Protein AF-0000000084716772 (afdb_homodimer)

InterPro domains:
  IPR036059 Metalloprotease TldD/PmbA superfamily [SSF111283] (176-548)
  IPR045569 Metalloprotease TldD/E, C-terminal domain [PF19289] (304-549)
  IPR051463 Peptidase U62 metalloprotease [PTHR30624] (189-549)

Foldseek 3Di:
DPPPPPPPPPPPPPPPPPPPPPPDDDLVVLQLVLQVVLQVVQQVDPDDPPFFRFPKKKKKKKKKWKWKWKDAQLATPDTDIDIWMFMAMATWGDDQQAILDDPCVLPQPQPPDDDRDDDQGGTADPDSDSVRRSVSRNVVHNVNRVVRRVSRVVVVVVVVVPDDDPLDGGQFFDDQAAEEADPDDDFDDDRVVVNNLQSVLNNVCLVPLQWPIKMKMKMKMKMWMFMDMPNGHTYIDMFIKIKIKIKIWGAAQLQFIAMDMDMDMDRDPVPDDDSVVSNVVSVVRSVLNVQASPFAADAWDKFKEKEAQQRVQQLCCQAPVVLQFQVQCPDPDDSVVCPPQAFHQLFAQFKWKKFFQCDQDDPPHGWQLHDQAANNRHGADIGTQAHSRGGHHGAFDRGADRVGNHHRGQFHFPRHGGTTRHGGEMEMGGPFADAPVVLLLVRLVLCVVVVHQWYKYQYDWDFQACPVPDDDQPRGQTAGNWMWTQGSVPRDTGTHDFKGFDHSHSVQRRQWDGFHDDKDKDWHWHQDSRGIGTHMYIGTMTMGRITTIHGDPGDSHDDDPDTDPSPDPDDPPDDPD/DPPPPPPPPPPPPPPPPPPPPPPDPDLVVLLLVLQVVLQVVQQPDPDDPPFFRFPKKKKKKKKKWKWKWKDAQLATPDTDIDIWMFMAMATWGDDQQAILDDPCVLPQPPPPDDDRDDDQGGTADPDSDSVRRSVSRNVVHVVNRVVRRVSRVVVVVVVVVPDDDPLDGGQFFDDQAAEEADPDDDFDDDRVVVNNLQSVLNNVCLVPLQWPIKMKMKMKMKMWMFMAMPNGHTYIDMFIKIKIKIKIWGAAQLQFIAMDMDMDMDRDPVPDDDSVVSNVVSVVRSVLRVQASPFAADAWDKFKEKEAQQRVQQLCCQAPVVLQFQVQCPDPDDSVPCPPQAFHQLFAQFKWKKFFQCDQDDPPHGAQLHDQAANNRHGAHIGTQGHSRGGHHGQFDRGADRVGNHHRGQFHFPRHGGTTGHGGEMEMGGPFADAPVVLLLVQLVLCVVVVHQWYKYQYAWDFQACPVPDDDQPRGQTAGNWMWTQGSVPRDTGTHDFKGFDDSHSVQRRQWDGFHDDKDKDWHWHQDSRGIGTHMYIGTMTIGRITTIHGDPGDSHHDDPDTDPSPDPDDPPDDPD

pLDDT: mean 86.72, std 19.09, range [20.38, 98.81]

Secondary structure (DSSP, 8-state):
--------------------------HHHHHHHHHHHHHHHHHHH---TTSPPEEEEEEEEEEEEEEEEEEETTEEEEEEEEEEEEEEEEEEEB-SSSBS-SGGGGS----SSSS-PPPPP-B--SS--HHHHHHHHHHHHHHHHHHHHHHHHHHHHHHTTS---TTPPPSS------EEEPPPPP----HHHHHHHHHHHHHHGGG-TTEEEEEEEEEEEEEEEEEEETTS-EEEEEEEEEEEEEEEEEE-TT--EEEEEEEEEESSGGGS--HHHHHHHHHHHHHHHHHHHHSPB---EEEEEEEPHHHHHHHHIIIIIGGGBGGGSSSSSS-GGGTT-TTSB-S-TTEEEEE-TT-SEETTEE-TT--SB-TTSPBP--EEEEETTEE---B--SS-BTTB-S--S-EE-STTPPPEE--SEEEEEESSEE-HHHHHHHHHHHHHHTT-SEEEEEEEEE-S-----SS-------EEEEEEEEETTT--EEEEBSEEE----HHHHHTEEEEEEEEEEEEEEEEETTEEEEEEEEEEEEEEEEEEEEE-----PPPPSSPPTTS------S---/--------------------------HHHHHHHHHHHHHHHHHHH---TTSPPEEEEEEEEEEEEEEEEEEETTEEEEEEEEEEEEEEEEEEEB-SSSBS-SGGGGS----SSSS-PPPPP-B--SS--HHHHHHHHHHHHHHHHHHHHHHHHHHHHHHTTS---TTPPPSS------EEEPPPPP----HHHHHHHHHHHHHHGGG-TTEEEEEEEEEEEEEEEEEEETTS-EEEEEEEEEEEEEEEEEE-TT--EEEEEEEEEESSGGGS--HHHHHHHHHHHHHHHHHHHHSPB---EEEEEEEPHHHHHHHHIIIIIGGGBGGGSSSSSS-GGGTT-TTSB-S-TTEEEEE-TT-SEETTEE-TT--SB-TTSPBP--EEEEETTEE---B--SS-BTTB-S--S-EE-STTPPPEE--SEEEEEESSEE-HHHHHHHHHHHHHHTT-SEEEEEEEEE-S-----SS-------EEEEEEEEETTT--EEEEBSEEE----HHHHHTEEEEEEEEEEEEEEEEETTEEEEEEEEEEEEEEEEEEEEE-----PPPPSSPPTTS----------

Solvent-accessible surface area (backbone atoms only — not comparable to full-atom values): 60573 Å² total; per-residue (Å²): 134,85,80,78,80,76,79,77,76,78,77,78,76,76,73,73,75,71,70,72,72,72,74,76,78,60,66,65,55,50,49,49,50,26,51,45,51,44,49,53,51,43,63,74,65,47,58,50,92,97,49,74,41,54,73,40,42,36,44,36,40,40,41,37,40,41,36,43,37,32,11,33,60,41,25,40,46,39,66,46,61,46,58,49,31,26,32,34,68,50,45,38,28,65,44,52,62,53,36,32,72,56,84,64,71,76,43,77,80,63,57,83,48,68,38,74,55,86,75,73,72,51,58,30,48,71,44,93,42,42,67,38,40,29,38,45,48,50,55,44,45,45,54,36,42,54,48,21,49,52,40,29,51,50,50,55,56,52,46,72,78,43,80,80,61,88,72,61,49,44,44,38,37,84,72,78,57,39,78,43,76,56,73,88,68,90,79,77,72,68,59,70,58,52,53,50,49,27,16,56,58,21,34,57,48,55,77,36,78,70,43,76,46,50,39,19,36,40,39,42,38,36,41,33,40,37,39,35,35,73,76,57,25,38,37,34,47,66,49,49,42,28,36,43,37,41,37,40,32,34,53,23,89,80,13,37,74,41,66,47,71,50,77,46,68,20,72,40,68,83,63,42,78,53,69,67,57,50,50,50,49,54,50,48,45,52,52,50,51,58,50,54,44,67,29,51,72,52,74,65,42,78,38,28,31,34,30,26,19,44,33,34,19,51,45,43,45,64,33,44,48,61,50,36,17,32,68,40,53,76,49,99,58,87,45,42,79,56,59,88,37,67,74,34,75,77,41,46,56,49,34,28,33,33,36,30,17,68,45,53,52,58,97,85,40,68,39,50,13,40,45,65,53,29,74,75,62,33,57,33,36,76,39,60,31,24,58,51,9,20,29,65,50,62,38,18,16,53,45,35,40,76,97,38,60,59,52,46,23,22,13,36,50,26,78,59,41,63,57,35,28,45,80,26,24,40,35,46,46,70,74,49,61,33,54,70,69,55,48,51,51,48,41,33,51,51,11,51,73,70,72,37,74,43,20,37,36,34,59,33,47,45,51,44,64,52,69,65,71,78,79,74,81,66,72,67,65,43,37,53,61,41,33,25,38,28,31,47,88,78,60,50,74,40,65,36,42,54,46,23,50,60,71,59,54,58,65,43,60,54,32,50,74,43,26,35,71,58,73,25,77,35,72,42,29,48,72,57,96,21,36,56,41,47,19,22,24,30,10,30,18,34,34,25,58,42,46,54,30,34,65,44,60,48,16,68,47,75,63,71,82,63,79,59,73,76,55,67,86,77,79,85,68,77,74,85,118,135,87,78,80,79,79,80,78,78,78,78,77,77,76,73,74,76,72,71,72,72,73,74,75,80,61,66,65,55,50,48,50,50,27,51,45,51,45,49,52,50,43,64,75,65,47,59,50,91,98,49,75,40,55,73,40,40,36,42,36,39,40,41,36,40,39,36,43,38,30,10,33,58,42,24,39,46,39,68,45,63,49,58,48,30,26,32,35,70,48,45,38,29,66,44,52,61,53,36,32,70,56,83,64,71,76,44,78,81,62,57,83,47,67,37,74,55,88,76,76,72,49,58,29,49,74,45,94,43,45,64,38,39,28,38,44,50,52,55,43,44,43,54,37,41,53,50,22,48,52,39,29,52,50,51,55,57,53,45,73,79,43,80,80,60,88,72,61,48,44,44,36,38,84,71,79,57,40,78,44,76,55,73,90,71,88,81,77,74,68,60,69,58,50,54,50,48,27,16,55,57,22,34,57,50,55,77,35,78,70,43,76,47,53,39,19,37,40,38,41,38,35,41,33,41,36,37,36,35,71,76,57,26,38,37,34,45,67,50,50,45,27,36,43,36,41,38,39,32,34,51,24,89,79,13,38,74,42,67,47,71,50,78,46,68,21,73,41,69,85,62,43,78,52,70,66,58,49,51,51,49,52,52,48,45,52,53,51,52,57,50,54,44,68,29,52,72,52,73,65,42,75,39,28,30,34,29,25,18,44,32,32,19,52,46,45,45,63,34,44,48,60,50,34,15,31,68,40,52,74,48,99,55,87,47,42,78,55,60,90,37,67,74,33,75,75,42,48,57,49,33,28,34,34,35,30,17,68,46,52,53,57,98,86,39,69,39,50,13,40,44,65,54,29,73,78,62,34,57,33,35,76,39,62,31,25,57,51,9,20,30,64,52,64,38,18,15,53,45,35,40,75,96,36,60,60,53,46,23,22,14,36,50,27,79,60,40,64,57,35,28,44,80,25,24,39,36,46,46,68,74,45,59,32,54,69,68,55,48,50,51,49,41,32,51,52,11,51,74,70,71,37,72,43,20,37,37,34,58,33,48,46,48,43,66,45,74,67,68,82,79,75,78,66,70,66,66,43,36,55,61,41,35,27,37,27,32,47,87,77,60,50,74,40,66,38,42,52,49,24,51,59,71,60,53,60,64,43,62,55,32,50,76,42,24,35,72,57,73,26,78,37,73,43,29,46,70,55,95,21,37,59,41,47,19,21,24,31,10,29,20,34,33,24,58,43,47,54,32,33,65,43,58,46,16,68,48,74,64,73,82,63,79,61,71,75,54,64,86,75,78,81,70,80,78,87,117

Nearest PDB structures (foldseek):
  5njf-assembly1_A  TM=7.940E-01  e=2.002E-31  Escherichia coli K-12
  5njc-assembly1_A  TM=7.880E-01  e=4.206E-31  Escherichia coli str. K-12 substr. MG1655
  5njf-assembly2_C  TM=7.862E-01  e=4.715E-31  Escherichia coli K-12
  5njb-assembly2_C  TM=7.779E-01  e=5.285E-31  Escherichia coli K-12
  1vpb-assembly1_A-2  TM=7.266E-01  e=5.510E-24  Bacteroides thetaiotaomicron VPI-5482

Structure (mmCIF, N/CA/C/O backbone):
data_AF-0000000084716772-model_v1
#
loop_
_entity.id
_entity.type
_entity.pdbx_description
1 polymer 'TldD-domain protein'
#
loop_
_atom_site.group_PDB
_atom_site.id
_atom_site.type_symbol
_atom_site.label_atom_id
_atom_site.label_alt_id
_atom_site.label_comp_id
_atom_site.label_asym_id
_atom_site.label_entity_id
_atom_site.label_seq_id
_atom_site.pdbx_PDB_ins_code
_atom_site.Cartn_x
_atom_site.Cartn_y
_atom_site.Cartn_z
_atom_site.occupancy
_atom_site.B_iso_or_equiv
_atom_site.auth_seq_id
_atom_site.auth_comp_id
_atom_site.auth_asym_id
_atom_site.auth_atom_id
_atom_site.pdbx_PDB_model_num
ATOM 1 N N . MET A 1 1 ? -31.922 -68.125 69.375 1 20.38 1 MET A N 1
ATOM 2 C CA . MET A 1 1 ? -31.688 -67.75 67.938 1 20.38 1 MET A CA 1
ATOM 3 C C . MET A 1 1 ? -31.812 -66.25 67.75 1 20.38 1 MET A C 1
ATOM 5 O O . MET A 1 1 ? -32.938 -65.75 67.75 1 20.38 1 MET A O 1
ATOM 9 N N . LYS A 1 2 ? -30.953 -65.5 68.625 1 27.83 2 LYS A N 1
ATOM 10 C CA . LYS A 1 2 ? -30.766 -64.062 68.688 1 27.83 2 LYS A CA 1
ATOM 11 C C . LYS A 1 2 ? -30.484 -63.469 67.375 1 27.83 2 LYS A C 1
ATOM 13 O O . LYS A 1 2 ? -29.516 -63.844 66.688 1 27.83 2 LYS A O 1
ATOM 18 N N . THR A 1 3 ? -31.516 -63.031 66.625 1 25.81 3 THR A N 1
ATOM 19 C CA . THR A 1 3 ? -31.641 -62.5 65.25 1 25.81 3 THR A CA 1
ATOM 20 C C . THR A 1 3 ? -30.828 -61.219 65.125 1 25.81 3 THR A C 1
ATOM 22 O O . THR A 1 3 ? -31.078 -60.25 65.812 1 25.81 3 THR A O 1
ATOM 25 N N . ARG A 1 4 ? -29.531 -61.281 64.938 1 29.12 4 ARG A N 1
ATOM 26 C CA . ARG A 1 4 ? -28.562 -60.219 64.688 1 29.12 4 ARG A CA 1
ATOM 27 C C . ARG A 1 4 ? -28.969 -59.344 63.531 1 29.12 4 ARG A C 1
ATOM 29 O O . ARG A 1 4 ? -29.109 -59.812 62.406 1 29.12 4 ARG A O 1
ATOM 36 N N . THR A 1 5 ? -29.828 -58.312 63.688 1 29.64 5 THR A N 1
ATOM 37 C CA . THR A 1 5 ? -30.312 -5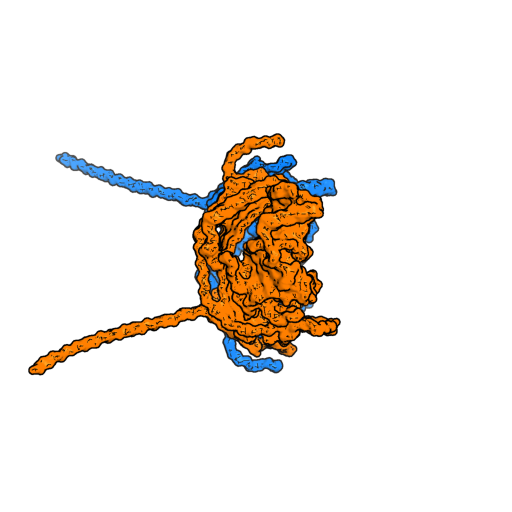7.344 62.719 1 29.64 5 THR A CA 1
ATOM 38 C C . THR A 1 5 ? -29.156 -56.562 62.094 1 29.64 5 THR A C 1
ATOM 40 O O . THR A 1 5 ? -28.406 -55.875 62.844 1 29.64 5 THR A O 1
ATOM 43 N N . SER A 1 6 ? -28.453 -57.062 61.094 1 29.05 6 SER A N 1
ATOM 44 C CA . SER A 1 6 ? -27.359 -56.406 60.375 1 29.05 6 SER A CA 1
ATOM 45 C C . SER A 1 6 ? -27.844 -55.125 59.719 1 29.05 6 SER A C 1
ATOM 47 O O . SER A 1 6 ? -28.812 -55.125 58.969 1 29.05 6 SER A O 1
ATOM 49 N N . SER A 1 7 ? -27.812 -54 60.406 1 29.23 7 SER A N 1
ATOM 50 C CA . SER A 1 7 ? -28.172 -52.719 59.812 1 29.23 7 SER A CA 1
ATOM 51 C C . SER A 1 7 ? -27.281 -52.375 58.625 1 29.23 7 SER A C 1
ATOM 53 O O . SER A 1 7 ? -26.062 -52.375 58.719 1 29.23 7 SER A O 1
ATOM 55 N N . ALA A 1 8 ? -27.703 -52.719 57.406 1 29.56 8 ALA A N 1
ATOM 56 C CA . ALA A 1 8 ? -27.109 -52.375 56.094 1 29.56 8 ALA A CA 1
ATOM 57 C C . ALA A 1 8 ? -26.953 -50.844 55.969 1 29.56 8 ALA A C 1
ATOM 59 O O . ALA A 1 8 ? -27.922 -50.094 56.094 1 29.56 8 ALA A O 1
ATOM 60 N N . PHE A 1 9 ? -25.812 -50.312 56.406 1 33.47 9 PHE A N 1
ATOM 61 C CA . PHE A 1 9 ? -25.469 -48.906 56.125 1 33.47 9 PHE A CA 1
ATOM 62 C C . PHE A 1 9 ? -25.531 -48.594 54.656 1 33.47 9 PHE A C 1
ATOM 64 O O . PHE A 1 9 ? -24.922 -49.312 53.844 1 33.47 9 PHE A O 1
ATOM 71 N N . ALA A 1 10 ? -26.672 -48.094 54.125 1 31.12 10 ALA A N 1
ATOM 72 C CA . ALA A 1 10 ? -26.844 -47.531 52.781 1 31.12 10 ALA A CA 1
ATOM 73 C C . ALA A 1 10 ? -25.781 -46.469 52.5 1 31.12 10 ALA A C 1
ATOM 75 O O . ALA A 1 10 ? -25.672 -45.5 53.219 1 31.12 10 ALA A O 1
ATOM 76 N N . LEU A 1 11 ? -24.609 -46.906 51.969 1 30.77 11 LEU A N 1
ATOM 77 C CA . LEU A 1 11 ? -23.656 -45.938 51.406 1 30.77 11 LEU A CA 1
ATOM 78 C C . LEU A 1 11 ? -24.344 -45.031 50.375 1 30.77 11 LEU A C 1
ATOM 80 O O . LEU A 1 11 ? -24.875 -45.531 49.375 1 30.77 11 LEU A O 1
ATOM 84 N N . LEU A 1 12 ? -24.906 -43.906 50.844 1 32.31 12 LEU A N 1
ATOM 85 C CA . LEU A 1 12 ? -25.359 -42.875 49.906 1 32.31 12 LEU A CA 1
ATOM 86 C C . LEU A 1 12 ? -24.234 -42.469 48.969 1 32.31 12 LEU A C 1
ATOM 88 O O . LEU A 1 12 ? -23.172 -42.031 49.406 1 32.31 12 LEU A O 1
ATOM 92 N N . ALA A 1 13 ? -24.125 -43.125 47.75 1 33.16 13 ALA A N 1
ATOM 93 C CA . ALA A 1 13 ? -23.328 -42.656 46.625 1 33.16 13 ALA A CA 1
ATOM 94 C C . ALA A 1 13 ? -23.625 -41.188 46.344 1 33.16 13 ALA A C 1
ATOM 96 O O . ALA A 1 13 ? -24.781 -40.812 46.094 1 33.16 13 ALA A O 1
ATOM 97 N N . SER A 1 14 ? -22.875 -40.25 46.969 1 34.34 14 SER A N 1
ATOM 98 C CA . SER A 1 14 ? -22.859 -38.875 46.531 1 34.34 14 SER A CA 1
ATOM 99 C C . SER A 1 14 ? -22.625 -38.75 45.031 1 34.34 14 SER A C 1
ATOM 101 O O . SER A 1 14 ? -21.562 -39.094 44.531 1 34.34 14 SER A O 1
ATOM 103 N N . SER A 1 15 ? -23.672 -38.969 44.281 1 35.47 15 SER A N 1
ATOM 104 C CA . SER A 1 15 ? -23.516 -38.562 42.875 1 35.47 15 SER A CA 1
ATOM 105 C C . SER A 1 15 ? -23.078 -37.125 42.75 1 35.47 15 SER A C 1
ATOM 107 O O . SER A 1 15 ? -23.781 -36.188 43.188 1 35.47 15 SER A O 1
ATOM 109 N N . VAL A 1 16 ? -21.812 -36.875 42.875 1 38.88 16 VAL A N 1
ATOM 110 C CA . VAL A 1 16 ? -21.312 -35.594 42.406 1 38.88 16 VAL A CA 1
ATOM 111 C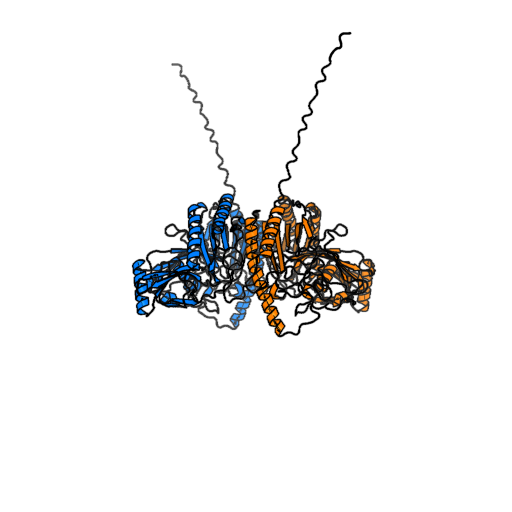 C . VAL A 1 16 ? -21.828 -35.312 41 1 38.88 16 VAL A C 1
ATOM 113 O O . VAL A 1 16 ? -21.5 -36.031 40.062 1 38.88 16 VAL A O 1
ATOM 116 N N . PHE A 1 17 ? -23.016 -34.688 40.938 1 37.34 17 PHE A N 1
ATOM 117 C CA . PHE A 1 17 ? -23.375 -34.094 39.656 1 37.34 17 PHE A CA 1
ATOM 118 C C . PHE A 1 17 ? -22.266 -33.156 39.188 1 37.34 17 PHE A C 1
ATOM 120 O O . PHE A 1 17 ? -22 -32.125 39.812 1 37.34 17 PHE A O 1
ATOM 127 N N . LEU A 1 18 ? -21.25 -33.75 38.594 1 39.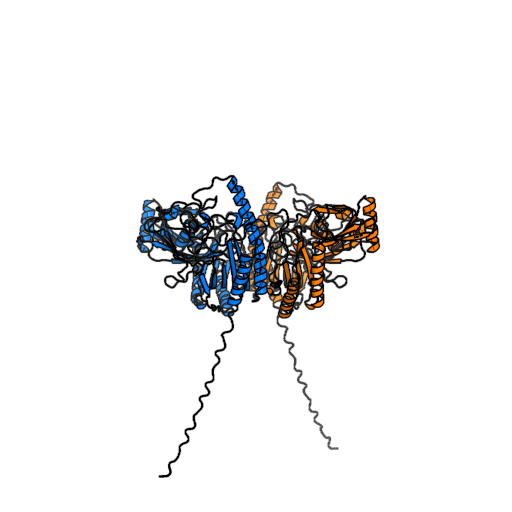16 18 LEU A N 1
ATOM 128 C CA . LEU A 1 18 ? -20.453 -32.875 37.75 1 39.16 18 LEU A CA 1
ATOM 129 C C . LEU A 1 18 ? -21.344 -32 36.875 1 39.16 18 LEU A C 1
ATOM 131 O O . LEU A 1 18 ? -22.031 -32.531 35.969 1 39.16 18 LEU A O 1
ATOM 135 N N . THR A 1 19 ? -21.859 -31 37.469 1 37.38 19 THR A N 1
ATOM 136 C CA . THR A 1 19 ? -22.406 -30.016 36.531 1 37.38 19 THR A CA 1
ATOM 137 C C . THR A 1 19 ? -21.469 -29.797 35.344 1 37.38 19 THR A C 1
ATOM 139 O O . THR A 1 19 ? -20.312 -29.391 35.531 1 37.38 19 THR A O 1
ATOM 142 N N . ALA A 1 20 ? -21.578 -30.609 34.375 1 39.03 20 ALA A N 1
ATOM 143 C CA . ALA A 1 20 ? -20.953 -30.297 33.094 1 39.03 20 ALA A CA 1
ATOM 144 C C . ALA A 1 20 ? -21 -28.797 32.812 1 39.03 20 ALA A C 1
ATOM 146 O O . ALA A 1 20 ? -22.078 -28.203 32.781 1 39.03 20 ALA A O 1
ATOM 147 N N . ALA A 1 21 ? -19.969 -28.016 33.25 1 42.72 21 ALA A N 1
ATOM 148 C CA . ALA A 1 21 ? -19.797 -26.609 32.875 1 42.72 21 ALA A CA 1
ATOM 149 C C . ALA A 1 21 ? -20.312 -26.344 31.469 1 42.72 21 ALA A C 1
ATOM 151 O O . ALA A 1 21 ? -19.984 -27.062 30.531 1 42.72 21 ALA A O 1
ATOM 152 N N . THR A 1 22 ? -21.391 -25.781 31.234 1 48.16 22 THR A N 1
ATOM 153 C CA . THR A 1 22 ? -21.844 -25.297 29.938 1 48.16 22 THR A CA 1
ATOM 154 C C . THR A 1 22 ? -20.688 -24.703 29.141 1 48.16 22 THR A C 1
ATOM 156 O O . THR A 1 22 ? -19.922 -23.891 29.656 1 48.16 22 THR A O 1
ATOM 159 N N . PRO A 1 23 ? -20.188 -25.453 28.156 1 55.81 23 PRO A N 1
ATOM 160 C CA . PRO A 1 23 ? -19.078 -24.906 27.359 1 55.81 23 PRO A CA 1
ATOM 161 C C . PRO A 1 23 ? -19.234 -23.422 27.094 1 55.81 23 PRO A C 1
ATOM 163 O O . PRO A 1 23 ? -20.344 -22.906 27 1 55.81 23 PRO A O 1
ATOM 166 N N . ALA A 1 24 ? -18.281 -22.609 27.531 1 62.69 24 ALA A N 1
ATOM 167 C CA . ALA A 1 24 ? -18.219 -21.172 27.297 1 62.69 24 ALA A CA 1
ATOM 168 C C . ALA A 1 24 ? -18.719 -20.812 25.906 1 62.69 24 ALA A C 1
ATOM 170 O O . ALA A 1 24 ? -18.469 -21.547 24.938 1 62.69 24 ALA A O 1
ATOM 171 N N . PRO A 1 25 ? -19.719 -19.938 25.859 1 74.56 25 PRO A N 1
ATOM 172 C CA . PRO A 1 25 ? -20.312 -19.562 24.578 1 74.56 25 PRO A CA 1
ATOM 173 C C . PRO A 1 25 ? -19.281 -19.172 23.531 1 74.56 25 PRO A C 1
ATOM 175 O O . PRO A 1 25 ? -18.25 -18.578 23.859 1 74.56 25 PRO A O 1
ATOM 178 N N . ASP A 1 26 ? -19.281 -19.797 22.281 1 87.44 26 ASP A N 1
ATOM 179 C CA . ASP A 1 26 ? -18.469 -19.5 21.109 1 87.44 26 ASP A CA 1
ATOM 180 C C . ASP A 1 26 ? -18.641 -18.047 20.672 1 87.44 26 ASP A C 1
ATOM 182 O O . ASP A 1 26 ? -19.688 -17.672 20.125 1 87.44 26 ASP A O 1
ATOM 186 N N . ALA A 1 27 ? -17.672 -17.203 21.062 1 90.56 27 ALA A N 1
ATOM 187 C CA . ALA A 1 27 ? -17.75 -15.781 20.75 1 90.56 27 ALA A CA 1
ATOM 188 C C . ALA A 1 27 ? -18.016 -15.547 19.266 1 90.56 27 ALA A C 1
ATOM 190 O O . ALA A 1 27 ? -18.625 -14.547 18.891 1 90.56 27 ALA A O 1
ATOM 191 N N . ARG A 1 28 ? -17.688 -16.469 18.453 1 95.19 28 ARG A N 1
ATOM 192 C CA . ARG A 1 28 ? -17.891 -16.359 17.016 1 95.19 28 ARG A CA 1
ATOM 193 C C . ARG A 1 28 ? -19.359 -16.359 16.656 1 95.19 28 ARG A C 1
ATOM 195 O O . ARG A 1 28 ? -19.797 -15.641 15.758 1 95.19 28 ARG A O 1
ATOM 202 N N . VAL A 1 29 ? -20.047 -17.172 17.359 1 96.12 29 VAL A N 1
ATOM 203 C CA . VAL A 1 29 ? -21.469 -17.281 17.094 1 96.12 29 VAL A CA 1
ATOM 204 C C . VAL A 1 29 ? -22.172 -15.977 17.5 1 96.12 29 VAL A C 1
ATOM 206 O O . VAL A 1 29 ? -23.125 -15.547 16.844 1 96.12 29 VAL A O 1
ATOM 209 N N . SER A 1 30 ? -21.672 -15.367 18.562 1 95.69 30 SER A N 1
ATOM 210 C CA . SER A 1 30 ? -22.234 -14.086 18.969 1 95.69 30 SER A CA 1
ATOM 211 C C . SER A 1 30 ? -22.047 -13.023 17.891 1 95.69 30 SER A C 1
ATOM 213 O O . SER A 1 30 ? -22.922 -12.188 17.688 1 95.69 30 SER A O 1
ATOM 215 N N . LEU A 1 31 ? -20.922 -13.031 17.297 1 97 31 LEU A N 1
ATOM 216 C CA . LEU A 1 31 ? -20.688 -12.094 16.203 1 97 31 LEU A CA 1
ATOM 217 C C . LEU A 1 31 ? -21.625 -12.383 15.023 1 97 31 LEU A C 1
ATOM 219 O O . LEU A 1 31 ? -22.156 -11.453 14.414 1 97 31 LEU A O 1
ATOM 223 N N . LEU A 1 32 ? -21.781 -13.633 14.75 1 97.62 32 LEU A N 1
ATOM 224 C CA . LEU A 1 32 ? -22.688 -14.031 13.688 1 97.62 32 LEU A CA 1
ATOM 225 C C . LEU A 1 32 ? -24.109 -13.562 14 1 97.62 32 LEU A C 1
ATOM 227 O O . LEU A 1 32 ? -24.812 -13.078 13.109 1 97.62 32 LEU A O 1
ATOM 231 N N . ASP A 1 33 ? -24.516 -13.727 15.242 1 97.75 33 ASP A N 1
ATOM 232 C CA . ASP A 1 33 ? -25.828 -13.266 15.688 1 97.75 33 ASP A CA 1
ATOM 233 C C . ASP A 1 33 ? -25.984 -11.75 15.508 1 97.75 33 ASP A C 1
ATOM 235 O O . ASP A 1 33 ? -27.016 -11.273 15.062 1 97.75 33 ASP A O 1
ATOM 239 N N . ALA A 1 34 ? -24.938 -11.07 15.867 1 98.12 34 ALA A N 1
ATOM 240 C CA . ALA A 1 34 ? -24.938 -9.617 15.719 1 98.12 34 ALA A CA 1
ATOM 241 C C . ALA A 1 34 ? -25.109 -9.219 14.258 1 98.12 34 ALA A C 1
ATOM 243 O O . ALA A 1 34 ? -25.859 -8.289 13.945 1 98.12 34 ALA A O 1
ATOM 244 N N . MET A 1 35 ? -24.469 -9.898 13.359 1 98.69 35 MET A N 1
ATOM 245 C CA . MET A 1 35 ? -24.578 -9.641 11.93 1 98.69 35 MET A CA 1
ATOM 246 C C . MET A 1 35 ? -26 -9.883 11.438 1 98.69 35 MET A C 1
ATOM 248 O O . MET A 1 35 ? -26.562 -9.055 10.711 1 98.69 35 MET A O 1
ATOM 252 N N . GLU A 1 36 ? -26.516 -10.969 11.867 1 98.38 36 GLU A N 1
ATOM 253 C CA . GLU A 1 36 ? -27.875 -11.32 11.453 1 98.38 36 GLU A CA 1
ATOM 254 C C . GLU A 1 36 ? -28.891 -10.305 11.977 1 98.38 36 GLU A C 1
ATOM 256 O O . GLU A 1 36 ? -29.828 -9.93 11.258 1 98.38 36 GLU A O 1
ATOM 261 N N . GLU A 1 37 ? -28.688 -9.922 13.164 1 98.25 37 GLU A N 1
ATOM 262 C CA . GLU A 1 37 ? -29.594 -8.953 13.773 1 98.25 37 GLU A CA 1
ATOM 263 C C . GLU A 1 37 ? -29.609 -7.645 12.984 1 98.25 37 GLU A C 1
ATOM 265 O O . GLU A 1 37 ? -30.672 -7.109 12.68 1 98.25 37 GLU A O 1
ATOM 270 N N . GLU A 1 38 ? -28.453 -7.152 12.703 1 98.38 38 GLU A N 1
ATOM 271 C CA . GLU A 1 38 ? -28.375 -5.898 11.961 1 98.38 38 GLU A CA 1
ATOM 272 C C . GLU A 1 38 ? -28.922 -6.074 10.539 1 98.38 38 GLU A C 1
ATOM 274 O O . GLU A 1 38 ? -29.547 -5.164 9.992 1 98.38 38 GLU A O 1
ATOM 279 N N . LEU A 1 39 ? -28.656 -7.23 9.953 1 98.69 39 LEU A N 1
ATOM 280 C CA . LEU A 1 39 ? -29.172 -7.543 8.633 1 98.69 39 LEU A CA 1
ATOM 281 C C . LEU A 1 39 ? -30.703 -7.492 8.617 1 98.69 39 LEU A C 1
ATOM 283 O O . LEU A 1 39 ? -31.297 -6.863 7.742 1 98.69 39 LEU A O 1
ATOM 287 N N . GLN A 1 40 ? -31.328 -8.109 9.562 1 98 40 GLN A N 1
ATOM 288 C CA . GLN A 1 40 ? -32.781 -8.148 9.648 1 98 40 GLN A CA 1
ATOM 289 C C . GLN A 1 40 ? -33.344 -6.746 9.859 1 98 40 GLN A C 1
ATOM 291 O O . GLN A 1 40 ? -34.375 -6.391 9.273 1 98 40 GLN A O 1
ATOM 296 N N . ARG A 1 41 ? -32.656 -6.02 10.68 1 97.69 41 ARG A N 1
ATOM 297 C CA . ARG A 1 41 ? -33.094 -4.641 10.906 1 97.69 41 ARG A CA 1
ATOM 298 C C . ARG A 1 41 ? -33.094 -3.848 9.602 1 97.69 41 ARG A C 1
ATOM 300 O O . ARG A 1 41 ? -34.062 -3.16 9.297 1 97.69 41 ARG A O 1
ATOM 307 N N . ASN A 1 42 ? -32.031 -3.936 8.891 1 97.94 42 ASN A N 1
ATOM 308 C CA . ASN A 1 42 ? -31.938 -3.207 7.625 1 97.94 42 ASN A CA 1
ATOM 309 C C . ASN A 1 42 ? -32.938 -3.736 6.594 1 97.94 42 ASN A C 1
ATOM 311 O O . ASN A 1 42 ? -33.531 -2.959 5.852 1 97.94 42 ASN A O 1
ATOM 315 N N . GLN A 1 43 ? -33.062 -5.035 6.516 1 96.94 43 GLN A N 1
ATOM 316 C CA . GLN A 1 43 ? -34 -5.633 5.566 1 96.94 43 GLN A CA 1
ATOM 317 C C . GLN A 1 43 ? -35.438 -5.145 5.816 1 96.94 43 GLN A C 1
ATOM 319 O O . GLN A 1 43 ? -36.188 -4.938 4.875 1 96.94 43 GLN A O 1
ATOM 324 N N . ARG A 1 44 ? -35.75 -4.914 7.027 1 96.44 44 ARG A N 1
ATOM 325 C CA . ARG A 1 44 ? -37.125 -4.535 7.418 1 96.44 44 ARG A CA 1
ATOM 326 C C . ARG A 1 44 ? -37.344 -3.037 7.238 1 96.44 44 ARG A C 1
ATOM 328 O O . ARG A 1 44 ? -38.438 -2.611 6.84 1 96.44 44 ARG A O 1
ATOM 335 N N . ASN A 1 45 ? -36.281 -2.252 7.512 1 96.19 45 ASN A N 1
ATOM 336 C CA . ASN A 1 45 ? -36.531 -0.836 7.742 1 96.19 45 ASN A CA 1
ATOM 337 C C . ASN A 1 45 ? -35.844 0.044 6.707 1 96.19 45 ASN A C 1
ATOM 339 O O . ASN A 1 45 ? -36.219 1.213 6.539 1 96.19 45 ASN A O 1
ATOM 343 N N . LEU A 1 46 ? -34.875 -0.456 6.062 1 96.44 46 LEU A N 1
ATOM 344 C CA . LEU A 1 46 ? -34.062 0.384 5.184 1 96.44 46 LEU A CA 1
ATOM 345 C C . LEU A 1 46 ? -34.812 0.691 3.889 1 96.44 46 LEU A C 1
ATOM 347 O O . LEU A 1 46 ? -35.094 -0.215 3.104 1 96.44 46 LEU A O 1
ATOM 351 N N . LYS A 1 47 ? -35.062 1.908 3.705 1 94.38 47 LYS A N 1
ATOM 352 C CA . LYS A 1 47 ? -35.719 2.373 2.492 1 94.38 47 LYS A CA 1
ATOM 353 C C . LYS A 1 47 ? -35.594 3.885 2.336 1 94.38 47 LYS A C 1
ATOM 355 O O . LYS A 1 47 ? -35.594 4.621 3.326 1 94.38 47 LYS A O 1
ATOM 360 N N . LEU A 1 48 ? -35.406 4.289 1.199 1 92.12 48 LEU A N 1
ATOM 361 C CA . LEU A 1 48 ? -35.469 5.703 0.842 1 92.12 48 LEU A CA 1
ATOM 362 C C . LEU A 1 48 ? -36.844 6.043 0.236 1 92.12 48 LEU A C 1
ATOM 364 O O . LEU A 1 48 ? -37.375 5.281 -0.574 1 92.12 48 LEU A O 1
ATOM 368 N N . GLN A 1 49 ? -37.312 7.188 0.616 1 90.69 49 GLN A N 1
ATOM 369 C CA . GLN A 1 49 ? -38.656 7.582 0.14 1 90.69 49 GLN A CA 1
ATOM 370 C C . GLN A 1 49 ? -38.719 7.555 -1.384 1 90.69 49 GLN A C 1
ATOM 372 O O . GLN A 1 49 ? -37.812 8.078 -2.059 1 90.69 49 GLN A O 1
ATOM 377 N N . ASN A 1 50 ? -39.688 6.922 -1.899 1 91.94 50 ASN A N 1
ATOM 378 C CA . ASN A 1 50 ? -40.031 6.828 -3.316 1 91.94 50 ASN A CA 1
ATOM 379 C C . ASN A 1 50 ? -39.031 5.926 -4.062 1 91.94 50 ASN A C 1
ATOM 381 O O . ASN A 1 50 ? -38.938 6.008 -5.289 1 91.94 50 ASN A O 1
ATOM 385 N N . HIS A 1 51 ? -38.281 5.258 -3.34 1 94.88 51 HIS A N 1
ATOM 386 C CA . HIS A 1 51 ? -37.344 4.312 -3.965 1 94.88 51 HIS A CA 1
ATOM 387 C C . HIS A 1 51 ? -37.562 2.904 -3.412 1 94.88 51 HIS A C 1
ATOM 389 O O . HIS A 1 51 ? -38.125 2.734 -2.33 1 94.88 51 HIS A O 1
ATOM 395 N N . GLU A 1 52 ? -37.094 1.958 -4.129 1 94.19 52 GLU A N 1
ATOM 396 C CA . GLU A 1 52 ? -37.25 0.559 -3.746 1 94.19 52 GLU A CA 1
ATOM 397 C C . GLU A 1 52 ? -36.344 0.197 -2.58 1 94.19 52 GLU A C 1
ATOM 399 O O . GLU A 1 52 ? -35.188 0.661 -2.51 1 94.19 52 GLU A O 1
ATOM 404 N N . PRO A 1 53 ? -36.844 -0.546 -1.629 1 96.94 53 PRO A N 1
ATOM 405 C CA . PRO A 1 53 ? -35.969 -1.125 -0.611 1 96.94 53 PRO A CA 1
ATOM 406 C C . PRO A 1 53 ? -35.094 -2.232 -1.165 1 96.94 53 PRO A C 1
ATOM 408 O O . PRO A 1 53 ? -35.281 -2.699 -2.287 1 96.94 53 PRO A O 1
ATOM 411 N N . PRO A 1 54 ? -34.094 -2.594 -0.41 1 98 54 PRO A N 1
ATOM 412 C CA . PRO A 1 54 ? -33.281 -3.73 -0.878 1 98 54 PRO A CA 1
ATOM 413 C C . PRO A 1 54 ? -34.094 -5.031 -0.913 1 98 54 PRO A C 1
ATOM 415 O O . PRO A 1 54 ? -34.844 -5.328 0.021 1 98 54 PRO A O 1
ATOM 418 N N . TYR A 1 55 ? -33.938 -5.789 -2.027 1 97.81 55 TYR A N 1
ATOM 419 C CA . TYR A 1 55 ? -34.562 -7.105 -2.059 1 97.81 55 TYR A CA 1
ATOM 420 C C . TYR A 1 55 ? -33.594 -8.18 -1.537 1 97.81 55 TYR A C 1
ATOM 422 O O . TYR A 1 55 ? -34.031 -9.297 -1.236 1 97.81 55 TYR A O 1
ATOM 430 N N . PHE A 1 56 ? -32.344 -7.844 -1.394 1 98.12 56 PHE A N 1
ATOM 431 C CA . PHE A 1 56 ? -31.297 -8.75 -0.915 1 98.12 56 PHE A CA 1
ATOM 432 C C . PHE A 1 56 ? -30.234 -7.992 -0.151 1 98.12 56 PHE A C 1
ATOM 434 O O . PHE A 1 56 ? -29.797 -6.922 -0.581 1 98.12 56 PHE A O 1
ATOM 441 N N . ILE A 1 57 ? -29.766 -8.492 0.956 1 98.56 57 ILE A N 1
ATOM 442 C CA . ILE A 1 57 ? -28.625 -8.008 1.729 1 98.56 57 ILE A CA 1
ATOM 443 C C . ILE A 1 57 ? -27.781 -9.188 2.197 1 98.56 57 ILE A C 1
ATOM 445 O O . ILE A 1 57 ? -28.328 -10.219 2.609 1 98.56 57 ILE A O 1
ATOM 449 N N . SER A 1 58 ? -26.484 -9.078 2.137 1 98.56 58 SER A N 1
ATOM 450 C CA . SER A 1 58 ? -25.578 -10.039 2.777 1 98.56 58 SER A CA 1
ATOM 451 C C . SER A 1 58 ? -24.391 -9.344 3.426 1 98.56 58 SER A C 1
ATOM 453 O O . SER A 1 58 ? -24.016 -8.242 3.014 1 98.56 58 SER A O 1
ATOM 455 N N . TYR A 1 59 ? -23.922 -9.922 4.508 1 98.69 59 TYR A N 1
ATOM 456 C CA . TYR A 1 59 ? -22.719 -9.469 5.203 1 98.69 59 TYR A CA 1
ATOM 457 C C . TYR A 1 59 ? -21.672 -10.562 5.242 1 98.69 59 TYR A C 1
ATOM 459 O O . TYR A 1 59 ? -21.984 -11.734 5.461 1 98.69 59 TYR A O 1
ATOM 467 N N . GLN A 1 60 ? -20.422 -10.172 5.016 1 98.38 60 GLN A N 1
ATOM 468 C CA . GLN A 1 60 ? -19.266 -11.039 5.234 1 98.38 60 GLN A CA 1
ATOM 469 C C . GLN A 1 60 ? -18.234 -10.359 6.117 1 98.38 60 GLN A C 1
ATOM 471 O O . GLN A 1 60 ? -17.922 -9.18 5.934 1 98.38 60 GLN A O 1
ATOM 476 N N . LEU A 1 61 ? -17.828 -11.016 7.117 1 98.12 61 LEU A N 1
ATOM 477 C CA . LEU A 1 61 ? -16.703 -10.609 7.969 1 98.12 61 LEU A CA 1
ATOM 478 C C . LEU A 1 61 ? -15.562 -11.609 7.875 1 98.12 61 LEU A C 1
ATOM 480 O O . LEU A 1 61 ? -15.758 -12.812 8.078 1 98.12 61 LEU A O 1
ATOM 484 N N . LYS A 1 62 ? -14.422 -11.164 7.492 1 98 62 LYS A N 1
ATOM 485 C CA . LYS A 1 62 ? -13.211 -11.992 7.48 1 98 62 LYS A CA 1
ATOM 486 C C . LYS A 1 62 ? -12.289 -11.633 8.633 1 98 62 LYS A C 1
ATOM 488 O O . LYS A 1 62 ? -11.805 -10.5 8.719 1 98 62 LYS A O 1
ATOM 493 N N . ASP A 1 63 ? -12.117 -12.5 9.516 1 97.75 63 ASP A N 1
ATOM 494 C CA . ASP A 1 63 ? -11.188 -12.375 10.633 1 97.75 63 ASP A CA 1
ATOM 495 C C . ASP A 1 63 ? -9.852 -13.047 10.32 1 97.75 63 ASP A C 1
ATOM 497 O O . ASP A 1 63 ? -9.766 -14.281 10.289 1 97.75 63 ASP A O 1
ATOM 501 N N . THR A 1 64 ? -8.781 -12.297 10.172 1 97.81 64 THR A N 1
ATOM 502 C CA . THR A 1 64 ? -7.508 -12.836 9.695 1 97.81 64 THR A CA 1
ATOM 503 C C . THR A 1 64 ? -6.43 -12.703 10.773 1 97.81 64 THR A C 1
ATOM 505 O O . THR A 1 64 ? -6.242 -11.625 11.336 1 97.81 64 THR A O 1
ATOM 508 N N . GLU A 1 65 ? -5.805 -13.719 11.094 1 97.56 65 GLU A N 1
ATOM 509 C CA . GLU A 1 65 ? -4.562 -13.773 11.859 1 97.56 65 GLU A CA 1
ATOM 510 C C . GLU A 1 65 ? -3.395 -14.227 10.992 1 97.56 65 GLU A C 1
ATOM 512 O O . GLU A 1 65 ? -3.443 -15.297 10.383 1 97.56 65 GLU A O 1
ATOM 517 N N . GLN A 1 66 ? -2.338 -13.414 10.961 1 97.12 66 GLN A N 1
ATOM 518 C CA . GLN A 1 66 ? -1.253 -13.703 10.031 1 97.12 66 GLN A CA 1
ATOM 519 C C . GLN A 1 66 ? 0.108 -13.5 10.695 1 97.12 66 GLN A C 1
ATOM 521 O O . GLN A 1 66 ? 0.318 -12.516 11.398 1 97.12 66 GLN A O 1
ATOM 526 N N . THR A 1 67 ? 1.009 -14.414 10.539 1 97.94 67 THR A N 1
ATOM 527 C CA . THR A 1 67 ? 2.418 -14.281 10.891 1 97.94 67 THR A CA 1
ATOM 528 C C . THR A 1 67 ? 3.301 -14.422 9.656 1 97.94 67 THR A C 1
ATOM 530 O O . THR A 1 67 ? 3.074 -15.297 8.82 1 97.94 67 THR A O 1
ATOM 533 N N . SER A 1 68 ? 4.246 -13.57 9.508 1 97.88 68 SER A N 1
ATOM 534 C CA . SER A 1 68 ? 5.195 -13.617 8.406 1 97.88 68 SER A CA 1
ATOM 535 C C . SER A 1 68 ? 6.629 -13.453 8.898 1 97.88 68 SER A C 1
ATOM 537 O O . SER A 1 68 ? 6.934 -12.508 9.641 1 97.88 68 SER A O 1
ATOM 539 N N . LEU A 1 69 ? 7.449 -14.336 8.516 1 98.5 69 LEU A N 1
ATOM 540 C CA . LEU A 1 69 ? 8.891 -14.289 8.75 1 98.5 69 LEU A CA 1
ATOM 541 C C . LEU A 1 69 ? 9.656 -14.258 7.426 1 98.5 69 LEU A C 1
ATOM 543 O O . LEU A 1 69 ? 9.383 -15.062 6.531 1 98.5 69 LEU A O 1
ATOM 547 N N . VAL A 1 70 ? 10.539 -13.367 7.277 1 98.5 70 VAL A N 1
ATOM 548 C CA . VAL A 1 70 ? 11.398 -13.312 6.098 1 98.5 70 VAL A CA 1
ATOM 549 C C . VAL A 1 70 ? 12.859 -13.258 6.527 1 98.5 70 VAL A C 1
ATOM 551 O O . VAL A 1 70 ? 13.242 -12.422 7.355 1 98.5 70 VAL A O 1
ATOM 554 N N . ALA A 1 71 ? 13.633 -14.102 5.996 1 98.62 71 ALA A N 1
ATOM 555 C CA . ALA A 1 71 ? 15.062 -14.125 6.297 1 98.62 71 ALA A CA 1
ATOM 556 C C . ALA A 1 71 ? 15.891 -13.977 5.023 1 98.62 71 ALA A C 1
ATOM 558 O O . ALA A 1 71 ? 15.508 -14.484 3.965 1 98.62 71 ALA A O 1
ATOM 559 N N . ARG A 1 72 ? 16.906 -13.336 5.168 1 97.44 72 ARG A N 1
ATOM 560 C CA . ARG A 1 72 ? 17.953 -13.164 4.168 1 97.44 72 ARG A CA 1
ATOM 561 C C . ARG A 1 72 ? 19.328 -13.234 4.809 1 97.44 72 ARG A C 1
ATOM 563 O O . ARG A 1 72 ? 19.531 -12.758 5.93 1 97.44 72 ARG A O 1
ATOM 570 N N . TYR A 1 73 ? 20.266 -13.82 4.211 1 95.88 73 TYR A N 1
ATOM 571 C CA . TYR A 1 73 ? 21.656 -13.828 4.621 1 95.88 73 TYR A CA 1
ATOM 572 C C . TYR A 1 73 ? 21.812 -14.336 6.051 1 95.88 73 TYR A C 1
ATOM 574 O O . TYR A 1 73 ? 22.625 -13.812 6.816 1 95.88 73 TYR A O 1
ATOM 582 N N . GLY A 1 74 ? 21 -15.141 6.449 1 97.31 74 GLY A N 1
ATOM 583 C CA . GLY A 1 74 ? 21.125 -15.75 7.766 1 97.31 74 GLY A CA 1
ATOM 584 C C . GLY A 1 74 ? 20.484 -14.922 8.867 1 97.31 74 GLY A C 1
ATOM 585 O O . GLY A 1 74 ? 20.703 -15.172 10.047 1 97.31 74 GLY A O 1
ATOM 586 N N . SER A 1 75 ? 19.703 -13.898 8.508 1 98.12 75 SER A N 1
ATOM 587 C CA . SER A 1 75 ? 19.078 -13.008 9.484 1 98.12 75 SER A CA 1
ATOM 588 C C . SER A 1 75 ? 17.625 -12.727 9.141 1 98.12 75 SER A C 1
ATOM 590 O O . SER A 1 75 ? 17.234 -12.773 7.973 1 98.12 75 SER A O 1
ATOM 592 N N . LEU A 1 76 ? 16.844 -12.43 10.188 1 98.56 76 LEU A N 1
ATOM 593 C CA . LEU A 1 76 ? 15.461 -12.023 9.945 1 98.56 76 LEU A CA 1
ATOM 594 C C . LEU A 1 76 ? 15.391 -10.586 9.461 1 98.56 76 LEU A C 1
ATOM 596 O O . LEU A 1 76 ? 16.062 -9.703 10.016 1 98.56 76 LEU A O 1
ATOM 600 N N . PHE A 1 77 ? 14.625 -10.367 8.445 1 98.25 77 PHE A N 1
ATOM 601 C CA . PHE A 1 77 ? 14.375 -9.031 7.91 1 98.25 77 PHE A CA 1
ATOM 602 C C . PHE A 1 77 ? 12.93 -8.602 8.172 1 98.25 77 PHE A C 1
ATOM 604 O O . PHE A 1 77 ? 12.609 -7.418 8.086 1 98.25 77 PHE A O 1
ATOM 611 N N . LEU A 1 78 ? 12.078 -9.5 8.406 1 97.81 78 LEU A N 1
ATOM 612 C CA . LEU A 1 78 ? 10.695 -9.273 8.789 1 97.81 78 LEU A CA 1
ATOM 613 C C . LEU A 1 78 ? 10.25 -10.273 9.844 1 97.81 78 LEU A C 1
ATOM 615 O O . LEU A 1 78 ? 10.555 -11.461 9.75 1 97.81 78 LEU A O 1
ATOM 619 N N . ASP A 1 79 ? 9.648 -9.898 10.812 1 97.94 79 ASP A N 1
ATOM 620 C CA . ASP A 1 79 ? 9 -10.664 11.867 1 97.94 79 ASP A CA 1
ATOM 621 C C . ASP A 1 79 ? 7.742 -9.953 12.367 1 97.94 79 ASP A C 1
ATOM 623 O O . ASP A 1 79 ? 7.828 -9.07 13.219 1 97.94 79 ASP A O 1
ATOM 627 N N . ASN A 1 80 ? 6.641 -10.367 11.875 1 96.81 80 ASN A N 1
ATOM 628 C CA . ASN A 1 80 ? 5.422 -9.641 12.203 1 96.81 80 ASN A CA 1
ATOM 629 C C . ASN A 1 80 ? 4.234 -10.578 12.383 1 96.81 80 ASN A C 1
ATOM 631 O O . ASN A 1 80 ? 4.051 -11.508 11.602 1 96.81 80 ASN A O 1
ATOM 635 N N . THR A 1 81 ? 3.492 -10.406 13.375 1 96.69 81 THR A N 1
ATOM 636 C CA . THR A 1 81 ? 2.201 -11.039 13.617 1 96.69 81 THR A CA 1
ATOM 637 C C . THR A 1 81 ? 1.099 -9.992 13.75 1 96.69 81 THR A C 1
ATOM 639 O O . THR A 1 81 ? 1.25 -9.016 14.484 1 96.69 81 THR A O 1
ATOM 642 N N . SER A 1 82 ? 0.028 -10.195 13.016 1 96.06 82 SER A N 1
ATOM 643 C CA . SER A 1 82 ? -1.057 -9.219 13.055 1 96.06 82 SER A CA 1
ATOM 644 C C . SER A 1 82 ? -2.418 -9.906 12.984 1 96.06 82 SER A C 1
ATOM 646 O O . SER A 1 82 ? -2.518 -11.055 12.547 1 96.06 82 SER A O 1
ATOM 648 N N . ARG A 1 83 ? -3.416 -9.227 13.453 1 97.31 83 ARG A N 1
ATOM 649 C CA . ARG A 1 83 ? -4.812 -9.625 13.328 1 97.31 83 ARG A CA 1
ATOM 650 C C . ARG A 1 83 ? -5.68 -8.453 12.867 1 97.31 83 ARG A C 1
ATOM 652 O O . ARG A 1 83 ? -5.531 -7.332 13.367 1 97.31 83 ARG A O 1
ATOM 659 N N . TYR A 1 84 ? -6.531 -8.688 11.984 1 97.12 84 TYR A N 1
ATOM 660 C CA . TYR A 1 84 ? -7.445 -7.652 11.516 1 97.12 84 TYR A CA 1
ATOM 661 C C . TYR A 1 84 ? -8.75 -8.258 11.008 1 97.12 84 TYR A C 1
ATOM 663 O O . TYR A 1 84 ? -8.797 -9.445 10.672 1 97.12 84 TYR A O 1
ATOM 671 N N . ARG A 1 85 ? -9.797 -7.504 10.984 1 98.12 85 ARG A N 1
ATOM 672 C CA . ARG A 1 85 ? -11.109 -7.902 10.484 1 98.12 85 ARG A CA 1
ATOM 673 C C . ARG A 1 85 ? -11.578 -6.965 9.375 1 98.12 85 ARG A C 1
ATOM 675 O O . ARG A 1 85 ? -11.453 -5.746 9.492 1 98.12 85 ARG A O 1
ATOM 682 N N . ARG A 1 86 ? -12.023 -7.555 8.297 1 97.81 86 ARG A N 1
ATOM 683 C CA . ARG A 1 86 ? -12.531 -6.809 7.152 1 97.81 86 ARG A CA 1
ATOM 684 C C . ARG A 1 86 ? -13.969 -7.211 6.828 1 97.81 86 ARG A C 1
ATOM 686 O O . ARG A 1 86 ? -14.328 -8.383 6.918 1 97.81 86 ARG A O 1
ATOM 693 N N . MET A 1 87 ? -14.734 -6.234 6.402 1 97.44 87 MET A N 1
ATOM 694 C CA . MET A 1 87 ? -16.141 -6.492 6.113 1 97.44 87 MET A CA 1
ATOM 695 C C . MET A 1 87 ? -16.453 -6.23 4.641 1 97.44 87 MET A C 1
ATOM 697 O O . MET A 1 87 ? -15.883 -5.32 4.035 1 97.44 87 MET A O 1
ATOM 701 N N . TYR A 1 88 ? -17.312 -6.984 4.137 1 97 88 TYR A N 1
ATOM 702 C CA . TYR A 1 88 ? -17.953 -6.73 2.852 1 97 88 TYR A CA 1
ATOM 703 C C . TYR A 1 88 ? -19.469 -6.789 2.971 1 97 88 TYR A C 1
ATOM 705 O O . TYR A 1 88 ? -20.016 -7.746 3.518 1 97 88 TYR A O 1
ATOM 713 N N . VAL A 1 89 ? -20.109 -5.746 2.475 1 97.31 89 VAL A N 1
ATOM 714 C CA . VAL A 1 89 ? -21.562 -5.641 2.498 1 97.31 89 VAL A CA 1
ATOM 715 C C . VAL A 1 89 ? -22.109 -5.602 1.068 1 97.31 89 VAL A C 1
ATOM 717 O O . VAL A 1 89 ? -21.609 -4.836 0.234 1 97.31 89 VAL A O 1
ATOM 720 N N . ASP A 1 90 ? -23.078 -6.461 0.795 1 96.69 90 ASP A N 1
ATOM 721 C CA . ASP A 1 90 ? -23.781 -6.422 -0.478 1 96.69 90 ASP A CA 1
ATOM 722 C C . ASP A 1 90 ? -25.25 -6.059 -0.273 1 96.69 90 ASP A C 1
ATOM 724 O O . ASP A 1 90 ? -25.953 -6.688 0.528 1 96.69 90 ASP A O 1
ATOM 728 N N . THR A 1 91 ? -25.672 -5.023 -0.892 1 96.69 91 THR A N 1
ATOM 729 C CA . THR A 1 91 ? -27.078 -4.637 -0.96 1 96.69 91 THR A CA 1
ATOM 730 C C . THR A 1 91 ? -27.547 -4.555 -2.41 1 96.69 91 THR A C 1
ATOM 732 O O . THR A 1 91 ? -26.906 -3.914 -3.24 1 96.69 91 THR A O 1
ATOM 735 N N . ARG A 1 92 ? -28.625 -5.164 -2.652 1 97.31 92 ARG A N 1
ATOM 736 C CA . ARG A 1 92 ? -29.156 -5.145 -4.016 1 97.31 92 ARG A CA 1
ATOM 737 C C . ARG A 1 92 ? -30.562 -4.566 -4.059 1 97.31 92 ARG A C 1
ATOM 739 O O . ARG A 1 92 ? -31.375 -4.859 -3.188 1 97.31 92 ARG A O 1
ATOM 746 N N . VAL A 1 93 ? -30.828 -3.748 -5.062 1 97.31 93 VAL A N 1
ATOM 747 C CA . VAL A 1 93 ? -32.125 -3.107 -5.258 1 97.31 93 VAL A CA 1
ATOM 748 C C . VAL A 1 93 ? -32.688 -3.463 -6.637 1 97.31 93 VAL A C 1
ATOM 750 O O . VAL A 1 93 ? -31.922 -3.725 -7.57 1 97.31 93 VAL A O 1
ATOM 753 N N . GLY A 1 94 ? -34.031 -3.465 -6.766 1 96.75 94 GLY A N 1
ATOM 754 C CA . GLY A 1 94 ? -34.688 -4.004 -7.938 1 96.75 94 GLY A CA 1
ATOM 755 C C . GLY A 1 94 ? -35.281 -5.387 -7.711 1 96.75 94 GLY A C 1
ATOM 756 O O . GLY A 1 94 ? -36.125 -5.574 -6.832 1 96.75 94 GLY A O 1
ATOM 757 N N . SER A 1 95 ? -34.812 -6.305 -8.555 1 96.44 95 SER A N 1
ATOM 758 C CA . SER A 1 95 ? -35.219 -7.699 -8.461 1 96.44 95 SER A CA 1
ATOM 759 C C . SER A 1 95 ? -34.125 -8.641 -8.93 1 96.44 95 SER A C 1
ATOM 761 O O . SER A 1 95 ? -33.094 -8.203 -9.43 1 96.44 95 SER A O 1
ATOM 763 N N . TYR A 1 96 ? -34.375 -9.883 -8.68 1 96.56 96 TYR A N 1
ATOM 764 C CA . TYR A 1 96 ? -33.438 -10.875 -9.148 1 96.56 96 TYR A CA 1
ATOM 765 C C . TYR A 1 96 ? -33.219 -10.773 -10.664 1 96.56 96 TYR A C 1
ATOM 767 O O . TYR A 1 96 ? -32.125 -11.031 -11.172 1 96.56 96 TYR A O 1
ATOM 775 N N . GLU A 1 97 ? -34.25 -10.414 -11.336 1 93.88 97 GLU A N 1
ATOM 776 C CA . GLU A 1 97 ? -34.219 -10.336 -12.797 1 93.88 97 GLU A CA 1
ATOM 777 C C . GLU A 1 97 ? -33.469 -9.109 -13.273 1 93.88 97 GLU A C 1
ATOM 779 O O . GLU A 1 97 ? -32.719 -9.172 -14.25 1 93.88 97 GLU A O 1
ATOM 784 N N . PHE A 1 98 ? -33.656 -8.039 -12.609 1 93.75 98 PHE A N 1
ATOM 785 C CA . PHE A 1 98 ? -33.062 -6.766 -13.008 1 93.75 98 PHE A CA 1
ATOM 786 C C . PHE A 1 98 ? -32.75 -5.91 -11.789 1 93.75 98 PHE A C 1
ATOM 788 O O . PHE A 1 98 ? -33.688 -5.41 -11.125 1 93.75 98 PHE A O 1
ATOM 795 N N . ASP A 1 99 ? -31.406 -5.773 -11.57 1 95.81 99 ASP A N 1
ATOM 796 C CA . ASP A 1 99 ? -31.031 -5 -10.391 1 95.81 99 ASP A CA 1
ATOM 797 C C . ASP A 1 99 ? -29.859 -4.062 -10.703 1 95.81 99 ASP A C 1
ATOM 799 O O . ASP A 1 99 ? -29.688 -3.621 -11.844 1 95.81 99 ASP A O 1
ATOM 803 N N . ASN A 1 100 ? -29.125 -3.633 -9.648 1 93.5 100 ASN A N 1
ATOM 804 C CA . ASN A 1 100 ? -28.062 -2.635 -9.773 1 93.5 100 ASN A CA 1
ATOM 805 C C . ASN A 1 100 ? -26.766 -3.254 -10.281 1 93.5 100 ASN A C 1
ATOM 807 O O . ASN A 1 100 ? -25.719 -2.598 -10.289 1 93.5 100 ASN A O 1
ATOM 811 N N . SER A 1 101 ? -26.844 -4.508 -10.711 1 90 101 SER A N 1
ATOM 812 C CA . SER A 1 101 ? -25.641 -5.164 -11.195 1 90 101 SER A CA 1
ATOM 813 C C . SER A 1 101 ? -25.078 -4.465 -12.438 1 90 101 SER A C 1
ATOM 815 O O . SER A 1 101 ? -25.844 -4.02 -13.289 1 90 101 SER A O 1
ATOM 817 N N . GLY A 1 102 ? -23.703 -4.309 -12.461 1 80.5 102 GLY A N 1
ATOM 818 C CA . GLY A 1 102 ? -23.031 -3.697 -13.602 1 80.5 102 GLY A CA 1
ATOM 819 C C . GLY A 1 102 ? -21.547 -3.496 -13.383 1 80.5 102 GLY A C 1
ATOM 820 O O . GLY A 1 102 ? -21 -3.885 -12.344 1 80.5 102 GLY A O 1
ATOM 821 N N . PRO A 1 103 ? -20.859 -3.027 -14.383 1 69.44 103 PRO A N 1
ATOM 822 C CA . PRO A 1 103 ? -19.406 -2.877 -14.312 1 69.44 103 PRO A CA 1
ATOM 823 C C . PRO A 1 103 ? -18.969 -1.951 -13.18 1 69.44 103 PRO A C 1
ATOM 825 O O . PRO A 1 103 ? -17.844 -2.08 -12.672 1 69.44 103 PRO A O 1
ATOM 828 N N . GLU A 1 104 ? -19.828 -1.058 -12.789 1 63.22 104 GLU A N 1
ATOM 829 C CA . GLU A 1 104 ? -19.469 -0.043 -11.797 1 63.22 104 GLU A CA 1
ATOM 830 C C . GLU A 1 104 ? -19.469 -0.623 -10.391 1 63.22 104 GLU A C 1
ATOM 832 O O . GLU A 1 104 ? -19 0.025 -9.445 1 63.22 104 GLU A O 1
ATOM 837 N N . GLU A 1 105 ? -19.953 -1.838 -10.359 1 67.31 105 GLU A N 1
ATOM 838 C CA . GLU A 1 105 ? -20.016 -2.449 -9.031 1 67.31 105 GLU A CA 1
ATOM 839 C C . GLU A 1 105 ? -18.625 -2.615 -8.43 1 67.31 105 GLU A C 1
ATOM 841 O O . GLU A 1 105 ? -18.484 -2.783 -7.219 1 67.31 105 GLU A O 1
ATOM 846 N N . TYR A 1 106 ? -17.641 -2.541 -9.312 1 55.44 106 TYR A N 1
ATOM 847 C CA . TYR A 1 106 ? -16.281 -2.828 -8.867 1 55.44 106 TYR A CA 1
ATOM 848 C C . TYR A 1 106 ? -15.555 -1.547 -8.469 1 55.44 106 TYR A C 1
ATOM 850 O O . TYR A 1 106 ? -14.461 -1.596 -7.902 1 55.44 106 TYR A O 1
ATOM 858 N N . THR A 1 107 ? -16.188 -0.514 -8.859 1 52.28 107 THR A N 1
ATOM 859 C CA . THR A 1 107 ? -15.555 0.769 -8.578 1 52.28 107 THR A CA 1
ATOM 860 C C . THR A 1 107 ? -15.938 1.266 -7.184 1 52.28 107 THR A C 1
ATOM 862 O O . THR A 1 107 ? -17.031 0.98 -6.695 1 52.28 107 THR A O 1
ATOM 865 N N . TYR A 1 108 ? -14.961 1.45 -6.512 1 46.5 108 TYR A N 1
ATOM 866 C CA . TYR A 1 108 ? -15.234 2.082 -5.223 1 46.5 108 TYR A CA 1
ATOM 867 C C . TYR A 1 108 ? -16.234 3.227 -5.379 1 46.5 108 TYR A C 1
ATOM 869 O O . TYR A 1 108 ? -16.094 4.059 -6.277 1 46.5 108 TYR A O 1
ATOM 877 N N . PHE A 1 109 ? -17.5 2.928 -4.957 1 42.09 109 PHE A N 1
ATOM 878 C CA . PHE A 1 109 ? -18.484 4.008 -4.953 1 42.09 109 PHE A CA 1
ATOM 879 C C . PHE A 1 109 ? -17.906 5.258 -4.297 1 42.09 109 PHE A C 1
ATOM 881 O O . PHE A 1 109 ? -17.594 5.25 -3.105 1 42.09 109 PHE A O 1
ATOM 888 N N . VAL A 1 110 ? -17.188 6.023 -5.129 1 42.22 110 VAL A N 1
ATOM 889 C CA . VAL A 1 110 ? -16.953 7.371 -4.609 1 42.22 110 VAL A CA 1
ATOM 890 C C . VAL A 1 110 ? -18.219 8.211 -4.789 1 42.22 110 VAL A C 1
ATOM 892 O O . VAL A 1 110 ? -18.828 8.211 -5.867 1 42.22 110 VAL A O 1
ATOM 895 N N . GLY A 1 111 ? -19.094 8.328 -3.891 1 43.47 111 GLY A N 1
ATOM 896 C CA . GLY A 1 111 ? -20.266 9.18 -3.943 1 43.47 111 GLY A CA 1
ATOM 897 C C . GLY A 1 111 ? -20.266 10.125 -5.129 1 43.47 111 GLY A C 1
ATOM 898 O O . GLY A 1 111 ? -19.219 10.633 -5.523 1 43.47 111 GLY A O 1
ATOM 899 N N . GLY A 1 112 ? -21 9.75 -6.188 1 38.5 112 GLY A N 1
ATOM 900 C CA . GLY A 1 112 ? -21.203 10.492 -7.422 1 38.5 112 GLY A CA 1
ATOM 901 C C . GLY A 1 112 ? -21.203 11.992 -7.227 1 38.5 112 GLY A C 1
ATOM 902 O O . GLY A 1 112 ? -21.312 12.75 -8.188 1 38.5 112 GLY A O 1
ATOM 903 N N . GLY A 1 113 ? -21.562 12.5 -6.148 1 39.84 113 GLY A N 1
ATOM 904 C CA . GLY A 1 113 ? -21.703 13.945 -6.184 1 39.84 113 GLY A CA 1
ATOM 905 C C . GLY A 1 113 ? -20.375 14.68 -6.246 1 39.84 113 GLY A C 1
ATOM 906 O O . GLY A 1 113 ? -19.328 14.078 -6.047 1 39.84 113 GLY A O 1
ATOM 907 N N . ARG A 1 114 ? -20.391 15.789 -6.938 1 40.31 114 ARG A N 1
ATOM 908 C CA . ARG A 1 114 ? -19.391 16.844 -6.895 1 40.31 114 ARG A CA 1
ATOM 909 C C . ARG A 1 114 ? -19.047 17.234 -5.453 1 40.31 114 ARG A C 1
ATOM 911 O O . ARG A 1 114 ? -19.938 17.594 -4.68 1 40.31 114 ARG A O 1
ATOM 918 N N . GLY A 1 115 ? -17.953 16.656 -4.781 1 44.62 115 GLY A N 1
ATOM 919 C CA . GLY A 1 115 ? -17.391 16.984 -3.482 1 44.62 115 GLY A CA 1
ATOM 920 C C . GLY A 1 115 ? -16.781 15.797 -2.773 1 44.62 115 GLY A C 1
ATOM 921 O O . GLY A 1 115 ? -16.75 14.688 -3.318 1 44.62 115 GLY A O 1
ATOM 922 N N . THR A 1 116 ? -16.25 16 -1.551 1 55.88 116 THR A N 1
ATOM 923 C CA . THR A 1 116 ? -15.516 15.008 -0.782 1 55.88 116 THR A CA 1
ATOM 924 C C . THR A 1 116 ? -16.469 14.023 -0.115 1 55.88 116 THR A C 1
ATOM 926 O O . THR A 1 116 ? -17.281 14.406 0.738 1 55.88 116 THR A O 1
ATOM 929 N N . SER A 1 117 ? -16.891 12.992 -0.698 1 65 117 SER A N 1
ATOM 930 C CA . SER A 1 117 ? -17.719 11.938 -0.131 1 65 117 SER A CA 1
ATOM 931 C C . SER A 1 117 ? -16.984 11.172 0.957 1 65 117 SER A C 1
ATOM 933 O O . SER A 1 117 ? -15.75 11.086 0.933 1 65 117 SER A O 1
ATOM 935 N N . TYR A 1 118 ? -17.875 10.969 2.105 1 80.12 118 TYR A N 1
ATOM 936 C CA . TYR A 1 118 ? -17.328 10.141 3.174 1 80.12 118 TYR A CA 1
ATOM 937 C C . TYR A 1 118 ? -17.234 8.68 2.736 1 80.12 118 TYR A C 1
ATOM 939 O O . TYR A 1 118 ? -18.188 8.133 2.182 1 80.12 118 TYR A O 1
ATOM 947 N N . ILE A 1 119 ? -16.125 8.141 2.871 1 82.31 119 ILE A N 1
ATOM 948 C CA . ILE A 1 119 ? -15.945 6.727 2.572 1 82.31 119 ILE A CA 1
ATOM 949 C C . ILE A 1 119 ? -15.938 5.922 3.871 1 82.31 119 ILE A C 1
ATOM 951 O O . ILE A 1 119 ? -15.094 6.148 4.738 1 82.31 119 ILE A O 1
ATOM 955 N N . VAL A 1 120 ? -16.844 5.047 3.934 1 89.75 120 VAL A N 1
ATOM 956 C CA . VAL A 1 120 ? -17.016 4.25 5.145 1 89.75 120 VAL A CA 1
ATOM 957 C C . VAL A 1 120 ? -15.844 3.289 5.301 1 89.75 120 VAL A C 1
ATOM 959 O O . VAL A 1 120 ? -15.391 2.693 4.324 1 89.75 120 VAL A O 1
ATOM 962 N N . ASN A 1 121 ? -15.453 3.145 6.57 1 89.19 121 ASN A N 1
ATOM 963 C CA . ASN A 1 121 ? -14.43 2.164 6.926 1 89.19 121 ASN A CA 1
ATOM 964 C C . ASN A 1 121 ? -14.984 0.741 6.879 1 89.19 121 ASN A C 1
ATOM 966 O O . ASN A 1 121 ? -16.031 0.456 7.457 1 89.19 121 ASN A O 1
ATOM 970 N N . LYS A 1 122 ? -14.234 -0.078 6.207 1 94.81 122 LYS A N 1
ATOM 971 C CA . LYS A 1 122 ? -14.727 -1.443 6.047 1 94.81 122 LYS A CA 1
ATOM 972 C C . LYS A 1 122 ? -13.992 -2.406 6.973 1 94.81 122 LYS A C 1
ATOM 974 O O . LYS A 1 122 ? -13.906 -3.604 6.691 1 94.81 122 LYS A O 1
ATOM 979 N N . GLU A 1 123 ? -13.516 -1.932 8.039 1 96.44 123 GLU A N 1
ATOM 980 C CA . GLU A 1 123 ? -12.922 -2.768 9.078 1 96.44 123 GLU A CA 1
ATOM 981 C C . GLU A 1 123 ? -13.961 -3.178 10.117 1 96.44 123 GLU A C 1
ATOM 983 O O . GLU A 1 123 ? -14.961 -2.482 10.312 1 96.44 123 GLU A O 1
ATOM 988 N N . GLY A 1 124 ? -13.719 -4.332 10.727 1 97.56 124 GLY A N 1
ATOM 989 C CA . GLY A 1 124 ? -14.531 -4.793 11.836 1 97.56 124 GLY A CA 1
ATOM 990 C C . GLY A 1 124 ? -13.828 -4.68 13.18 1 97.56 124 GLY A C 1
ATOM 991 O O . GLY A 1 124 ? -12.602 -4.555 13.234 1 97.56 124 GLY A O 1
ATOM 992 N N . PRO A 1 125 ? -14.656 -4.676 14.227 1 98 125 PRO A N 1
ATOM 993 C CA . PRO A 1 125 ? -14.055 -4.613 15.555 1 98 125 PRO A CA 1
ATOM 994 C C . PRO A 1 125 ? -13.273 -5.875 15.914 1 98 125 PRO A C 1
ATOM 996 O O . PRO A 1 125 ? -13.727 -6.984 15.617 1 98 125 PRO A O 1
ATOM 999 N N . LEU A 1 126 ? -12.133 -5.68 16.531 1 97.56 126 LEU A N 1
ATOM 1000 C CA . LEU A 1 126 ? -11.336 -6.801 17.016 1 97.56 126 LEU A CA 1
ATOM 1001 C C . LEU A 1 126 ? -11.914 -7.352 18.312 1 97.56 126 LEU A C 1
ATOM 1003 O O . LEU A 1 126 ? -11.789 -8.547 18.609 1 97.56 126 LEU A O 1
ATOM 1007 N N . ASP A 1 127 ? -12.523 -6.379 19.062 1 95.25 127 ASP A N 1
ATOM 1008 C CA . ASP A 1 127 ? -13.289 -6.836 20.219 1 95.25 127 ASP A CA 1
ATOM 1009 C C . ASP A 1 127 ? -14.555 -7.562 19.781 1 95.25 127 ASP A C 1
ATOM 1011 O O . ASP A 1 127 ? -15.188 -7.184 18.797 1 95.25 127 ASP A O 1
ATOM 1015 N N . ASP A 1 128 ? -14.898 -8.578 20.531 1 93.38 128 ASP A N 1
ATOM 1016 C CA . ASP A 1 128 ? -16.141 -9.289 20.219 1 93.38 128 ASP A CA 1
ATOM 1017 C C . ASP A 1 128 ? -17.359 -8.531 20.75 1 93.38 128 ASP A C 1
ATOM 1019 O O . ASP A 1 128 ? -18.141 -9.078 21.516 1 93.38 128 ASP A O 1
ATOM 1023 N N . SER A 1 129 ? -17.484 -7.344 20.203 1 95 129 SER A N 1
ATOM 1024 C CA . SER A 1 129 ? -18.578 -6.457 20.578 1 95 129 SER A CA 1
ATOM 1025 C C . SER A 1 129 ? -19.703 -6.496 19.547 1 95 129 SER A C 1
ATOM 1027 O O . SER A 1 129 ? -19.531 -6.016 18.422 1 95 129 SER A O 1
ATOM 1029 N N . SER A 1 130 ? -20.844 -6.957 19.984 1 96.31 130 SER A N 1
ATOM 1030 C CA . SER A 1 130 ? -22 -7.031 19.109 1 96.31 130 SER A CA 1
ATOM 1031 C C . SER A 1 130 ? -22.438 -5.645 18.625 1 96.31 130 SER A C 1
ATOM 1033 O O . SER A 1 130 ? -22.672 -5.434 17.438 1 96.31 130 SER A O 1
ATOM 1035 N N . LEU A 1 131 ? -22.438 -4.75 19.531 1 95.81 131 LEU A N 1
ATOM 1036 C CA . LEU A 1 131 ? -22.906 -3.414 19.203 1 95.81 131 LEU A CA 1
ATOM 1037 C C . LEU A 1 131 ? -21.969 -2.723 18.234 1 95.81 131 LEU A C 1
ATOM 1039 O O . LEU A 1 131 ? -22.406 -2.074 17.281 1 95.81 131 LEU A O 1
ATOM 1043 N N . ALA A 1 132 ? -20.656 -2.801 18.484 1 97 132 ALA A N 1
ATOM 1044 C CA . ALA A 1 132 ? -19.688 -2.168 17.578 1 97 132 ALA A CA 1
ATOM 1045 C C . ALA A 1 132 ? -19.781 -2.748 16.172 1 97 132 ALA A C 1
ATOM 1047 O O . ALA A 1 132 ? -19.734 -2.01 15.188 1 97 132 ALA A O 1
ATOM 1048 N N . LEU A 1 133 ? -19.922 -4.055 16.125 1 98.06 133 LEU A N 1
ATOM 1049 C CA . LEU A 1 133 ? -20.047 -4.703 14.82 1 98.06 133 LEU A CA 1
ATOM 1050 C C . LEU A 1 133 ? -21.312 -4.262 14.102 1 98.06 133 LEU A C 1
ATOM 1052 O O . LEU A 1 133 ? -21.281 -3.932 12.914 1 98.06 133 LEU A O 1
ATOM 1056 N N . ARG A 1 134 ? -22.391 -4.242 14.805 1 98 134 ARG A N 1
ATOM 1057 C CA . ARG A 1 134 ? -23.656 -3.816 14.219 1 98 134 ARG A CA 1
ATOM 1058 C C . ARG A 1 134 ? -23.578 -2.375 13.727 1 98 134 ARG A C 1
ATOM 1060 O O . ARG A 1 134 ? -24.125 -2.043 12.68 1 98 134 ARG A O 1
ATOM 1067 N N . THR A 1 135 ? -22.906 -1.53 14.5 1 96.75 135 THR A N 1
ATOM 1068 C CA . THR A 1 135 ? -22.781 -0.131 14.109 1 96.75 135 THR A CA 1
ATOM 1069 C C . THR A 1 135 ? -21.953 -0.004 12.828 1 96.75 135 THR A C 1
ATOM 1071 O O . THR A 1 135 ? -22.328 0.747 11.922 1 96.75 135 THR A O 1
ATOM 1074 N N . ALA A 1 136 ? -20.859 -0.744 12.773 1 97.25 136 ALA A N 1
ATOM 1075 C CA . ALA A 1 136 ? -20.047 -0.735 11.562 1 97.25 136 ALA A CA 1
ATOM 1076 C C . ALA A 1 136 ? -20.844 -1.221 10.359 1 97.25 136 ALA A C 1
ATOM 1078 O O . ALA A 1 136 ? -20.797 -0.613 9.281 1 97.25 136 ALA A O 1
ATOM 1079 N N . LEU A 1 137 ? -21.594 -2.262 10.508 1 98.25 137 LEU A N 1
ATOM 1080 C CA . LEU A 1 137 ? -22.391 -2.832 9.43 1 98.25 137 LEU A CA 1
ATOM 1081 C C . LEU A 1 137 ? -23.5 -1.876 9.016 1 98.25 137 LEU A C 1
ATOM 1083 O O . LEU A 1 137 ? -23.828 -1.767 7.832 1 98.25 137 LEU A O 1
ATOM 1087 N N . TRP A 1 138 ? -24.141 -1.225 9.992 1 96.94 138 TRP A N 1
ATOM 1088 C CA . TRP A 1 138 ? -25.188 -0.238 9.734 1 96.94 138 TRP A CA 1
ATOM 1089 C C . TRP A 1 138 ? -24.688 0.835 8.766 1 96.94 138 TRP A C 1
ATOM 1091 O O . TRP A 1 138 ? -25.344 1.112 7.758 1 96.94 138 TRP A O 1
ATOM 1101 N N . LEU A 1 139 ? -23.562 1.346 9.078 1 95.38 139 LEU A N 1
ATOM 1102 C CA . LEU A 1 139 ? -23.031 2.432 8.266 1 95.38 139 LEU A CA 1
ATOM 1103 C C . LEU A 1 139 ? -22.625 1.932 6.883 1 95.38 139 LEU A C 1
ATOM 1105 O O . LEU A 1 139 ? -22.906 2.586 5.879 1 95.38 139 LEU A O 1
ATOM 1109 N N . ALA A 1 140 ? -21.984 0.804 6.836 1 96 140 ALA A N 1
ATOM 1110 C CA . ALA A 1 140 ? -21.578 0.22 5.562 1 96 140 ALA A CA 1
ATOM 1111 C C . ALA A 1 140 ? -22.797 -0.115 4.699 1 96 140 ALA A C 1
ATOM 1113 O O . ALA A 1 140 ? -22.75 0.034 3.475 1 96 140 ALA A O 1
ATOM 1114 N N . THR A 1 141 ? -23.844 -0.586 5.301 1 97.31 141 THR A N 1
ATOM 1115 C CA . THR A 1 141 ? -25.062 -0.943 4.578 1 97.31 141 THR A CA 1
ATOM 1116 C C . THR A 1 141 ? -25.719 0.297 3.977 1 97.31 141 THR A C 1
ATOM 1118 O O . THR A 1 141 ? -26.188 0.27 2.832 1 97.31 141 THR A O 1
ATOM 1121 N N . ASP A 1 142 ? -25.719 1.338 4.742 1 94.44 142 ASP A N 1
ATOM 1122 C CA . ASP A 1 142 ? -26.281 2.6 4.266 1 94.44 142 ASP A CA 1
ATOM 1123 C C . ASP A 1 142 ? -25.562 3.074 3.004 1 94.44 142 ASP A C 1
ATOM 1125 O O . ASP A 1 142 ? -26.203 3.422 2.012 1 94.44 142 ASP A O 1
ATOM 1129 N N . GLU A 1 143 ? -24.281 3.072 3.086 1 92.31 143 GLU A N 1
ATOM 1130 C CA . GLU A 1 143 ? -23.469 3.494 1.939 1 92.31 143 GLU A CA 1
ATOM 1131 C C . GLU A 1 143 ? -23.75 2.619 0.721 1 92.31 143 GLU A C 1
ATOM 1133 O O . GLU A 1 143 ? -23.969 3.129 -0.379 1 92.31 143 GLU A O 1
ATOM 1138 N N . LYS A 1 144 ? -23.734 1.354 0.95 1 94.38 144 LYS A N 1
ATOM 1139 C CA . LYS A 1 144 ? -23.906 0.422 -0.161 1 94.38 144 LYS A CA 1
ATOM 1140 C C . LYS A 1 144 ? -25.297 0.535 -0.766 1 94.38 144 LYS A C 1
ATOM 1142 O O . LYS A 1 144 ? -25.469 0.444 -1.984 1 94.38 144 LYS A O 1
ATOM 1147 N N . TYR A 1 145 ? -26.344 0.728 0.024 1 95.56 145 TYR A N 1
ATOM 1148 C CA . TYR A 1 145 ? -27.719 0.871 -0.465 1 95.56 145 TYR A CA 1
ATOM 1149 C C . TYR A 1 145 ? -27.844 2.08 -1.384 1 95.56 145 TYR A C 1
ATOM 1151 O O . TYR A 1 145 ? -28.391 1.979 -2.482 1 95.56 145 TYR A O 1
ATOM 1159 N N . LYS A 1 146 ? -27.281 3.129 -0.994 1 91.81 146 LYS A N 1
ATOM 1160 C CA . LYS A 1 146 ? -27.344 4.344 -1.8 1 91.81 146 LYS A CA 1
ATOM 1161 C C . LYS A 1 146 ? -26.594 4.164 -3.119 1 91.81 146 LYS A C 1
ATOM 1163 O O . LYS A 1 146 ? -27.062 4.594 -4.172 1 91.81 146 LYS A O 1
ATOM 1168 N N . ALA A 1 147 ? -25.469 3.541 -2.992 1 90.31 147 ALA A N 1
ATOM 1169 C CA . ALA A 1 147 ? -24.719 3.25 -4.207 1 90.31 147 ALA A CA 1
ATOM 1170 C C . ALA A 1 147 ? -25.516 2.352 -5.148 1 90.31 147 ALA A C 1
ATOM 1172 O O . ALA A 1 147 ? -25.531 2.574 -6.359 1 90.31 147 ALA A O 1
ATOM 1173 N N . SER A 1 148 ? -26.141 1.388 -4.609 1 94.44 148 SER A N 1
ATOM 1174 C CA . SER A 1 148 ? -26.938 0.453 -5.395 1 94.44 148 SER A CA 1
ATOM 1175 C C . SER A 1 148 ? -28.109 1.158 -6.07 1 94.44 148 SER A C 1
ATOM 1177 O O . SER A 1 148 ? -28.406 0.89 -7.234 1 94.44 148 SER A O 1
ATOM 1179 N N . LEU A 1 149 ? -28.75 2.023 -5.371 1 93.56 149 LEU A N 1
ATOM 1180 C CA . LEU A 1 149 ? -29.859 2.793 -5.941 1 93.56 149 LEU A CA 1
ATOM 1181 C C . LEU A 1 149 ? -29.375 3.646 -7.109 1 93.56 149 LEU A C 1
ATOM 1183 O O . LEU A 1 149 ? -30 3.668 -8.172 1 93.56 149 LEU A O 1
ATOM 1187 N N . SER A 1 150 ? -28.25 4.316 -6.832 1 89.5 150 SER A N 1
ATOM 1188 C CA . SER A 1 150 ? -27.688 5.148 -7.887 1 89.5 150 SER A CA 1
ATOM 1189 C C . SER A 1 150 ? -27.375 4.328 -9.133 1 89.5 150 SER A C 1
ATOM 1191 O O . SER A 1 150 ? -27.672 4.75 -10.25 1 89.5 150 SER A O 1
ATOM 1193 N N . GLN A 1 151 ? -26.828 3.205 -8.945 1 90.88 151 GLN A N 1
ATOM 1194 C CA . GLN A 1 151 ? -26.469 2.328 -10.055 1 90.88 151 GLN A CA 1
ATOM 1195 C C . GLN A 1 151 ? -27.703 1.832 -10.797 1 90.88 151 GLN A C 1
ATOM 1197 O O . GLN A 1 151 ? -27.703 1.769 -12.031 1 90.88 151 GLN A O 1
ATOM 1202 N N . LEU A 1 152 ? -28.703 1.442 -10.07 1 93.81 152 LEU A N 1
ATOM 1203 C CA . LEU A 1 152 ? -29.938 0.967 -10.688 1 93.81 152 LEU A CA 1
ATOM 1204 C C . LEU A 1 152 ? -30.578 2.059 -11.539 1 93.81 152 LEU A C 1
ATOM 1206 O O . LEU A 1 152 ? -31.016 1.799 -12.656 1 93.81 152 LEU A O 1
ATOM 1210 N N . LEU A 1 153 ? -30.609 3.238 -11 1 92.12 153 LEU A N 1
ATOM 1211 C CA . LEU A 1 153 ? -31.219 4.355 -11.711 1 92.12 153 LEU A CA 1
ATOM 1212 C C . LEU A 1 153 ? -30.438 4.688 -12.969 1 92.12 153 LEU A C 1
ATOM 1214 O O . LEU A 1 153 ? -31.016 4.984 -14.016 1 92.12 153 LEU A O 1
ATOM 1218 N N . LYS A 1 154 ? -29.188 4.672 -12.844 1 88.06 154 LYS A N 1
ATOM 1219 C CA . LYS A 1 154 ? -28.359 4.875 -14.023 1 88.06 154 LYS A CA 1
ATOM 1220 C C . LYS A 1 154 ? -28.625 3.809 -15.078 1 88.06 154 LYS A C 1
ATOM 1222 O O . LYS A 1 154 ? -28.766 4.121 -16.266 1 88.06 154 LYS A O 1
ATOM 1227 N N . LYS A 1 155 ? -28.641 2.633 -14.625 1 88.62 155 LYS A N 1
ATOM 1228 C CA . LYS A 1 155 ? -28.906 1.517 -15.523 1 88.62 155 LYS A CA 1
ATOM 1229 C C . LYS A 1 155 ? -30.281 1.666 -16.188 1 88.62 155 LYS A C 1
ATOM 1231 O O . LYS A 1 155 ? -30.422 1.414 -17.391 1 88.62 155 LYS A O 1
ATOM 1236 N N . LYS A 1 156 ? -31.25 2.008 -15.438 1 89.25 156 LYS A N 1
ATOM 1237 C CA . LYS A 1 156 ? -32.594 2.252 -15.977 1 89.25 156 LYS A CA 1
ATOM 1238 C C . LYS A 1 156 ? -32.562 3.377 -17.016 1 89.25 156 LYS A C 1
ATOM 1240 O O . LYS A 1 156 ? -33.25 3.295 -18.047 1 89.25 156 LYS A O 1
ATOM 1245 N N . GLY A 1 157 ? -31.812 4.383 -16.672 1 87.94 157 GLY A N 1
ATOM 1246 C CA . GLY A 1 157 ? -31.672 5.477 -17.609 1 87.94 157 GLY A CA 1
ATOM 1247 C C . GLY A 1 157 ? -31.047 5.055 -18.938 1 87.94 157 GLY A C 1
ATOM 1248 O O . GLY A 1 157 ? -31.516 5.457 -20 1 87.94 157 GLY A O 1
ATOM 1249 N N . GLU A 1 158 ? -30.109 4.305 -18.828 1 82.5 158 GLU A N 1
ATOM 1250 C CA . GLU A 1 158 ? -29.422 3.816 -20.031 1 82.5 158 GLU A CA 1
ATOM 1251 C C . GLU A 1 158 ? -30.328 2.893 -20.844 1 82.5 158 GLU A C 1
ATOM 1253 O O . GLU A 1 158 ? -30.25 2.861 -22.062 1 82.5 158 GLU A O 1
ATOM 1258 N N . ASN A 1 159 ? -31.062 2.145 -20.172 1 81.44 159 ASN A N 1
ATOM 1259 C CA . ASN A 1 159 ? -31.938 1.167 -20.812 1 81.44 159 ASN A CA 1
ATOM 1260 C C . ASN A 1 159 ? -33 1.843 -21.656 1 81.44 159 ASN A C 1
ATOM 1262 O O . ASN A 1 159 ? -33.625 1.206 -22.516 1 81.44 159 ASN A O 1
ATOM 1266 N N . VAL A 1 160 ? -33.219 3.072 -21.375 1 75 160 VAL A N 1
ATOM 1267 C CA . VAL A 1 160 ? -34.188 3.811 -22.172 1 75 160 VAL A CA 1
ATOM 1268 C C . VAL A 1 160 ? -33.719 3.885 -23.625 1 75 160 VAL A C 1
ATOM 1270 O O . VAL A 1 160 ? -34.531 3.893 -24.547 1 75 160 VAL A O 1
ATOM 1273 N N . TYR A 1 161 ? -32.438 3.906 -23.719 1 77.62 161 TYR A N 1
ATOM 1274 C CA . TYR A 1 161 ? -31.859 4.09 -25.047 1 77.62 161 TYR A CA 1
ATOM 1275 C C . TYR A 1 161 ? -31.516 2.748 -25.672 1 77.62 161 TYR A C 1
ATOM 1277 O O . TYR A 1 161 ? -31.109 2.689 -26.844 1 77.62 161 TYR A O 1
ATOM 1285 N N . THR A 1 162 ? -31.516 1.78 -24.812 1 72.69 162 THR A N 1
ATOM 1286 C CA . THR A 1 162 ? -31.031 0.497 -25.312 1 72.69 162 THR A CA 1
ATOM 1287 C C . THR A 1 162 ? -32.188 -0.477 -25.516 1 72.69 162 THR A C 1
ATOM 1289 O O . THR A 1 162 ? -33.219 -0.389 -24.844 1 72.69 162 THR A O 1
ATOM 1292 N N . VAL A 1 163 ? -32.125 -1.21 -26.703 1 68.69 163 VAL A N 1
ATOM 1293 C CA . VAL A 1 163 ? -33.062 -2.285 -26.938 1 68.69 163 VAL A CA 1
ATOM 1294 C C . VAL A 1 163 ? -32.75 -3.475 -26.031 1 68.69 163 VAL A C 1
ATOM 1296 O O . VAL A 1 163 ? -31.578 -3.871 -25.922 1 68.69 163 VAL A O 1
ATOM 1299 N N . GLU A 1 164 ? -33.719 -3.746 -25.219 1 62.91 164 GLU A N 1
ATOM 1300 C CA . GLU A 1 164 ? -33.531 -4.867 -24.297 1 62.91 164 GLU A CA 1
ATOM 1301 C C . GLU A 1 164 ? -33.125 -6.133 -25.047 1 62.91 164 GLU A C 1
ATOM 1303 O O . GLU A 1 164 ? -33.688 -6.453 -26.094 1 62.91 164 GLU A O 1
ATOM 1308 N N . ASP A 1 165 ? -32 -6.637 -24.734 1 66.19 165 ASP A N 1
ATOM 1309 C CA . ASP A 1 165 ? -31.641 -7.961 -25.219 1 66.19 165 ASP A CA 1
ATOM 1310 C C . ASP A 1 165 ? -32.469 -9.055 -24.531 1 66.19 165 ASP A C 1
ATOM 1312 O O . ASP A 1 165 ? -32.344 -9.266 -23.328 1 66.19 165 ASP A O 1
ATOM 1316 N N . PRO A 1 166 ? -33.438 -9.594 -25.281 1 64.31 166 PRO A N 1
ATOM 1317 C CA . PRO A 1 166 ? -34.312 -10.617 -24.688 1 64.31 166 PRO A CA 1
ATOM 1318 C C . PRO A 1 166 ? -33.5 -11.781 -24.094 1 64.31 166 PRO A C 1
ATOM 1320 O O . PRO A 1 166 ? -34.031 -12.539 -23.266 1 64.31 166 PRO A O 1
ATOM 1323 N N . LYS A 1 167 ? -32.344 -11.938 -24.375 1 69.19 167 LYS A N 1
ATOM 1324 C CA . LYS A 1 167 ? -31.547 -13.086 -23.922 1 69.19 167 LYS A CA 1
ATOM 1325 C C . LYS A 1 167 ? -30.688 -12.719 -22.719 1 69.19 167 LYS A C 1
ATOM 1327 O O . LYS A 1 167 ? -29.859 -13.516 -22.281 1 69.19 167 LYS A O 1
ATOM 1332 N N . GLN A 1 168 ? -30.969 -11.578 -22.188 1 80 168 GLN A N 1
ATOM 1333 C CA . GLN A 1 168 ? -30.141 -11.18 -21.062 1 80 168 GLN A CA 1
ATOM 1334 C C . GLN A 1 168 ? -30.516 -11.969 -19.812 1 80 168 GLN A C 1
ATOM 1336 O O . GLN A 1 168 ? -31.688 -12.008 -19.422 1 80 168 GLN A O 1
ATOM 1341 N N . PRO A 1 169 ? -29.531 -12.672 -19.234 1 88.12 169 PRO A N 1
ATOM 1342 C CA . PRO A 1 169 ? -29.828 -13.406 -18 1 88.12 169 PRO A CA 1
ATOM 1343 C C . PRO A 1 169 ? -30.203 -12.484 -16.844 1 88.12 169 PRO A C 1
ATOM 1345 O O . PRO A 1 169 ? -30 -11.266 -16.922 1 88.12 169 PRO A O 1
ATOM 1348 N N . PRO A 1 170 ? -30.875 -13.195 -15.828 1 92.75 170 PRO A N 1
ATOM 1349 C CA . PRO A 1 170 ? -31.156 -12.406 -14.625 1 92.75 170 PRO A CA 1
ATOM 1350 C C . PRO A 1 170 ? -29.906 -11.766 -14.031 1 92.75 170 PRO A C 1
ATOM 1352 O O . PRO A 1 170 ? -28.781 -12.227 -14.297 1 92.75 170 PRO A O 1
ATOM 1355 N N . SER A 1 171 ? -30.078 -10.711 -13.273 1 93 171 SER A N 1
ATOM 1356 C CA . SER A 1 171 ? -28.969 -9.953 -12.711 1 93 171 SER A CA 1
ATOM 1357 C C . SER A 1 171 ? -28.281 -10.719 -11.586 1 93 171 SER A C 1
ATOM 1359 O O . SER A 1 171 ? -27.078 -10.547 -11.352 1 93 171 SER A O 1
ATOM 1361 N N . PHE A 1 172 ? -29.031 -11.539 -10.898 1 96.25 172 PHE A N 1
ATOM 1362 C CA . PHE A 1 172 ? -28.547 -12.195 -9.695 1 96.25 172 PHE A CA 1
ATOM 1363 C C . PHE A 1 172 ? -29.266 -13.523 -9.484 1 96.25 172 PHE A C 1
ATOM 1365 O O . PHE A 1 172 ? -30.469 -13.633 -9.695 1 96.25 172 PHE A O 1
ATOM 1372 N N . SER A 1 173 ? -28.5 -14.539 -9.086 1 96.81 173 SER A N 1
ATOM 1373 C CA . SER A 1 173 ? -29.125 -15.852 -8.922 1 96.81 173 SER A CA 1
ATOM 1374 C C . SER A 1 173 ? -29.75 -16 -7.543 1 96.81 173 SER A C 1
ATOM 1376 O O . SER A 1 173 ? -29.234 -15.453 -6.562 1 96.81 173 SER A O 1
ATOM 1378 N N . LYS A 1 174 ? -30.797 -16.656 -7.492 1 95.75 174 LYS A N 1
ATOM 1379 C CA . LYS A 1 174 ? -31.375 -17.062 -6.219 1 95.75 174 LYS A CA 1
ATOM 1380 C C . LYS A 1 174 ? -30.812 -18.406 -5.766 1 95.75 174 LYS A C 1
ATOM 1382 O O . LYS A 1 174 ? -30.875 -19.406 -6.496 1 95.75 174 LYS A O 1
ATOM 1387 N N . GLU A 1 175 ? -30.25 -18.406 -4.594 1 96.88 175 GLU A N 1
ATOM 1388 C CA . GLU A 1 175 ? -29.594 -19.625 -4.102 1 96.88 175 GLU A CA 1
ATOM 1389 C C . GLU A 1 175 ? -30.25 -20.141 -2.832 1 96.88 175 GLU A C 1
ATOM 1391 O O . GLU A 1 175 ? -30.859 -19.359 -2.082 1 96.88 175 GLU A O 1
ATOM 1396 N N . LYS A 1 176 ? -30.156 -21.438 -2.635 1 94.81 176 LYS A N 1
ATOM 1397 C CA . LYS A 1 176 ? -30.672 -22.031 -1.406 1 94.81 176 LYS A CA 1
ATOM 1398 C C . LYS A 1 176 ? -29.844 -21.609 -0.196 1 94.81 176 LYS A C 1
ATOM 1400 O O . LYS A 1 176 ? -28.625 -21.703 -0.212 1 94.81 176 LYS A O 1
ATOM 1405 N N . PRO A 1 177 ? -30.578 -21.109 0.808 1 96.56 177 PRO A N 1
ATOM 1406 C CA . PRO A 1 177 ? -29.844 -20.719 2.006 1 96.56 177 PRO A CA 1
ATOM 1407 C C . PRO A 1 177 ? -29.141 -21.891 2.68 1 96.56 177 PRO A C 1
ATOM 1409 O O . PRO A 1 177 ? -29.609 -23.031 2.607 1 96.56 177 PRO A O 1
ATOM 1412 N N . VAL A 1 178 ? -28.062 -21.609 3.293 1 96.5 178 VAL A N 1
ATOM 1413 C CA . VAL A 1 178 ? -27.25 -22.625 3.969 1 96.5 178 VAL A CA 1
ATOM 1414 C C . VAL A 1 178 ? -27.016 -22.203 5.414 1 96.5 178 VAL A C 1
ATOM 1416 O O . VAL A 1 178 ? -26.766 -21.016 5.695 1 96.5 178 VAL A O 1
ATOM 1419 N N . ARG A 1 179 ? -27.141 -23.109 6.34 1 97.31 179 ARG A N 1
ATOM 1420 C CA . ARG A 1 179 ? -26.734 -22.906 7.73 1 97.31 179 ARG A CA 1
ATOM 1421 C C . ARG A 1 179 ? -25.625 -23.875 8.117 1 97.31 179 ARG A C 1
ATOM 1423 O O . ARG A 1 179 ? -25.828 -25.094 8.125 1 97.31 179 ARG A O 1
ATOM 1430 N N . SER A 1 180 ? -24.469 -23.391 8.367 1 97.88 180 SER A N 1
ATOM 1431 C CA . SER A 1 180 ? -23.312 -24.203 8.688 1 97.88 180 SER A CA 1
ATOM 1432 C C . SER A 1 180 ? -22.359 -23.469 9.617 1 97.88 180 SER A C 1
ATOM 1434 O O . SER A 1 180 ? -21.828 -22.406 9.266 1 97.88 180 SER A O 1
ATOM 1436 N N . ILE A 1 181 ? -22.141 -24 10.82 1 97.5 181 ILE A N 1
ATOM 1437 C CA . ILE A 1 181 ? -21.203 -23.422 11.789 1 97.5 181 ILE A CA 1
ATOM 1438 C C . ILE A 1 181 ? -20.062 -24.406 12.031 1 97.5 181 ILE A C 1
ATOM 1440 O O . ILE A 1 181 ? -20.219 -25.391 12.758 1 97.5 181 ILE A O 1
ATOM 1444 N N . GLN A 1 182 ? -18.969 -24.125 11.523 1 96.75 182 GLN A N 1
ATOM 1445 C CA . GLN A 1 182 ? -17.797 -24.953 11.727 1 96.75 182 GLN A CA 1
ATOM 1446 C C . GLN A 1 182 ? -17.172 -24.734 13.102 1 96.75 182 GLN A C 1
ATOM 1448 O O . GLN A 1 182 ? -17.047 -23.594 13.547 1 96.75 182 GLN A O 1
ATOM 1453 N N . PRO A 1 183 ? -16.844 -25.781 13.812 1 95.62 183 PRO A N 1
ATOM 1454 C CA . PRO A 1 183 ? -16.109 -25.578 15.055 1 95.62 183 PRO A CA 1
ATOM 1455 C C . PRO A 1 183 ? -14.766 -24.875 14.844 1 95.62 183 PRO A C 1
ATOM 1457 O O . PRO A 1 183 ? -14.219 -24.906 13.742 1 95.62 183 PRO A O 1
ATOM 1460 N N . PRO A 1 184 ? -14.281 -24.219 15.906 1 95.12 184 PRO A N 1
ATOM 1461 C CA . PRO A 1 184 ? -13 -23.531 15.766 1 95.12 184 PRO A CA 1
ATOM 1462 C C . PRO A 1 184 ? -11.875 -24.469 15.328 1 95.12 184 PRO A C 1
ATOM 1464 O O . PRO A 1 184 ? -11.82 -25.609 15.758 1 95.12 184 PRO A O 1
ATOM 1467 N N . VAL A 1 185 ? -11.047 -23.953 14.469 1 95.38 185 VAL A N 1
ATOM 1468 C CA . VAL A 1 185 ? -9.898 -24.719 13.977 1 95.38 185 VAL A CA 1
ATOM 1469 C C . VAL A 1 185 ? -8.641 -24.281 14.719 1 95.38 185 VAL A C 1
ATOM 1471 O O . VAL A 1 185 ? -8.375 -23.094 14.883 1 95.38 185 VAL A O 1
ATOM 1474 N N . ALA A 1 186 ? -7.844 -25.312 15.125 1 95.56 186 ALA A N 1
ATOM 1475 C CA . ALA A 1 186 ? -6.574 -25.031 15.789 1 95.56 186 ALA A CA 1
ATOM 1476 C C . ALA A 1 186 ? -5.598 -24.344 14.836 1 95.56 186 ALA A C 1
ATOM 1478 O O . ALA A 1 186 ? -5.574 -24.641 13.641 1 95.56 186 ALA A O 1
ATOM 1479 N N . PHE A 1 187 ? -4.777 -23.406 15.398 1 97.19 187 PHE A N 1
ATOM 1480 C CA . PHE A 1 187 ? -3.838 -22.641 14.594 1 97.19 187 PHE A CA 1
ATOM 1481 C C . PHE A 1 187 ? -2.479 -22.562 15.273 1 97.19 187 PHE A C 1
ATOM 1483 O O . PHE A 1 187 ? -2.016 -21.469 15.625 1 97.19 187 PHE A O 1
ATOM 1490 N N . PRO A 1 188 ? -1.836 -23.688 15.5 1 97.38 188 PRO A N 1
ATOM 1491 C CA . PRO A 1 188 ? -0.503 -23.672 16.109 1 97.38 188 PRO A CA 1
ATOM 1492 C C . PRO A 1 188 ? 0.567 -23.125 15.164 1 97.38 188 PRO A C 1
ATOM 1494 O O . PRO A 1 188 ? 0.465 -23.297 13.945 1 97.38 188 PRO A O 1
ATOM 1497 N N . PHE A 1 189 ? 1.522 -22.5 15.688 1 98.12 189 PHE A N 1
ATOM 1498 C CA . PHE A 1 189 ? 2.678 -22.031 14.938 1 98.12 189 PHE A CA 1
ATOM 1499 C C . PHE A 1 189 ? 3.896 -21.906 15.844 1 98.12 189 PHE A C 1
ATOM 1501 O O . PHE A 1 189 ? 3.914 -21.078 16.75 1 98.12 189 PHE A O 1
ATOM 1508 N N . ASP A 1 190 ? 4.84 -22.734 15.625 1 98.31 190 ASP A N 1
ATOM 1509 C CA . ASP A 1 190 ? 6.086 -22.656 16.375 1 98.31 190 ASP A CA 1
ATOM 1510 C C . ASP A 1 190 ? 6.988 -21.547 15.828 1 98.31 190 ASP A C 1
ATOM 1512 O O . ASP A 1 190 ? 7.902 -21.812 15.047 1 98.31 190 ASP A O 1
ATOM 1516 N N . HIS A 1 191 ? 6.77 -20.406 16.297 1 98.19 191 HIS A N 1
ATOM 1517 C CA . HIS A 1 191 ? 7.438 -19.203 15.812 1 98.19 191 HIS A CA 1
ATOM 1518 C C . HIS A 1 191 ? 8.953 -19.344 15.922 1 98.19 191 HIS A C 1
ATOM 1520 O O . HIS A 1 191 ? 9.68 -19.078 14.961 1 98.19 191 HIS A O 1
ATOM 1526 N N . ASP A 1 192 ? 9.492 -19.719 17.047 1 98.25 192 ASP A N 1
ATOM 1527 C CA . ASP A 1 192 ? 10.93 -19.766 17.297 1 98.25 192 ASP A CA 1
ATOM 1528 C C . ASP A 1 192 ? 11.602 -20.781 16.375 1 98.25 192 ASP A C 1
ATOM 1530 O O . ASP A 1 192 ? 12.68 -20.516 15.836 1 98.25 192 ASP A O 1
ATOM 1534 N N . ARG A 1 193 ? 11 -21.844 16.203 1 98.19 193 ARG A N 1
ATOM 1535 C CA . ARG A 1 193 ? 11.539 -22.859 15.305 1 98.19 193 ARG A CA 1
ATOM 1536 C C . ARG A 1 193 ? 11.641 -22.328 13.883 1 98.19 193 ARG A C 1
ATOM 1538 O O . ARG A 1 193 ? 12.688 -22.453 13.242 1 98.19 193 ARG A O 1
ATOM 1545 N N . TRP A 1 194 ? 10.594 -21.781 13.398 1 98.69 194 TRP A N 1
ATOM 1546 C CA . TRP A 1 194 ? 10.562 -21.344 12 1 98.69 194 TRP A CA 1
ATOM 1547 C C . TRP A 1 194 ? 11.477 -20.141 11.781 1 98.69 194 TRP A C 1
ATOM 1549 O O . TRP A 1 194 ? 12.062 -19.984 10.703 1 98.69 194 TRP A O 1
ATOM 1559 N N . ALA A 1 195 ? 11.586 -19.281 12.82 1 98.56 195 ALA A N 1
ATOM 1560 C CA . ALA A 1 195 ? 12.586 -18.219 12.734 1 98.56 195 ALA A CA 1
ATOM 1561 C C . ALA A 1 195 ? 13.992 -18.797 12.578 1 98.56 195 ALA A C 1
ATOM 1563 O O . ALA A 1 195 ? 14.766 -18.328 11.742 1 98.56 195 ALA A O 1
ATOM 1564 N N . ARG A 1 196 ? 14.312 -19.781 13.367 1 98.5 196 ARG A N 1
ATOM 1565 C CA . ARG A 1 196 ? 15.609 -20.453 13.289 1 98.5 196 ARG A CA 1
ATOM 1566 C C . ARG A 1 196 ? 15.805 -21.094 11.922 1 98.5 196 ARG A C 1
ATOM 1568 O O . ARG A 1 196 ? 16.859 -20.938 11.297 1 98.5 196 ARG A O 1
ATOM 1575 N N . VAL A 1 197 ? 14.781 -21.797 11.438 1 98.62 197 VAL A N 1
ATOM 1576 C CA . VAL A 1 197 ? 14.852 -22.484 10.156 1 98.62 197 VAL A CA 1
ATOM 1577 C C . VAL A 1 197 ? 15.055 -21.484 9.031 1 98.62 197 VAL A C 1
ATOM 1579 O O . VAL A 1 197 ? 15.898 -21.688 8.148 1 98.62 197 VAL A O 1
ATOM 1582 N N . ALA A 1 198 ? 14.297 -20.438 9.039 1 98.69 198 ALA A N 1
ATOM 1583 C CA . ALA A 1 198 ? 14.43 -19.406 8.016 1 98.69 198 ALA A CA 1
ATOM 1584 C C . ALA A 1 198 ? 15.836 -18.828 7.984 1 98.69 198 ALA A C 1
ATOM 1586 O O . ALA A 1 198 ? 16.422 -18.672 6.914 1 98.69 198 ALA A O 1
ATOM 1587 N N . ARG A 1 199 ? 16.406 -18.562 9.195 1 98.31 199 ARG A N 1
ATOM 1588 C CA . ARG A 1 199 ? 17.781 -18.062 9.305 1 98.31 199 ARG A CA 1
ATOM 1589 C C . ARG A 1 199 ? 18.781 -19.047 8.695 1 98.31 199 ARG A C 1
ATOM 1591 O O . ARG A 1 199 ? 19.594 -18.656 7.848 1 98.31 199 ARG A O 1
ATOM 1598 N N . GLU A 1 200 ? 18.656 -20.203 9.109 1 98 200 GLU A N 1
ATOM 1599 C CA . GLU A 1 200 ? 19.609 -21.234 8.711 1 98 200 GLU A CA 1
ATOM 1600 C C . GLU A 1 200 ? 19.547 -21.5 7.207 1 98 200 GLU A C 1
ATOM 1602 O O . GLU A 1 200 ? 20.578 -21.609 6.543 1 98 200 GLU A O 1
ATOM 1607 N N . LEU A 1 201 ? 18.359 -21.578 6.707 1 98.19 201 LEU A N 1
ATOM 1608 C CA . LEU A 1 201 ? 18.172 -21.844 5.281 1 98.19 201 LEU A CA 1
ATOM 1609 C C . LEU A 1 201 ? 18.719 -20.703 4.441 1 98.19 201 LEU A C 1
ATOM 1611 O O . LEU A 1 201 ? 19.391 -20.922 3.439 1 98.19 201 LEU A O 1
ATOM 1615 N N . SER A 1 202 ? 18.391 -19.531 4.855 1 97.62 202 SER A N 1
ATOM 1616 C CA . SER A 1 202 ? 18.859 -18.375 4.094 1 97.62 202 SER A CA 1
ATOM 1617 C C . SER A 1 202 ? 20.375 -18.266 4.137 1 97.62 202 SER A C 1
ATOM 1619 O O . SER A 1 202 ? 21 -17.766 3.188 1 97.62 202 SER A O 1
ATOM 1621 N N . ALA A 1 203 ? 21 -18.688 5.172 1 96.5 203 ALA A N 1
ATOM 1622 C CA . ALA A 1 203 ? 22.453 -18.625 5.336 1 96.5 203 ALA A CA 1
ATOM 1623 C C . ALA A 1 203 ? 23.156 -19.547 4.355 1 96.5 203 ALA A C 1
ATOM 1625 O O . ALA A 1 203 ? 24.312 -19.312 3.98 1 96.5 203 ALA A O 1
ATOM 1626 N N . ARG A 1 204 ? 22.516 -20.531 3.916 1 95.81 204 ARG A N 1
ATOM 1627 C CA . ARG A 1 204 ? 23.109 -21.531 3.029 1 95.81 204 ARG A CA 1
ATOM 1628 C C . ARG A 1 204 ? 23.484 -20.906 1.688 1 95.81 204 ARG A C 1
ATOM 1630 O O . ARG A 1 204 ? 24.453 -21.328 1.053 1 95.81 204 ARG A O 1
ATOM 1637 N N . PHE A 1 205 ? 22.781 -19.984 1.29 1 96.25 205 PHE A N 1
ATOM 1638 C CA . PHE A 1 205 ? 23.016 -19.391 -0.016 1 96.25 205 PHE A CA 1
ATOM 1639 C C . PHE A 1 205 ? 24.266 -18.516 0.01 1 96.25 205 PHE A C 1
ATOM 1641 O O . PHE A 1 205 ? 24.859 -18.25 -1.032 1 96.25 205 PHE A O 1
ATOM 1648 N N . LYS A 1 206 ? 24.703 -18.078 1.168 1 89.12 206 LYS A N 1
ATOM 1649 C CA . LYS A 1 206 ? 25.875 -17.219 1.307 1 89.12 206 LYS A CA 1
ATOM 1650 C C . LYS A 1 206 ? 27.156 -17.953 0.913 1 89.12 206 LYS A C 1
ATOM 1652 O O . LYS A 1 206 ? 28.156 -17.328 0.593 1 89.12 206 LYS A O 1
ATOM 1657 N N . GLU A 1 207 ? 27.047 -19.172 0.955 1 89.31 207 GLU A N 1
ATOM 1658 C CA . GLU A 1 207 ? 28.219 -19.984 0.646 1 89.31 207 GLU A CA 1
ATOM 1659 C C . GLU A 1 207 ? 28.484 -20.031 -0.855 1 89.31 207 GLU A C 1
ATOM 1661 O O . GLU A 1 207 ? 29.531 -20.531 -1.294 1 89.31 207 GLU A O 1
ATOM 1666 N N . HIS A 1 208 ? 27.641 -19.5 -1.57 1 93.75 208 HIS A N 1
ATOM 1667 C CA . HIS A 1 208 ? 27.734 -19.516 -3.025 1 93.75 208 HIS A CA 1
ATOM 1668 C C . HIS A 1 208 ? 27.797 -18.109 -3.592 1 93.75 208 HIS A C 1
ATOM 1670 O O . HIS A 1 208 ? 26.766 -17.5 -3.863 1 93.75 208 HIS A O 1
ATOM 1676 N N . PRO A 1 209 ? 28.922 -17.688 -3.885 1 88 209 PRO A N 1
ATOM 1677 C CA . PRO A 1 209 ? 29.125 -16.281 -4.25 1 88 209 PRO A CA 1
ATOM 1678 C C . PRO A 1 209 ? 28.375 -15.875 -5.508 1 88 209 PRO A C 1
ATOM 1680 O O . PRO A 1 209 ? 28.109 -14.688 -5.723 1 88 209 PRO A O 1
ATOM 1683 N N . GLU A 1 210 ? 28.078 -16.828 -6.316 1 90.75 210 GLU A N 1
ATOM 1684 C CA . GLU A 1 210 ? 27.344 -16.516 -7.543 1 90.75 210 GLU A CA 1
ATOM 1685 C C . GLU A 1 210 ? 25.922 -16.078 -7.238 1 90.75 210 GLU A C 1
ATOM 1687 O O . GLU A 1 210 ? 25.281 -15.414 -8.062 1 90.75 210 GLU A O 1
ATOM 1692 N N . ILE A 1 211 ? 25.422 -16.5 -6.133 1 94.94 211 ILE A N 1
ATOM 1693 C CA . ILE A 1 211 ? 24.094 -16.109 -5.688 1 94.94 211 ILE A CA 1
ATOM 1694 C C . ILE A 1 211 ? 24.172 -14.789 -4.922 1 94.94 211 ILE A C 1
ATOM 1696 O O . ILE A 1 211 ? 24.672 -14.742 -3.799 1 94.94 211 ILE A O 1
ATOM 1700 N N . PHE A 1 212 ? 23.609 -13.75 -5.508 1 92.81 212 PHE A N 1
ATOM 1701 C CA . PHE A 1 212 ? 23.859 -12.469 -4.863 1 92.81 212 PHE A CA 1
ATOM 1702 C C . PHE A 1 212 ? 22.688 -12.078 -3.959 1 92.81 212 PHE A C 1
ATOM 1704 O O . PHE A 1 212 ? 22.812 -11.156 -3.148 1 92.81 212 PHE A O 1
ATOM 1711 N N . ASP A 1 213 ? 21.531 -12.719 -4.055 1 94.62 213 ASP A N 1
ATOM 1712 C CA . ASP A 1 213 ? 20.422 -12.477 -3.135 1 94.62 213 ASP A CA 1
ATOM 1713 C C . ASP A 1 213 ? 19.562 -13.727 -2.979 1 94.62 213 ASP A C 1
ATOM 1715 O O . ASP A 1 213 ? 19.5 -14.562 -3.883 1 94.62 213 ASP A O 1
AT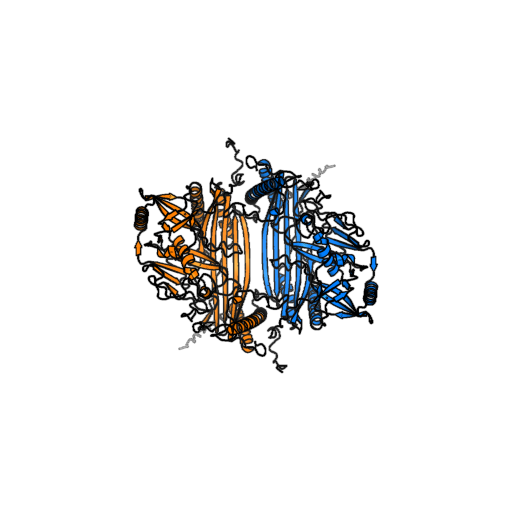OM 1719 N N . SER A 1 214 ? 19.031 -13.875 -1.842 1 96.38 214 SER A N 1
ATOM 1720 C CA . SER A 1 214 ? 18.125 -14.977 -1.536 1 96.38 214 SER A CA 1
ATOM 1721 C C . SER A 1 214 ? 17.141 -14.586 -0.434 1 96.38 214 SER A C 1
ATOM 1723 O O . SER A 1 214 ? 17.375 -13.625 0.301 1 96.38 214 SER A O 1
ATOM 1725 N N . GLU A 1 215 ? 16 -15.281 -0.394 1 96.94 215 GLU A N 1
ATOM 1726 C CA . GLU A 1 215 ? 14.969 -15.016 0.596 1 96.94 215 GLU A CA 1
ATOM 1727 C C . GLU A 1 215 ? 14.258 -16.297 1.009 1 96.94 215 GLU A C 1
ATOM 1729 O O . GLU A 1 215 ? 13.961 -17.156 0.167 1 96.94 215 GLU A O 1
ATOM 1734 N N . VAL A 1 216 ? 14.086 -16.422 2.26 1 98.38 216 VAL A N 1
ATOM 1735 C CA . VAL A 1 216 ? 13.219 -17.469 2.807 1 98.38 216 VAL A CA 1
ATOM 1736 C C . VAL A 1 216 ? 12.047 -16.828 3.547 1 98.38 216 VAL A C 1
ATOM 1738 O O . VAL A 1 216 ? 12.25 -16.062 4.504 1 98.38 216 VAL A O 1
ATOM 1741 N N . ARG A 1 217 ? 10.859 -17.141 3.182 1 98.44 217 ARG A N 1
ATOM 1742 C CA . ARG A 1 217 ? 9.648 -16.609 3.795 1 98.44 217 ARG A CA 1
ATOM 1743 C C . ARG A 1 217 ? 8.789 -17.719 4.395 1 98.44 217 ARG A C 1
ATOM 1745 O O . ARG A 1 217 ? 8.539 -18.734 3.738 1 98.44 217 ARG A O 1
ATOM 1752 N N . VAL A 1 218 ? 8.43 -17.547 5.594 1 98.69 218 VAL A N 1
ATOM 1753 C CA . VAL A 1 218 ? 7.508 -18.453 6.27 1 98.69 218 VAL A CA 1
ATOM 1754 C C . VAL A 1 218 ? 6.23 -17.703 6.652 1 98.69 218 VAL A C 1
ATOM 1756 O O . VAL A 1 218 ? 6.289 -16.625 7.234 1 98.69 218 VAL A O 1
ATOM 1759 N N . THR A 1 219 ? 5.105 -18.281 6.328 1 98.19 219 THR A N 1
ATOM 1760 C CA . THR A 1 219 ? 3.832 -17.641 6.629 1 98.19 219 THR A CA 1
ATOM 1761 C C . THR A 1 219 ? 2.906 -18.609 7.371 1 98.19 219 THR A C 1
ATOM 1763 O O . THR A 1 219 ? 2.945 -19.812 7.141 1 98.19 219 THR A O 1
ATOM 1766 N N . ALA A 1 220 ? 2.148 -18.156 8.266 1 98.56 220 ALA A N 1
ATOM 1767 C CA . ALA A 1 220 ? 1.025 -18.812 8.922 1 98.56 220 ALA A CA 1
ATOM 1768 C C . ALA A 1 220 ? -0.213 -17.922 8.922 1 98.56 220 ALA A C 1
ATOM 1770 O O . ALA A 1 220 ? -0.215 -16.844 9.531 1 98.56 220 ALA A O 1
ATOM 1771 N N . ASP A 1 221 ? -1.293 -18.422 8.289 1 97.44 221 ASP A N 1
ATOM 1772 C CA . ASP A 1 221 ? -2.492 -17.609 8.125 1 97.44 221 ASP A CA 1
ATOM 1773 C C . ASP A 1 221 ? -3.738 -18.375 8.578 1 97.44 221 ASP A C 1
ATOM 1775 O O . ASP A 1 221 ? -3.918 -19.547 8.234 1 97.44 221 ASP A O 1
ATOM 1779 N N . LYS A 1 222 ? -4.523 -17.766 9.297 1 98.19 222 LYS A N 1
ATOM 1780 C CA . LYS A 1 222 ? -5.863 -18.25 9.609 1 98.19 222 LYS A CA 1
ATOM 1781 C C . LYS A 1 222 ? -6.922 -17.203 9.234 1 98.19 222 LYS A C 1
ATOM 1783 O O . LYS A 1 222 ? -6.82 -16.047 9.625 1 98.19 222 LYS A O 1
ATOM 1788 N N . VAL A 1 223 ? -7.914 -17.625 8.5 1 97.44 223 VAL A N 1
ATOM 1789 C CA . VAL A 1 223 ? -9 -16.75 8.102 1 97.44 223 VAL A CA 1
ATOM 1790 C C . VAL A 1 223 ? -10.336 -17.328 8.555 1 97.44 223 VAL A C 1
ATOM 1792 O O . VAL A 1 223 ? -10.695 -18.438 8.172 1 97.44 223 VAL A O 1
ATOM 1795 N N . GLY A 1 224 ? -10.992 -16.656 9.422 1 97.19 224 GLY A N 1
ATOM 1796 C CA . GLY A 1 224 ? -12.383 -16.938 9.742 1 97.19 224 GLY A CA 1
ATOM 1797 C C . GLY A 1 224 ? -13.359 -16.141 8.906 1 97.19 224 GLY A C 1
ATOM 1798 O O . GLY A 1 224 ? -13.234 -14.922 8.773 1 97.19 224 GLY A O 1
ATOM 1799 N N . ARG A 1 225 ? -14.305 -16.891 8.344 1 97.69 225 ARG A N 1
ATOM 1800 C CA . ARG A 1 225 ? -15.312 -16.281 7.5 1 97.69 225 ARG A CA 1
ATOM 1801 C C . ARG A 1 225 ? -16.703 -16.375 8.141 1 97.69 225 ARG A C 1
ATOM 1803 O O . ARG A 1 225 ? -17.172 -17.469 8.461 1 97.69 225 ARG A O 1
ATOM 1810 N N . TYR A 1 226 ? -17.266 -15.188 8.352 1 98.31 226 TYR A N 1
ATOM 1811 C CA . TYR A 1 226 ? -18.641 -15.055 8.836 1 98.31 226 TYR A CA 1
ATOM 1812 C C . TYR A 1 226 ? -19.547 -14.531 7.73 1 98.31 226 TYR A C 1
ATOM 1814 O O . TYR A 1 226 ? -19.281 -13.484 7.137 1 98.31 226 TYR A O 1
ATOM 1822 N N . PHE A 1 227 ? -20.625 -15.328 7.473 1 98.56 227 PHE A N 1
ATOM 1823 C CA . PHE A 1 227 ? -21.484 -14.922 6.375 1 98.56 227 PHE A CA 1
ATOM 1824 C C . PHE A 1 227 ? -22.953 -15.047 6.77 1 98.56 227 PHE A C 1
ATOM 1826 O O . PHE A 1 227 ? -23.375 -16.062 7.32 1 98.56 227 PHE A O 1
ATOM 1833 N N . VAL A 1 228 ? -23.75 -13.992 6.488 1 98.81 228 VAL A N 1
ATOM 1834 C CA . VAL A 1 228 ? -25.203 -14.031 6.629 1 98.81 228 VAL A CA 1
ATOM 1835 C C . VAL A 1 228 ? -25.859 -13.375 5.418 1 98.81 228 VAL A C 1
ATOM 1837 O O . VAL A 1 228 ? -25.281 -12.469 4.812 1 98.81 228 VAL A O 1
ATOM 1840 N N . SER A 1 229 ? -27.016 -13.836 5.055 1 98.56 229 SER A N 1
ATOM 1841 C CA . SER A 1 229 ? -27.766 -13.234 3.953 1 98.56 229 SER A CA 1
ATOM 1842 C C . SER A 1 229 ? -29.25 -13.148 4.277 1 98.56 229 SER A C 1
ATOM 1844 O O . SER A 1 229 ? -29.75 -13.859 5.148 1 98.56 229 SER A O 1
ATOM 1846 N N . SER A 1 230 ? -29.906 -12.281 3.607 1 98.12 230 SER A N 1
ATOM 1847 C CA . SER A 1 230 ? -31.344 -12.07 3.816 1 98.12 230 SER A CA 1
ATOM 1848 C C . SER A 1 230 ? -32.156 -13.266 3.328 1 98.12 230 SER A C 1
ATOM 1850 O O . SER A 1 230 ? -33.344 -13.383 3.635 1 98.12 230 SER A O 1
ATOM 1852 N N . GLU A 1 231 ? -31.5 -14.109 2.568 1 97.81 231 GLU A N 1
ATOM 1853 C CA . GLU A 1 231 ? -32.156 -15.336 2.133 1 97.81 231 GLU A CA 1
ATOM 1854 C C . GLU A 1 231 ? -32.156 -16.391 3.244 1 97.81 231 GLU A C 1
ATOM 1856 O O . GLU A 1 231 ? -32.875 -17.391 3.162 1 97.81 231 GLU A O 1
ATOM 1861 N N . GLY A 1 232 ? -31.312 -16.141 4.23 1 97.69 232 GLY A N 1
ATOM 1862 C CA . GLY A 1 232 ? -31.359 -17.047 5.371 1 97.69 232 GLY A CA 1
ATOM 1863 C C . GLY A 1 232 ? -30.047 -17.781 5.598 1 97.69 232 GLY A C 1
ATOM 1864 O O . GLY A 1 232 ? -29.953 -18.594 6.516 1 97.69 232 GLY A O 1
ATOM 1865 N N . SER A 1 233 ? -29.047 -17.578 4.793 1 98.38 233 SER A N 1
ATOM 1866 C CA . SER A 1 233 ? -27.766 -18.25 4.977 1 98.38 233 SER A CA 1
ATOM 1867 C C . SER A 1 233 ? -27.078 -17.766 6.25 1 98.38 233 SER A C 1
ATOM 1869 O O . SER A 1 233 ? -27.125 -16.594 6.582 1 98.38 233 SER A O 1
ATOM 1871 N N . ARG A 1 234 ? -26.5 -18.641 7 1 98.38 234 ARG A N 1
ATOM 1872 C CA . ARG A 1 234 ? -25.688 -18.453 8.195 1 98.38 234 ARG A CA 1
ATOM 1873 C C . ARG A 1 234 ? -24.484 -19.375 8.195 1 98.38 234 ARG A C 1
ATOM 1875 O O . ARG A 1 234 ? -24.609 -20.578 8.484 1 98.38 234 ARG A O 1
ATOM 1882 N N . ILE A 1 235 ? -23.297 -18.844 7.91 1 98.62 235 ILE A N 1
ATOM 1883 C CA . ILE A 1 235 ? -22.141 -19.703 7.676 1 98.62 235 ILE A CA 1
ATOM 1884 C C . ILE A 1 235 ? -20.953 -19.188 8.492 1 98.62 235 ILE A C 1
ATOM 1886 O O . ILE A 1 235 ? -20.672 -17.984 8.516 1 98.62 235 ILE A O 1
ATOM 1890 N N . LEU A 1 236 ? -20.328 -19.984 9.203 1 98.19 236 LEU A N 1
ATOM 1891 C CA . LEU A 1 236 ? -19.062 -19.75 9.891 1 98.19 236 LEU A CA 1
ATOM 1892 C C . LEU A 1 236 ? -18.031 -20.828 9.523 1 98.19 236 LEU A C 1
ATOM 1894 O O . LEU A 1 236 ? -18.25 -22 9.789 1 98.19 236 LEU A O 1
ATOM 1898 N N . SER A 1 237 ? -16.984 -20.406 8.836 1 96.69 237 SER A N 1
ATOM 1899 C CA . SER A 1 237 ? -15.922 -21.328 8.453 1 96.69 237 SER A CA 1
ATOM 1900 C C . SER A 1 237 ? -14.547 -20.734 8.773 1 96.69 237 SER A C 1
ATOM 1902 O O . SER A 1 237 ? -14.391 -19.516 8.812 1 96.69 237 SER A O 1
ATOM 1904 N N . GLU A 1 238 ? -13.57 -21.594 9.102 1 96.69 238 GLU A N 1
ATOM 1905 C CA . GLU A 1 238 ? -12.188 -21.203 9.352 1 96.69 238 GLU A CA 1
ATOM 1906 C C . GLU A 1 238 ? -11.219 -22.031 8.508 1 96.69 238 GLU A C 1
ATOM 1908 O O . GLU A 1 238 ? -11.414 -23.234 8.328 1 96.69 238 GLU A O 1
ATOM 1913 N N . GLU A 1 239 ? -10.297 -21.375 7.906 1 95.94 239 GLU A N 1
ATOM 1914 C CA . GLU A 1 239 ? -9.266 -22.047 7.125 1 95.94 239 GLU A CA 1
ATOM 1915 C C . GLU A 1 239 ? -7.867 -21.609 7.559 1 95.94 239 GLU A C 1
ATOM 1917 O O . GLU A 1 239 ? -7.656 -20.422 7.855 1 95.94 239 GLU A O 1
ATOM 1922 N N . VAL A 1 240 ? -6.98 -22.562 7.625 1 97.06 240 VAL A N 1
ATOM 1923 C CA . VAL A 1 240 ? -5.59 -22.312 7.996 1 97.06 240 VAL A CA 1
ATOM 1924 C C . VAL A 1 240 ? -4.668 -22.688 6.844 1 97.06 240 VAL A C 1
ATOM 1926 O O . VAL A 1 240 ? -4.891 -23.703 6.172 1 97.06 240 VAL A O 1
ATOM 1929 N N . MET A 1 241 ? -3.629 -21.906 6.562 1 97.44 241 MET A N 1
ATOM 1930 C CA . MET A 1 241 ? -2.631 -22.188 5.535 1 97.44 241 MET A CA 1
ATOM 1931 C C . MET A 1 241 ? -1.237 -21.781 6.004 1 97.44 241 MET A C 1
ATOM 1933 O O . MET A 1 241 ? -1.032 -20.656 6.445 1 97.44 241 MET A O 1
ATOM 1937 N N . TYR A 1 242 ? -0.357 -22.703 5.98 1 98.19 242 TYR A N 1
ATOM 1938 C CA . TYR A 1 242 ? 1.056 -22.453 6.238 1 98.19 242 TYR A CA 1
ATOM 1939 C C . TYR A 1 242 ? 1.855 -22.453 4.941 1 98.19 242 TYR A C 1
ATOM 1941 O O . TYR A 1 242 ? 1.51 -23.156 3.99 1 98.19 242 TYR A O 1
ATOM 1949 N N . GLY A 1 243 ? 2.871 -21.609 4.816 1 97.81 243 GLY A N 1
ATOM 1950 C CA . GLY A 1 243 ? 3.689 -21.562 3.615 1 97.81 243 GLY A CA 1
ATOM 1951 C C . GLY A 1 243 ? 5.164 -21.359 3.908 1 97.81 243 GLY A C 1
ATOM 1952 O O . GLY A 1 243 ? 5.527 -20.719 4.898 1 97.81 243 GLY A O 1
ATOM 1953 N N . VAL A 1 244 ? 6.023 -21.938 3.117 1 98 244 VAL A N 1
ATOM 1954 C CA . VAL A 1 244 ? 7.461 -21.688 3.078 1 98 244 VAL A CA 1
ATOM 1955 C C . VAL A 1 244 ? 7.902 -21.438 1.639 1 98 244 VAL A C 1
ATOM 1957 O O . VAL A 1 244 ? 7.602 -22.234 0.743 1 98 244 VAL A O 1
ATOM 1960 N N . HIS A 1 245 ? 8.539 -20.375 1.44 1 96.44 245 HIS A N 1
ATOM 1961 C CA . HIS A 1 245 ? 9.031 -19.984 0.126 1 96.44 245 HIS A CA 1
ATOM 1962 C C . HIS A 1 245 ? 10.539 -19.734 0.15 1 96.44 245 HIS A C 1
ATOM 1964 O O . HIS A 1 245 ? 11.031 -18.938 0.945 1 96.44 245 HIS A O 1
ATOM 1970 N N . VAL A 1 246 ? 11.219 -20.422 -0.692 1 96.88 246 VAL A N 1
ATOM 1971 C CA . VAL A 1 246 ? 12.664 -20.266 -0.814 1 96.88 246 VAL A CA 1
ATOM 1972 C C . VAL A 1 246 ? 13.016 -19.75 -2.211 1 96.88 246 VAL A C 1
ATOM 1974 O O . VAL A 1 246 ? 12.672 -20.391 -3.213 1 96.88 246 VAL A O 1
ATOM 1977 N N . THR A 1 247 ? 13.648 -18.641 -2.26 1 94.81 247 THR A N 1
ATOM 1978 C CA . THR A 1 247 ? 13.992 -18.047 -3.547 1 94.81 247 THR A CA 1
ATOM 1979 C C . THR A 1 247 ? 15.445 -17.578 -3.553 1 94.81 247 THR A C 1
ATOM 1981 O O . THR A 1 247 ? 15.984 -17.203 -2.508 1 94.81 247 THR A O 1
ATOM 1984 N N . ALA A 1 248 ? 16.062 -17.656 -4.668 1 95.31 248 ALA A N 1
ATOM 1985 C CA . ALA A 1 248 ? 17.422 -17.141 -4.867 1 95.31 248 ALA A CA 1
ATOM 1986 C C . ALA A 1 248 ? 17.578 -16.562 -6.273 1 95.31 248 ALA A C 1
ATOM 1988 O O . ALA A 1 248 ? 16.828 -16.891 -7.18 1 95.31 248 ALA A O 1
ATOM 1989 N N . VAL A 1 249 ? 18.531 -15.68 -6.395 1 92.5 249 VAL A N 1
ATOM 1990 C CA . VAL A 1 249 ? 18.719 -14.992 -7.668 1 92.5 249 VAL A CA 1
ATOM 1991 C C . VAL A 1 249 ? 20.203 -14.914 -7.992 1 92.5 249 VAL A C 1
ATOM 1993 O O . VAL A 1 249 ? 21.047 -14.797 -7.094 1 92.5 249 VAL A O 1
ATOM 1996 N N . THR A 1 250 ? 20.531 -15.055 -9.25 1 91.62 250 THR A N 1
ATOM 1997 C CA . THR A 1 250 ? 21.891 -14.891 -9.773 1 91.62 250 THR A CA 1
ATOM 1998 C C . THR A 1 250 ? 21.844 -14.227 -11.148 1 91.62 250 THR A C 1
ATOM 2000 O O . THR A 1 250 ? 20.781 -13.844 -11.633 1 91.62 250 THR A O 1
ATOM 2003 N N . ARG A 1 251 ? 22.984 -13.992 -11.641 1 89.62 251 ARG A N 1
ATOM 2004 C CA . ARG A 1 251 ? 23.109 -13.438 -12.984 1 89.62 251 ARG A CA 1
ATOM 2005 C C . ARG A 1 251 ? 24.125 -14.234 -13.805 1 89.62 251 ARG A C 1
ATOM 2007 O O . ARG A 1 251 ? 25.188 -14.609 -13.305 1 89.62 251 ARG A O 1
ATOM 2014 N N . ALA A 1 252 ? 23.719 -14.453 -15.008 1 88.94 252 ALA A N 1
ATOM 2015 C CA . ALA A 1 252 ? 24.656 -15.07 -15.93 1 88.94 252 ALA A CA 1
ATOM 2016 C C . ALA A 1 252 ? 25.734 -14.078 -16.359 1 88.94 252 ALA A C 1
ATOM 2018 O O . ALA A 1 252 ? 25.625 -12.875 -16.109 1 88.94 252 ALA A O 1
ATOM 2019 N N . ASP A 1 253 ? 26.75 -14.617 -17.031 1 83.81 253 ASP A N 1
ATOM 2020 C CA . ASP A 1 253 ? 27.859 -13.781 -17.469 1 83.81 253 ASP A CA 1
ATOM 2021 C C . ASP A 1 253 ? 27.406 -12.75 -18.5 1 83.81 253 ASP A C 1
ATOM 2023 O O . ASP A 1 253 ? 27.969 -11.656 -18.594 1 83.81 253 ASP A O 1
ATOM 2027 N N . ASP A 1 254 ? 26.406 -13.102 -19.219 1 83.12 254 ASP A N 1
ATOM 2028 C CA . ASP A 1 254 ? 25.922 -12.18 -20.234 1 83.12 254 ASP A CA 1
ATOM 2029 C C . ASP A 1 254 ? 24.922 -11.18 -19.656 1 83.12 254 ASP A C 1
ATOM 2031 O O . ASP A 1 254 ? 24.312 -10.398 -20.391 1 83.12 254 ASP A O 1
ATOM 2035 N N . GLY A 1 255 ? 24.656 -11.289 -18.375 1 82.69 255 GLY A N 1
ATOM 2036 C CA . GLY A 1 255 ? 23.875 -10.273 -17.703 1 82.69 255 GLY A CA 1
ATOM 2037 C C . GLY A 1 255 ? 22.438 -10.711 -17.438 1 82.69 255 GLY A C 1
ATOM 2038 O O . GLY A 1 255 ? 21.688 -10.008 -16.766 1 82.69 255 GLY A O 1
ATOM 2039 N N . GLN A 1 256 ? 22.047 -11.797 -17.953 1 84.44 256 GLN A N 1
ATOM 2040 C CA . GLN A 1 256 ? 20.672 -12.25 -17.766 1 84.44 256 GLN A CA 1
ATOM 2041 C C . GLN A 1 256 ? 20.391 -12.547 -16.297 1 84.44 256 GLN A C 1
ATOM 2043 O O . GLN A 1 256 ? 21.172 -13.234 -15.633 1 84.44 256 GLN A O 1
ATOM 2048 N N . LEU A 1 257 ? 19.281 -11.961 -15.797 1 87.06 257 LEU A N 1
ATOM 2049 C CA . LEU A 1 257 ? 18.828 -12.273 -14.453 1 87.06 257 LEU A CA 1
ATOM 2050 C C . LEU A 1 257 ? 18.203 -13.664 -14.398 1 87.06 257 LEU A C 1
ATOM 2052 O O . LEU A 1 257 ? 17.391 -14.016 -15.25 1 87.06 257 LEU A O 1
ATOM 2056 N N . LEU A 1 258 ? 18.688 -14.43 -13.484 1 87.38 258 LEU A N 1
ATOM 2057 C CA . LEU A 1 258 ? 18.188 -15.789 -13.289 1 87.38 258 LEU A CA 1
ATOM 2058 C C . LEU A 1 258 ? 17.656 -15.969 -11.867 1 87.38 258 LEU A C 1
ATOM 2060 O O . LEU A 1 258 ? 18.281 -15.539 -10.906 1 87.38 258 LEU A O 1
ATOM 2064 N N . ASP A 1 259 ? 16.484 -16.516 -11.766 1 88.88 259 ASP A N 1
ATOM 2065 C CA . ASP A 1 259 ? 15.914 -16.781 -10.453 1 88.88 259 ASP A CA 1
ATOM 2066 C C . ASP A 1 259 ? 15.367 -18.203 -10.375 1 88.88 259 ASP A C 1
ATOM 2068 O O . ASP A 1 259 ? 15.109 -18.828 -11.406 1 88.88 259 ASP A O 1
ATOM 2072 N N . ASP A 1 260 ? 15.305 -18.734 -9.266 1 91 260 ASP A N 1
ATOM 2073 C CA . ASP A 1 260 ? 14.711 -20.031 -8.961 1 91 260 ASP A CA 1
ATOM 2074 C C . ASP A 1 260 ? 14.062 -20.031 -7.582 1 91 260 ASP A C 1
ATOM 2076 O O . ASP A 1 260 ? 14.422 -19.219 -6.723 1 91 260 ASP A O 1
ATOM 2080 N N . SER A 1 261 ? 13.047 -20.891 -7.434 1 92 261 SER A N 1
ATOM 2081 C CA . SER A 1 261 ? 12.336 -20.906 -6.16 1 92 261 SER A CA 1
ATOM 2082 C C . SER A 1 261 ? 11.648 -22.25 -5.922 1 92 261 SER A C 1
ATOM 2084 O O . SER A 1 261 ? 11.5 -23.047 -6.848 1 92 261 SER A O 1
ATOM 2086 N N . ARG A 1 262 ? 11.375 -22.531 -4.707 1 92.94 262 ARG A N 1
ATOM 2087 C CA . ARG A 1 262 ? 10.492 -23.594 -4.242 1 92.94 262 ARG A CA 1
ATOM 2088 C C . ARG A 1 262 ? 9.453 -23.047 -3.27 1 92.94 262 ARG A C 1
ATOM 2090 O O . ARG A 1 262 ? 9.781 -22.281 -2.361 1 92.94 262 ARG A O 1
ATOM 2097 N N . ASN A 1 263 ? 8.227 -23.391 -3.541 1 92.31 263 ASN A N 1
ATOM 2098 C CA . ASN A 1 263 ? 7.113 -22.953 -2.703 1 92.31 263 ASN A CA 1
ATOM 2099 C C . ASN A 1 263 ? 6.348 -24.141 -2.115 1 92.31 263 ASN A C 1
ATOM 2101 O O . ASN A 1 263 ? 6.043 -25.094 -2.824 1 92.31 263 ASN A O 1
ATOM 2105 N N . TYR A 1 264 ? 6.082 -24.031 -0.859 1 95.62 264 TYR A N 1
ATOM 2106 C CA . TYR A 1 264 ? 5.352 -25.078 -0.15 1 95.62 264 TYR A CA 1
ATOM 2107 C C . TYR A 1 264 ? 4.164 -24.5 0.604 1 95.62 264 TYR A C 1
ATOM 2109 O O . TYR A 1 264 ? 4.262 -23.422 1.191 1 95.62 264 TYR A O 1
ATOM 2117 N N . TYR A 1 265 ? 3.078 -25.203 0.543 1 96.06 265 TYR A N 1
ATOM 2118 C CA . TYR A 1 265 ? 1.874 -24.859 1.287 1 96.06 265 TYR A CA 1
ATOM 2119 C C . TYR A 1 265 ? 1.282 -26.078 1.978 1 96.06 265 TYR A C 1
ATOM 2121 O O . TYR A 1 265 ? 1.376 -27.203 1.464 1 96.06 265 TYR A O 1
ATOM 2129 N N . ALA A 1 266 ? 0.696 -25.891 3.115 1 96.75 266 ALA A N 1
ATOM 2130 C CA . ALA A 1 266 ? 0.025 -26.969 3.83 1 96.75 266 ALA A CA 1
ATOM 2131 C C . ALA A 1 266 ? -1.064 -26.422 4.75 1 96.75 266 ALA A C 1
ATOM 2133 O O . ALA A 1 266 ? -0.93 -25.328 5.305 1 96.75 266 ALA A O 1
ATOM 2134 N N . PRO A 1 267 ? -2.092 -27.203 4.992 1 96.06 267 PRO A N 1
ATOM 2135 C CA . PRO A 1 267 ? -3.15 -26.797 5.918 1 96.06 267 PRO A CA 1
ATOM 2136 C C . PRO A 1 267 ? -2.766 -26.984 7.383 1 96.06 267 PRO A C 1
ATOM 2138 O O . PRO A 1 267 ? -3.516 -26.594 8.281 1 96.06 267 PRO A O 1
ATOM 2141 N N . THR A 1 268 ? -1.667 -27.672 7.676 1 96.75 268 THR A N 1
ATOM 2142 C CA . THR A 1 268 ? -1.13 -27.828 9.023 1 96.75 268 THR A CA 1
ATOM 2143 C C . THR A 1 268 ? 0.362 -27.516 9.055 1 96.75 268 THR A C 1
ATOM 2145 O O . THR A 1 268 ? 1.056 -27.656 8.047 1 96.75 268 THR A O 1
ATOM 2148 N N . GLU A 1 269 ? 0.796 -27.078 10.195 1 97.56 269 GLU A N 1
ATOM 2149 C CA . GLU A 1 269 ? 2.217 -26.781 10.336 1 97.56 269 GLU A CA 1
ATOM 2150 C C . GLU A 1 269 ? 3.072 -28.016 10.07 1 97.56 269 GLU A C 1
ATOM 2152 O O . GLU A 1 269 ? 4.102 -27.938 9.391 1 97.56 269 GLU A O 1
ATOM 2157 N N . ALA A 1 270 ? 2.598 -29.156 10.578 1 95.94 270 ALA A N 1
ATOM 2158 C CA . ALA A 1 270 ? 3.324 -30.422 10.453 1 95.94 270 ALA A CA 1
ATOM 2159 C C . ALA A 1 270 ? 3.389 -30.875 9 1 95.94 270 ALA A C 1
ATOM 2161 O O . ALA A 1 270 ? 4.23 -31.703 8.641 1 95.94 270 ALA A O 1
ATOM 2162 N N . GLY A 1 271 ? 2.457 -30.359 8.203 1 96.25 271 GLY A N 1
ATOM 2163 C CA . GLY A 1 271 ? 2.418 -30.75 6.801 1 96.25 271 GLY A CA 1
ATOM 2164 C C . GLY A 1 271 ? 3.496 -30.078 5.965 1 96.25 271 GLY A C 1
ATOM 2165 O O . GLY A 1 271 ? 3.748 -30.484 4.828 1 96.25 271 GLY A O 1
ATOM 2166 N N . LEU A 1 272 ? 4.18 -29.094 6.496 1 97.38 272 LEU A N 1
ATOM 2167 C CA . LEU A 1 272 ? 5.297 -28.469 5.801 1 97.38 272 LEU A CA 1
ATOM 2168 C C . LEU A 1 272 ? 6.512 -29.391 5.781 1 97.38 272 LEU A C 1
ATOM 2170 O O . LEU A 1 272 ? 6.641 -30.281 6.625 1 97.38 272 LEU A O 1
ATOM 2174 N N . PRO A 1 273 ? 7.355 -29.141 4.816 1 97.12 273 PRO A N 1
ATOM 2175 C CA . PRO A 1 273 ? 8.547 -29.984 4.762 1 97.12 273 PRO A CA 1
ATOM 2176 C C . PRO A 1 273 ? 9.422 -29.844 6.008 1 97.12 273 PRO A C 1
ATOM 2178 O O . PRO A 1 273 ? 9.461 -28.781 6.633 1 97.12 273 PRO A O 1
ATOM 2181 N N . ASP A 1 274 ? 10.078 -30.922 6.336 1 97.25 274 ASP A N 1
ATOM 2182 C CA . ASP A 1 274 ? 11.031 -30.859 7.441 1 97.25 274 ASP A CA 1
ATOM 2183 C C . ASP A 1 274 ? 12.312 -30.141 7.023 1 97.25 274 ASP A C 1
ATOM 2185 O O . ASP A 1 274 ? 12.461 -29.75 5.863 1 97.25 274 ASP A O 1
ATOM 2189 N N . GLU A 1 275 ? 13.188 -29.953 7.938 1 97.38 275 GLU A N 1
ATOM 2190 C CA . GLU A 1 275 ? 14.383 -29.156 7.711 1 97.38 275 GLU A CA 1
ATOM 2191 C C . GLU A 1 275 ? 15.297 -29.797 6.672 1 97.38 275 GLU A C 1
ATOM 2193 O O . GLU A 1 275 ? 15.883 -29.094 5.84 1 97.38 275 GLU A O 1
ATOM 2198 N N . LYS A 1 276 ? 15.406 -31.078 6.695 1 97.56 276 LYS A N 1
ATOM 2199 C CA . LYS A 1 276 ? 16.25 -31.781 5.738 1 97.56 276 LYS A CA 1
ATOM 2200 C C . LYS A 1 276 ? 15.75 -31.578 4.309 1 97.56 276 LYS A C 1
ATOM 2202 O O . LYS A 1 276 ? 16.547 -31.328 3.398 1 97.56 276 LYS A O 1
ATOM 2207 N N . THR A 1 277 ? 14.445 -31.688 4.168 1 97.81 277 THR A N 1
ATOM 2208 C CA . THR A 1 277 ? 13.844 -31.484 2.857 1 97.81 277 THR A CA 1
ATOM 2209 C C . THR A 1 277 ? 14.086 -30.047 2.373 1 97.81 277 THR A C 1
ATOM 2211 O O . THR A 1 277 ? 14.398 -29.828 1.202 1 97.81 277 THR A O 1
ATOM 2214 N N . LEU A 1 278 ? 13.938 -29.141 3.234 1 98.38 278 LEU A N 1
ATOM 2215 C CA . LEU A 1 278 ? 14.148 -27.734 2.879 1 98.38 278 LEU A CA 1
ATOM 2216 C C . LEU A 1 278 ? 15.602 -27.469 2.523 1 98.38 278 LEU A C 1
ATOM 2218 O O . LEU A 1 278 ? 15.891 -26.719 1.592 1 98.38 278 LEU A O 1
ATOM 2222 N N . GLU A 1 279 ? 16.5 -28.094 3.24 1 97.94 279 GLU A N 1
ATOM 2223 C CA . GLU A 1 279 ? 17.922 -27.984 2.928 1 97.94 279 GLU A CA 1
ATOM 2224 C C . GLU A 1 279 ? 18.234 -28.547 1.546 1 97.94 279 GLU A C 1
ATOM 2226 O O . GLU A 1 279 ? 19 -27.953 0.787 1 97.94 279 GLU A O 1
ATOM 2231 N N . ALA A 1 280 ? 17.641 -29.641 1.327 1 97.88 280 ALA A N 1
ATOM 2232 C CA . ALA A 1 280 ? 17.812 -30.25 0.011 1 97.88 280 ALA A CA 1
ATOM 2233 C C . ALA A 1 280 ? 17.281 -29.344 -1.09 1 97.88 280 ALA A C 1
ATOM 2235 O O . ALA A 1 280 ? 17.875 -29.234 -2.166 1 97.88 280 ALA A O 1
ATOM 2236 N N . ALA A 1 281 ? 16.172 -28.734 -0.824 1 96.44 281 ALA A N 1
ATOM 2237 C CA . ALA A 1 281 ? 15.594 -27.797 -1.787 1 96.44 281 ALA A CA 1
ATOM 2238 C C . ALA A 1 281 ? 16.547 -26.641 -2.059 1 96.44 281 ALA A C 1
ATOM 2240 O O . ALA A 1 281 ? 16.75 -26.25 -3.213 1 96.44 281 ALA A O 1
ATOM 2241 N N . ALA A 1 282 ? 17.078 -26.094 -1.021 1 97.44 282 ALA A N 1
ATOM 2242 C CA . ALA A 1 282 ? 18.031 -25 -1.175 1 97.44 282 ALA A CA 1
ATOM 2243 C C . ALA A 1 282 ? 19.234 -25.422 -2.006 1 97.44 282 ALA A C 1
ATOM 2245 O O . ALA A 1 282 ? 19.688 -24.688 -2.881 1 97.44 282 ALA A O 1
ATOM 2246 N N . THR A 1 283 ? 19.719 -26.594 -1.753 1 97.44 283 THR A N 1
ATOM 2247 C CA . THR A 1 283 ? 20.859 -27.125 -2.498 1 97.44 283 THR A CA 1
ATOM 2248 C C . THR A 1 283 ? 20.516 -27.266 -3.979 1 97.44 283 THR A C 1
ATOM 2250 O O . THR A 1 283 ? 21.312 -26.891 -4.844 1 97.44 283 THR A O 1
ATOM 2253 N N . ARG A 1 284 ? 19.359 -27.766 -4.199 1 96.19 284 ARG A N 1
ATOM 2254 C CA . ARG A 1 284 ? 18.922 -27.938 -5.582 1 96.19 284 ARG A CA 1
ATOM 2255 C C . ARG A 1 284 ? 18.797 -26.594 -6.297 1 96.19 284 ARG A C 1
ATOM 2257 O O . ARG A 1 284 ? 19.188 -26.484 -7.461 1 96.19 284 ARG A O 1
ATOM 2264 N N . ILE A 1 285 ? 18.266 -25.625 -5.633 1 95.56 285 ILE A N 1
ATOM 2265 C CA . ILE A 1 285 ? 18.125 -24.281 -6.203 1 95.56 285 ILE A CA 1
ATOM 2266 C C . ILE A 1 285 ? 19.5 -23.766 -6.613 1 95.56 285 ILE A C 1
ATOM 2268 O O . ILE A 1 285 ? 19.672 -23.266 -7.727 1 95.56 285 ILE A O 1
ATOM 2272 N N . VAL A 1 286 ? 20.484 -23.953 -5.77 1 97.12 286 VAL A N 1
ATOM 2273 C CA . VAL A 1 286 ? 21.844 -23.484 -6.039 1 97.12 286 VAL A CA 1
ATOM 2274 C C . VAL A 1 286 ? 22.406 -24.203 -7.258 1 97.12 286 VAL A C 1
ATOM 2276 O O . VAL A 1 286 ? 22.953 -23.578 -8.164 1 97.12 286 VAL A O 1
ATOM 2279 N N . GLU A 1 287 ? 22.25 -25.484 -7.285 1 96.81 287 GLU A N 1
ATOM 2280 C CA . GLU A 1 287 ? 22.766 -26.297 -8.383 1 96.81 287 GLU A CA 1
ATOM 2281 C C . GLU A 1 287 ? 22.141 -25.906 -9.711 1 96.81 287 GLU A C 1
ATOM 2283 O O . GLU A 1 287 ? 22.828 -25.766 -10.719 1 96.81 287 GLU A O 1
ATOM 2288 N N . GLU A 1 288 ? 20.875 -25.719 -9.664 1 95.12 288 GLU A N 1
ATOM 2289 C CA . GLU A 1 288 ? 20.156 -25.359 -10.883 1 95.12 288 GLU A CA 1
ATOM 2290 C C . GLU A 1 288 ? 20.547 -23.969 -11.367 1 95.12 288 GLU A C 1
ATOM 2292 O O . GLU A 1 288 ? 20.719 -23.75 -12.57 1 95.12 288 GLU A O 1
ATOM 2297 N N . LEU A 1 289 ? 20.656 -23.047 -10.453 1 95.44 289 LEU A N 1
ATOM 2298 C CA . LEU A 1 289 ? 21.047 -21.703 -10.836 1 95.44 289 LEU A CA 1
ATOM 2299 C C . LEU A 1 289 ? 22.469 -21.688 -11.406 1 95.44 289 LEU A C 1
ATOM 2301 O O . LEU A 1 289 ? 22.734 -20.984 -12.375 1 95.44 289 LEU A O 1
ATOM 2305 N N . LYS A 1 290 ? 23.359 -22.484 -10.828 1 96 290 LYS A N 1
ATOM 2306 C CA . LYS A 1 290 ? 24.734 -22.594 -11.344 1 96 290 LYS A CA 1
ATOM 2307 C C . LYS A 1 290 ? 24.734 -23.172 -12.758 1 96 290 LYS A C 1
ATOM 2309 O O . LYS A 1 290 ? 25.484 -22.719 -13.625 1 96 290 LYS A O 1
ATOM 2314 N N . ALA A 1 291 ? 23.938 -24.141 -12.922 1 95.56 291 ALA A N 1
ATOM 2315 C CA . ALA A 1 291 ? 23.812 -24.75 -14.25 1 95.56 291 ALA A CA 1
ATOM 2316 C C . ALA A 1 291 ? 23.266 -23.75 -15.266 1 95.56 291 ALA A C 1
ATOM 2318 O O . ALA A 1 291 ? 23.75 -23.672 -16.391 1 95.56 291 ALA A O 1
ATOM 2319 N N . LEU A 1 292 ? 22.281 -23.016 -14.836 1 93.56 292 LEU A N 1
ATOM 2320 C CA . LEU A 1 292 ? 21.656 -22.031 -15.727 1 93.56 292 LEU A CA 1
ATOM 2321 C C . LEU A 1 292 ? 22.641 -20.953 -16.141 1 93.56 292 LEU A C 1
ATOM 2323 O O . LEU A 1 292 ? 22.625 -20.5 -17.281 1 93.56 292 LEU A O 1
ATOM 2327 N N . ARG A 1 293 ? 23.469 -20.562 -15.266 1 92.56 293 ARG A N 1
ATOM 2328 C CA . ARG A 1 293 ? 24.469 -19.531 -15.547 1 92.56 293 ARG A CA 1
ATOM 2329 C C . ARG A 1 293 ? 25.359 -19.938 -16.703 1 92.56 293 ARG A C 1
ATOM 2331 O O . ARG A 1 293 ? 25.828 -19.078 -17.469 1 92.56 293 ARG A O 1
ATOM 2338 N N . LYS A 1 294 ? 25.516 -21.219 -16.828 1 94.56 294 LYS A N 1
ATOM 2339 C CA . LYS A 1 294 ? 26.438 -21.719 -17.844 1 94.56 294 LYS A CA 1
ATOM 2340 C C . LYS A 1 294 ? 25.688 -22.156 -19.094 1 94.56 294 LYS A C 1
ATOM 2342 O O . LYS A 1 294 ? 26.312 -22.422 -20.125 1 94.56 294 LYS A O 1
ATOM 2347 N N . ALA A 1 295 ? 24.422 -22.266 -18.953 1 95.25 295 ALA A N 1
ATOM 2348 C CA . ALA A 1 295 ? 23.625 -22.766 -20.062 1 95.25 295 ALA A CA 1
ATOM 2349 C C . ALA A 1 295 ? 23.656 -21.812 -21.25 1 95.25 295 ALA A C 1
ATOM 2351 O O . ALA A 1 295 ? 23.641 -20.594 -21.062 1 95.25 295 ALA A O 1
ATOM 2352 N N . PRO A 1 296 ? 23.719 -22.375 -22.438 1 93.94 296 PRO A N 1
ATOM 2353 C CA . PRO A 1 296 ? 23.719 -21.5 -23.625 1 93.94 296 PRO A CA 1
ATOM 2354 C C . PRO A 1 296 ? 22.375 -20.828 -23.859 1 93.94 296 PRO A C 1
ATOM 2356 O O . PRO A 1 296 ? 21.328 -21.391 -23.516 1 93.94 296 PRO A O 1
ATOM 2359 N N . VAL A 1 297 ? 22.469 -19.672 -24.484 1 91.5 297 VAL A N 1
ATOM 2360 C CA . VAL A 1 297 ? 21.266 -18.953 -24.906 1 91.5 297 VAL A CA 1
ATOM 2361 C C . VAL A 1 297 ? 20.797 -19.484 -26.266 1 91.5 297 VAL A C 1
ATOM 2363 O O . VAL A 1 297 ? 21.625 -19.703 -27.156 1 91.5 297 VAL A O 1
ATOM 2366 N N . ILE A 1 298 ? 19.547 -19.641 -26.344 1 91.12 298 ILE A N 1
ATOM 2367 C CA . ILE A 1 298 ? 19.078 -20.109 -27.625 1 91.12 298 ILE A CA 1
ATOM 2368 C C . ILE A 1 298 ? 18.281 -19.016 -28.328 1 91.12 298 ILE A C 1
ATOM 2370 O O . ILE A 1 298 ? 17.812 -18.078 -27.672 1 91.12 298 ILE A O 1
ATOM 2374 N N . ASP A 1 299 ? 18.094 -19.172 -29.625 1 90.19 299 ASP A N 1
ATOM 2375 C CA . ASP A 1 299 ? 17.297 -18.266 -30.453 1 90.19 299 ASP A CA 1
ATOM 2376 C C . ASP A 1 299 ? 15.797 -18.484 -30.219 1 90.19 299 ASP A C 1
ATOM 2378 O O . ASP A 1 299 ? 15.398 -19.516 -29.672 1 90.19 299 ASP A O 1
ATOM 2382 N N . PRO A 1 300 ? 15.094 -17.484 -30.609 1 91.12 300 PRO A N 1
ATOM 2383 C CA . PRO A 1 300 ? 13.648 -17.703 -30.578 1 91.12 300 PRO A CA 1
ATOM 2384 C C . PRO A 1 300 ? 13.242 -19.031 -31.234 1 91.12 300 PRO A C 1
ATOM 2386 O O . PRO A 1 300 ? 13.875 -19.453 -32.219 1 91.12 300 PRO A O 1
ATOM 2389 N N . TYR A 1 301 ? 12.242 -19.578 -30.734 1 93 301 TYR A N 1
ATOM 2390 C CA . TYR A 1 301 ? 11.898 -20.953 -31.094 1 93 301 TYR A CA 1
ATOM 2391 C C . TYR A 1 301 ? 10.406 -21.078 -31.375 1 93 301 TYR A C 1
ATOM 2393 O O . TYR A 1 301 ? 9.578 -20.547 -30.641 1 93 301 TYR A O 1
ATOM 2401 N N . THR A 1 302 ? 10.086 -21.672 -32.5 1 92.88 302 THR A N 1
ATOM 2402 C CA . THR A 1 302 ? 8.742 -22.125 -32.812 1 92.88 302 THR A CA 1
ATOM 2403 C C . THR A 1 302 ? 8.758 -23.609 -33.188 1 92.88 302 THR A C 1
ATOM 2405 O O . THR A 1 302 ? 9.336 -23.969 -34.219 1 92.88 302 THR A O 1
ATOM 2408 N N . GLY A 1 303 ? 8.211 -24.422 -32.375 1 94.56 303 GLY A N 1
ATOM 2409 C CA . GLY A 1 303 ? 8.258 -25.859 -32.594 1 94.56 303 GLY A CA 1
ATOM 2410 C C . GLY A 1 303 ? 7.648 -26.656 -31.469 1 94.56 303 GLY A C 1
ATOM 2411 O O . GLY A 1 303 ? 6.949 -26.109 -30.625 1 94.56 303 GLY A O 1
ATOM 2412 N N . PRO A 1 304 ? 7.863 -27.969 -31.578 1 96.56 304 PRO A N 1
ATOM 2413 C CA . PRO A 1 304 ? 7.254 -28.828 -30.562 1 96.56 304 PRO A CA 1
ATOM 2414 C C . PRO A 1 304 ? 7.969 -28.75 -29.219 1 96.56 304 PRO A C 1
ATOM 2416 O O . PRO A 1 304 ? 9.172 -28.484 -29.172 1 96.56 304 PRO A O 1
ATOM 2419 N N . ALA A 1 305 ? 7.191 -28.984 -28.219 1 96 305 ALA A N 1
ATOM 2420 C CA . ALA A 1 305 ? 7.75 -28.953 -26.859 1 96 305 ALA A CA 1
ATOM 2421 C C . ALA A 1 305 ? 6.934 -29.812 -25.906 1 96 305 ALA A C 1
ATOM 2423 O O . ALA A 1 305 ? 5.742 -30.031 -26.125 1 96 305 ALA A O 1
ATOM 2424 N N . ILE A 1 306 ? 7.609 -30.344 -24.922 1 96.88 306 ILE A N 1
ATOM 2425 C CA . ILE A 1 306 ? 6.941 -30.953 -23.781 1 96.88 306 ILE A CA 1
ATOM 2426 C C . ILE A 1 306 ? 6.906 -29.984 -22.609 1 96.88 306 ILE A C 1
ATOM 2428 O O . ILE A 1 306 ? 7.949 -29.469 -22.188 1 96.88 306 ILE A O 1
ATOM 2432 N N . LEU A 1 307 ? 5.723 -29.656 -22.141 1 94.38 307 LEU A N 1
ATOM 2433 C CA . LEU A 1 307 ? 5.566 -28.969 -20.875 1 94.38 307 LEU A CA 1
ATOM 2434 C C . LEU A 1 307 ? 5.422 -29.953 -19.734 1 94.38 307 LEU A C 1
ATOM 2436 O O . LEU A 1 307 ? 4.527 -30.797 -19.734 1 94.38 307 LEU A O 1
ATOM 2440 N N . ALA A 1 308 ? 6.305 -29.781 -18.797 1 94.81 308 ALA A N 1
ATOM 2441 C CA . ALA A 1 308 ? 6.156 -30.609 -17.609 1 94.81 308 ALA A CA 1
ATOM 2442 C C . ALA A 1 308 ? 4.844 -30.328 -16.891 1 94.81 308 ALA A C 1
ATOM 2444 O O . ALA A 1 308 ? 4.188 -29.312 -17.172 1 94.81 308 ALA A O 1
ATOM 2445 N N . ALA A 1 309 ? 4.484 -31.219 -15.984 1 94.06 309 ALA A N 1
ATOM 2446 C CA . ALA A 1 309 ? 3.154 -31.25 -15.391 1 94.06 309 ALA A CA 1
ATOM 2447 C C . ALA A 1 309 ? 2.793 -29.906 -14.766 1 94.06 309 ALA A C 1
ATOM 2449 O O . ALA A 1 309 ? 1.742 -29.344 -15.07 1 94.06 309 ALA A O 1
ATOM 2450 N N . GLU A 1 310 ? 3.648 -29.359 -13.922 1 89.94 310 GLU A N 1
ATOM 2451 C CA . GLU A 1 310 ? 3.346 -28.094 -13.25 1 89.94 310 GLU A CA 1
ATOM 2452 C C . GLU A 1 310 ? 3.26 -26.938 -14.242 1 89.94 310 GLU A C 1
ATOM 2454 O O . GLU A 1 310 ? 2.385 -26.078 -14.125 1 89.94 310 GLU A O 1
ATOM 2459 N N . ALA A 1 311 ? 4.102 -26.969 -15.18 1 88.88 311 ALA A N 1
ATOM 2460 C CA . ALA A 1 311 ? 4.074 -25.938 -16.219 1 88.88 311 ALA A CA 1
ATOM 2461 C C . ALA A 1 311 ? 2.801 -26.047 -17.062 1 88.88 311 ALA A C 1
ATOM 2463 O O . ALA A 1 311 ? 2.219 -25.031 -17.438 1 88.88 311 ALA A O 1
ATOM 2464 N N . ALA A 1 312 ? 2.439 -27.234 -17.328 1 92.19 312 ALA A N 1
ATOM 2465 C CA . ALA A 1 312 ? 1.208 -27.469 -18.078 1 92.19 312 ALA A CA 1
ATOM 2466 C C . ALA A 1 312 ? -0.001 -26.922 -17.328 1 92.19 312 ALA A C 1
ATOM 2468 O O . ALA A 1 312 ? -0.883 -26.297 -17.938 1 92.19 312 ALA A O 1
ATOM 2469 N N . GLY A 1 313 ? -0.005 -27.156 -16.078 1 91.88 313 GLY A N 1
ATOM 2470 C CA . GLY A 1 313 ? -1.082 -26.625 -15.258 1 91.88 313 GLY A CA 1
ATOM 2471 C C . GLY A 1 313 ? -1.201 -25.109 -15.352 1 91.88 313 GLY A C 1
ATOM 2472 O O . GLY A 1 313 ? -2.305 -24.578 -15.477 1 91.88 313 GLY A O 1
ATOM 2473 N N . VAL A 1 314 ? -0.105 -24.516 -15.273 1 87.31 314 VAL A N 1
ATOM 2474 C CA . VAL A 1 314 ? -0.083 -23.062 -15.336 1 87.31 314 VAL A CA 1
ATOM 2475 C C . VAL A 1 314 ? -0.566 -22.594 -16.703 1 87.31 314 VAL A C 1
ATOM 2477 O O . VAL A 1 314 ? -1.289 -21.594 -16.812 1 87.31 314 VAL A O 1
ATOM 2480 N N . LEU A 1 315 ? -0.184 -23.25 -17.734 1 85.75 315 LEU A N 1
ATOM 2481 C CA . LEU A 1 315 ? -0.659 -22.922 -19.078 1 85.75 315 LEU A CA 1
ATOM 2482 C C . LEU A 1 315 ? -2.182 -22.969 -19.141 1 85.75 315 LEU A C 1
ATOM 2484 O O . LEU A 1 315 ? -2.812 -22.047 -19.656 1 85.75 315 LEU A O 1
ATOM 2488 N N . PHE A 1 316 ? -2.734 -24.031 -18.578 1 91.06 316 PHE A N 1
ATOM 2489 C CA . PHE A 1 316 ? -4.184 -24.156 -18.609 1 91.06 316 PHE A CA 1
ATOM 2490 C C . PHE A 1 316 ? -4.848 -23.078 -17.766 1 91.06 316 PHE A C 1
ATOM 2492 O O . PHE A 1 316 ? -5.91 -22.562 -18.141 1 91.06 316 PHE A O 1
ATOM 2499 N N . HIS A 1 317 ? -4.289 -22.828 -16.656 1 91.31 317 HIS A N 1
ATOM 2500 C CA . HIS A 1 317 ? -4.805 -21.766 -15.797 1 91.31 317 HIS A CA 1
ATOM 2501 C C . HIS A 1 317 ? -4.938 -20.453 -16.547 1 91.31 317 HIS A C 1
ATOM 2503 O O . HIS A 1 317 ? -5.984 -19.797 -16.5 1 91.31 317 HIS A O 1
ATOM 2509 N N . GLU A 1 318 ? -3.924 -20.094 -17.328 1 84.94 318 GLU A N 1
ATOM 2510 C CA . GLU A 1 318 ? -3.855 -18.797 -18.016 1 84.94 318 GLU A CA 1
ATOM 2511 C C . GLU A 1 318 ? -4.66 -18.828 -19.312 1 84.94 318 GLU A C 1
ATOM 2513 O O . GLU A 1 318 ? -5.375 -17.859 -19.625 1 84.94 318 GLU A O 1
ATOM 2518 N N . ALA A 1 319 ? -4.559 -19.891 -20.062 1 84.62 319 ALA A N 1
ATOM 2519 C CA . ALA A 1 319 ? -5.098 -19.938 -21.422 1 84.62 319 ALA A CA 1
ATOM 2520 C C . ALA A 1 319 ? -6.582 -20.281 -21.406 1 84.62 319 ALA A C 1
ATOM 2522 O O . ALA A 1 319 ? -7.316 -19.922 -22.328 1 84.62 319 ALA A O 1
ATOM 2523 N N . VAL A 1 320 ? -7.004 -21.016 -20.391 1 89.88 320 VAL A N 1
ATOM 2524 C CA . VAL A 1 320 ? -8.375 -21.516 -20.422 1 89.88 320 VAL A CA 1
ATOM 2525 C C . VAL A 1 320 ? -9.109 -21.094 -19.156 1 89.88 320 VAL A C 1
ATOM 2527 O O . VAL A 1 320 ? -10.211 -20.562 -19.219 1 89.88 320 VAL A O 1
ATOM 2530 N N . GLY A 1 321 ? -8.477 -21.312 -18.016 1 91.5 321 GLY A N 1
ATOM 2531 C CA . GLY A 1 321 ? -9.125 -21.125 -16.719 1 91.5 321 GLY A CA 1
ATOM 2532 C C . GLY A 1 321 ? -9.734 -19.75 -16.562 1 91.5 321 GLY A C 1
ATOM 2533 O O . GLY A 1 321 ? -10.945 -19.625 -16.328 1 91.5 321 GLY A O 1
ATOM 2534 N N . HIS A 1 322 ? -8.977 -18.766 -16.734 1 89.75 322 HIS A N 1
ATOM 2535 C CA . HIS A 1 322 ? -9.461 -17.406 -16.547 1 89.75 322 HIS A CA 1
ATOM 2536 C C . HIS A 1 322 ? -10.578 -17.078 -17.531 1 89.75 322 HIS A C 1
ATOM 2538 O O . HIS A 1 322 ? -11.516 -16.344 -17.203 1 89.75 322 HIS A O 1
ATOM 2544 N N . ARG A 1 323 ? -10.484 -17.625 -18.688 1 87.94 323 ARG A N 1
ATOM 2545 C CA . ARG A 1 323 ? -11.461 -17.359 -19.734 1 87.94 323 ARG A CA 1
ATOM 2546 C C . ARG A 1 323 ? -12.797 -18.016 -19.438 1 87.94 323 ARG A C 1
ATOM 2548 O O . ARG A 1 323 ? -13.828 -17.672 -20.016 1 87.94 323 ARG A O 1
ATOM 2555 N N . LEU A 1 324 ? -12.781 -18.922 -18.547 1 93.25 324 LEU A N 1
ATOM 2556 C CA . LEU A 1 324 ? -14.008 -19.656 -18.219 1 93.25 324 LEU A CA 1
ATOM 2557 C C . LEU A 1 324 ? -14.641 -19.094 -16.953 1 93.25 324 LEU A C 1
ATOM 2559 O O . LEU A 1 324 ? -15.672 -19.594 -16.5 1 93.25 324 LEU A O 1
ATOM 2563 N N . GLU A 1 325 ? -14.117 -18.094 -16.375 1 93.31 325 GLU A N 1
ATOM 2564 C CA . GLU A 1 325 ? -14.758 -17.391 -15.25 1 93.31 325 GLU A CA 1
ATOM 2565 C C . GLU A 1 325 ? -15.961 -16.594 -15.719 1 93.31 325 GLU A C 1
ATOM 2567 O O . GLU A 1 325 ? -15.828 -15.719 -16.578 1 93.31 325 GLU A O 1
ATOM 2572 N N . GLY A 1 326 ? -17.078 -16.844 -15.117 1 91 326 GLY A N 1
ATOM 2573 C CA . GLY A 1 326 ? -18.359 -16.375 -15.602 1 91 326 GLY A CA 1
ATOM 2574 C C . GLY A 1 326 ? -18.438 -14.852 -15.68 1 91 326 GLY A C 1
ATOM 2575 O O . GLY A 1 326 ? -19.078 -14.312 -16.578 1 91 326 GLY A O 1
ATOM 2576 N N . ASP A 1 327 ? -17.875 -14.164 -14.812 1 85.75 327 ASP A N 1
ATOM 2577 C CA . ASP A 1 327 ? -17.953 -12.703 -14.766 1 85.75 327 ASP A CA 1
ATOM 2578 C C . ASP A 1 327 ? -17.25 -12.078 -15.961 1 85.75 327 ASP A C 1
ATOM 2580 O O . ASP A 1 327 ? -17.469 -10.906 -16.281 1 85.75 327 ASP A O 1
ATOM 2584 N N . ARG A 1 328 ? -16.469 -12.805 -16.594 1 79.81 328 ARG A N 1
ATOM 2585 C CA . ARG A 1 328 ? -15.734 -12.289 -17.734 1 79.81 328 ARG A CA 1
ATOM 2586 C C . ARG A 1 328 ? -16.547 -12.453 -19.016 1 79.81 328 ARG A C 1
ATOM 2588 O O . ARG A 1 328 ? -16.188 -11.883 -20.062 1 79.81 328 ARG A O 1
ATOM 2595 N N . GLN A 1 329 ? -17.578 -13.125 -18.984 1 75.19 329 GLN A N 1
ATOM 2596 C CA . GLN A 1 329 ? -18.344 -13.43 -20.188 1 75.19 329 GLN A CA 1
ATOM 2597 C C . GLN A 1 329 ? -19.141 -12.211 -20.656 1 75.19 329 GLN A C 1
ATOM 2599 O O . GLN A 1 329 ? -19.516 -12.125 -21.828 1 75.19 329 GLN A O 1
ATOM 2604 N N . ASP A 1 330 ? -19.547 -11.258 -19.812 1 66.75 330 ASP A N 1
ATOM 2605 C CA . ASP A 1 330 ? -20.375 -10.117 -20.188 1 66.75 330 ASP A CA 1
ATOM 2606 C C . ASP A 1 330 ? -19.531 -8.852 -20.359 1 66.75 330 ASP A C 1
ATOM 2608 O O . ASP A 1 330 ? -20.047 -7.789 -20.688 1 66.75 330 ASP A O 1
ATOM 2612 N N . GLY A 1 331 ? -18.328 -8.828 -20.141 1 56.97 331 GLY A N 1
ATOM 2613 C CA . GLY A 1 331 ? -17.578 -7.578 -20.188 1 56.97 331 GLY A CA 1
ATOM 2614 C C . GLY A 1 331 ? -17.297 -7.102 -21.609 1 56.97 331 GLY A C 1
ATOM 2615 O O . GLY A 1 331 ? -17.328 -7.895 -22.547 1 56.97 331 GLY A O 1
ATOM 2616 N N . GLU A 1 332 ? -17.656 -5.762 -21.953 1 49.88 332 GLU A N 1
ATOM 2617 C CA . GLU A 1 332 ? -17.438 -5.133 -23.25 1 49.88 332 GLU A CA 1
ATOM 2618 C C . GLU A 1 332 ? -16.031 -5.398 -23.766 1 49.88 332 GLU A C 1
ATOM 2620 O O . GLU A 1 332 ? -15.734 -5.172 -24.938 1 49.88 332 GLU A O 1
ATOM 2625 N N . GLY A 1 333 ? -15.273 -6.184 -23.047 1 45.38 333 GLY A N 1
ATOM 2626 C CA . GLY A 1 333 ? -13.898 -6.363 -23.469 1 45.38 333 GLY A CA 1
ATOM 2627 C C . GLY A 1 333 ? -13.602 -7.766 -23.969 1 45.38 333 GLY A C 1
ATOM 2628 O O . GLY A 1 333 ? -14.523 -8.547 -24.219 1 45.38 333 GLY A O 1
ATOM 2629 N N . GLU A 1 334 ? -12.297 -8.156 -24.25 1 48.72 334 GLU A N 1
ATOM 2630 C CA . GLU A 1 334 ? -11.617 -9.25 -24.938 1 48.72 334 GLU A CA 1
ATOM 2631 C C . GLU A 1 334 ? -12.109 -10.609 -24.453 1 48.72 334 GLU A C 1
ATOM 2633 O O . GLU A 1 334 ? -11.898 -11.625 -25.109 1 48.72 334 GLU A O 1
ATOM 2638 N N . GLY A 1 335 ? -12.586 -10.828 -23.281 1 52.97 335 GLY A N 1
ATOM 2639 C CA . GLY A 1 335 ? -12.539 -12.164 -22.703 1 52.97 335 GLY A CA 1
ATOM 2640 C C . GLY A 1 335 ? -13.734 -13.023 -23.078 1 52.97 335 GLY A C 1
ATOM 2641 O O . GLY A 1 335 ? -14.07 -13.977 -22.375 1 52.97 335 GLY A O 1
ATOM 2642 N N . LYS A 1 336 ? -14.336 -12.703 -24.172 1 63.06 336 LYS A N 1
ATOM 2643 C CA . LYS A 1 336 ? -15.539 -13.445 -24.531 1 63.06 336 LYS A CA 1
ATOM 2644 C C . LYS A 1 336 ? -15.195 -14.672 -25.375 1 63.06 336 LYS A C 1
ATOM 2646 O O . LYS A 1 336 ? -15.977 -15.078 -26.234 1 63.06 336 LYS A O 1
ATOM 2651 N N . THR A 1 337 ? -14.117 -15.18 -25.141 1 68.81 337 THR A N 1
ATOM 2652 C CA . THR A 1 337 ? -13.57 -16.25 -25.969 1 68.81 337 THR A CA 1
ATOM 2653 C C . THR A 1 337 ? -14.531 -17.422 -26.031 1 68.81 337 THR A C 1
ATOM 2655 O O . THR A 1 337 ? -14.719 -18.016 -27.094 1 68.81 337 THR A O 1
ATOM 2658 N N . PHE A 1 338 ? -15.172 -17.719 -24.938 1 81.12 338 PHE A N 1
ATOM 2659 C CA . PHE A 1 338 ? -15.945 -18.953 -24.891 1 81.12 338 PHE A CA 1
ATOM 2660 C C . PHE A 1 338 ? -17.438 -18.656 -24.812 1 81.12 338 PHE A C 1
ATOM 2662 O O . PHE A 1 338 ? -18.25 -19.562 -24.641 1 81.12 338 PHE A O 1
ATOM 2669 N N . ARG A 1 339 ? -17.719 -17.406 -25.047 1 79.62 339 ARG A N 1
ATOM 2670 C CA . ARG A 1 339 ? -19.141 -17.062 -25 1 79.62 339 ARG A CA 1
ATOM 2671 C C . ARG A 1 339 ? -19.922 -17.781 -26.109 1 79.62 339 ARG A C 1
ATOM 2673 O O . ARG A 1 339 ? -19.5 -17.766 -27.266 1 79.62 339 ARG A O 1
ATOM 2680 N N . GLY A 1 340 ? -20.969 -18.438 -25.719 1 81.62 340 GLY A N 1
ATOM 2681 C CA . GLY A 1 340 ? -21.828 -19.094 -26.672 1 81.62 340 GLY A CA 1
ATOM 2682 C C . GLY A 1 340 ? -21.25 -20.375 -27.234 1 81.62 340 GLY A C 1
ATOM 2683 O O . GLY A 1 340 ? -21.781 -20.938 -28.188 1 81.62 340 GLY A O 1
ATOM 2684 N N . GLN A 1 341 ? -20.297 -20.891 -26.688 1 88.94 341 GLN A N 1
ATOM 2685 C CA . GLN A 1 341 ? -19.609 -22.047 -27.25 1 88.94 341 GLN A CA 1
ATOM 2686 C C . GLN A 1 341 ? -19.953 -23.328 -26.484 1 88.94 341 GLN A C 1
ATOM 2688 O O . GLN A 1 341 ? -19.375 -24.391 -26.719 1 88.94 341 GLN A O 1
ATOM 2693 N N . VAL A 1 342 ? -20.844 -23.219 -25.609 1 93.5 342 VAL A N 1
ATOM 2694 C CA . VAL A 1 342 ? -21.234 -24.406 -24.859 1 93.5 342 VAL A CA 1
ATOM 2695 C C . VAL A 1 342 ? -21.781 -25.469 -25.812 1 93.5 342 VAL A C 1
ATOM 2697 O O . VAL A 1 342 ? -22.594 -25.156 -26.703 1 93.5 342 VAL A O 1
ATOM 2700 N N . GLY A 1 343 ? -21.266 -26.625 -25.656 1 95.88 343 GLY A N 1
ATOM 2701 C CA . GLY A 1 343 ? -21.672 -27.703 -26.531 1 95.88 343 GLY A CA 1
ATOM 2702 C C . GLY A 1 343 ? -20.734 -27.906 -27.703 1 95.88 343 GLY A C 1
ATOM 2703 O O . GLY A 1 343 ? -20.859 -28.891 -28.438 1 95.88 343 GLY A O 1
ATOM 2704 N N . ARG A 1 344 ? -19.828 -27.078 -27.828 1 95.94 344 ARG A N 1
ATO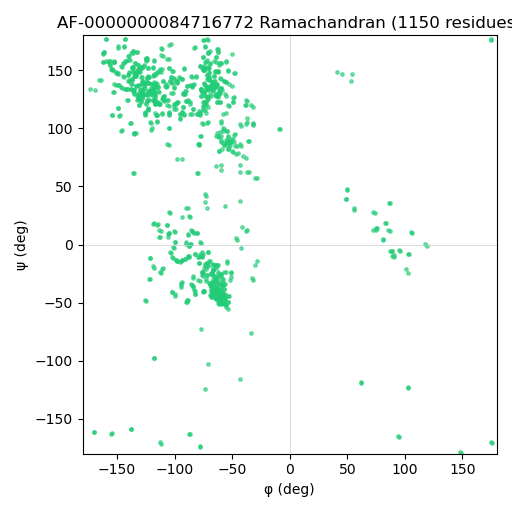M 2705 C CA . ARG A 1 344 ? -18.875 -27.172 -28.938 1 95.94 344 ARG A CA 1
ATOM 2706 C C . ARG A 1 344 ? -17.531 -27.688 -28.453 1 95.94 344 ARG A C 1
ATOM 2708 O O . ARG A 1 344 ? -17.188 -27.547 -27.281 1 95.94 344 ARG A O 1
ATOM 2715 N N . GLN A 1 345 ? -16.906 -28.312 -29.406 1 95.62 345 GLN A N 1
ATOM 2716 C CA . GLN A 1 345 ? -15.547 -28.75 -29.109 1 95.62 345 GLN A CA 1
ATOM 2717 C C . GLN A 1 345 ? -14.578 -27.578 -29.078 1 95.62 345 GLN A C 1
ATOM 2719 O O . GLN A 1 345 ? -14.438 -26.844 -30.062 1 95.62 345 GLN A O 1
ATOM 2724 N N . VAL A 1 346 ? -13.891 -27.391 -27.953 1 93.19 346 VAL A N 1
ATOM 2725 C CA . VAL A 1 346 ? -12.992 -26.25 -27.797 1 93.19 346 VAL A CA 1
ATOM 2726 C C . VAL A 1 346 ? -11.578 -26.734 -27.5 1 93.19 346 VAL A C 1
ATOM 2728 O O . VAL A 1 346 ? -10.617 -25.969 -27.547 1 93.19 346 VAL A O 1
ATOM 2731 N N . LEU A 1 347 ? -11.414 -28.031 -27.188 1 95.31 347 LEU A N 1
ATOM 2732 C CA . LEU A 1 347 ? -10.141 -28.672 -26.906 1 95.31 347 LEU A CA 1
ATOM 2733 C C . LEU A 1 347 ? -10.07 -30.047 -27.578 1 95.31 347 LEU A C 1
ATOM 2735 O O . LEU A 1 347 ? -11.094 -30.562 -28.047 1 95.31 347 LEU A O 1
ATOM 2739 N N . PRO A 1 348 ? -8.805 -30.562 -27.641 1 96 348 PRO A N 1
ATOM 2740 C CA . PRO A 1 348 ? -8.742 -31.953 -28.125 1 96 348 PRO A CA 1
ATOM 2741 C C . PRO A 1 348 ? -9.656 -32.906 -27.344 1 96 348 PRO A C 1
ATOM 2743 O O . PRO A 1 348 ? -9.812 -32.75 -26.125 1 96 348 PRO A O 1
ATOM 2746 N N . THR A 1 349 ? -10.148 -33.938 -28.016 1 97.5 349 THR A N 1
ATOM 2747 C CA . THR A 1 349 ? -11.219 -34.75 -27.484 1 97.5 349 THR A CA 1
ATOM 2748 C C . THR A 1 349 ? -10.719 -35.625 -26.312 1 97.5 349 THR A C 1
ATOM 2750 O O . THR A 1 349 ? -11.516 -36.125 -25.516 1 97.5 349 THR A O 1
ATOM 2753 N N . PHE A 1 350 ? -9.461 -35.812 -26.188 1 98.06 350 PHE A N 1
ATOM 2754 C CA . PHE A 1 350 ? -8.945 -36.656 -25.125 1 98.06 350 PHE A CA 1
ATOM 2755 C C . PHE A 1 350 ? -8.719 -35.875 -23.844 1 98.06 350 PHE A C 1
ATOM 2757 O O . PHE A 1 350 ? -8.289 -36.438 -22.828 1 98.06 350 PHE A O 1
ATOM 2764 N N . LEU A 1 351 ? -8.984 -34.531 -23.844 1 97.88 351 LEU A N 1
ATOM 2765 C CA . LEU A 1 351 ? -8.773 -33.688 -22.672 1 97.88 351 LEU A CA 1
ATOM 2766 C C . LEU A 1 351 ? -10.094 -33.344 -22 1 97.88 351 LEU A C 1
ATOM 2768 O O . LEU A 1 351 ? -11.094 -33.094 -22.672 1 97.88 351 LEU A O 1
ATOM 2772 N N . SER A 1 352 ? -10.086 -33.344 -20.703 1 98.44 352 SER A N 1
ATOM 2773 C CA . SER A 1 352 ? -11.18 -32.875 -19.859 1 98.44 352 SER A CA 1
ATOM 2774 C C . SER A 1 352 ? -10.672 -31.969 -18.75 1 98.44 352 SER A C 1
ATOM 2776 O O . SER A 1 352 ? -9.562 -32.156 -18.234 1 98.44 352 SER A O 1
ATOM 2778 N N . ILE A 1 353 ? -11.422 -30.984 -18.391 1 98.19 353 ILE A N 1
ATOM 2779 C CA . ILE A 1 353 ? -11.055 -30.047 -17.344 1 98.19 353 ILE A CA 1
ATOM 2780 C C . ILE A 1 353 ? -12.18 -29.938 -16.312 1 98.19 353 ILE A C 1
ATOM 2782 O O . ILE A 1 353 ? -13.352 -29.766 -16.672 1 98.19 353 ILE A O 1
ATOM 2786 N N . VAL A 1 354 ? -11.836 -30.062 -15.109 1 98.56 354 VAL A N 1
ATOM 2787 C CA . VAL A 1 354 ? -12.75 -29.875 -13.984 1 98.56 354 VAL A CA 1
ATOM 2788 C C . VAL A 1 354 ? -12.164 -28.875 -13 1 98.56 354 VAL A C 1
ATOM 2790 O O . VAL A 1 354 ? -10.945 -28.844 -12.789 1 98.56 354 VAL A O 1
ATOM 2793 N N . ASP A 1 355 ? -12.945 -28 -12.461 1 98.75 355 ASP A N 1
ATOM 2794 C CA . ASP A 1 355 ? -12.57 -27.234 -11.281 1 98.75 355 ASP A CA 1
ATOM 2795 C C . ASP A 1 355 ? -13.32 -27.719 -10.047 1 98.75 355 ASP A C 1
ATOM 2797 O O . ASP A 1 355 ? -14.547 -27.797 -10.047 1 98.75 355 ASP A O 1
ATOM 2801 N N . ASP A 1 356 ? -12.555 -28.094 -9.008 1 98.69 356 ASP A N 1
ATOM 2802 C CA . ASP A 1 356 ? -13.203 -28.766 -7.891 1 98.69 356 ASP A CA 1
ATOM 2803 C C . ASP A 1 356 ? -12.727 -28.203 -6.555 1 98.69 356 ASP A C 1
ATOM 2805 O O . ASP A 1 356 ? -11.766 -28.703 -5.973 1 98.69 356 ASP A O 1
ATOM 2809 N N . PRO A 1 357 ? -13.469 -27.266 -5.984 1 98.31 357 PRO A N 1
ATOM 2810 C CA . PRO A 1 357 ? -13.102 -26.703 -4.684 1 98.31 357 PRO A CA 1
ATOM 2811 C C . PRO A 1 357 ? -13.312 -27.688 -3.535 1 98.31 357 PRO A C 1
ATOM 2813 O O . PRO A 1 357 ? -12.883 -27.422 -2.408 1 98.31 357 PRO A O 1
ATOM 2816 N N . THR A 1 358 ? -13.875 -28.812 -3.74 1 97.88 358 THR A N 1
ATOM 2817 C CA . THR A 1 358 ? -14.242 -29.734 -2.67 1 97.88 358 THR A CA 1
ATOM 2818 C C . THR A 1 358 ? -13.094 -30.672 -2.344 1 97.88 358 THR A C 1
ATOM 2820 O O . THR A 1 358 ? -13.133 -31.391 -1.34 1 97.88 358 THR A O 1
ATOM 2823 N N . VAL A 1 359 ? -12.125 -30.656 -3.143 1 96.69 359 VAL A N 1
ATOM 2824 C CA . VAL A 1 359 ? -11 -31.578 -2.953 1 96.69 359 VAL A CA 1
ATOM 2825 C C . VAL A 1 359 ? -9.914 -30.891 -2.125 1 96.69 359 VAL A C 1
ATOM 2827 O O . VAL A 1 359 ? -9.344 -29.875 -2.545 1 96.69 359 VAL A O 1
ATOM 2830 N N . ARG A 1 360 ? -9.641 -31.453 -1.002 1 94.94 360 ARG A N 1
ATOM 2831 C CA . ARG A 1 360 ? -8.648 -30.875 -0.101 1 94.94 360 ARG A CA 1
ATOM 2832 C C . ARG A 1 360 ? -7.238 -31.344 -0.469 1 94.94 360 ARG A C 1
ATOM 2834 O O . ARG A 1 360 ? -6.262 -30.625 -0.228 1 94.94 360 ARG A O 1
ATOM 2841 N N . ALA A 1 361 ? -7.223 -32.594 -0.944 1 95.94 361 ALA A N 1
ATOM 2842 C CA . ALA A 1 361 ? -5.941 -33.156 -1.336 1 95.94 361 ALA A CA 1
ATOM 2843 C C . ALA A 1 361 ? -6.121 -34.156 -2.475 1 95.94 361 ALA A C 1
ATOM 2845 O O . ALA A 1 361 ? -7.176 -34.781 -2.604 1 95.94 361 ALA A O 1
ATOM 2846 N N . LEU A 1 362 ? -5.164 -34.219 -3.275 1 94.12 362 LEU A N 1
ATOM 2847 C CA . LEU A 1 362 ? -5.105 -35.219 -4.332 1 94.12 362 LEU A CA 1
ATOM 2848 C C . LEU A 1 362 ? -3.836 -36.031 -4.223 1 94.12 362 LEU A C 1
ATOM 2850 O O . LEU A 1 362 ? -2.729 -35.5 -4.223 1 94.12 362 LEU A O 1
ATOM 2854 N N . LYS A 1 363 ? -3.928 -37.344 -4.137 1 90.44 363 LYS A N 1
ATOM 2855 C CA . LYS A 1 363 ? -2.816 -38.281 -3.998 1 90.44 363 LYS A CA 1
ATOM 2856 C C . LYS A 1 363 ? -1.861 -37.844 -2.893 1 90.44 363 LYS A C 1
ATOM 2858 O O . LYS A 1 363 ? -0.645 -37.812 -3.09 1 90.44 363 LYS A O 1
ATOM 2863 N N . GLY A 1 364 ? -2.408 -37.344 -1.823 1 90 364 GLY A N 1
ATOM 2864 C CA . GLY A 1 364 ? -1.658 -37 -0.628 1 90 364 GLY A CA 1
ATOM 2865 C C . GLY A 1 364 ? -1.128 -35.562 -0.652 1 90 364 GLY A C 1
ATOM 2866 O O . GLY A 1 364 ? -0.569 -35.094 0.338 1 90 364 GLY A O 1
ATOM 2867 N N . GLU A 1 365 ? -1.284 -34.875 -1.705 1 93.5 365 GLU A N 1
ATOM 2868 C CA . GLU A 1 365 ? -0.82 -33.5 -1.809 1 93.5 365 GLU A CA 1
ATOM 2869 C C . GLU A 1 365 ? -1.953 -32.5 -1.537 1 93.5 365 GLU A C 1
ATOM 2871 O O . GLU A 1 365 ? -2.986 -32.531 -2.207 1 93.5 365 GLU A O 1
ATOM 2876 N N . PRO A 1 366 ? -1.743 -31.688 -0.599 1 95.75 366 PRO A N 1
ATOM 2877 C CA . PRO A 1 366 ? -2.791 -30.703 -0.333 1 95.75 366 PRO A CA 1
ATOM 2878 C C . PRO A 1 366 ? -2.992 -29.734 -1.493 1 95.75 366 PRO A C 1
ATOM 2880 O O . PRO A 1 366 ? -2.041 -29.422 -2.217 1 95.75 366 PRO A O 1
ATOM 2883 N N . LEU A 1 367 ? -4.227 -29.281 -1.64 1 97.5 367 LEU A N 1
ATOM 2884 C CA . LEU A 1 367 ? -4.555 -28.312 -2.674 1 97.5 367 LEU A CA 1
ATOM 2885 C C . LEU A 1 367 ? -4.988 -26.984 -2.055 1 97.5 367 LEU A C 1
ATOM 2887 O O . LEU A 1 367 ? -5.816 -26.953 -1.142 1 97.5 367 LEU A O 1
ATOM 2891 N N . ASN A 1 368 ? -4.496 -25.906 -2.566 1 95.94 368 ASN A N 1
ATOM 2892 C CA . ASN A 1 368 ? -4.75 -24.578 -2.037 1 95.94 368 ASN A CA 1
ATOM 2893 C C . ASN A 1 368 ? -6.184 -24.125 -2.318 1 95.94 368 ASN A C 1
ATOM 2895 O O . ASN A 1 368 ? -6.734 -23.297 -1.586 1 95.94 368 ASN A O 1
ATOM 2899 N N . GLY A 1 369 ? -6.746 -24.688 -3.381 1 97.31 369 GLY A N 1
ATOM 2900 C CA . GLY A 1 369 ? -8 -24.141 -3.871 1 97.31 369 GLY A CA 1
ATOM 2901 C C . GLY A 1 369 ? -9.219 -24.703 -3.156 1 97.31 369 GLY A C 1
ATOM 2902 O O . GLY A 1 369 ? -10.352 -24.469 -3.576 1 97.31 369 GLY A O 1
ATOM 2903 N N . PHE A 1 370 ? -8.984 -25.422 -2.027 1 97.12 370 PHE A N 1
ATOM 2904 C CA . PHE A 1 370 ? -10.078 -26.047 -1.29 1 97.12 370 PHE A CA 1
ATOM 2905 C C . PHE A 1 370 ? -10.867 -25 -0.515 1 97.12 370 PHE A C 1
ATOM 2907 O O . PHE A 1 370 ? -10.281 -24.094 0.088 1 97.12 370 PHE A O 1
ATOM 2914 N N . TYR A 1 371 ? -12.195 -25.078 -0.502 1 97.06 371 TYR A N 1
ATOM 2915 C CA . TYR A 1 371 ? -13.109 -24.375 0.404 1 97.06 371 TYR A CA 1
ATOM 2916 C C . TYR A 1 371 ? -14.484 -25.047 0.404 1 97.06 371 TYR A C 1
ATOM 2918 O O . TYR A 1 371 ? -14.859 -25.703 -0.564 1 97.06 371 TYR A O 1
ATOM 2926 N N . GLU A 1 372 ? -15.227 -24.859 1.448 1 96.88 372 GLU A N 1
ATOM 2927 C CA . GLU A 1 372 ? -16.578 -25.422 1.527 1 96.88 372 GLU A CA 1
ATOM 2928 C C . GLU A 1 372 ? -17.609 -24.484 0.932 1 96.88 372 GLU A C 1
ATOM 2930 O O . GLU A 1 372 ? -18.5 -24.906 0.189 1 96.88 372 GLU A O 1
ATOM 2935 N N . TYR A 1 373 ? -17.531 -23.234 1.328 1 97.88 373 TYR A N 1
ATOM 2936 C CA . TYR A 1 373 ? -18.422 -22.188 0.822 1 97.88 373 TYR A CA 1
ATOM 2937 C C . TYR A 1 373 ? -17.625 -21.016 0.265 1 97.88 373 TYR A C 1
ATOM 2939 O O . TYR A 1 373 ? -16.594 -20.641 0.816 1 97.88 373 TYR A O 1
ATOM 2947 N N . ASP A 1 374 ? -18.109 -20.516 -0.874 1 97.88 374 ASP A N 1
ATOM 2948 C CA . ASP A 1 374 ? -17.422 -19.359 -1.441 1 97.88 374 ASP A CA 1
ATOM 2949 C C . ASP A 1 374 ? -17.797 -18.078 -0.711 1 97.88 374 ASP A C 1
ATOM 2951 O O . ASP A 1 374 ? -18.469 -18.109 0.317 1 97.88 374 ASP A O 1
ATOM 2955 N N . GLU A 1 375 ? -17.344 -16.938 -1.184 1 97.75 375 GLU A N 1
ATOM 2956 C CA . GLU A 1 375 ? -17.5 -15.664 -0.5 1 97.75 375 GLU A CA 1
ATOM 2957 C C . GLU A 1 375 ? -18.922 -15.117 -0.667 1 97.75 375 GLU A C 1
ATOM 2959 O O . GLU A 1 375 ? -19.234 -14.039 -0.152 1 97.75 375 GLU A O 1
ATOM 2964 N N . GLU A 1 376 ? -19.797 -15.812 -1.34 1 97.69 376 GLU A N 1
ATOM 2965 C CA . GLU A 1 376 ? -21.188 -15.414 -1.492 1 97.69 376 GLU A CA 1
ATOM 2966 C C . GLU A 1 376 ? -22.125 -16.375 -0.771 1 97.69 376 GLU A C 1
ATOM 2968 O O . GLU A 1 376 ? -23.344 -16.297 -0.928 1 97.69 376 GLU A O 1
ATOM 2973 N N . GLY A 1 377 ? -21.531 -17.281 -0.051 1 97.56 377 GLY A N 1
ATOM 2974 C CA . GLY A 1 377 ? -22.297 -18.203 0.782 1 97.56 377 GLY A CA 1
ATOM 2975 C C . GLY A 1 377 ? -22.828 -19.391 0.019 1 97.56 377 GLY A C 1
ATOM 2976 O O . GLY A 1 377 ? -23.797 -20.031 0.445 1 97.56 377 GLY A O 1
ATOM 2977 N N . VAL A 1 378 ? -22.312 -19.672 -1.08 1 98.25 378 VAL A N 1
ATOM 2978 C CA . VAL A 1 378 ? -22.734 -20.812 -1.877 1 98.25 378 VAL A CA 1
ATOM 2979 C C . VAL A 1 378 ? -21.734 -21.969 -1.717 1 98.25 378 VAL A C 1
ATOM 2981 O O . VAL A 1 378 ? -20.531 -21.75 -1.711 1 98.25 378 VAL A O 1
ATOM 2984 N N . LYS A 1 379 ? -22.219 -23.156 -1.606 1 97.88 379 LYS A N 1
ATOM 2985 C CA . LYS A 1 379 ? -21.359 -24.312 -1.442 1 97.88 379 LYS A CA 1
ATOM 2986 C C . LYS A 1 379 ? -20.516 -24.562 -2.693 1 97.88 379 LYS A C 1
ATOM 2988 O O . LYS A 1 379 ? -21.031 -24.484 -3.812 1 97.88 379 LYS A O 1
ATOM 2993 N N . GLY A 1 380 ? -19.234 -24.844 -2.449 1 97.94 380 GLY A N 1
ATOM 2994 C CA . GLY A 1 380 ? -18.391 -25.219 -3.574 1 97.94 380 GLY A CA 1
ATOM 2995 C C . GLY A 1 380 ? -18.828 -26.5 -4.242 1 97.94 380 GLY A C 1
ATOM 2996 O O . GLY A 1 380 ? -19.219 -27.453 -3.568 1 97.94 380 GLY A O 1
ATOM 2997 N N . GLN A 1 381 ? -18.766 -26.422 -5.602 1 98.31 381 GLN A N 1
ATOM 2998 C CA . GLN A 1 381 ? -19.203 -27.594 -6.352 1 98.31 381 GLN A CA 1
ATOM 2999 C C . GLN A 1 381 ? -18.141 -28.031 -7.363 1 98.31 381 GLN A C 1
ATOM 3001 O O . GLN A 1 381 ? -17.5 -27.188 -8 1 98.31 381 GLN A O 1
ATOM 3006 N N . ARG A 1 382 ? -18.047 -29.359 -7.414 1 98.56 382 ARG A N 1
ATOM 3007 C CA . ARG A 1 382 ? -17.281 -29.875 -8.547 1 98.56 382 ARG A CA 1
ATOM 3008 C C . ARG A 1 382 ? -17.922 -29.469 -9.867 1 98.56 382 ARG A C 1
ATOM 3010 O O . ARG A 1 382 ? -19.109 -29.734 -10.102 1 98.56 382 ARG A O 1
ATOM 3017 N N . THR A 1 383 ? -17.172 -28.781 -10.727 1 98.69 383 THR A N 1
ATOM 3018 C CA . THR A 1 383 ? -17.719 -28.234 -11.969 1 98.69 383 THR A CA 1
ATOM 3019 C C . THR A 1 383 ? -16.938 -28.766 -13.164 1 98.69 383 THR A C 1
ATOM 3021 O O . THR A 1 383 ? -15.742 -28.5 -13.305 1 98.69 383 THR A O 1
ATOM 3024 N N . VAL A 1 384 ? -17.688 -29.5 -14.016 1 98.62 384 VAL A N 1
ATOM 3025 C CA . VAL A 1 384 ? -17.078 -29.969 -15.266 1 98.62 384 VAL A CA 1
ATOM 3026 C C . VAL A 1 384 ? -17.094 -28.828 -16.297 1 98.62 384 VAL A C 1
ATOM 3028 O O . VAL A 1 384 ? -18.156 -28.422 -16.766 1 98.62 384 VAL A O 1
ATOM 3031 N N . LEU A 1 385 ? -15.984 -28.359 -16.609 1 98.19 385 LEU A N 1
ATOM 3032 C CA . LEU A 1 385 ? -15.875 -27.234 -17.547 1 98.19 385 LEU A CA 1
ATOM 3033 C C . LEU A 1 385 ? -15.781 -27.734 -18.984 1 98.19 385 LEU A C 1
ATOM 3035 O O . LEU A 1 385 ? -16.469 -27.203 -19.859 1 98.19 385 LEU A O 1
ATOM 3039 N N . VAL A 1 386 ? -14.922 -28.656 -19.219 1 98 386 VAL A N 1
ATOM 3040 C CA . VAL A 1 386 ? -14.727 -29.297 -20.516 1 98 386 VAL A CA 1
ATOM 3041 C C . VAL A 1 386 ? -14.789 -30.812 -20.359 1 98 386 VAL A C 1
ATOM 3043 O O . VAL A 1 386 ? -14.117 -31.391 -19.5 1 98 386 VAL A O 1
ATOM 3046 N N . ASP A 1 387 ? -15.648 -31.453 -21.141 1 98.5 387 ASP A N 1
ATOM 3047 C CA . ASP A 1 387 ? -15.781 -32.906 -21.156 1 98.5 387 ASP A CA 1
ATOM 3048 C C . ASP A 1 387 ? -15.383 -33.469 -22.516 1 98.5 387 ASP A C 1
ATOM 3050 O O . ASP A 1 387 ? -16.109 -33.312 -23.5 1 98.5 387 ASP A O 1
ATOM 3054 N N . LYS A 1 388 ? -14.289 -34.156 -22.516 1 98 388 LYS A N 1
ATOM 3055 C CA . LYS A 1 388 ? -13.773 -34.75 -23.75 1 98 388 LYS A CA 1
ATOM 3056 C C . LYS A 1 388 ? -13.727 -33.719 -24.875 1 98 388 LYS A C 1
ATOM 3058 O O . LYS A 1 388 ? -14.242 -33.969 -25.969 1 98 388 LYS A O 1
ATOM 3063 N N . GLY A 1 389 ? -13.195 -32.625 -24.516 1 97.12 389 GLY A N 1
ATOM 3064 C CA . GLY A 1 389 ? -12.93 -31.547 -25.453 1 97.12 389 GLY A CA 1
ATOM 3065 C C . GLY A 1 389 ? -14.102 -30.609 -25.656 1 97.12 389 GLY A C 1
ATOM 3066 O O . GLY A 1 389 ? -13.969 -29.562 -26.297 1 97.12 389 GLY A O 1
ATOM 3067 N N . VAL A 1 390 ? -15.258 -30.891 -25.094 1 97.94 390 VAL A N 1
ATOM 3068 C CA . VAL A 1 390 ? -16.469 -30.109 -25.328 1 97.94 390 VAL A CA 1
ATOM 3069 C C . VAL A 1 390 ? -16.734 -29.219 -24.125 1 97.94 390 VAL A C 1
ATOM 3071 O O . VAL A 1 390 ? -16.75 -29.688 -22.984 1 97.94 390 VAL A O 1
ATOM 3074 N N . LEU A 1 391 ? -16.953 -27.969 -24.406 1 96.81 391 LEU A N 1
ATOM 3075 C CA . LEU A 1 391 ? -17.266 -27.016 -23.344 1 96.81 391 LEU A CA 1
ATOM 3076 C C . LEU A 1 391 ? -18.625 -27.344 -22.719 1 96.81 391 LEU A C 1
ATOM 3078 O O . LEU A 1 391 ? -19.625 -27.516 -23.422 1 96.81 391 LEU A O 1
ATOM 3082 N N . ARG A 1 392 ? -18.656 -27.375 -21.375 1 97.44 392 ARG A N 1
ATOM 3083 C CA . ARG A 1 392 ? -19.891 -27.797 -20.719 1 97.44 392 ARG A CA 1
ATOM 3084 C C . ARG A 1 392 ? -20.422 -26.719 -19.797 1 97.44 392 ARG A C 1
ATOM 3086 O O . ARG A 1 392 ? -21.625 -26.625 -19.562 1 97.44 392 ARG A O 1
ATOM 3093 N N . ASN A 1 393 ? -19.5 -25.953 -19.266 1 96.56 393 ASN A N 1
ATOM 3094 C CA . ASN A 1 393 ? -19.922 -25.047 -18.188 1 96.56 393 ASN A CA 1
ATOM 3095 C C . ASN A 1 393 ? -18.938 -23.906 -18.016 1 96.56 393 ASN A C 1
ATOM 3097 O O . ASN A 1 393 ? -17.922 -23.828 -18.719 1 96.56 393 ASN A O 1
ATOM 3101 N N . TYR A 1 394 ? -19.281 -23 -17.109 1 96 394 TYR A N 1
ATOM 3102 C CA . TYR A 1 394 ? -18.438 -21.891 -16.625 1 96 394 TYR A CA 1
ATOM 3103 C C . TYR A 1 394 ? -18.297 -21.938 -15.109 1 96 394 TYR A C 1
ATOM 3105 O O . TYR A 1 394 ? -19.031 -22.656 -14.43 1 96 394 TYR A O 1
ATOM 3113 N N . LEU A 1 395 ? -17.25 -21.297 -14.672 1 97.5 395 LEU A N 1
ATOM 3114 C CA . LEU A 1 395 ? -17.234 -21 -13.242 1 97.5 395 LEU A CA 1
ATOM 3115 C C . LEU A 1 395 ? -18.172 -19.844 -12.914 1 97.5 395 LEU A C 1
ATOM 3117 O O . LEU A 1 395 ? -18.109 -18.781 -13.547 1 97.5 395 LEU A O 1
ATOM 3121 N N . LEU A 1 396 ? -18.969 -20.062 -11.898 1 97.06 396 LEU A N 1
ATOM 3122 C CA . LEU A 1 396 ? -20.047 -19.109 -11.742 1 97.06 396 LEU A CA 1
ATOM 3123 C C . LEU A 1 396 ? -20.109 -18.578 -10.312 1 97.06 396 LEU A C 1
ATOM 3125 O O . LEU A 1 396 ? -20.078 -19.359 -9.359 1 97.06 396 LEU A O 1
ATOM 3129 N N . SER A 1 397 ? -20.188 -17.328 -10.242 1 96.62 397 SER A N 1
ATOM 3130 C CA . SER A 1 397 ? -20.656 -16.641 -9.039 1 96.62 397 SER A CA 1
ATOM 3131 C C . SER A 1 397 ? -22.172 -16.5 -9.055 1 96.62 397 SER A C 1
ATOM 3133 O O . SER A 1 397 ? -22.859 -17.219 -9.781 1 96.62 397 SER A O 1
ATOM 3135 N N . ARG A 1 398 ? -22.656 -15.617 -8.227 1 96.94 398 ARG A N 1
ATOM 3136 C CA . ARG A 1 398 ? -24.094 -15.422 -8.234 1 96.94 398 ARG A CA 1
ATOM 3137 C C . ARG A 1 398 ? -24.516 -14.445 -9.336 1 96.94 398 ARG A C 1
ATOM 3139 O O . ARG A 1 398 ? -25.641 -13.953 -9.344 1 96.94 398 ARG A O 1
ATOM 3146 N N . ARG A 1 399 ? -23.625 -14.133 -10.195 1 93.56 399 ARG A N 1
ATOM 3147 C CA . ARG A 1 399 ? -23.938 -13.477 -11.461 1 93.56 399 ARG A CA 1
ATOM 3148 C C . ARG A 1 399 ? -24.156 -14.5 -12.57 1 93.56 399 ARG A C 1
ATOM 3150 O O . ARG A 1 399 ? -23.203 -15.062 -13.094 1 93.56 399 ARG A O 1
ATOM 3157 N N . PRO A 1 400 ? -25.328 -14.602 -13 1 93 400 PRO A N 1
ATOM 3158 C CA . PRO A 1 400 ? -25.625 -15.633 -13.992 1 93 400 PRO A CA 1
ATOM 3159 C C . PRO A 1 400 ? -25.031 -15.32 -15.367 1 93 400 PRO A C 1
ATOM 3161 O O . PRO A 1 400 ? -24.781 -14.156 -15.68 1 93 400 PRO A O 1
ATOM 3164 N N . VAL A 1 401 ? -24.797 -16.359 -16.047 1 90.12 401 VAL A N 1
ATOM 3165 C CA . VAL A 1 401 ? -24.438 -16.344 -17.453 1 90.12 401 VAL A CA 1
ATOM 3166 C C . VAL A 1 401 ? -25.547 -16.984 -18.281 1 90.12 401 VAL A C 1
ATOM 3168 O O . VAL A 1 401 ? -26.281 -17.844 -17.781 1 90.12 401 VAL A O 1
ATOM 3171 N N . GLU A 1 402 ? -25.688 -16.484 -19.547 1 88.25 402 GLU A N 1
ATOM 3172 C CA . GLU A 1 402 ? -26.734 -17.047 -20.406 1 88.25 402 GLU A CA 1
ATOM 3173 C C . GLU A 1 402 ? -26.672 -18.578 -20.422 1 88.25 402 GLU A C 1
ATOM 3175 O O . GLU A 1 402 ? -25.609 -19.156 -20.703 1 88.25 402 GLU A O 1
ATOM 3180 N N . GLY A 1 403 ? -27.75 -19.172 -20.047 1 89.12 403 GLY A N 1
ATOM 3181 C CA . GLY A 1 403 ? -27.828 -20.625 -20.031 1 89.12 403 GLY A CA 1
ATOM 3182 C C . GLY A 1 403 ? -27.406 -21.219 -18.703 1 89.12 403 GLY A C 1
ATOM 3183 O O . GLY A 1 403 ? -27.594 -22.422 -18.469 1 89.12 403 GLY A O 1
ATOM 3184 N N . PHE A 1 404 ? -26.891 -20.453 -17.844 1 93.5 404 PHE A N 1
ATOM 3185 C CA . PHE A 1 404 ? -26.422 -20.875 -16.531 1 93.5 404 PHE A CA 1
ATOM 3186 C C . PHE A 1 404 ? -26.875 -19.906 -15.453 1 93.5 404 PHE A C 1
ATOM 3188 O O . PHE A 1 404 ? -26.188 -18.953 -15.125 1 93.5 404 PHE A O 1
ATOM 3195 N N . LEU A 1 405 ? -27.938 -20.266 -14.852 1 94.12 405 LEU A N 1
ATOM 3196 C CA . LEU A 1 405 ? -28.656 -19.281 -14.062 1 94.12 405 LEU A CA 1
ATOM 3197 C C . LEU A 1 405 ? -28.375 -19.453 -12.57 1 94.12 405 LEU A C 1
ATOM 3199 O O . LEU A 1 405 ? -28.703 -18.578 -11.766 1 94.12 405 LEU A O 1
ATOM 3203 N N . GLN A 1 406 ? -27.75 -20.578 -12.227 1 95.94 406 GLN A N 1
ATOM 3204 C CA . GLN A 1 406 ? -27.406 -20.812 -10.836 1 95.94 406 GLN A CA 1
ATOM 3205 C C . GLN A 1 406 ? -25.891 -20.766 -10.617 1 95.94 406 GLN A C 1
ATOM 3207 O O . GLN A 1 406 ? -25.125 -21.078 -11.523 1 95.94 406 GLN A O 1
ATOM 3212 N N . SER A 1 407 ? -25.547 -20.375 -9.406 1 97.75 407 SER A N 1
ATOM 3213 C CA . SER A 1 407 ? -24.141 -20.359 -9.031 1 97.75 407 SER A CA 1
ATOM 3214 C C . SER A 1 407 ? -23.625 -21.781 -8.789 1 97.75 407 SER A C 1
ATOM 3216 O O . SER A 1 407 ? -24.406 -22.672 -8.43 1 97.75 407 SER A O 1
ATOM 3218 N N . ASN A 1 408 ? -22.344 -21.969 -9.047 1 98.19 408 ASN A N 1
ATOM 3219 C CA . ASN A 1 408 ? -21.734 -23.234 -8.672 1 98.19 408 ASN A CA 1
ATOM 3220 C C . ASN A 1 408 ? -20.672 -23.062 -7.594 1 98.19 408 ASN A C 1
ATOM 3222 O O . ASN A 1 408 ? -19.797 -23.906 -7.445 1 98.19 408 ASN A O 1
ATOM 3226 N N . GLY A 1 409 ? -20.672 -21.922 -6.887 1 98.25 409 GLY A N 1
ATOM 3227 C CA . GLY A 1 409 ? -19.875 -21.734 -5.684 1 98.25 409 GLY A CA 1
ATOM 3228 C C . GLY A 1 409 ? -18.469 -21.266 -5.969 1 98.25 409 GLY A C 1
ATOM 3229 O O . GLY A 1 409 ? -17.531 -21.656 -5.27 1 98.25 409 GLY A O 1
ATOM 3230 N N . HIS A 1 410 ? -18.266 -20.438 -6.969 1 98.56 410 HIS A N 1
ATOM 3231 C CA . HIS A 1 410 ? -16.922 -19.984 -7.312 1 98.56 410 HIS A CA 1
ATOM 3232 C C . HIS A 1 410 ? -16.797 -18.469 -7.176 1 98.56 410 HIS A C 1
ATOM 3234 O O . HIS A 1 410 ? -15.922 -17.859 -7.777 1 98.56 410 HIS A O 1
ATOM 3240 N N . GLY A 1 411 ? -17.75 -17.797 -6.43 1 97.88 411 GLY A N 1
ATOM 3241 C CA . GLY A 1 411 ? -17.609 -16.391 -6.109 1 97.88 411 GLY A CA 1
ATOM 3242 C C . GLY A 1 411 ? -16.594 -16.125 -5.012 1 97.88 411 GLY A C 1
ATOM 3243 O O . GLY A 1 411 ? -16.891 -16.266 -3.826 1 97.88 411 GLY A O 1
ATOM 3244 N N . ARG A 1 412 ? -15.406 -15.648 -5.352 1 97.19 412 ARG A N 1
ATOM 3245 C CA . ARG A 1 412 ? -14.312 -15.547 -4.387 1 97.19 412 ARG A CA 1
ATOM 3246 C C . ARG A 1 412 ? -13.711 -14.148 -4.387 1 97.19 412 ARG A C 1
ATOM 3248 O O . ARG A 1 412 ? -13.789 -13.43 -5.391 1 97.19 412 ARG A O 1
ATOM 3255 N N . SER A 1 413 ? -13.133 -13.75 -3.246 1 95.69 413 SER A N 1
ATOM 3256 C CA . SER A 1 413 ? -12.492 -12.438 -3.123 1 95.69 413 SER A CA 1
ATOM 3257 C C . SER A 1 413 ? -11.539 -12.398 -1.934 1 95.69 413 SER A C 1
ATOM 3259 O O . SER A 1 413 ? -11.531 -13.312 -1.108 1 95.69 413 SER A O 1
ATOM 3261 N N . GLN A 1 414 ? -10.742 -11.375 -1.952 1 92.69 414 GLN A N 1
ATOM 3262 C CA . GLN A 1 414 ? -9.852 -11.078 -0.837 1 92.69 414 GLN A CA 1
ATOM 3263 C C . GLN A 1 414 ? -10.297 -9.82 -0.099 1 92.69 414 GLN A C 1
ATOM 3265 O O . GLN A 1 414 ? -10.703 -8.844 -0.724 1 92.69 414 GLN A O 1
ATOM 3270 N N . GLY A 1 415 ? -10.188 -9.859 1.188 1 91.75 415 GLY A N 1
ATOM 3271 C CA . GLY A 1 415 ? -10.414 -8.656 1.977 1 91.75 415 GLY A CA 1
ATOM 3272 C C . GLY A 1 415 ? -11.82 -8.117 1.843 1 91.75 415 GLY A C 1
ATOM 3273 O O . GLY A 1 415 ? -12.797 -8.82 2.109 1 91.75 415 GLY A O 1
ATOM 3274 N N . THR A 1 416 ? -11.883 -6.84 1.322 1 90.56 416 THR A N 1
ATOM 3275 C CA . THR A 1 416 ? -13.164 -6.152 1.223 1 90.56 416 THR A CA 1
ATOM 3276 C C . THR A 1 416 ? -13.656 -6.129 -0.222 1 90.56 416 THR A C 1
ATOM 3278 O O . THR A 1 416 ? -14.641 -5.461 -0.538 1 90.56 416 THR A O 1
ATOM 3281 N N . ALA A 1 417 ? -13.023 -6.848 -1.072 1 90.88 417 ALA A N 1
ATOM 3282 C CA . ALA A 1 417 ? -13.352 -6.805 -2.494 1 90.88 417 ALA A CA 1
ATOM 3283 C C . ALA A 1 417 ? -14.656 -7.555 -2.777 1 90.88 417 ALA A C 1
ATOM 3285 O O . ALA A 1 417 ? -14.992 -8.508 -2.076 1 90.88 417 ALA A O 1
ATOM 3286 N N . LYS A 1 418 ? -15.266 -7.117 -3.822 1 93.19 418 LYS A N 1
ATOM 3287 C CA . LYS A 1 418 ? -16.453 -7.836 -4.289 1 93.19 418 LYS A CA 1
ATOM 3288 C C . LYS A 1 418 ? -16.062 -9.195 -4.875 1 93.19 418 LYS A C 1
ATOM 3290 O O . LYS A 1 418 ? -15.141 -9.289 -5.688 1 93.19 418 LYS A O 1
ATOM 3295 N N . PRO A 1 419 ? -16.812 -10.211 -4.539 1 95.56 419 PRO A N 1
ATOM 3296 C CA . PRO A 1 419 ? -16.516 -11.523 -5.109 1 95.56 419 PRO A CA 1
ATOM 3297 C C . PRO A 1 419 ? -16.875 -11.617 -6.594 1 95.56 419 PRO A C 1
ATOM 3299 O O . PRO A 1 419 ? -17.875 -11.047 -7.031 1 95.56 419 PRO A O 1
ATOM 3302 N N . VAL A 1 420 ? -16.031 -12.312 -7.277 1 93.94 420 VAL A N 1
ATOM 3303 C CA . VAL A 1 420 ? -16.281 -12.68 -8.664 1 93.94 420 VAL A CA 1
ATOM 3304 C C . VAL A 1 420 ? -15.914 -14.148 -8.883 1 93.94 420 VAL A C 1
ATOM 3306 O O . VAL A 1 420 ? -15.312 -14.781 -8.016 1 93.94 420 VAL A O 1
ATOM 3309 N N . ALA A 1 421 ? -16.359 -14.609 -9.969 1 96.19 421 ALA A N 1
ATOM 3310 C CA . ALA A 1 421 ? -16.016 -16 -10.273 1 96.19 421 ALA A CA 1
ATOM 3311 C C . ALA A 1 421 ? -14.5 -16.172 -10.43 1 96.19 421 ALA A C 1
ATOM 3313 O O . ALA A 1 421 ? -13.867 -15.469 -11.219 1 96.19 421 ALA A O 1
ATOM 3314 N N . ARG A 1 422 ? -13.984 -17.062 -9.617 1 96.38 422 ARG A N 1
ATOM 3315 C CA . ARG A 1 422 ? -12.555 -17.359 -9.633 1 96.38 422 ARG A CA 1
ATOM 3316 C C . ARG A 1 422 ? -12.305 -18.859 -9.609 1 96.38 422 ARG A C 1
ATOM 3318 O O . ARG A 1 422 ? -13.117 -19.625 -9.078 1 96.38 422 ARG A O 1
ATOM 3325 N N . MET A 1 423 ? -11.141 -19.234 -10.102 1 97.06 423 MET A N 1
ATOM 3326 C CA . MET A 1 423 ? -10.742 -20.625 -10.055 1 97.06 423 MET A CA 1
ATOM 3327 C C . MET A 1 423 ? -10.461 -21.078 -8.625 1 97.06 423 MET A C 1
ATOM 3329 O O . MET A 1 423 ? -10.172 -20.234 -7.762 1 97.06 423 MET A O 1
ATOM 3333 N N . ALA A 1 424 ? -10.586 -22.406 -8.398 1 98.31 424 ALA A N 1
ATOM 3334 C CA . ALA A 1 424 ? -10.211 -23.094 -7.168 1 98.31 424 ALA A CA 1
ATOM 3335 C C . ALA A 1 424 ? -9.109 -24.125 -7.426 1 98.31 424 ALA A C 1
ATOM 3337 O O . ALA A 1 424 ? -7.941 -23.766 -7.59 1 98.31 424 ALA A O 1
ATOM 3338 N N . ASN A 1 425 ? -9.516 -25.422 -7.59 1 98.31 425 ASN A N 1
ATOM 3339 C CA . ASN A 1 425 ? -8.633 -26.484 -8.055 1 98.31 425 ASN A CA 1
ATOM 3340 C C . ASN A 1 425 ? -8.922 -26.859 -9.5 1 98.31 425 ASN A C 1
ATOM 3342 O O . ASN A 1 425 ? -9.852 -27.625 -9.773 1 98.31 425 ASN A O 1
ATOM 3346 N N . LEU A 1 426 ? -8.094 -26.344 -10.391 1 98.06 426 LEU A N 1
ATOM 3347 C CA . LEU A 1 426 ? -8.25 -26.672 -11.805 1 98.06 426 LEU A CA 1
ATOM 3348 C C . LEU A 1 426 ? -7.555 -27.984 -12.133 1 98.06 426 LEU A C 1
ATOM 3350 O O . LEU A 1 426 ? -6.324 -28.078 -12.07 1 98.06 426 LEU A O 1
ATOM 3354 N N . ILE A 1 427 ? -8.336 -28.953 -12.547 1 98.31 427 ILE A N 1
ATOM 3355 C CA . ILE A 1 427 ? -7.816 -30.297 -12.773 1 98.31 427 ILE A CA 1
ATOM 3356 C C . ILE A 1 427 ? -8 -30.688 -14.242 1 98.31 427 ILE A C 1
ATOM 3358 O O . ILE A 1 427 ? -9.125 -30.688 -14.75 1 98.31 427 ILE A O 1
ATOM 3362 N N . VAL A 1 428 ? -6.906 -31.047 -14.836 1 98 428 VAL A N 1
ATOM 3363 C CA . VAL A 1 428 ? -6.914 -31.469 -16.234 1 98 428 VAL A CA 1
ATOM 3364 C C . VAL A 1 428 ? -6.648 -32.969 -16.328 1 98 428 VAL A C 1
ATOM 3366 O O . VAL A 1 428 ? -5.672 -33.469 -15.758 1 98 428 VAL A O 1
ATOM 3369 N N . ASP A 1 429 ? -7.531 -33.594 -17.016 1 97 429 ASP A N 1
ATOM 3370 C CA . ASP A 1 429 ? -7.391 -35.031 -17.25 1 97 429 ASP A CA 1
ATOM 3371 C C . ASP A 1 429 ? -7.254 -35.344 -18.734 1 97 429 ASP A C 1
ATOM 3373 O O . ASP A 1 429 ? -7.672 -34.531 -19.578 1 97 429 ASP A O 1
ATOM 3377 N N . SER A 1 430 ? -6.668 -36.531 -18.984 1 97.62 430 SER A N 1
ATOM 3378 C CA . SER A 1 430 ? -6.422 -36.938 -20.375 1 97.62 430 SER A CA 1
ATOM 3379 C C . SER A 1 430 ? -6.609 -38.438 -20.547 1 97.62 430 SER A C 1
ATOM 3381 O O . SER A 1 430 ? -6.254 -39.219 -19.656 1 97.62 430 SER A O 1
ATOM 3383 N N . THR A 1 431 ? -7.152 -38.812 -21.734 1 97.62 431 THR A N 1
ATOM 3384 C CA . THR A 1 431 ? -7.285 -40.25 -22.062 1 97.62 431 THR A CA 1
ATOM 3385 C C . THR A 1 431 ? -6.203 -40.688 -23.047 1 97.62 431 THR A C 1
ATOM 3387 O O . THR A 1 431 ? -6.082 -41.875 -23.359 1 97.62 431 THR A O 1
ATOM 3390 N N . LYS A 1 432 ? -5.457 -39.812 -23.562 1 98.12 432 LYS A N 1
ATOM 3391 C CA . LYS A 1 432 ? -4.305 -40.094 -24.406 1 98.12 432 LYS A CA 1
ATOM 3392 C C . LYS A 1 432 ? -2.996 -39.875 -23.672 1 98.12 432 LYS A C 1
ATOM 3394 O O . LYS A 1 432 ? -2.381 -38.812 -23.797 1 98.12 432 LYS A O 1
ATOM 3399 N N . GLN A 1 433 ? -2.604 -40.969 -22.953 1 97.94 433 GLN A N 1
ATOM 3400 C CA . GLN A 1 433 ? -1.465 -40.844 -22.047 1 97.94 433 GLN A CA 1
ATOM 3401 C C . GLN A 1 433 ? -0.311 -41.75 -22.5 1 97.94 433 GLN A C 1
ATOM 3403 O O . GLN A 1 433 ? -0.53 -42.875 -22.969 1 97.94 433 GLN A O 1
ATOM 3408 N N . LEU A 1 434 ? 0.848 -41.188 -22.391 1 97.62 434 LEU A N 1
ATOM 3409 C CA . LEU A 1 434 ? 2.076 -41.906 -22.719 1 97.62 434 LEU A CA 1
ATOM 3410 C C . LEU A 1 434 ? 3.066 -41.844 -21.562 1 97.62 434 LEU A C 1
ATOM 3412 O O . LEU A 1 434 ? 3.008 -40.906 -20.75 1 97.62 434 LEU A O 1
ATOM 3416 N N . ASP A 1 435 ? 3.959 -42.844 -21.484 1 96.31 435 ASP A N 1
ATOM 3417 C CA . ASP A 1 435 ? 5.047 -42.75 -20.516 1 96.31 435 ASP A CA 1
ATOM 3418 C C . ASP A 1 435 ? 6.062 -41.688 -20.938 1 96.31 435 ASP A C 1
ATOM 3420 O O . ASP A 1 435 ? 6.07 -41.25 -22.094 1 96.31 435 ASP A O 1
ATOM 3424 N N . ASP A 1 436 ? 6.895 -41.312 -20 1 94.12 436 ASP A N 1
ATOM 3425 C CA . ASP A 1 436 ? 7.84 -40.219 -20.234 1 94.12 436 ASP A CA 1
ATOM 3426 C C . ASP A 1 436 ? 8.742 -40.531 -21.438 1 94.12 436 ASP A C 1
ATOM 3428 O O . ASP A 1 436 ? 8.992 -39.656 -22.266 1 94.12 436 ASP A O 1
ATOM 3432 N N . GLY A 1 437 ? 9.219 -41.75 -21.484 1 94.94 437 GLY A N 1
ATOM 3433 C CA . GLY A 1 437 ? 10.078 -42.125 -22.594 1 94.94 437 GLY A CA 1
ATOM 3434 C C . GLY A 1 437 ? 9.398 -42.031 -23.938 1 94.94 437 GLY A C 1
ATOM 3435 O O . GLY A 1 437 ? 9.992 -41.531 -24.906 1 94.94 437 GLY A O 1
ATOM 3436 N N . GLU A 1 438 ? 8.203 -42.469 -23.969 1 97.12 438 GLU A N 1
ATOM 3437 C CA . GLU A 1 438 ? 7.441 -42.406 -25.219 1 97.12 438 GLU A CA 1
ATOM 3438 C C . GLU A 1 438 ? 7.117 -40.969 -25.594 1 97.12 438 GLU A C 1
ATOM 3440 O O . GLU A 1 438 ? 7.098 -40.625 -26.766 1 97.12 438 GLU A O 1
ATOM 3445 N N . LEU A 1 439 ? 6.773 -40.188 -24.609 1 97.31 439 LEU A N 1
ATOM 3446 C CA . LEU A 1 439 ? 6.516 -38.781 -24.859 1 97.31 439 LEU A CA 1
ATOM 3447 C C . LEU A 1 439 ? 7.727 -38.125 -25.5 1 97.31 439 LEU A C 1
ATOM 3449 O O . LEU A 1 439 ? 7.582 -37.344 -26.438 1 97.31 439 LEU A O 1
ATOM 3453 N N . LYS A 1 440 ? 8.898 -38.375 -25.016 1 97.5 440 LYS A N 1
ATOM 3454 C CA . LYS A 1 440 ? 10.125 -37.812 -25.562 1 97.5 440 LYS A CA 1
ATOM 3455 C C . LYS A 1 440 ? 10.367 -38.312 -26.984 1 97.5 440 LYS A C 1
ATOM 3457 O O . LYS A 1 440 ? 10.781 -37.531 -27.844 1 97.5 440 LYS A O 1
ATOM 3462 N N . LYS A 1 441 ? 10.117 -39.562 -27.188 1 98 441 LYS A N 1
ATOM 3463 C CA . LYS A 1 441 ? 10.273 -40.094 -28.531 1 98 441 LYS A CA 1
ATOM 3464 C C . LYS A 1 441 ? 9.359 -39.375 -29.516 1 98 441 LYS A C 1
ATOM 3466 O O . LYS A 1 441 ? 9.781 -39.031 -30.641 1 98 441 LYS A O 1
ATOM 3471 N N . GLN A 1 442 ? 8.18 -39.125 -29.062 1 98.19 442 GLN A N 1
ATOM 3472 C CA . GLN A 1 442 ? 7.23 -38.406 -29.922 1 98.19 442 GLN A CA 1
ATOM 3473 C C . GLN A 1 442 ? 7.668 -36.969 -30.141 1 98.19 442 GLN A C 1
ATOM 3475 O O . GLN A 1 442 ? 7.445 -36.406 -31.219 1 98.19 442 GLN A O 1
ATOM 3480 N N . LEU A 1 443 ? 8.227 -36.406 -29.141 1 98.44 443 LEU A N 1
ATOM 3481 C CA . LEU A 1 443 ? 8.781 -35.062 -29.297 1 98.44 443 LEU A CA 1
ATOM 3482 C C . LEU A 1 443 ? 9.836 -35.062 -30.391 1 98.44 443 LEU A C 1
ATOM 3484 O O . LEU A 1 443 ? 9.797 -34.188 -31.281 1 98.44 443 LEU A O 1
ATOM 3488 N N . ILE A 1 444 ? 10.711 -36 -30.344 1 98.44 444 ILE A N 1
ATOM 3489 C CA . ILE A 1 444 ? 11.805 -36.094 -31.312 1 98.44 444 ILE A CA 1
ATOM 3490 C C . ILE A 1 444 ? 11.234 -36.312 -32.719 1 98.44 444 ILE A C 1
ATOM 3492 O O . ILE A 1 444 ? 11.648 -35.656 -33.656 1 98.44 444 ILE A O 1
ATOM 3496 N N . ALA A 1 445 ? 10.328 -37.156 -32.781 1 98.25 445 ALA A N 1
ATOM 3497 C CA . ALA A 1 445 ? 9.711 -37.469 -34.062 1 98.25 445 ALA A CA 1
ATOM 3498 C C . ALA A 1 445 ? 9.047 -36.219 -34.656 1 98.25 445 ALA A C 1
ATOM 3500 O O . ALA A 1 445 ? 9.18 -35.969 -35.844 1 98.25 445 ALA A O 1
ATOM 3501 N N . GLU A 1 446 ? 8.328 -35.594 -33.812 1 98 446 GLU A N 1
ATOM 3502 C CA . GLU A 1 446 ? 7.633 -34.406 -34.281 1 98 446 GLU A CA 1
ATOM 3503 C C . GLU A 1 446 ? 8.625 -33.312 -34.688 1 98 446 GLU A C 1
ATOM 3505 O O . GLU A 1 446 ? 8.406 -32.625 -35.688 1 98 446 GLU A O 1
ATOM 3510 N N . ALA A 1 447 ? 9.641 -33.156 -33.938 1 98.25 447 ALA A N 1
ATOM 3511 C CA . ALA A 1 447 ? 10.672 -32.188 -34.281 1 98.25 447 ALA A CA 1
ATOM 3512 C C . ALA A 1 447 ? 11.297 -32.531 -35.656 1 98.25 447 ALA A C 1
ATOM 3514 O O . ALA A 1 447 ? 11.477 -31.641 -36.5 1 98.25 447 ALA A O 1
ATOM 3515 N N . LYS A 1 448 ? 11.555 -33.75 -35.875 1 97.75 448 LYS A N 1
ATOM 3516 C CA . LYS A 1 448 ? 12.086 -34.219 -37.156 1 97.75 448 LYS A CA 1
ATOM 3517 C C . LYS A 1 448 ? 11.109 -33.906 -38.281 1 97.75 448 LYS A C 1
ATOM 3519 O O . LYS A 1 448 ? 11.516 -33.406 -39.344 1 97.75 448 LYS A O 1
ATOM 3524 N N . ARG A 1 449 ? 9.969 -34.219 -38 1 97.88 449 ARG A N 1
ATOM 3525 C CA . ARG A 1 449 ? 8.93 -34 -39 1 97.88 449 ARG A CA 1
ATOM 3526 C C . ARG A 1 449 ? 8.867 -32.531 -39.406 1 97.88 449 ARG A C 1
ATOM 3528 O O . ARG A 1 449 ? 8.633 -32.188 -40.562 1 97.88 449 ARG A O 1
ATOM 3535 N N . GLN A 1 450 ? 9.109 -31.656 -38.469 1 97.44 450 GLN A N 1
ATOM 3536 C CA . GLN A 1 450 ? 9.023 -30.219 -38.719 1 97.44 450 GLN A CA 1
ATOM 3537 C C . GLN A 1 450 ? 10.367 -29.672 -39.188 1 97.44 450 GLN A C 1
ATOM 3539 O O . GLN A 1 450 ? 10.508 -28.453 -39.406 1 97.44 450 GLN A O 1
ATOM 3544 N N . GLY A 1 451 ? 11.32 -30.422 -39.344 1 97.06 451 GLY A N 1
ATOM 3545 C CA . GLY A 1 451 ? 12.633 -30.016 -39.812 1 97.06 451 GLY A CA 1
ATOM 3546 C C . GLY A 1 451 ? 13.422 -29.219 -38.781 1 97.06 451 GLY A C 1
ATOM 3547 O O . GLY A 1 451 ? 14.234 -28.375 -39.125 1 97.06 451 GLY A O 1
ATOM 3548 N N . LYS A 1 452 ? 13.125 -29.5 -37.562 1 97 452 LYS A N 1
ATOM 3549 C CA . LYS A 1 452 ? 13.82 -28.812 -36.469 1 97 452 LYS A CA 1
ATOM 3550 C C . LYS A 1 452 ? 14.992 -29.641 -35.969 1 97 452 LYS A C 1
ATOM 3552 O O . LYS A 1 452 ? 14.906 -30.859 -35.875 1 97 452 LYS A O 1
ATOM 3557 N N . PRO A 1 453 ? 16.094 -28.953 -35.594 1 96.88 453 PRO A N 1
ATOM 3558 C CA . PRO A 1 453 ? 17.25 -29.672 -35.062 1 96.88 453 PRO A CA 1
ATOM 3559 C C . PRO A 1 453 ? 17.016 -30.172 -33.656 1 96.88 453 PRO A C 1
ATOM 3561 O O . PRO A 1 453 ? 17.766 -31.016 -33.156 1 96.88 453 PRO A O 1
ATOM 3564 N N . TYR A 1 454 ? 16.047 -29.641 -33 1 97.81 454 TYR A N 1
ATOM 3565 C CA . TYR A 1 454 ? 15.734 -30.047 -31.625 1 97.81 454 TYR A CA 1
ATOM 3566 C C . TYR A 1 454 ? 14.289 -29.719 -31.266 1 97.81 454 TYR A C 1
ATOM 3568 O O . TYR A 1 454 ? 13.648 -28.922 -31.953 1 97.81 454 TYR A O 1
ATOM 3576 N N . GLY A 1 455 ? 13.727 -30.469 -30.219 1 98 455 GLY A N 1
ATOM 3577 C CA . GLY A 1 455 ? 12.547 -30.062 -29.469 1 98 455 GLY A CA 1
ATOM 3578 C C . GLY A 1 455 ? 12.875 -29.516 -28.094 1 98 455 GLY A C 1
ATOM 3579 O O . GLY A 1 455 ? 14.039 -29.531 -27.672 1 98 455 GLY A O 1
ATOM 3580 N N . LEU A 1 456 ? 11.852 -28.984 -27.438 1 96.94 456 LEU A N 1
ATOM 3581 C CA . LEU A 1 456 ? 12.125 -28.422 -26.125 1 96.94 456 LEU A CA 1
ATOM 3582 C C . LEU A 1 456 ? 11.352 -29.156 -25.047 1 96.94 456 LEU A C 1
ATOM 3584 O O . LEU A 1 456 ? 10.258 -29.688 -25.297 1 96.94 456 LEU A O 1
ATOM 3588 N N . ILE A 1 457 ? 11.922 -29.25 -23.922 1 96.75 457 ILE A N 1
ATOM 3589 C CA . ILE A 1 457 ? 11.242 -29.641 -22.688 1 96.75 457 ILE A CA 1
ATOM 3590 C C . ILE A 1 457 ? 11.289 -28.484 -21.688 1 96.75 457 ILE A C 1
ATOM 3592 O O . ILE A 1 457 ? 12.367 -28.016 -21.312 1 96.75 457 ILE A O 1
ATOM 3596 N N . ILE A 1 458 ? 10.125 -28.062 -21.281 1 93.06 458 ILE A N 1
ATOM 3597 C CA . ILE A 1 458 ? 10.016 -27.016 -20.281 1 93.06 458 ILE A CA 1
ATOM 3598 C C . ILE A 1 458 ? 9.609 -27.625 -18.938 1 93.06 458 ILE A C 1
ATOM 3600 O O . ILE A 1 458 ? 8.469 -28.062 -18.766 1 93.06 458 ILE A O 1
ATOM 3604 N N . ARG A 1 459 ? 10.484 -27.578 -18.062 1 89.62 459 ARG A N 1
ATOM 3605 C CA . ARG A 1 459 ? 10.281 -28.297 -16.812 1 89.62 459 ARG A CA 1
ATOM 3606 C C . ARG A 1 459 ? 9.68 -27.391 -15.742 1 89.62 459 ARG A C 1
ATOM 3608 O O . ARG A 1 459 ? 8.969 -27.859 -14.852 1 89.62 459 ARG A O 1
ATOM 3615 N N . ASP A 1 460 ? 10.07 -26.172 -15.781 1 81.25 460 ASP A N 1
ATOM 3616 C CA . ASP A 1 460 ? 9.578 -25.281 -14.742 1 81.25 460 ASP A CA 1
ATOM 3617 C C . ASP A 1 460 ? 9.219 -23.906 -15.328 1 81.25 460 ASP A C 1
ATOM 3619 O O . ASP A 1 460 ? 9.828 -23.469 -16.297 1 81.25 460 ASP A O 1
ATOM 3623 N N . ILE A 1 461 ? 8.211 -23.406 -14.844 1 71.12 461 ILE A N 1
ATOM 3624 C CA . ILE A 1 461 ? 7.75 -22.078 -15.266 1 71.12 461 ILE A CA 1
ATOM 3625 C C . ILE A 1 461 ? 7.438 -21.219 -14.039 1 71.12 461 ILE A C 1
ATOM 3627 O O . ILE A 1 461 ? 6.934 -21.734 -13.031 1 71.12 461 ILE A O 1
ATOM 3631 N N . THR A 1 462 ? 8.18 -20.094 -14.211 1 60.72 462 THR A N 1
ATOM 3632 C CA . THR A 1 462 ? 7.789 -19.141 -13.164 1 60.72 462 THR A CA 1
ATOM 3633 C C . THR A 1 462 ? 6.473 -18.469 -13.523 1 60.72 462 THR A C 1
ATOM 3635 O O . THR A 1 462 ? 6.137 -18.328 -14.695 1 60.72 462 THR A O 1
ATOM 3638 N N . GLY A 1 463 ? 5.43 -18.609 -12.914 1 54.44 463 GLY A N 1
ATOM 3639 C CA . GLY A 1 463 ? 4.156 -17.984 -13.242 1 54.44 463 GLY A CA 1
ATOM 3640 C C . GLY A 1 463 ? 3.082 -18.234 -12.203 1 54.44 463 GLY A C 1
ATOM 3641 O O . GLY A 1 463 ? 3.168 -19.203 -11.43 1 54.44 463 GLY A O 1
ATOM 3642 N N . GLY A 1 464 ? 2.379 -17.297 -11.805 1 45.97 464 GLY A N 1
ATOM 3643 C CA . GLY A 1 464 ? 1.268 -17.469 -10.883 1 45.97 464 GLY A CA 1
ATOM 3644 C C . GLY A 1 464 ? 1.601 -17.047 -9.469 1 45.97 464 GLY A C 1
ATOM 3645 O O . GLY A 1 464 ? 0.815 -17.281 -8.547 1 45.97 464 GLY A O 1
ATOM 3646 N N . ASN A 1 465 ? 2.969 -17.172 -9.398 1 41.41 465 ASN A N 1
ATOM 3647 C CA . ASN A 1 465 ? 3.283 -16.891 -8 1 41.41 465 ASN A CA 1
ATOM 3648 C C . ASN A 1 465 ? 2.801 -15.5 -7.594 1 41.41 465 ASN A C 1
ATOM 3650 O O . ASN A 1 465 ? 2.682 -14.609 -8.438 1 41.41 465 ASN A O 1
ATOM 3654 N N . THR A 1 466 ? 2.156 -15.516 -6.461 1 38.28 466 THR A N 1
ATOM 3655 C CA . THR A 1 466 ? 1.826 -14.43 -5.539 1 38.28 466 THR A CA 1
ATOM 3656 C C . THR A 1 466 ? 3.008 -13.477 -5.375 1 38.28 466 THR A C 1
ATOM 3658 O O . THR A 1 466 ? 3.816 -13.641 -4.461 1 38.28 466 THR A O 1
ATOM 3661 N N . ASN A 1 467 ? 4.031 -13.547 -6.273 1 33.28 467 ASN A N 1
ATOM 3662 C CA . ASN A 1 467 ? 4.781 -12.484 -5.613 1 33.28 467 ASN A CA 1
ATOM 3663 C C . ASN A 1 467 ? 3.863 -11.383 -5.094 1 33.28 467 ASN A C 1
ATOM 3665 O O . ASN A 1 467 ? 3.238 -10.672 -5.883 1 33.28 467 ASN A O 1
ATOM 3669 N N . THR A 1 468 ? 3.242 -11.758 -4.059 1 33.22 468 THR A N 1
ATOM 3670 C CA . THR A 1 468 ? 2.416 -10.883 -3.23 1 33.22 468 THR A CA 1
ATOM 3671 C C . THR A 1 468 ? 2.908 -9.445 -3.305 1 33.22 468 THR A C 1
ATOM 3673 O O . THR A 1 468 ? 2.518 -8.609 -2.486 1 33.22 468 THR A O 1
ATOM 3676 N N . SER A 1 469 ? 4.082 -9.211 -3.807 1 30.73 469 SER A N 1
ATOM 3677 C CA . SER A 1 469 ? 4.211 -7.762 -3.689 1 30.73 469 SER A CA 1
ATOM 3678 C C . SER A 1 469 ? 3.016 -7.047 -4.312 1 30.73 469 SER A C 1
ATOM 3680 O O . SER A 1 469 ? 2.414 -7.547 -5.266 1 30.73 469 SER A O 1
ATOM 3682 N N . SER A 1 470 ? 2.502 -6.055 -3.715 1 32.16 470 SER A N 1
ATOM 3683 C CA . SER A 1 470 ? 1.264 -5.285 -3.789 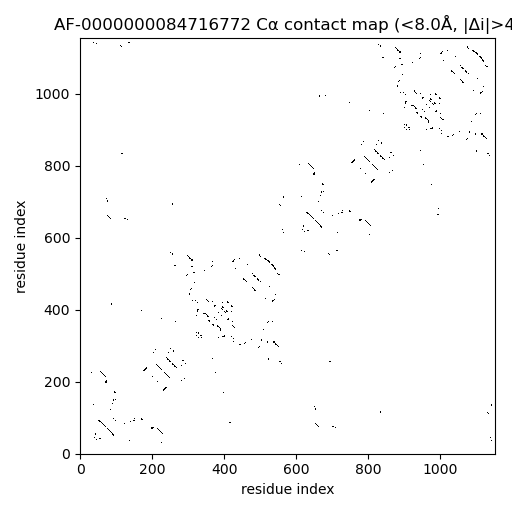1 32.16 470 SER A CA 1
ATOM 3684 C C . SER A 1 470 ? 0.757 -5.191 -5.223 1 32.16 470 SER A C 1
ATOM 3686 O O . SER A 1 470 ? -0.452 -5.137 -5.457 1 32.16 470 SER A O 1
ATOM 3688 N N . TYR A 1 471 ? 1.412 -4.324 -6.059 1 31.42 471 TYR A N 1
ATOM 3689 C CA . TYR A 1 471 ? 0.552 -3.523 -6.922 1 31.42 471 TYR A CA 1
ATOM 3690 C C . TYR A 1 471 ? -0.081 -4.379 -8.008 1 31.42 471 TYR A C 1
ATOM 3692 O O . TYR A 1 471 ? -1.3 -4.355 -8.195 1 31.42 471 TYR A O 1
ATOM 3700 N N . GLY A 1 472 ? 0.433 -4.332 -9.328 1 29.69 472 GLY A N 1
ATOM 3701 C CA . GLY A 1 472 ? -0.323 -4.461 -10.562 1 29.69 472 GLY A CA 1
ATOM 3702 C C . GLY A 1 472 ? -0.578 -5.902 -10.961 1 29.69 472 GLY A C 1
ATOM 3703 O O . GLY A 1 472 ? 0.085 -6.812 -10.461 1 29.69 472 GLY A O 1
ATOM 3704 N N . TYR A 1 473 ? -1.846 -6.18 -11.438 1 31.58 473 TYR A N 1
ATOM 3705 C CA . TYR A 1 473 ? -2.318 -7.348 -12.18 1 31.58 473 TYR A CA 1
ATOM 3706 C C . TYR A 1 473 ? -1.192 -7.969 -12.992 1 31.58 473 TYR A C 1
ATOM 3708 O O . TYR A 1 473 ? -0.737 -7.387 -13.984 1 31.58 473 TYR A O 1
ATOM 3716 N N . GLN A 1 474 ? -0.191 -8.328 -12.398 1 33.47 474 GLN A N 1
ATOM 3717 C CA . GLN A 1 474 ? 0.695 -8.945 -13.375 1 33.47 474 GLN A CA 1
ATOM 3718 C C . GLN A 1 474 ? 0.039 -10.164 -14.023 1 33.47 474 GLN A C 1
ATOM 3720 O O . GLN A 1 474 ? -0.353 -11.102 -13.328 1 33.47 474 GLN A O 1
ATOM 3725 N N . ALA A 1 475 ? -0.521 -9.984 -15.141 1 36.59 475 ALA A N 1
ATOM 3726 C CA . ALA A 1 475 ? -0.734 -11.102 -16.062 1 36.59 475 ALA A CA 1
ATOM 3727 C C . ALA A 1 475 ? 0.386 -12.133 -15.93 1 36.59 475 ALA A C 1
ATOM 3729 O O . ALA A 1 475 ? 1.548 -11.773 -15.727 1 36.59 475 ALA A O 1
ATOM 3730 N N . PHE A 1 476 ? 0.021 -13.383 -15.531 1 43.69 476 PHE A N 1
ATOM 3731 C CA . PHE A 1 476 ? 0.915 -14.539 -15.578 1 43.69 476 PHE A CA 1
ATOM 3732 C C . PHE A 1 476 ? 1.823 -14.469 -16.797 1 43.69 476 PHE A C 1
ATOM 3734 O O . PHE A 1 476 ? 1.378 -14.703 -17.922 1 43.69 476 PHE A O 1
ATOM 3741 N N . LYS A 1 477 ? 2.662 -13.531 -16.984 1 47.91 477 LYS A N 1
ATOM 3742 C CA . LYS A 1 477 ? 3.711 -13.852 -17.953 1 47.91 477 LYS A CA 1
ATOM 3743 C C . LYS A 1 477 ? 4.539 -15.047 -17.484 1 47.91 477 LYS A C 1
ATOM 3745 O O . LYS A 1 477 ? 5.203 -14.984 -16.453 1 47.91 477 LYS A O 1
ATOM 3750 N N . GLY A 1 478 ? 4.152 -16.328 -17.906 1 57.94 478 GLY A N 1
ATOM 3751 C CA . GLY A 1 478 ? 4.91 -17.516 -17.578 1 57.94 478 GLY A CA 1
ATOM 3752 C C . GLY A 1 478 ? 6.34 -17.469 -18.094 1 57.94 478 GLY A C 1
ATOM 3753 O O . GLY A 1 478 ? 6.574 -17.375 -19.297 1 57.94 478 GLY A O 1
ATOM 3754 N N . VAL A 1 479 ? 7.266 -17.266 -17.156 1 64.31 479 VAL A N 1
ATOM 3755 C CA . VAL A 1 479 ? 8.672 -17.328 -17.531 1 64.31 479 VAL A CA 1
ATOM 3756 C C . VAL A 1 479 ? 9.219 -18.719 -17.25 1 64.31 479 VAL A C 1
ATOM 3758 O O . VAL A 1 479 ? 9.266 -19.156 -16.094 1 64.31 479 VAL A O 1
ATOM 3761 N N . PRO A 1 480 ? 9.453 -19.438 -18.406 1 74.88 480 PRO A N 1
ATOM 3762 C CA . PRO A 1 480 ? 10.078 -20.75 -18.156 1 74.88 480 PRO A CA 1
ATOM 3763 C C . PRO A 1 480 ? 11.422 -20.641 -17.453 1 74.88 480 PRO A C 1
ATOM 3765 O O . PRO A 1 480 ? 12.234 -19.766 -17.781 1 74.88 480 PRO A O 1
ATOM 3768 N N . ARG A 1 481 ? 11.57 -21.438 -16.5 1 78.88 481 ARG A N 1
ATOM 3769 C CA . ARG A 1 481 ? 12.781 -21.359 -15.695 1 78.88 481 ARG A CA 1
ATOM 3770 C C . ARG A 1 481 ? 13.789 -22.422 -16.125 1 78.88 481 ARG A C 1
ATOM 3772 O O . ARG A 1 481 ? 14.977 -22.141 -16.281 1 78.88 481 ARG A O 1
ATOM 3779 N N . MET A 1 482 ? 13.328 -23.672 -16.359 1 88.94 482 MET A N 1
ATOM 3780 C CA . MET A 1 482 ? 14.18 -24.766 -16.781 1 88.94 482 MET A CA 1
ATOM 3781 C C . MET A 1 482 ? 13.742 -25.328 -18.125 1 88.94 482 MET A C 1
ATOM 3783 O O . MET A 1 482 ? 12.758 -26.062 -18.219 1 88.94 482 MET A O 1
ATOM 3787 N N . VAL A 1 483 ? 14.531 -24.953 -19.094 1 93.5 483 VAL A N 1
ATOM 3788 C CA . VAL A 1 483 ? 14.234 -25.391 -20.469 1 93.5 483 VAL A CA 1
ATOM 3789 C C . VAL A 1 483 ? 15.367 -26.266 -20.984 1 93.5 483 VAL A C 1
ATOM 3791 O O . VAL A 1 483 ? 16.547 -25.938 -20.828 1 93.5 483 VAL A O 1
ATOM 3794 N N . PHE A 1 484 ? 14.977 -27.344 -21.609 1 96.44 484 PHE A N 1
ATOM 3795 C CA . PHE A 1 484 ? 15.961 -28.266 -22.172 1 96.44 484 PHE A CA 1
ATOM 3796 C C . PHE A 1 484 ? 15.719 -28.469 -23.672 1 96.44 484 PHE A C 1
ATOM 3798 O O . PHE A 1 484 ? 14.594 -28.719 -24.094 1 96.44 484 PHE A O 1
ATOM 3805 N N . ARG A 1 485 ? 16.766 -28.297 -24.422 1 97.12 485 ARG A N 1
ATOM 3806 C CA . ARG A 1 485 ? 16.672 -28.719 -25.812 1 97.12 485 ARG A CA 1
ATOM 3807 C C . ARG A 1 485 ? 16.969 -30.203 -25.953 1 97.12 485 ARG A C 1
ATOM 3809 O O . ARG A 1 485 ? 17.844 -30.734 -25.266 1 97.12 485 ARG A O 1
ATOM 3816 N N . VAL A 1 486 ? 16.219 -30.875 -26.719 1 98.12 486 VAL A N 1
ATOM 3817 C CA . VAL A 1 486 ? 16.391 -32.281 -27 1 98.12 486 VAL A CA 1
ATOM 3818 C C . VAL A 1 486 ? 16.828 -32.469 -28.453 1 98.12 486 VAL A C 1
ATOM 3820 O O . VAL A 1 486 ? 16.016 -32.344 -29.375 1 98.12 486 VAL A O 1
ATOM 3823 N N . ASP A 1 487 ? 18.047 -32.938 -28.594 1 97.69 487 ASP A N 1
ATOM 3824 C CA . ASP A 1 487 ? 18.594 -33.125 -29.938 1 97.69 487 ASP A CA 1
ATOM 3825 C C . ASP A 1 487 ? 17.859 -34.25 -30.672 1 97.69 487 ASP A C 1
ATOM 3827 O O . ASP A 1 487 ? 17.688 -35.344 -30.125 1 97.69 487 ASP A O 1
ATOM 3831 N N . VAL A 1 488 ? 17.516 -33.969 -31.906 1 97.31 488 VAL A N 1
ATOM 3832 C CA . VAL A 1 488 ? 16.688 -34.938 -32.625 1 97.31 488 VAL A CA 1
ATOM 3833 C C . VAL A 1 488 ? 17.547 -36.125 -33.062 1 97.31 488 VAL A C 1
ATOM 3835 O O . VAL A 1 488 ? 17.016 -37.219 -33.312 1 97.31 488 VAL A O 1
ATOM 3838 N N . LYS A 1 489 ? 18.766 -35.938 -33.188 1 96.81 489 LYS A N 1
ATOM 3839 C CA . LYS A 1 489 ? 19.656 -37 -33.656 1 96.81 489 LYS A CA 1
ATOM 3840 C C . LYS A 1 489 ? 20.062 -37.938 -32.531 1 96.81 489 LYS A C 1
ATOM 3842 O O . LYS A 1 489 ? 20.062 -39.156 -32.656 1 96.81 489 LYS A O 1
ATOM 3847 N N . THR A 1 490 ? 20.328 -37.375 -31.359 1 96.69 490 THR A N 1
ATOM 3848 C CA . THR A 1 490 ? 20.922 -38.156 -30.266 1 96.69 490 THR A CA 1
ATOM 3849 C C . THR A 1 490 ? 19.922 -38.312 -29.125 1 96.69 490 THR A C 1
ATOM 3851 O O . THR A 1 490 ? 20.078 -39.219 -28.281 1 96.69 490 THR A O 1
ATOM 3854 N N . GLY A 1 491 ? 19 -37.438 -29.047 1 96.44 491 GLY A N 1
ATOM 3855 C CA . GLY A 1 491 ? 18.062 -37.438 -27.938 1 96.44 491 GLY A CA 1
ATOM 3856 C C . GLY A 1 491 ? 18.625 -36.781 -26.688 1 96.44 491 GLY A C 1
ATOM 3857 O O . GLY A 1 491 ? 17.969 -36.781 -25.641 1 96.44 491 GLY A O 1
ATOM 3858 N N . GLU A 1 492 ? 19.766 -36.25 -26.812 1 97.19 492 GLU A N 1
ATOM 3859 C CA . GLU A 1 492 ? 20.438 -35.625 -25.656 1 97.19 492 GLU A CA 1
ATOM 3860 C C . GLU A 1 492 ? 19.75 -34.344 -25.219 1 97.19 492 GLU A C 1
ATOM 3862 O O . GLU A 1 492 ? 19.344 -33.531 -26.047 1 97.19 492 GLU A O 1
ATOM 3867 N N . GLU A 1 493 ? 19.547 -34.25 -23.906 1 96.94 493 GLU A N 1
ATOM 3868 C CA . GLU A 1 493 ? 18.969 -33.062 -23.312 1 96.94 493 GLU A CA 1
ATOM 3869 C C . GLU A 1 493 ? 20.047 -32.062 -22.891 1 96.94 493 GLU A C 1
ATOM 3871 O O . GLU A 1 493 ? 21.016 -32.469 -22.203 1 96.94 493 GLU A O 1
ATOM 3876 N N . THR A 1 494 ? 19.875 -30.875 -23.297 1 97.31 494 THR A N 1
ATOM 3877 C CA . THR A 1 494 ? 20.797 -29.812 -22.906 1 97.31 494 THR A CA 1
ATOM 3878 C C . THR A 1 494 ? 20.047 -28.609 -22.344 1 97.31 494 THR A C 1
ATOM 3880 O O . THR A 1 494 ? 19.125 -28.094 -23 1 97.31 494 THR A O 1
ATOM 3883 N N . LEU A 1 495 ? 20.453 -28.25 -21.062 1 96.56 495 LEU A N 1
ATOM 3884 C CA . LEU A 1 495 ? 19.844 -27.078 -20.453 1 96.56 495 LEU A CA 1
ATOM 3885 C C . LEU A 1 495 ? 20.141 -25.828 -21.266 1 96.56 495 LEU A C 1
ATOM 3887 O O . LEU A 1 495 ? 21.266 -25.625 -21.703 1 96.56 495 LEU A O 1
ATOM 3891 N N . VAL A 1 496 ? 19.078 -25.016 -21.531 1 95.25 496 VAL A N 1
ATOM 3892 C CA . VAL A 1 496 ? 19.234 -23.766 -22.266 1 95.25 496 VAL A CA 1
ATOM 3893 C C . VAL A 1 496 ? 18.516 -22.641 -21.547 1 95.25 496 VAL A C 1
ATOM 3895 O O . VAL A 1 496 ? 17.781 -22.875 -20.578 1 95.25 496 VAL A O 1
ATOM 3898 N N . ARG A 1 497 ? 18.797 -21.406 -21.922 1 90.75 497 ARG A N 1
ATOM 3899 C CA . ARG A 1 497 ? 18.141 -20.25 -21.328 1 90.75 497 ARG A CA 1
ATOM 3900 C C . ARG A 1 497 ? 17.906 -19.156 -22.359 1 90.75 497 ARG A C 1
ATOM 3902 O O . ARG A 1 497 ? 18.203 -19.344 -23.547 1 90.75 497 ARG A O 1
ATOM 3909 N N . GLY A 1 498 ? 17.109 -18.078 -21.984 1 82.81 498 GLY A N 1
ATOM 3910 C CA . GLY A 1 498 ? 17.031 -16.875 -22.812 1 82.81 498 GLY A CA 1
ATOM 3911 C C . GLY A 1 498 ? 15.719 -16.766 -23.562 1 82.81 498 GLY A C 1
ATOM 3912 O O . GLY A 1 498 ? 15.586 -15.938 -24.469 1 82.81 498 GLY A O 1
ATOM 3913 N N . VAL A 1 499 ? 14.828 -17.594 -23.234 1 83.06 499 VAL A N 1
ATOM 3914 C CA . VAL A 1 499 ? 13.562 -17.531 -23.953 1 83.06 499 VAL A CA 1
ATOM 3915 C C . VAL A 1 499 ? 12.406 -17.469 -22.969 1 83.06 499 VAL A C 1
ATOM 3917 O O . VAL A 1 499 ? 12.539 -17.891 -21.812 1 83.06 499 VAL A O 1
ATOM 3920 N N . GLU A 1 500 ? 11.336 -16.844 -23.453 1 80.12 500 GLU A N 1
ATOM 3921 C CA . GLU A 1 500 ? 10.086 -16.75 -22.703 1 80.12 500 GLU A CA 1
ATOM 3922 C C . GLU A 1 500 ? 8.898 -17.125 -23.578 1 80.12 500 GLU A C 1
ATOM 3924 O O . GLU A 1 500 ? 8.93 -16.953 -24.797 1 80.12 500 GLU A O 1
ATOM 3929 N N . ILE A 1 501 ? 7.906 -17.656 -22.875 1 78.62 501 ILE A N 1
ATOM 3930 C CA . ILE A 1 501 ? 6.703 -18.016 -23.609 1 78.62 501 ILE A CA 1
ATOM 3931 C C . ILE A 1 501 ? 5.918 -16.766 -23.969 1 78.62 501 ILE A C 1
ATOM 3933 O O . ILE A 1 501 ? 5.656 -15.914 -23.109 1 78.62 501 ILE A O 1
ATOM 3937 N N . VAL A 1 502 ? 5.715 -16.547 -25.297 1 69.69 502 VAL A N 1
ATOM 3938 C CA . VAL A 1 502 ? 4.934 -15.398 -25.75 1 69.69 502 VAL A CA 1
ATOM 3939 C C . VAL A 1 502 ? 3.445 -15.695 -25.578 1 69.69 502 VAL A C 1
ATOM 3941 O O . VAL A 1 502 ? 2.887 -16.531 -26.281 1 69.69 502 VAL A O 1
ATOM 3944 N N . GLY A 1 503 ? 2.879 -14.984 -24.688 1 62.12 503 GLY A N 1
ATOM 3945 C CA . GLY A 1 503 ? 1.441 -15.102 -24.5 1 62.12 503 GLY A CA 1
ATOM 3946 C C . GLY A 1 503 ? 0.982 -16.531 -24.266 1 62.12 503 GLY A C 1
ATOM 3947 O O . GLY A 1 503 ? 1.784 -17.469 -24.328 1 62.12 503 GLY A O 1
ATOM 3948 N N . THR A 1 504 ? -0.019 -16.906 -23.5 1 62.97 504 THR A N 1
ATOM 3949 C CA . THR A 1 504 ? -0.671 -18.188 -23.297 1 62.97 504 THR A CA 1
ATOM 3950 C C . THR A 1 504 ? -1.944 -18.297 -24.125 1 62.97 504 THR A C 1
ATOM 3952 O O . THR A 1 504 ? -3.047 -18.375 -23.578 1 62.97 504 THR A O 1
ATOM 3955 N N . PRO A 1 505 ? -1.558 -18.484 -25.562 1 64.94 505 PRO A N 1
ATOM 3956 C CA . PRO A 1 505 ? -2.746 -18.469 -26.422 1 64.94 505 PRO A CA 1
ATOM 3957 C C . PRO A 1 505 ? -3.541 -19.781 -26.344 1 64.94 505 PRO A C 1
ATOM 3959 O O . PRO A 1 505 ? -2.98 -20.828 -26.016 1 64.94 505 PRO A O 1
ATOM 3962 N N . LEU A 1 506 ? -4.809 -19.656 -26.578 1 78 506 LEU A N 1
ATOM 3963 C CA . LEU A 1 506 ? -5.707 -20.797 -26.688 1 78 506 LEU A CA 1
ATOM 3964 C C . LEU A 1 506 ? -5.238 -21.75 -27.781 1 78 506 LEU A C 1
ATOM 3966 O O . LEU A 1 506 ? -5.426 -22.969 -27.688 1 78 506 LEU A O 1
ATOM 3970 N N . SER A 1 507 ? -4.488 -21.234 -28.703 1 79.62 507 SER A N 1
ATOM 3971 C CA . SER A 1 507 ? -4.004 -22.047 -29.812 1 79.62 507 SER A CA 1
ATOM 3972 C C . SER A 1 507 ? -3.016 -23.109 -29.344 1 79.62 507 SER A C 1
ATOM 3974 O O . SER A 1 507 ? -2.961 -24.203 -29.906 1 79.62 507 SER A O 1
ATOM 3976 N N . ALA A 1 508 ? -2.334 -22.797 -28.391 1 80.56 508 ALA A N 1
ATOM 3977 C CA . ALA A 1 508 ? -1.354 -23.75 -27.875 1 80.56 508 ALA A CA 1
ATOM 3978 C C . ALA A 1 508 ? -2.041 -24.969 -27.281 1 80.56 508 ALA A C 1
ATOM 3980 O O . ALA A 1 508 ? -1.57 -26.094 -27.453 1 80.56 508 ALA A O 1
ATOM 3981 N N . VAL A 1 509 ? -3.125 -24.797 -26.688 1 86.25 509 VAL A N 1
ATOM 3982 C CA . VAL A 1 509 ? -3.811 -25.891 -26.031 1 86.25 509 VAL A CA 1
ATOM 3983 C C . VAL A 1 509 ? -4.488 -26.797 -27.062 1 86.25 509 VAL A C 1
ATOM 3985 O O . VAL A 1 509 ? -4.609 -28 -26.859 1 86.25 509 VAL A O 1
ATOM 3988 N N . ASN A 1 510 ? -4.758 -26.234 -28.156 1 88.44 510 ASN A N 1
ATOM 3989 C CA . ASN A 1 510 ? -5.414 -27 -29.219 1 88.44 510 ASN A CA 1
ATOM 3990 C C . ASN A 1 510 ? -4.414 -27.828 -30.016 1 88.44 510 ASN A C 1
ATOM 3992 O O . ASN A 1 510 ? -4.805 -28.703 -30.797 1 88.44 510 ASN A O 1
ATOM 3996 N N . ARG A 1 511 ? -3.25 -27.594 -29.75 1 91.38 511 ARG A N 1
ATOM 3997 C CA . ARG A 1 511 ? -2.201 -28.297 -30.484 1 91.38 511 ARG A CA 1
ATOM 3998 C C . ARG A 1 511 ? -1.538 -29.359 -29.609 1 91.38 511 ARG A C 1
ATOM 4000 O O . ARG A 1 511 ? -0.439 -29.828 -29.906 1 91.38 511 ARG A O 1
ATOM 4007 N N . ILE A 1 512 ? -2.174 -29.672 -28.609 1 96.44 512 ILE A N 1
ATOM 4008 C CA . ILE A 1 512 ? -1.667 -30.734 -27.734 1 96.44 512 ILE A CA 1
ATOM 4009 C C . ILE A 1 512 ? -1.834 -32.094 -28.438 1 96.44 512 ILE A C 1
ATOM 4011 O O . ILE A 1 512 ? -2.924 -32.406 -28.906 1 96.44 512 ILE A O 1
ATOM 4015 N N . MET A 1 513 ? -0.765 -32.875 -28.391 1 97.19 513 MET A N 1
ATOM 4016 C CA . MET A 1 513 ? -0.748 -34.125 -29.125 1 97.19 513 MET A CA 1
ATOM 4017 C C . MET A 1 513 ? -0.981 -35.312 -28.188 1 97.19 513 MET A C 1
ATOM 4019 O O . MET A 1 513 ? -1.609 -36.281 -28.578 1 97.19 513 MET A O 1
ATOM 4023 N N . ALA A 1 514 ? -0.407 -35.281 -27.062 1 97.69 514 ALA A N 1
ATOM 4024 C CA . ALA A 1 514 ? -0.482 -36.344 -26.047 1 97.69 514 ALA A CA 1
ATOM 4025 C C . ALA A 1 514 ? -0.058 -35.812 -24.688 1 97.69 514 ALA A C 1
ATOM 4027 O O . ALA A 1 514 ? 0.455 -34.688 -24.578 1 97.69 514 ALA A O 1
ATOM 4028 N N . THR A 1 515 ? -0.401 -36.594 -23.688 1 98.31 515 THR A N 1
ATOM 4029 C CA . THR A 1 515 ? -0.048 -36.188 -22.344 1 98.31 515 THR A CA 1
ATOM 4030 C C . THR A 1 515 ? 0.754 -37.281 -21.641 1 98.31 515 THR A C 1
ATOM 4032 O O . THR A 1 515 ? 0.816 -38.406 -22.109 1 98.31 515 THR A O 1
ATOM 4035 N N . GLY A 1 516 ? 1.455 -36.844 -20.609 1 97.69 516 GLY A N 1
ATOM 4036 C CA . GLY A 1 516 ? 2.064 -37.812 -19.719 1 97.69 516 GLY A CA 1
ATOM 4037 C C . GLY A 1 516 ? 1.058 -38.531 -18.844 1 97.69 516 GLY A C 1
ATOM 4038 O O . GLY A 1 516 ? -0.114 -38.125 -18.781 1 97.69 516 GLY A O 1
ATOM 4039 N N . ARG A 1 517 ? 1.562 -39.5 -18.031 1 95.38 517 ARG A N 1
ATOM 4040 C CA . ARG A 1 517 ? 0.691 -40.312 -17.172 1 95.38 517 ARG A CA 1
ATOM 4041 C C . ARG A 1 517 ? 0.61 -39.688 -15.773 1 95.38 517 ARG A C 1
ATOM 4043 O O . ARG A 1 517 ? -0.42 -39.781 -15.109 1 95.38 517 ARG A O 1
ATOM 4050 N N . LYS A 1 518 ? 1.616 -39.125 -15.406 1 93.75 518 LYS A N 1
ATOM 4051 C CA . LYS A 1 518 ? 1.71 -38.625 -14.039 1 93.75 518 LYS A CA 1
ATOM 4052 C C . LYS A 1 518 ? 1.172 -37.188 -13.945 1 93.75 518 LYS A C 1
ATOM 4054 O O . LYS A 1 518 ? 1.503 -36.344 -14.766 1 93.75 518 LYS A O 1
ATOM 4059 N N . GLN A 1 519 ? 0.378 -36.969 -12.852 1 94.81 519 GLN A N 1
ATOM 4060 C CA . GLN A 1 519 ? -0.137 -35.625 -12.594 1 94.81 519 GLN A CA 1
ATOM 4061 C C . GLN A 1 519 ? 0.788 -34.875 -11.656 1 94.81 519 GLN A C 1
ATOM 4063 O O . GLN A 1 519 ? 1.396 -35.438 -10.758 1 94.81 519 GLN A O 1
ATOM 4068 N N . GLY A 1 520 ? 0.923 -33.594 -11.938 1 94.44 520 GLY A N 1
ATOM 4069 C CA . GLY A 1 520 ? 1.616 -32.688 -11.047 1 94.44 520 GLY A CA 1
ATOM 4070 C C . GLY A 1 520 ? 0.708 -31.609 -10.469 1 94.44 520 GLY A C 1
ATOM 4071 O O . GLY A 1 520 ? -0.271 -31.219 -11.102 1 94.44 520 GLY A O 1
ATOM 4072 N N . VAL A 1 521 ? 1.084 -31.219 -9.195 1 94.94 521 VAL A N 1
ATOM 4073 C CA . VAL A 1 521 ? 0.292 -30.219 -8.492 1 94.94 521 VAL A CA 1
ATOM 4074 C C . VAL A 1 521 ? 1.078 -28.906 -8.406 1 94.94 521 VAL A C 1
ATOM 4076 O O . VAL A 1 521 ? 2.254 -28.906 -8.039 1 94.94 521 VAL A O 1
ATOM 4079 N N . PHE A 1 522 ? 0.454 -27.922 -8.812 1 92.31 522 PHE A N 1
ATOM 4080 C CA . PHE A 1 522 ? 0.951 -26.578 -8.578 1 92.31 522 PHE A CA 1
ATOM 4081 C C . PHE A 1 522 ? 0.025 -25.812 -7.641 1 92.31 522 PHE A C 1
ATOM 4083 O O . PHE A 1 522 ? -1.157 -25.625 -7.938 1 92.31 522 PHE A O 1
ATOM 4090 N N . ASN A 1 523 ? 0.588 -25.359 -6.516 1 93.38 523 ASN A N 1
ATOM 4091 C CA . ASN A 1 523 ? -0.136 -24.547 -5.547 1 93.38 523 ASN A CA 1
ATOM 4092 C C . ASN A 1 523 ? 0.342 -23.094 -5.562 1 93.38 523 ASN A C 1
ATOM 4094 O O . ASN A 1 523 ? 1.543 -22.828 -5.648 1 93.38 523 ASN A O 1
ATOM 4098 N N . GLY A 1 524 ? -0.626 -22.141 -5.52 1 91.25 524 GLY A N 1
ATOM 4099 C CA . GLY A 1 524 ? -0.265 -20.734 -5.477 1 91.25 524 GLY A CA 1
ATOM 4100 C C . GLY A 1 524 ? -1.447 -19.828 -5.203 1 91.25 524 GLY A C 1
ATOM 4101 O O . GLY A 1 524 ? -2.416 -20.234 -4.559 1 91.25 524 GLY A O 1
ATOM 4102 N N . PHE A 1 525 ? -1.278 -18.609 -5.523 1 91 525 PHE A N 1
ATOM 4103 C CA . PHE A 1 525 ? -2.314 -17.594 -5.449 1 91 525 PHE A CA 1
ATOM 4104 C C . PHE A 1 525 ? -2.504 -16.906 -6.801 1 91 525 PHE A C 1
ATOM 4106 O O . PHE A 1 525 ? -1.544 -16.75 -7.555 1 91 525 PHE A O 1
ATOM 4113 N N . CYS A 1 526 ? -3.676 -16.625 -7.031 1 90.12 526 CYS A N 1
ATOM 4114 C CA . CYS A 1 526 ? -3.977 -15.922 -8.273 1 90.12 526 CYS A CA 1
ATOM 4115 C C . CYS A 1 526 ? -4.621 -14.57 -7.992 1 90.12 526 CYS A C 1
ATOM 4117 O O . CYS A 1 526 ? -5.543 -14.477 -7.18 1 90.12 526 CYS A O 1
ATOM 4119 N N . GLY A 1 527 ? -4.168 -13.531 -8.602 1 87 527 GLY A N 1
ATOM 4120 C CA . GLY A 1 527 ? -4.707 -12.195 -8.43 1 87 527 GLY A CA 1
ATOM 4121 C C . GLY A 1 527 ? -5.633 -11.773 -9.562 1 87 527 GLY A C 1
ATOM 4122 O O . GLY A 1 527 ? -5.379 -12.086 -10.727 1 87 527 GLY A O 1
ATOM 4123 N N . ALA A 1 528 ? -6.676 -11.055 -9.242 1 84.38 528 ALA A N 1
ATOM 4124 C CA . ALA A 1 528 ? -7.617 -10.43 -10.172 1 84.38 528 ALA A CA 1
ATOM 4125 C C . ALA A 1 528 ? -8.305 -9.227 -9.523 1 84.38 528 ALA A C 1
ATOM 4127 O O . ALA A 1 528 ? -7.781 -8.641 -8.578 1 84.38 528 ALA A O 1
ATOM 4128 N N . GLU A 1 529 ? -9.414 -8.781 -10.094 1 81.75 529 GLU A N 1
ATOM 4129 C CA . GLU A 1 529 ? -10.109 -7.605 -9.586 1 81.75 529 GLU A CA 1
ATOM 4130 C C . GLU A 1 529 ? -10.609 -7.832 -8.156 1 81.75 529 GLU A C 1
ATOM 4132 O O . GLU A 1 529 ? -10.766 -6.883 -7.391 1 81.75 529 GLU A O 1
ATOM 4137 N N . SER A 1 530 ? -10.875 -9.109 -7.848 1 91 530 SER A N 1
ATOM 4138 C CA . SER A 1 530 ? -11.391 -9.438 -6.523 1 91 530 SER A CA 1
ATOM 4139 C C . SER A 1 530 ? -10.25 -9.695 -5.539 1 91 530 SER A C 1
ATOM 4141 O O . SER A 1 530 ? -10.484 -10.164 -4.422 1 91 530 SER A O 1
ATOM 4143 N N . GLY A 1 531 ? -9.047 -9.422 -5.969 1 89.94 531 GLY A N 1
ATOM 4144 C CA . GLY A 1 531 ? -7.895 -9.625 -5.102 1 89.94 531 GLY A CA 1
ATOM 4145 C C . GLY A 1 531 ? -7.227 -10.977 -5.301 1 89.94 531 GLY A C 1
ATOM 4146 O O . GLY A 1 531 ? -7.484 -11.656 -6.293 1 89.94 531 GLY A O 1
ATOM 4147 N N . ASN A 1 532 ? -6.324 -11.398 -4.336 1 92 532 ASN A N 1
ATOM 4148 C CA . ASN A 1 532 ? -5.602 -12.664 -4.402 1 92 532 ASN A CA 1
ATOM 4149 C C . ASN A 1 532 ? -6.375 -13.781 -3.715 1 92 532 ASN A C 1
ATOM 4151 O O . ASN A 1 532 ? -6.828 -13.625 -2.58 1 92 532 ASN A O 1
ATOM 4155 N N . VAL A 1 533 ? -6.465 -14.906 -4.457 1 94.25 533 VAL A N 1
ATOM 4156 C CA . VAL A 1 533 ? -7.113 -16.078 -3.859 1 94.25 533 VAL A CA 1
ATOM 4157 C C . VAL A 1 533 ? -6.234 -17.312 -4.035 1 94.25 533 VAL A C 1
ATOM 4159 O O . VAL A 1 533 ? -5.5 -17.422 -5.02 1 94.25 533 VAL A O 1
ATOM 4162 N N . PRO A 1 534 ? -6.285 -18.219 -3.117 1 95.06 534 PRO A N 1
ATOM 4163 C CA . PRO A 1 534 ? -5.504 -19.453 -3.271 1 95.06 534 PRO A CA 1
ATOM 4164 C C . PRO A 1 534 ? -6.062 -20.375 -4.352 1 95.06 534 PRO A C 1
ATOM 4166 O O . PRO A 1 534 ? -7.273 -20.594 -4.41 1 95.06 534 PRO A O 1
ATOM 4169 N N . VAL A 1 535 ? -5.195 -20.875 -5.172 1 96.06 535 VAL A N 1
ATOM 4170 C CA . VAL A 1 535 ? -5.613 -21.766 -6.258 1 96.06 535 VAL A CA 1
ATOM 4171 C C . VAL A 1 535 ? -4.613 -22.906 -6.41 1 96.06 535 VAL A C 1
ATOM 4173 O O . VAL A 1 535 ? -3.49 -22.828 -5.906 1 96.06 535 VAL A O 1
ATOM 4176 N N . SER A 1 536 ? -5.082 -23.969 -7.105 1 96.25 536 SER A N 1
ATOM 4177 C CA . SER A 1 536 ? -4.215 -25.078 -7.523 1 96.25 536 SER A CA 1
ATOM 4178 C C . SER A 1 536 ? -4.512 -25.5 -8.961 1 96.25 536 SER A C 1
ATOM 4180 O O . SER A 1 536 ? -5.633 -25.328 -9.445 1 96.25 536 SER A O 1
ATOM 4182 N N . THR A 1 537 ? -3.471 -26.016 -9.547 1 95.44 537 THR A N 1
ATOM 4183 C CA . THR A 1 537 ? -3.65 -26.719 -10.82 1 95.44 537 THR A CA 1
ATOM 4184 C C . THR A 1 537 ? -3.104 -28.141 -10.734 1 95.44 537 THR A C 1
ATOM 4186 O O . THR A 1 537 ? -2.094 -28.375 -10.07 1 95.44 537 THR A O 1
ATOM 4189 N N . VAL A 1 538 ? -3.811 -29.016 -11.32 1 97.12 538 VAL A N 1
ATOM 4190 C CA . VAL A 1 538 ? -3.4 -30.406 -11.469 1 97.12 538 VAL A CA 1
ATOM 4191 C C . VAL A 1 538 ? -3.439 -30.797 -12.945 1 97.12 538 VAL A C 1
ATOM 4193 O O . VAL A 1 538 ? -4.492 -30.734 -13.586 1 97.12 538 VAL A O 1
ATOM 4196 N N . ALA A 1 539 ? -2.324 -31.203 -13.438 1 97 539 ALA A N 1
ATOM 4197 C CA . ALA A 1 539 ? -2.26 -31.562 -14.859 1 97 539 ALA A CA 1
ATOM 4198 C C . ALA A 1 539 ? -1.116 -32.531 -15.125 1 97 539 ALA A C 1
ATOM 4200 O O . ALA A 1 539 ? -0.161 -32.594 -14.352 1 97 539 ALA A O 1
ATOM 4201 N N . PRO A 1 540 ? -1.263 -33.312 -16.188 1 97.25 540 PRO A N 1
ATOM 4202 C CA . PRO A 1 540 ? -0.109 -34.062 -16.672 1 97.25 540 PRO A CA 1
ATOM 4203 C C . PRO A 1 540 ? 0.813 -33.25 -17.562 1 97.25 540 PRO A C 1
ATOM 4205 O O . PRO A 1 540 ? 0.47 -32.125 -17.953 1 97.25 540 PRO A O 1
ATOM 4208 N N . ALA A 1 541 ? 1.966 -33.844 -17.828 1 97.12 541 ALA A N 1
ATOM 4209 C CA . ALA A 1 541 ? 2.807 -33.25 -18.875 1 97.12 541 ALA A CA 1
ATOM 4210 C C . ALA A 1 541 ? 2.096 -33.25 -20.219 1 97.12 541 ALA A C 1
ATOM 4212 O O . ALA A 1 541 ? 1.219 -34.062 -20.469 1 97.12 541 ALA A O 1
ATOM 4213 N N . MET A 1 542 ? 2.52 -32.312 -21.047 1 96.5 542 MET A N 1
ATOM 4214 C CA . MET A 1 542 ? 1.847 -32.188 -22.344 1 96.5 542 MET A CA 1
ATOM 4215 C C . MET A 1 542 ? 2.859 -32.031 -23.469 1 96.5 542 MET A C 1
ATOM 4217 O O . MET A 1 542 ? 3.828 -31.281 -23.344 1 96.5 542 MET A O 1
ATOM 4221 N N . LEU A 1 543 ? 2.609 -32.812 -24.484 1 97.94 543 LEU A N 1
ATOM 4222 C CA . LEU A 1 543 ? 3.355 -32.625 -25.734 1 97.94 543 LEU A CA 1
ATOM 4223 C C . LEU A 1 543 ? 2.602 -31.719 -26.688 1 97.94 543 LEU A C 1
ATOM 4225 O O . LEU A 1 543 ? 1.505 -32.062 -27.141 1 97.94 543 LEU A O 1
ATOM 4229 N N . LEU A 1 544 ? 3.184 -30.578 -26.938 1 95.88 544 LEU A N 1
ATOM 4230 C CA . LEU A 1 544 ? 2.607 -29.609 -27.875 1 95.88 544 LEU A CA 1
ATOM 4231 C C . LEU A 1 544 ? 3.27 -29.719 -29.25 1 95.88 544 LEU A C 1
ATOM 4233 O O . LEU A 1 544 ? 4.492 -29.844 -29.344 1 95.88 544 LEU A O 1
ATOM 4237 N N . GLN A 1 545 ? 2.469 -29.625 -30.172 1 95.75 545 GLN A N 1
ATOM 4238 C CA . GLN A 1 545 ? 2.977 -29.609 -31.547 1 95.75 545 GLN A CA 1
ATOM 4239 C C . GLN A 1 545 ? 3.773 -28.344 -31.828 1 95.75 545 GLN A C 1
ATOM 4241 O O . GLN A 1 545 ? 4.742 -28.375 -32.594 1 95.75 545 GLN A O 1
ATOM 4246 N N . GLU A 1 546 ? 3.264 -27.344 -31.219 1 92.88 546 GLU A N 1
ATOM 4247 C CA . GLU A 1 546 ? 3.924 -26.062 -31.469 1 92.88 546 GLU A CA 1
ATOM 4248 C C . GLU A 1 546 ? 3.746 -25.109 -30.281 1 92.88 546 GLU A C 1
ATOM 4250 O O . GLU A 1 546 ? 2.643 -24.984 -29.7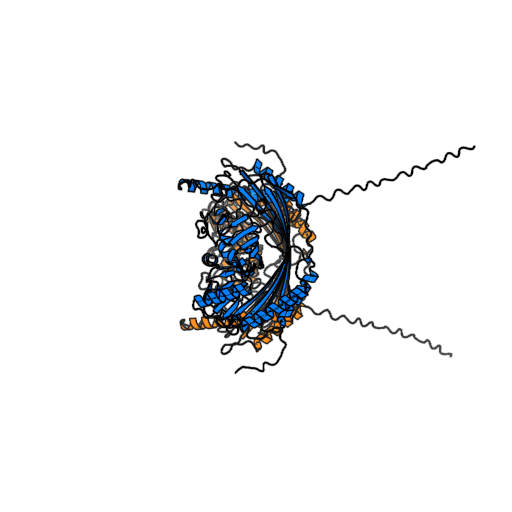5 1 92.88 546 GLU A O 1
ATOM 4255 N N . ILE A 1 547 ? 4.867 -24.531 -29.859 1 89.94 547 ILE A N 1
ATOM 4256 C CA . ILE A 1 547 ? 4.895 -23.422 -28.922 1 89.94 547 ILE A CA 1
ATOM 4257 C C . ILE A 1 547 ? 5.863 -22.344 -29.406 1 89.94 547 ILE A C 1
ATOM 4259 O O . ILE A 1 547 ? 6.867 -22.641 -30.047 1 89.94 547 ILE A O 1
ATOM 4263 N N . GLU A 1 548 ? 5.43 -21.141 -29.109 1 87.19 548 GLU A N 1
ATOM 4264 C CA . GLU A 1 548 ? 6.273 -20.031 -29.516 1 87.19 548 GLU A CA 1
ATOM 4265 C C . GLU A 1 548 ? 7.008 -19.422 -28.328 1 87.19 548 GLU A C 1
ATOM 4267 O O . GLU A 1 548 ? 6.375 -19 -27.359 1 87.19 548 GLU A O 1
ATOM 4272 N N . LEU A 1 549 ? 8.25 -19.469 -28.406 1 88.19 549 LEU A N 1
ATOM 4273 C CA . LEU A 1 549 ? 9.117 -18.812 -27.438 1 88.19 549 LEU A CA 1
ATOM 4274 C C . LEU A 1 549 ? 9.906 -17.672 -28.078 1 88.19 549 LEU A C 1
ATOM 4276 O O . LEU A 1 549 ? 10.469 -17.844 -29.156 1 88.19 549 LEU A O 1
ATOM 4280 N N . GLN A 1 550 ? 9.852 -16.5 -27.375 1 85.88 550 GLN A N 1
ATOM 4281 C CA . GLN A 1 550 ? 10.609 -15.352 -27.859 1 85.88 550 GLN A CA 1
ATOM 4282 C C . GLN A 1 550 ? 11.766 -15.016 -26.906 1 85.88 550 GLN A C 1
ATOM 4284 O O . GLN A 1 550 ? 11.859 -15.578 -25.812 1 85.88 550 GLN A O 1
ATOM 4289 N N . ARG A 1 551 ? 12.523 -14.18 -27.469 1 82.06 551 ARG A N 1
ATOM 4290 C CA . ARG A 1 551 ? 13.664 -13.781 -26.656 1 82.06 551 ARG A CA 1
ATOM 4291 C C . ARG A 1 551 ? 13.219 -13.094 -25.375 1 82.06 551 ARG A C 1
ATOM 4293 O O . ARG A 1 551 ? 12.328 -12.242 -25.391 1 82.06 551 ARG A O 1
ATOM 4300 N N . ALA A 1 552 ? 13.75 -13.648 -24.312 1 72.88 552 ALA A N 1
ATOM 4301 C CA . ALA A 1 552 ? 13.445 -13 -23.047 1 72.88 552 ALA A CA 1
ATOM 4302 C C . ALA A 1 552 ? 13.984 -11.578 -23.016 1 72.88 552 ALA A C 1
ATOM 4304 O O . ALA A 1 552 ? 15.047 -11.289 -23.578 1 72.88 552 ALA A O 1
ATOM 4305 N N . GLU A 1 553 ? 13.062 -10.547 -22.625 1 60.53 553 GLU A N 1
ATOM 4306 C CA . GLU A 1 553 ? 13.539 -9.172 -22.5 1 60.53 553 GLU A CA 1
ATOM 4307 C C . GLU A 1 553 ? 14.648 -9.07 -21.469 1 60.53 553 GLU A C 1
ATOM 4309 O O . GLU A 1 553 ? 14.453 -9.43 -20.297 1 60.53 553 GLU A O 1
ATOM 4314 N N . GLU A 1 554 ? 15.711 -9.609 -21.75 1 57.25 554 GLU A N 1
ATOM 4315 C CA . GLU A 1 554 ? 16.734 -9.734 -20.719 1 57.25 554 GLU A CA 1
ATOM 4316 C C . GLU A 1 554 ? 17.375 -8.383 -20.422 1 57.25 554 GLU A C 1
ATOM 4318 O O . GLU A 1 554 ? 17.703 -7.621 -21.344 1 57.25 554 GLU A O 1
ATOM 4323 N N . GLY A 1 555 ? 17.141 -7.871 -19.203 1 59.19 555 GLY A N 1
ATOM 4324 C CA . GLY A 1 555 ? 18 -6.781 -18.797 1 59.19 555 GLY A CA 1
ATOM 4325 C C . GLY A 1 555 ? 19.469 -7.156 -18.797 1 59.19 555 GLY A C 1
ATOM 4326 O O . GLY A 1 555 ? 19.828 -8.305 -18.516 1 59.19 555 GLY A O 1
ATOM 4327 N N . LYS A 1 556 ? 20.203 -6.617 -19.641 1 65.06 556 LYS A N 1
ATOM 4328 C CA . LYS A 1 556 ? 21.641 -6.828 -19.781 1 65.06 556 LYS A CA 1
ATOM 4329 C C . LYS A 1 556 ? 22.406 -6.137 -18.656 1 65.06 556 LYS A C 1
ATOM 4331 O O . LYS A 1 556 ? 23.531 -5.676 -18.875 1 65.06 556 LYS A O 1
ATOM 4336 N N . ASP A 1 557 ? 21.797 -6.324 -17.422 1 77.12 557 ASP A N 1
ATOM 4337 C CA . ASP A 1 557 ? 22.484 -5.656 -16.312 1 77.12 557 ASP A CA 1
ATOM 4338 C C . ASP A 1 557 ? 23.719 -6.441 -15.875 1 77.12 557 ASP A C 1
ATOM 4340 O O . ASP A 1 557 ? 23.781 -7.66 -16.047 1 77.12 557 ASP A O 1
ATOM 4344 N N . ARG A 1 558 ? 24.641 -5.852 -15.344 1 82.75 558 ARG A N 1
ATOM 4345 C CA . ARG A 1 558 ? 25.875 -6.445 -14.836 1 82.75 558 ARG A CA 1
ATOM 4346 C C . ARG A 1 558 ? 25.672 -7.039 -13.453 1 82.75 558 ARG A C 1
ATOM 4348 O O . ARG A 1 558 ? 24.875 -6.512 -12.656 1 82.75 558 ARG A O 1
ATOM 4355 N N . PRO A 1 559 ? 26.375 -8.188 -13.188 1 85.25 559 PRO A N 1
ATOM 4356 C CA . PRO A 1 559 ? 26.406 -8.656 -11.797 1 85.25 559 PRO A CA 1
ATOM 4357 C C . PRO A 1 559 ? 27.078 -7.656 -10.859 1 85.25 559 PRO A C 1
ATOM 4359 O O . PRO A 1 559 ? 27.703 -6.691 -11.312 1 85.25 559 PRO A O 1
ATOM 4362 N N . PRO A 1 560 ? 26.922 -7.91 -9.57 1 89.38 560 PRO A N 1
ATOM 4363 C CA . PRO A 1 560 ? 27.594 -7.004 -8.641 1 89.38 560 PRO A CA 1
ATOM 4364 C C . PRO A 1 560 ? 29.094 -6.887 -8.898 1 89.38 560 PRO A C 1
ATOM 4366 O O . PRO A 1 560 ? 29.75 -7.883 -9.227 1 89.38 560 PRO A O 1
ATOM 4369 N N . LEU A 1 561 ? 29.578 -5.73 -8.781 1 91.88 561 LEU A N 1
ATOM 4370 C CA . LEU A 1 561 ? 30.953 -5.426 -9.164 1 91.88 561 LEU A CA 1
ATOM 4371 C C . LEU A 1 561 ? 31.938 -5.977 -8.133 1 91.88 561 LEU A C 1
ATOM 4373 O O . LEU A 1 561 ? 33.031 -6.434 -8.484 1 91.88 561 LEU A O 1
ATOM 4377 N N . LEU A 1 562 ? 31.562 -5.852 -6.883 1 93.62 562 LEU A N 1
ATOM 4378 C CA . LEU A 1 562 ? 32.375 -6.406 -5.805 1 93.62 562 LEU A CA 1
ATOM 4379 C C . LEU A 1 562 ? 31.781 -7.715 -5.301 1 93.62 562 LEU A C 1
ATOM 4381 O O . LEU A 1 562 ? 30.562 -7.91 -5.348 1 93.62 562 LEU A O 1
ATOM 4385 N N . PRO A 1 563 ? 32.656 -8.609 -4.84 1 92.44 563 PRO A N 1
ATOM 4386 C CA . PRO A 1 563 ? 32.125 -9.805 -4.195 1 92.44 563 PRO A CA 1
ATOM 4387 C C . PRO A 1 563 ? 31.359 -9.484 -2.908 1 92.44 563 PRO A C 1
ATOM 4389 O O . PRO A 1 563 ? 31.609 -8.453 -2.281 1 92.44 563 PRO A O 1
ATOM 4392 N N . SER A 1 564 ? 30.5 -10.352 -2.535 1 94.06 564 SER A N 1
ATOM 4393 C CA . SER A 1 564 ? 29.781 -10.211 -1.277 1 94.06 564 SER A CA 1
ATOM 4394 C C . SER A 1 564 ? 30.734 -10.172 -0.09 1 94.06 564 SER A C 1
ATOM 4396 O O . SER A 1 564 ? 31.734 -10.891 -0.073 1 94.06 564 SER A O 1
ATOM 4398 N N . PRO A 1 565 ? 30.391 -9.344 0.887 1 93.75 565 PRO A N 1
ATOM 4399 C CA . PRO A 1 565 ? 31.25 -9.352 2.078 1 93.75 565 PRO A CA 1
ATOM 4400 C C . PRO A 1 565 ? 31.219 -10.688 2.812 1 93.75 565 PRO A C 1
ATOM 4402 O O . PRO A 1 565 ? 32.062 -10.938 3.678 1 93.75 565 PRO A O 1
ATOM 4405 N N . ALA A 1 566 ? 30.297 -11.438 2.561 1 87.06 566 ALA A N 1
ATOM 4406 C CA . ALA A 1 566 ? 30.219 -12.758 3.176 1 87.06 566 ALA A CA 1
ATOM 4407 C C . ALA A 1 566 ? 31.359 -13.648 2.693 1 87.06 566 ALA A C 1
ATOM 4409 O O . ALA A 1 566 ? 31.688 -14.656 3.332 1 87.06 566 ALA A O 1
ATOM 4410 N N . ARG A 1 567 ? 31.922 -13.422 1.488 1 80.38 567 ARG A N 1
ATOM 4411 C CA . ARG A 1 567 ? 33 -14.25 0.954 1 80.38 567 ARG A CA 1
ATOM 4412 C C . ARG A 1 567 ? 34.312 -13.961 1.672 1 80.38 567 ARG A C 1
ATOM 4414 O O . ARG A 1 567 ? 34.688 -12.805 1.834 1 80.38 567 ARG A O 1
ATOM 4421 N N . GLY A 1 568 ? 34.75 -13.703 2.678 1 57 568 GLY A N 1
ATOM 4422 C CA . GLY A 1 568 ? 36.031 -13.461 3.346 1 57 568 GLY A CA 1
ATOM 4423 C C . GLY A 1 568 ? 37 -12.641 2.512 1 57 568 GLY A C 1
ATOM 4424 O O . GLY A 1 568 ? 36.781 -12.445 1.314 1 57 568 GLY A O 1
ATOM 4425 N N . GLY A 1 569 ? 37.969 -11.734 3.037 1 44 569 GLY A N 1
ATOM 4426 C CA . GLY A 1 569 ? 39.125 -10.969 2.57 1 44 569 GLY A CA 1
ATOM 4427 C C . GLY A 1 569 ? 39.969 -11.719 1.562 1 44 569 GLY A C 1
ATOM 4428 O O . GLY A 1 569 ? 41.188 -11.508 1.49 1 44 569 GLY A O 1
ATOM 4429 N N . GLY A 1 570 ? 39.719 -12.789 0.939 1 36.19 570 GLY A N 1
ATOM 4430 C CA . GLY A 1 570 ? 40.844 -13.203 0.117 1 36.19 570 GLY A CA 1
ATOM 4431 C C . GLY A 1 570 ? 41.188 -12.188 -0.95 1 36.19 570 GLY A C 1
ATOM 4432 O O . GLY A 1 570 ? 40.375 -11.344 -1.319 1 36.19 570 GLY A O 1
ATOM 4433 N N . THR A 1 571 ? 42.656 -11.836 -1.15 1 33.28 571 THR A N 1
ATOM 4434 C CA . THR A 1 571 ? 43.469 -11.109 -2.113 1 33.28 571 THR A CA 1
ATOM 4435 C C . THR A 1 571 ? 42.969 -11.328 -3.533 1 33.28 571 THR A C 1
ATOM 4437 O O . THR A 1 571 ? 42.719 -12.461 -3.953 1 33.28 571 THR A O 1
ATOM 4440 N N . THR A 1 572 ? 42.406 -10.336 -4.094 1 33.47 572 THR A N 1
ATOM 4441 C CA . THR A 1 572 ? 42.156 -10.18 -5.523 1 33.47 572 THR A CA 1
ATOM 4442 C C . THR A 1 572 ? 43.375 -10.609 -6.328 1 33.47 572 THR A C 1
ATOM 4444 O O . THR A 1 572 ? 44.375 -9.898 -6.375 1 33.47 572 THR A O 1
ATOM 4447 N N . SER A 1 573 ? 43.969 -11.703 -6.441 1 29.25 573 SER A N 1
ATOM 4448 C CA . SER A 1 573 ? 44.938 -12 -7.48 1 29.25 573 SER A CA 1
ATOM 4449 C C . SER A 1 573 ? 44.344 -11.789 -8.875 1 29.25 573 SER A C 1
ATOM 4451 O O . SER A 1 573 ? 45.094 -11.758 -9.867 1 29.25 573 SER A O 1
ATOM 4453 N N . GLY A 1 574 ? 43.219 -12.133 -9.234 1 24.92 574 GLY A N 1
ATOM 4454 C CA . GLY A 1 574 ? 43.156 -12.398 -10.664 1 24.92 574 GLY A CA 1
ATOM 4455 C C . GLY A 1 574 ? 43.188 -11.141 -11.508 1 24.92 574 GLY A C 1
ATOM 4456 O O . GLY A 1 574 ? 44.25 -10.656 -11.859 1 24.92 574 GLY A O 1
ATOM 4457 N N . ALA A 1 575 ? 42.188 -10.82 -12.461 1 27.2 575 ALA A N 1
ATOM 4458 C CA . ALA A 1 575 ? 42.25 -10.508 -13.891 1 27.2 575 ALA A CA 1
ATOM 4459 C C . ALA A 1 575 ? 42.344 -9 -14.109 1 27.2 575 ALA A C 1
ATOM 4461 O O . ALA A 1 575 ? 41.344 -8.328 -14.328 1 27.2 575 ALA A O 1
ATOM 4462 N N . ALA A 1 576 ? 42.75 -8.016 -13.406 1 25.06 576 ALA A N 1
ATOM 4463 C CA . ALA A 1 576 ? 42.594 -6.797 -14.195 1 25.06 576 ALA A CA 1
ATOM 4464 C C . ALA A 1 576 ? 43.344 -6.918 -15.531 1 25.06 576 ALA A C 1
ATOM 4466 O O . ALA A 1 576 ? 43.5 -5.922 -16.25 1 25.06 576 ALA A O 1
ATOM 4467 N N . LYS A 1 577 ? 43.5 -8.055 -16.219 1 20.89 577 LYS A N 1
ATOM 4468 C CA . LYS A 1 577 ? 43.906 -7.676 -17.562 1 20.89 577 LYS A CA 1
ATOM 4469 C C . LYS A 1 577 ? 42.719 -7.176 -18.375 1 20.89 577 LYS A C 1
ATOM 4471 O O . LYS A 1 577 ? 41.656 -7.789 -18.375 1 20.89 577 LYS A O 1
ATOM 4476 N N . MET B 1 1 ? 58.25 -5.281 84.875 1 20.81 1 MET B N 1
ATOM 4477 C CA . MET B 1 1 ? 57.562 -4.422 83.875 1 20.81 1 MET B CA 1
ATOM 4478 C C . MET B 1 1 ? 57.156 -5.195 82.625 1 20.81 1 MET B C 1
ATOM 4480 O O . MET B 1 1 ? 57.969 -5.391 81.75 1 20.81 1 MET B O 1
ATOM 4484 N N . LYS B 1 2 ? 56.469 -6.422 82.938 1 28.38 2 LYS B N 1
ATOM 4485 C CA . LYS B 1 2 ? 56 -7.453 82 1 28.38 2 LYS B CA 1
ATOM 4486 C C . LYS B 1 2 ? 55.031 -6.863 80.938 1 28.38 2 LYS B C 1
ATOM 4488 O O . LYS B 1 2 ? 54 -6.324 81.312 1 28.38 2 LYS B O 1
ATOM 4493 N N . THR B 1 3 ? 55.625 -6.312 79.812 1 27.08 3 THR B N 1
ATOM 4494 C CA . THR B 1 3 ? 55.125 -5.566 78.625 1 27.08 3 THR B CA 1
ATOM 4495 C C . THR B 1 3 ? 54.094 -6.387 77.875 1 27.08 3 THR B C 1
ATOM 4497 O O . THR B 1 3 ? 54.406 -7.504 77.438 1 27.08 3 THR B O 1
ATOM 4500 N N . ARG B 1 4 ? 52.812 -6.312 78.25 1 29.77 4 ARG B N 1
ATOM 4501 C CA . ARG B 1 4 ? 51.625 -6.949 77.625 1 29.77 4 ARG B CA 1
ATOM 4502 C C . ARG B 1 4 ? 51.5 -6.625 76.188 1 29.77 4 ARG B C 1
ATOM 4504 O O . ARG B 1 4 ? 51.469 -5.453 75.75 1 29.77 4 ARG B O 1
ATOM 4511 N N . THR B 1 5 ? 51.938 -7.469 75.188 1 29.95 5 THR B N 1
ATOM 4512 C CA . THR B 1 5 ? 52 -7.523 73.75 1 29.95 5 THR B CA 1
ATOM 4513 C C . THR B 1 5 ? 50.594 -7.543 73.125 1 29.95 5 THR B C 1
ATOM 4515 O O . THR B 1 5 ? 49.875 -8.508 73.312 1 29.95 5 THR B O 1
ATOM 4518 N N . SER B 1 6 ? 49.781 -6.492 73.188 1 29.97 6 SER B N 1
ATOM 4519 C CA . SER B 1 6 ? 48.438 -6.531 72.625 1 29.97 6 SER B CA 1
ATOM 4520 C C . SER B 1 6 ? 48.5 -6.703 71.125 1 29.97 6 SER B C 1
ATOM 4522 O O . SER B 1 6 ? 49.188 -5.938 70.438 1 29.97 6 SER B O 1
ATOM 4524 N N . SER B 1 7 ? 48.438 -7.898 70.562 1 28.48 7 SER B N 1
ATOM 4525 C CA . SER B 1 7 ? 48.438 -8.242 69.188 1 28.48 7 SER B CA 1
ATOM 4526 C C . SER B 1 7 ? 47.25 -7.625 68.438 1 28.48 7 SER B C 1
ATOM 4528 O O . SER B 1 7 ? 46.094 -7.852 68.812 1 28.48 7 SER B O 1
ATOM 4530 N N . ALA B 1 8 ? 47.344 -6.418 67.875 1 29.61 8 ALA B N 1
ATOM 4531 C CA . ALA B 1 8 ? 46.375 -5.719 67.062 1 29.61 8 ALA B CA 1
ATOM 4532 C C . ALA B 1 8 ? 46 -6.547 65.812 1 29.61 8 ALA B C 1
ATOM 4534 O O . ALA B 1 8 ? 46.875 -7.012 65.062 1 29.61 8 ALA B O 1
ATOM 4535 N N . PHE B 1 9 ? 44.906 -7.25 65.875 1 32.94 9 PHE B N 1
ATOM 4536 C CA . PHE B 1 9 ? 44.281 -7.98 64.75 1 32.94 9 PHE B CA 1
ATOM 4537 C C . PHE B 1 9 ? 44.031 -7.051 63.562 1 32.94 9 PHE B C 1
ATOM 4539 O O . PHE B 1 9 ? 43.375 -6.012 63.719 1 32.94 9 PHE B O 1
ATOM 4546 N N . ALA B 1 10 ? 44.906 -6.996 62.531 1 30.16 10 ALA B N 1
ATOM 4547 C CA . ALA B 1 10 ? 44.75 -6.336 61.25 1 30.16 10 ALA B CA 1
ATOM 4548 C C . ALA B 1 10 ? 43.5 -6.824 60.531 1 30.16 10 ALA B C 1
ATOM 4550 O O . ALA B 1 10 ? 43.375 -8.016 60.219 1 30.16 10 ALA B O 1
ATOM 4551 N N . LEU B 1 11 ? 42.344 -6.242 60.812 1 30.44 11 LEU B N 1
ATOM 4552 C CA . LEU B 1 11 ? 41.188 -6.484 59.969 1 30.44 11 LEU B CA 1
ATOM 4553 C C . LEU B 1 11 ? 41.5 -6.172 58.5 1 30.44 11 LEU B C 1
ATOM 4555 O O . LEU B 1 11 ? 41.844 -5.039 58.156 1 30.44 11 LEU B O 1
ATOM 4559 N N . LEU B 1 12 ? 42.031 -7.16 57.75 1 31.27 12 LEU B N 1
ATOM 4560 C CA . LEU B 1 12 ? 42.156 -7.039 56.281 1 31.27 12 LEU B CA 1
ATOM 4561 C C . LEU B 1 12 ? 40.812 -6.723 55.625 1 31.27 12 LEU B C 1
ATOM 4563 O O . LEU B 1 12 ? 39.844 -7.496 55.75 1 31.27 12 LEU B O 1
ATOM 4567 N N . ALA B 1 13 ? 40.469 -5.387 55.469 1 33.66 13 ALA B N 1
ATOM 4568 C CA . ALA B 1 13 ? 39.375 -4.945 54.594 1 33.66 13 ALA B CA 1
ATOM 4569 C C . ALA B 1 13 ? 39.531 -5.527 53.188 1 33.66 13 ALA B C 1
ATOM 4571 O O . ALA B 1 13 ? 40.531 -5.254 52.5 1 33.66 13 ALA B O 1
ATOM 4572 N N . SER B 1 14 ? 39.031 -6.766 52.969 1 33.31 14 SER B N 1
ATOM 4573 C CA . SER B 1 14 ? 38.906 -7.246 51.594 1 33.31 14 SER B CA 1
ATOM 4574 C C . SER B 1 14 ? 38.156 -6.234 50.719 1 33.31 14 SER B C 1
ATOM 4576 O O . SER B 1 14 ? 37 -5.891 51 1 33.31 14 SER B O 1
ATOM 4578 N N . SER B 1 15 ? 38.906 -5.297 50.125 1 35.47 15 SER B N 1
ATOM 4579 C CA . SER B 1 15 ? 38.312 -4.488 49.062 1 35.47 15 SER B CA 1
ATOM 4580 C C . SER B 1 15 ? 37.719 -5.371 47.969 1 35.47 15 SER B C 1
ATOM 4582 O O . SER B 1 15 ? 38.406 -6.18 47.344 1 35.47 15 SER B O 1
ATOM 4584 N N . VAL B 1 16 ? 36.469 -5.758 48.156 1 39.69 16 VAL B N 1
ATOM 4585 C CA . VAL B 1 16 ? 35.75 -6.305 47 1 39.69 16 VAL B CA 1
ATOM 4586 C C . VAL B 1 16 ? 35.844 -5.363 45.812 1 39.69 16 VAL B C 1
ATOM 4588 O O . VAL B 1 16 ? 35.375 -4.219 45.875 1 39.69 16 VAL B O 1
ATOM 4591 N N . PHE B 1 17 ? 36.906 -5.562 45.031 1 37.44 17 PHE B N 1
ATOM 4592 C CA . PHE B 1 17 ? 36.875 -4.949 43.688 1 37.44 17 PHE B CA 1
ATOM 4593 C C . PHE B 1 17 ? 35.562 -5.293 42.969 1 37.44 17 PHE B C 1
ATOM 4595 O O . PHE B 1 17 ? 35.344 -6.453 42.625 1 37.44 17 PHE B O 1
ATOM 4602 N N . LEU B 1 18 ? 34.531 -4.562 43.312 1 39.81 18 LEU B N 1
ATOM 4603 C CA . LEU B 1 18 ? 33.438 -4.578 42.344 1 39.81 18 LEU B CA 1
ATOM 4604 C C . LEU B 1 18 ? 33.938 -4.375 40.906 1 39.81 18 LEU B C 1
ATOM 4606 O O . LEU B 1 18 ? 34.438 -3.293 40.594 1 39.81 18 LEU B O 1
ATOM 4610 N N . THR B 1 19 ? 34.469 -5.418 40.344 1 37.81 19 THR B N 1
ATOM 4611 C CA . THR B 1 19 ? 34.656 -5.301 38.906 1 37.81 19 THR B CA 1
ATOM 4612 C C . THR B 1 19 ? 33.406 -4.676 38.281 1 37.81 19 THR B C 1
ATOM 4614 O O . THR B 1 19 ? 32.312 -5.219 38.375 1 37.81 19 THR B O 1
ATOM 4617 N N . ALA B 1 20 ? 33.344 -3.406 38.25 1 39.47 20 ALA B N 1
ATOM 4618 C CA . ALA B 1 20 ? 32.375 -2.73 37.406 1 39.47 20 ALA B CA 1
ATOM 4619 C C . ALA B 1 20 ? 32.188 -3.479 36.094 1 39.47 20 ALA B C 1
ATOM 4621 O O . ALA B 1 20 ? 33.125 -3.676 35.344 1 39.47 20 ALA B O 1
ATOM 4622 N N . ALA B 1 21 ? 31.25 -4.453 36 1 43.25 21 ALA B N 1
ATOM 4623 C CA . ALA B 1 21 ? 30.828 -5.105 34.75 1 43.25 21 ALA B CA 1
ATOM 4624 C C . ALA B 1 21 ? 30.906 -4.145 33.562 1 43.25 21 ALA B C 1
ATOM 4626 O O . ALA B 1 21 ? 30.422 -3.016 33.656 1 43.25 21 ALA B O 1
ATOM 4627 N N . THR B 1 22 ? 31.828 -4.168 32.719 1 48.38 22 THR B N 1
ATOM 4628 C CA . THR B 1 22 ? 31.859 -3.432 31.469 1 48.38 22 THR B CA 1
ATOM 4629 C C . THR B 1 22 ? 30.469 -3.375 30.844 1 48.38 22 THR B C 1
ATOM 4631 O O . THR B 1 22 ? 29.781 -4.395 30.734 1 48.38 22 THR B O 1
ATOM 4634 N N . PRO B 1 23 ? 29.812 -2.219 30.922 1 56.19 23 PRO B N 1
ATOM 4635 C CA . PRO B 1 23 ? 28.484 -2.127 30.312 1 56.19 23 PRO B CA 1
ATOM 4636 C C . PRO B 1 23 ? 28.375 -2.867 28.984 1 56.19 23 PRO B C 1
ATOM 4638 O O . PRO B 1 23 ? 29.359 -2.967 28.25 1 56.19 23 PRO B O 1
ATOM 4641 N N . ALA B 1 24 ? 27.484 -3.84 28.875 1 63.03 24 ALA B N 1
ATOM 4642 C CA . ALA B 1 24 ? 27.219 -4.609 27.672 1 63.03 24 ALA B CA 1
ATOM 4643 C C . ALA B 1 24 ? 27.281 -3.725 26.422 1 63.03 24 ALA B C 1
ATOM 4645 O O . ALA B 1 24 ? 26.875 -2.564 26.453 1 63.03 24 ALA B O 1
ATOM 4646 N N . PRO B 1 25 ? 28.141 -4.137 25.469 1 74.69 25 PRO B N 1
ATOM 4647 C CA . PRO B 1 25 ? 28.328 -3.348 24.25 1 74.69 25 PRO B CA 1
ATOM 4648 C C . PRO B 1 25 ? 27.016 -2.939 23.609 1 74.69 25 PRO B C 1
ATOM 4650 O O . PRO B 1 25 ? 26.047 -3.711 23.609 1 74.69 25 PRO B O 1
ATOM 4653 N N . ASP B 1 26 ? 26.766 -1.609 23.312 1 87.56 26 ASP B N 1
ATOM 4654 C CA . ASP B 1 26 ? 25.641 -1.021 22.594 1 87.56 26 ASP B CA 1
ATOM 4655 C C . ASP B 1 26 ? 25.531 -1.607 21.188 1 87.56 26 ASP B C 1
ATOM 4657 O O . ASP B 1 26 ? 26.344 -1.303 20.312 1 87.56 26 ASP B O 1
ATOM 4661 N N . ALA B 1 27 ? 24.594 -2.562 21.047 1 90.56 27 ALA B N 1
ATOM 4662 C CA . ALA B 1 27 ? 24.406 -3.25 19.781 1 90.56 27 ALA B CA 1
ATOM 4663 C C . ALA B 1 27 ? 24.25 -2.252 18.625 1 90.56 27 ALA B C 1
ATOM 4665 O O . ALA B 1 27 ? 24.609 -2.543 17.484 1 90.56 27 ALA B O 1
ATOM 4666 N N . ARG B 1 28 ? 23.828 -1.086 18.922 1 95.19 28 ARG B N 1
ATOM 4667 C CA . ARG B 1 28 ? 23.625 -0.057 17.906 1 95.19 28 ARG B CA 1
ATOM 4668 C C . ARG B 1 28 ? 24.953 0.397 17.312 1 95.19 28 ARG B C 1
ATOM 4670 O O . ARG B 1 28 ? 25.047 0.665 16.109 1 95.19 28 ARG B O 1
ATOM 4677 N N . VAL B 1 29 ? 25.891 0.469 18.156 1 96.12 29 VAL B N 1
ATOM 4678 C CA . VAL B 1 29 ? 27.203 0.911 17.703 1 96.12 29 VAL B CA 1
ATOM 4679 C C . VAL B 1 29 ? 27.812 -0.148 16.797 1 96.12 29 VAL B C 1
ATOM 4681 O O . VAL B 1 29 ? 28.5 0.181 15.82 1 96.12 29 VAL B O 1
ATOM 4684 N N . SER B 1 30 ? 27.547 -1.397 17.109 1 95.62 30 SER B N 1
ATOM 4685 C CA . SER B 1 30 ? 28.031 -2.475 16.25 1 95.62 30 SER B CA 1
ATOM 4686 C C . SER B 1 30 ? 27.438 -2.375 14.844 1 95.62 30 SER B C 1
ATOM 4688 O O . SER B 1 30 ? 28.125 -2.65 13.852 1 95.62 30 SER B O 1
ATOM 4690 N N . LEU B 1 31 ? 26.219 -2.061 14.781 1 97 31 LEU B N 1
ATOM 4691 C CA . LEU B 1 31 ? 25.578 -1.873 13.477 1 97 31 LEU B CA 1
ATOM 4692 C C . LEU B 1 31 ? 26.203 -0.694 12.734 1 97 31 LEU B C 1
ATOM 4694 O O . LEU B 1 31 ? 26.453 -0.771 11.531 1 97 31 LEU B O 1
ATOM 4698 N N . LEU B 1 32 ? 26.438 0.348 13.469 1 97.56 32 LEU B N 1
ATOM 4699 C CA . LEU B 1 32 ? 27.094 1.514 12.883 1 97.56 32 LEU B CA 1
ATOM 4700 C C . LEU B 1 32 ? 28.469 1.151 12.352 1 97.56 32 LEU B C 1
ATOM 4702 O O . LEU B 1 32 ? 28.859 1.588 11.266 1 97.56 32 LEU B O 1
ATOM 4706 N N . ASP B 1 33 ? 29.203 0.367 13.117 1 97.75 33 ASP B N 1
ATOM 4707 C CA . ASP B 1 33 ? 30.516 -0.102 12.695 1 97.75 33 ASP B CA 1
ATOM 4708 C C . ASP B 1 33 ? 30.422 -0.928 11.414 1 97.75 33 ASP B C 1
ATOM 4710 O O . ASP B 1 33 ? 31.25 -0.777 10.508 1 97.75 33 ASP B O 1
ATOM 4714 N N . ALA B 1 34 ? 29.438 -1.77 11.391 1 98.12 34 ALA B N 1
ATOM 4715 C CA . ALA B 1 34 ? 29.234 -2.6 10.211 1 98.12 34 ALA B CA 1
ATOM 4716 C C . ALA B 1 34 ? 28.969 -1.739 8.977 1 98.12 34 ALA B C 1
ATOM 4718 O O . ALA B 1 34 ? 29.484 -2.018 7.891 1 98.12 34 ALA B O 1
ATOM 4719 N N . MET B 1 35 ? 28.188 -0.704 9.117 1 98.69 35 MET B N 1
ATOM 4720 C CA . MET B 1 35 ? 27.891 0.219 8.023 1 98.69 35 MET B CA 1
ATOM 4721 C C . MET B 1 35 ? 29.156 0.917 7.539 1 98.69 35 MET B C 1
ATOM 4723 O O . MET B 1 35 ? 29.406 0.996 6.332 1 98.69 35 MET B O 1
ATOM 4727 N N . GLU B 1 36 ? 29.906 1.359 8.477 1 98.38 36 GLU B N 1
ATOM 4728 C CA . GLU B 1 36 ? 31.141 2.062 8.133 1 98.38 36 GLU B CA 1
ATOM 4729 C C . GLU B 1 36 ? 32.125 1.139 7.426 1 98.38 36 GLU B C 1
ATOM 4731 O O . GLU B 1 36 ? 32.781 1.545 6.465 1 98.38 36 GLU B O 1
ATOM 4736 N N . GLU B 1 37 ? 32.188 -0.021 7.922 1 98.25 37 GLU B N 1
ATOM 4737 C CA . GLU B 1 37 ? 33.094 -0.994 7.32 1 98.25 37 GLU B CA 1
ATOM 4738 C C . GLU B 1 37 ? 32.75 -1.245 5.855 1 98.25 37 GLU B C 1
ATOM 4740 O O . GLU B 1 37 ? 33.625 -1.237 4.988 1 98.25 37 GLU B O 1
ATOM 4745 N N . GLU B 1 38 ? 31.5 -1.509 5.621 1 98.38 38 GLU B N 1
ATOM 4746 C CA . GLU B 1 38 ? 31.094 -1.764 4.242 1 98.38 38 GLU B CA 1
ATOM 4747 C C . GLU B 1 38 ? 31.25 -0.52 3.375 1 98.38 38 GLU B C 1
ATOM 4749 O O . GLU B 1 38 ? 31.594 -0.622 2.197 1 98.38 38 GLU B O 1
ATOM 4754 N N . LEU B 1 39 ? 31 0.641 3.961 1 98.62 39 LEU B N 1
ATOM 4755 C CA . LEU B 1 39 ? 31.188 1.904 3.258 1 98.62 39 LEU B CA 1
ATOM 4756 C C . LEU B 1 39 ? 32.625 2.062 2.816 1 98.62 39 LEU B C 1
ATOM 4758 O O . LEU B 1 39 ? 32.906 2.391 1.659 1 98.62 39 LEU B O 1
ATOM 4762 N N . GLN B 1 40 ? 33.562 1.834 3.695 1 98 40 GLN B N 1
ATOM 4763 C CA . GLN B 1 40 ? 34.969 1.969 3.398 1 98 40 GLN B CA 1
ATOM 4764 C C . GLN B 1 40 ? 35.406 0.973 2.326 1 98 40 GLN B C 1
ATOM 4766 O O . GLN B 1 40 ? 36.188 1.312 1.439 1 98 40 GLN B O 1
ATOM 4771 N N . ARG B 1 41 ? 34.875 -0.194 2.453 1 97.62 41 ARG B N 1
ATOM 4772 C CA . ARG B 1 41 ? 35.156 -1.205 1.444 1 97.62 41 ARG B CA 1
ATOM 4773 C C . ARG B 1 41 ? 34.75 -0.738 0.056 1 97.62 41 ARG B C 1
ATOM 4775 O O . ARG B 1 41 ? 35.531 -0.83 -0.899 1 97.62 41 ARG B O 1
ATOM 4782 N N . ASN B 1 42 ? 33.562 -0.279 -0.043 1 97.94 42 ASN B N 1
ATOM 4783 C CA . ASN B 1 42 ? 33.062 0.183 -1.328 1 97.94 42 ASN B CA 1
ATOM 4784 C C . ASN B 1 42 ? 33.781 1.424 -1.815 1 97.94 42 ASN B C 1
ATOM 4786 O O . ASN B 1 42 ? 34.094 1.55 -3.006 1 97.94 42 ASN B O 1
ATOM 4790 N N . GLN B 1 43 ? 34.062 2.342 -0.914 1 96.94 43 GLN B N 1
ATOM 4791 C CA . GLN B 1 43 ? 34.781 3.557 -1.283 1 96.94 43 GLN B CA 1
ATOM 4792 C C . GLN B 1 43 ? 36.156 3.227 -1.867 1 96.94 43 GLN B C 1
ATOM 4794 O O . GLN B 1 43 ? 36.625 3.896 -2.791 1 96.94 43 GLN B O 1
ATOM 4799 N N . ARG B 1 44 ? 36.75 2.215 -1.406 1 96.38 44 ARG B N 1
ATOM 4800 C CA . ARG B 1 44 ? 38.125 1.841 -1.804 1 96.38 44 ARG B CA 1
ATOM 4801 C C . ARG B 1 44 ? 38.094 1.03 -3.096 1 96.38 44 ARG B C 1
ATOM 4803 O O . ARG B 1 44 ? 39 1.187 -3.941 1 96.38 44 ARG B O 1
ATOM 4810 N N . ASN B 1 45 ? 37.062 0.184 -3.246 1 96.12 45 ASN B N 1
ATOM 4811 C CA . ASN B 1 45 ? 37.219 -0.875 -4.238 1 96.12 45 ASN B CA 1
ATOM 4812 C C . ASN B 1 45 ? 36.156 -0.754 -5.348 1 96.12 45 ASN B C 1
ATOM 4814 O O . ASN B 1 45 ? 36.312 -1.349 -6.414 1 96.12 45 ASN B O 1
ATOM 4818 N N . LEU B 1 46 ? 35.125 -0.062 -5.109 1 96.38 46 LEU B N 1
ATOM 4819 C CA . LEU B 1 46 ? 34 -0.045 -6.062 1 96.38 46 LEU B CA 1
ATOM 4820 C C . LEU B 1 46 ? 34.344 0.818 -7.273 1 96.38 46 LEU B C 1
ATOM 4822 O O . LEU B 1 46 ? 34.531 2.029 -7.145 1 96.38 46 LEU B O 1
ATOM 4826 N N . LYS B 1 47 ? 34.406 0.195 -8.359 1 94.31 47 LYS B N 1
ATOM 4827 C CA . LYS B 1 47 ? 34.656 0.885 -9.617 1 94.31 47 LYS B CA 1
ATOM 4828 C C . LYS B 1 47 ? 34.312 0.006 -10.812 1 94.31 47 LYS B C 1
ATOM 4830 O O . LYS B 1 47 ? 34.5 -1.213 -10.773 1 94.31 47 LYS B O 1
ATOM 4835 N N . LEU B 1 48 ? 33.781 0.567 -11.766 1 92.06 48 LEU B N 1
ATOM 4836 C CA . LEU B 1 48 ? 33.594 -0.069 -13.062 1 92.06 48 LEU B CA 1
ATOM 4837 C C . LEU B 1 48 ? 34.688 0.333 -14.039 1 92.06 48 LEU B C 1
ATOM 4839 O O . LEU B 1 48 ? 35.062 1.503 -14.102 1 92.06 48 LEU B O 1
ATOM 4843 N N . GLN B 1 49 ? 35.094 -0.636 -14.789 1 90.69 49 GLN B N 1
ATOM 4844 C CA . GLN B 1 49 ? 36.188 -0.374 -15.719 1 90.69 49 GLN B CA 1
ATOM 4845 C C . GLN B 1 49 ? 35.875 0.796 -16.641 1 90.69 49 GLN B C 1
ATOM 4847 O O . GLN B 1 49 ? 34.781 0.854 -17.219 1 90.69 49 GLN B O 1
ATOM 4852 N N . ASN B 1 50 ? 36.719 1.719 -16.719 1 91.81 50 ASN B N 1
ATOM 4853 C CA . ASN B 1 50 ? 36.688 2.885 -17.609 1 91.81 50 ASN B CA 1
ATOM 4854 C C . ASN B 1 50 ? 35.656 3.91 -17.125 1 91.81 50 ASN B C 1
ATOM 4856 O O . ASN B 1 50 ? 35.219 4.766 -17.891 1 91.81 50 ASN B O 1
ATOM 4860 N N . HIS B 1 51 ? 35.219 3.701 -15.977 1 94.81 51 HIS B N 1
ATOM 4861 C CA . HIS B 1 51 ? 34.281 4.676 -15.406 1 94.81 51 HIS B CA 1
ATOM 4862 C C . HIS B 1 51 ? 34.781 5.195 -14.062 1 94.81 51 HIS B C 1
ATOM 4864 O O . HIS B 1 51 ? 35.656 4.562 -13.43 1 94.81 51 HIS B O 1
ATOM 4870 N N . GLU B 1 52 ? 34.281 6.293 -13.664 1 94.06 52 GLU B N 1
ATOM 4871 C CA . GLU B 1 52 ? 34.688 6.93 -12.422 1 94.06 52 GLU B CA 1
ATOM 4872 C C . GLU B 1 52 ? 34.156 6.176 -11.203 1 94.06 52 GLU B C 1
ATOM 4874 O O . GLU B 1 52 ? 33.031 5.688 -11.219 1 94.06 52 GLU B O 1
ATOM 4879 N N . PRO B 1 53 ? 35 6.004 -10.219 1 96.94 53 PRO B N 1
ATOM 4880 C CA . PRO B 1 53 ? 34.5 5.508 -8.938 1 96.94 53 PRO B CA 1
ATOM 4881 C C . PRO B 1 53 ? 33.625 6.535 -8.203 1 96.94 53 PRO B C 1
ATOM 4883 O O . PRO B 1 53 ? 33.594 7.707 -8.594 1 96.94 53 PRO B O 1
ATOM 4886 N N . PRO B 1 54 ? 32.938 6.082 -7.223 1 97.94 54 PRO B N 1
ATOM 4887 C CA . PRO B 1 54 ? 32.188 7.074 -6.449 1 97.94 54 PRO B CA 1
ATOM 4888 C C . PRO B 1 54 ? 33.094 8.039 -5.695 1 97.94 54 PRO B C 1
ATOM 4890 O O . PRO B 1 54 ? 34.094 7.621 -5.098 1 97.94 54 PRO B O 1
ATOM 4893 N N . TYR B 1 55 ? 32.75 9.359 -5.754 1 97.75 55 TYR B N 1
ATOM 4894 C CA . TYR B 1 55 ? 33.5 10.312 -4.945 1 97.75 55 TYR B CA 1
ATOM 4895 C C . TYR B 1 55 ? 32.844 10.5 -3.578 1 97.75 55 TYR B C 1
ATOM 4897 O O . TYR B 1 55 ? 33.469 11.047 -2.66 1 97.75 55 TYR B O 1
ATOM 4905 N N . PHE B 1 56 ? 31.641 10.016 -3.422 1 98.06 56 PHE B N 1
ATOM 4906 C CA . PHE B 1 56 ? 30.891 10.117 -2.178 1 98.06 56 PHE B CA 1
ATOM 4907 C C . PHE B 1 56 ? 29.969 8.922 -2.004 1 98.06 56 PHE B C 1
ATOM 4909 O O . PHE B 1 56 ? 29.312 8.492 -2.955 1 98.06 56 PHE B O 1
ATOM 4916 N N . ILE B 1 57 ? 29.875 8.352 -0.835 1 98.5 57 ILE B N 1
ATOM 4917 C CA . ILE B 1 57 ? 28.922 7.312 -0.434 1 98.5 57 ILE B CA 1
ATOM 4918 C C . ILE B 1 57 ? 28.375 7.625 0.957 1 98.5 57 ILE B C 1
ATOM 4920 O O . ILE B 1 57 ? 29.125 8.047 1.844 1 98.5 57 ILE B O 1
ATOM 4924 N N . SER B 1 58 ? 27.094 7.438 1.174 1 98.56 58 SER B N 1
ATOM 4925 C CA . SER B 1 58 ? 26.516 7.469 2.516 1 98.56 58 SER B CA 1
ATOM 4926 C C . SER B 1 58 ? 25.469 6.387 2.695 1 98.56 58 SER B C 1
ATOM 4928 O O . SER B 1 58 ? 24.859 5.938 1.723 1 98.56 58 SER B O 1
ATOM 4930 N N . TYR B 1 59 ? 25.359 5.895 3.908 1 98.69 59 TYR B N 1
ATOM 4931 C CA . TYR B 1 59 ? 24.344 4.93 4.301 1 98.69 59 TYR B CA 1
ATOM 4932 C C . TYR B 1 59 ? 23.469 5.484 5.422 1 98.69 59 TYR B C 1
ATOM 4934 O O . TYR B 1 59 ? 23.984 6.117 6.352 1 98.69 59 TYR B O 1
ATOM 4942 N N . GLN B 1 60 ? 22.188 5.246 5.316 1 98.38 60 GLN B N 1
ATOM 4943 C CA . GLN B 1 60 ? 21.234 5.5 6.402 1 98.38 60 GLN B CA 1
ATOM 4944 C C . GLN B 1 60 ? 20.391 4.27 6.691 1 98.38 60 GLN B C 1
ATOM 4946 O O . GLN B 1 60 ? 19.906 3.609 5.77 1 98.38 60 GLN B O 1
ATOM 4951 N N . LEU B 1 61 ? 20.344 3.893 7.898 1 98.19 61 LEU B N 1
ATOM 4952 C CA . LEU B 1 61 ? 19.453 2.854 8.406 1 98.19 61 LEU B CA 1
ATOM 4953 C C . LEU B 1 61 ? 18.453 3.432 9.391 1 98.19 61 LEU B C 1
ATOM 4955 O O . LEU B 1 61 ? 18.828 4.078 10.367 1 98.19 61 LEU B O 1
ATOM 4959 N N . LYS B 1 62 ? 17.203 3.281 9.125 1 98 62 LYS B N 1
ATOM 4960 C CA . LYS B 1 62 ? 16.141 3.68 10.047 1 98 62 LYS B CA 1
ATOM 4961 C C . LYS B 1 62 ? 15.516 2.463 10.719 1 98 62 LYS B C 1
ATOM 4963 O O . LYS B 1 62 ? 14.938 1.605 10.047 1 98 62 LYS B O 1
ATOM 4968 N N . ASP B 1 63 ? 15.695 2.348 11.961 1 97.75 63 ASP B N 1
ATOM 4969 C CA . ASP B 1 63 ? 15.078 1.313 12.789 1 97.75 63 ASP B CA 1
ATOM 4970 C C . ASP B 1 63 ? 13.797 1.829 13.445 1 97.75 63 ASP B C 1
ATOM 4972 O O . ASP B 1 63 ? 13.859 2.643 14.367 1 97.75 63 ASP B O 1
ATOM 4976 N N . THR B 1 64 ? 12.641 1.316 13.07 1 97.88 64 THR B N 1
ATOM 4977 C CA . THR B 1 64 ? 11.359 1.864 13.516 1 97.88 64 THR B CA 1
ATOM 4978 C C . THR B 1 64 ? 10.594 0.841 14.352 1 97.88 64 THR B C 1
ATOM 4980 O O . THR B 1 64 ? 10.43 -0.307 13.93 1 97.88 64 THR B O 1
ATOM 4983 N N . GLU B 1 65 ? 10.211 1.183 15.484 1 97.56 65 GLU B N 1
ATOM 4984 C CA . GLU B 1 65 ? 9.234 0.491 16.312 1 97.56 65 GLU B CA 1
ATOM 4985 C C . GLU B 1 65 ? 7.941 1.297 16.422 1 97.56 65 GLU B C 1
ATOM 4987 O O . GLU B 1 65 ? 7.961 2.455 16.844 1 97.56 65 GLU B O 1
ATOM 4992 N N . GLN B 1 66 ? 6.824 0.658 16.078 1 97.06 66 GLN B N 1
ATOM 4993 C CA . GLN B 1 66 ? 5.578 1.414 16.016 1 97.06 66 GLN B CA 1
ATOM 4994 C C . GLN B 1 66 ? 4.422 0.616 16.625 1 97.06 66 GLN B C 1
ATOM 4996 O O . GLN B 1 66 ? 4.285 -0.581 16.359 1 97.06 66 GLN B O 1
ATOM 5001 N N . THR B 1 67 ? 3.617 1.213 17.453 1 97.94 67 THR B N 1
ATOM 5002 C CA . THR B 1 67 ? 2.344 0.69 17.922 1 97.94 67 THR B CA 1
ATOM 5003 C C . THR B 1 67 ? 1.193 1.604 17.516 1 97.94 67 THR B C 1
ATOM 5005 O O . THR B 1 67 ? 1.3 2.828 17.609 1 97.94 67 THR B O 1
ATOM 5008 N N . SER B 1 68 ? 0.149 1.045 17.016 1 97.88 68 SER B N 1
ATOM 5009 C CA . SER B 1 68 ? -1.043 1.789 16.625 1 97.88 68 SER B CA 1
ATOM 5010 C C . SER B 1 68 ? -2.309 1.137 17.172 1 97.88 68 SER B C 1
ATOM 5012 O O . SER B 1 68 ? -2.525 -0.063 16.984 1 97.88 68 SER B O 1
ATOM 5014 N N . LEU B 1 69 ? -3.084 1.904 17.828 1 98.5 69 LEU B N 1
ATOM 5015 C CA . LEU B 1 69 ? -4.41 1.524 18.297 1 98.5 69 LEU B CA 1
ATOM 5016 C C . LEU B 1 69 ? -5.484 2.404 17.672 1 98.5 69 LEU B C 1
ATOM 5018 O O . LEU B 1 69 ? -5.363 3.631 17.672 1 98.5 69 LEU B O 1
ATOM 5022 N N . VAL B 1 70 ? -6.48 1.83 17.156 1 98.5 70 VAL B N 1
ATOM 5023 C CA . VAL B 1 70 ? -7.617 2.576 16.625 1 98.5 70 VAL B CA 1
ATOM 5024 C C . VAL B 1 70 ? -8.914 2.039 17.219 1 98.5 70 VAL B C 1
ATOM 5026 O O . VAL B 1 70 ? -9.164 0.832 17.203 1 98.5 70 VAL B O 1
ATOM 5029 N N . ALA B 1 71 ? -9.688 2.898 17.734 1 98.69 71 ALA B N 1
ATOM 5030 C CA . ALA B 1 71 ? -10.977 2.51 18.297 1 98.69 71 ALA B CA 1
ATOM 5031 C C . ALA B 1 71 ? -12.117 3.273 17.641 1 98.69 71 ALA B C 1
ATOM 5033 O O . ALA B 1 71 ? -11.961 4.441 17.281 1 98.69 71 ALA B O 1
ATOM 5034 N N . ARG B 1 72 ? -13.133 2.617 17.516 1 97.5 72 ARG B N 1
ATOM 5035 C CA . ARG B 1 72 ? -14.414 3.129 17.047 1 97.5 72 ARG B CA 1
ATOM 5036 C C . ARG B 1 72 ? -15.562 2.52 17.844 1 97.5 72 ARG B C 1
ATOM 5038 O O . ARG B 1 72 ? -15.516 1.346 18.219 1 97.5 72 ARG B O 1
ATOM 5045 N N . TYR B 1 73 ? -16.547 3.252 18.172 1 95.94 73 TYR B N 1
ATOM 5046 C CA . TYR B 1 73 ? -17.781 2.779 18.781 1 95.94 73 TYR B CA 1
ATOM 5047 C C . TYR B 1 73 ? -17.484 2.01 20.062 1 95.94 73 TYR B C 1
ATOM 5049 O O . TYR B 1 73 ? -18.125 0.998 20.359 1 95.94 73 TYR B O 1
ATOM 5057 N N . GLY B 1 74 ? -16.516 2.332 20.719 1 97.31 74 GLY B N 1
ATOM 5058 C CA . GLY B 1 74 ? -16.203 1.721 22 1 97.31 74 GLY B CA 1
ATOM 5059 C C . GLY B 1 74 ? -15.406 0.435 21.875 1 97.31 74 GLY B C 1
ATOM 5060 O O . GLY B 1 74 ? -15.281 -0.317 22.844 1 97.31 74 GLY B O 1
ATOM 5061 N N . SER B 1 75 ? -14.867 0.135 20.688 1 98.19 75 SER B N 1
ATOM 5062 C CA . SER B 1 75 ? -14.133 -1.105 20.453 1 98.19 75 SER B CA 1
ATOM 5063 C C . SER B 1 75 ? -12.859 -0.852 19.656 1 98.19 75 SER B C 1
ATOM 5065 O O . SER B 1 75 ? -12.789 0.105 18.875 1 98.19 75 SER B O 1
ATOM 5067 N N . LEU B 1 76 ? -11.875 -1.733 19.859 1 98.56 76 LEU B N 1
ATOM 5068 C CA . LEU B 1 76 ? -10.664 -1.643 19.047 1 98.56 76 LEU B CA 1
ATOM 5069 C C . LEU B 1 76 ? -10.898 -2.205 17.641 1 98.56 76 LEU B C 1
ATOM 5071 O O . LEU B 1 76 ? -11.5 -3.271 17.5 1 98.56 76 LEU B O 1
ATOM 5075 N N . PHE B 1 77 ? -10.461 -1.479 16.672 1 98.25 77 PHE B N 1
ATOM 5076 C CA . PHE B 1 77 ? -10.523 -1.912 15.281 1 98.25 77 PHE B CA 1
ATOM 5077 C C . PHE B 1 77 ? -9.125 -2.211 14.742 1 98.25 77 PHE B C 1
ATOM 5079 O O . PHE B 1 77 ? -8.984 -2.877 13.719 1 98.25 77 PHE B O 1
ATOM 5086 N N . LEU B 1 78 ? -8.141 -1.704 15.344 1 97.88 78 LEU B N 1
ATOM 5087 C CA . LEU B 1 78 ? -6.742 -1.969 15.039 1 97.88 78 LEU B CA 1
ATOM 5088 C C . LEU B 1 78 ? -5.914 -2.062 16.312 1 97.88 78 LEU B C 1
ATOM 5090 O O . LEU B 1 78 ? -6.09 -1.259 17.234 1 97.88 78 LEU B O 1
ATOM 5094 N N . ASP B 1 79 ? -5.129 -2.955 16.453 1 98 79 ASP B N 1
ATOM 5095 C CA . ASP B 1 79 ? -4.133 -3.172 17.5 1 98 79 ASP B CA 1
ATOM 5096 C C . ASP B 1 79 ? -2.889 -3.857 16.938 1 98 79 ASP B C 1
ATOM 5098 O O . ASP B 1 79 ? -2.852 -5.086 16.812 1 98 79 ASP B O 1
ATOM 5102 N N . ASN B 1 80 ? -1.914 -3.088 16.656 1 96.81 80 ASN B N 1
ATOM 5103 C CA . ASN B 1 80 ? -0.75 -3.656 15.984 1 96.81 80 ASN B CA 1
ATOM 5104 C C . ASN B 1 80 ? 0.549 -3.047 16.5 1 96.81 80 ASN B C 1
ATOM 5106 O O . ASN B 1 80 ? 0.64 -1.832 16.688 1 96.81 80 ASN B O 1
ATOM 5110 N N . THR B 1 81 ? 1.484 -3.814 16.781 1 96.69 81 THR B N 1
ATOM 5111 C CA . THR B 1 81 ? 2.861 -3.43 17.062 1 96.69 81 THR B CA 1
ATOM 5112 C C . THR B 1 81 ? 3.824 -4.07 16.078 1 96.69 81 THR B C 1
ATOM 5114 O O . THR B 1 81 ? 3.75 -5.273 15.812 1 96.69 81 THR B O 1
ATOM 5117 N N . SER B 1 82 ? 4.691 -3.268 15.508 1 96.06 82 SER B N 1
ATOM 5118 C CA . SER B 1 82 ? 5.625 -3.797 14.516 1 96.06 82 SER B CA 1
ATOM 5119 C C . SER B 1 82 ? 6.992 -3.131 14.633 1 96.06 82 SER B C 1
ATOM 5121 O O . SER B 1 82 ? 7.113 -2.053 15.219 1 96.06 82 SER B O 1
ATOM 5123 N N . ARG B 1 83 ? 7.984 -3.797 14.148 1 97.31 83 ARG B N 1
ATOM 5124 C CA . ARG B 1 83 ? 9.344 -3.273 14.008 1 97.31 83 ARG B CA 1
ATOM 5125 C C . ARG B 1 83 ? 9.906 -3.582 12.625 1 97.31 83 ARG B C 1
ATOM 5127 O O . ARG B 1 83 ? 9.766 -4.699 12.125 1 97.31 83 ARG B O 1
ATOM 5134 N N . TYR B 1 84 ? 10.523 -2.662 12.047 1 97.12 84 TYR B N 1
ATOM 5135 C CA . TYR B 1 84 ? 11.148 -2.869 10.742 1 97.12 84 TYR B CA 1
ATOM 5136 C C . TYR B 1 84 ? 12.336 -1.938 10.555 1 97.12 84 TYR B C 1
ATOM 5138 O O . TYR B 1 84 ? 12.438 -0.907 11.227 1 97.12 84 TYR B O 1
ATOM 5146 N N . ARG B 1 85 ? 13.242 -2.273 9.703 1 98.12 85 ARG B N 1
ATOM 5147 C CA . ARG B 1 85 ? 14.414 -1.477 9.352 1 98.12 85 ARG B CA 1
ATOM 5148 C C . ARG B 1 85 ? 14.453 -1.192 7.855 1 98.12 85 ARG B C 1
ATOM 5150 O O . ARG B 1 85 ? 14.227 -2.09 7.043 1 98.12 85 ARG B O 1
ATOM 5157 N N . ARG B 1 86 ? 14.68 0.051 7.527 1 97.81 86 ARG B N 1
ATOM 5158 C CA . ARG B 1 86 ? 14.773 0.489 6.141 1 97.81 86 ARG B CA 1
ATOM 5159 C C . ARG B 1 86 ? 16.109 1.165 5.871 1 97.81 86 ARG B C 1
ATOM 5161 O O . ARG B 1 86 ? 16.625 1.9 6.719 1 97.81 86 ARG B O 1
ATOM 5168 N N . MET B 1 87 ? 16.609 0.952 4.684 1 97.38 87 MET B N 1
ATOM 5169 C CA . MET B 1 87 ? 17.906 1.512 4.332 1 97.38 87 MET B CA 1
ATOM 5170 C C . MET B 1 87 ? 17.797 2.48 3.162 1 97.38 87 MET B C 1
ATOM 5172 O O . MET B 1 87 ? 16.984 2.271 2.258 1 97.38 87 MET B O 1
ATOM 5176 N N . TYR B 1 88 ? 18.578 3.459 3.199 1 97.06 88 TYR B N 1
ATOM 5177 C CA . TYR B 1 88 ? 18.828 4.336 2.061 1 97.06 88 TYR B CA 1
ATOM 5178 C C . TYR B 1 88 ? 20.312 4.469 1.783 1 97.06 88 TYR B C 1
ATOM 5180 O O . TYR B 1 88 ? 21.094 4.746 2.693 1 97.06 88 TYR B O 1
ATOM 5188 N N . VAL B 1 89 ? 20.672 4.246 0.53 1 97.31 89 VAL B N 1
ATOM 5189 C CA . VAL B 1 89 ? 22.062 4.336 0.084 1 97.31 89 VAL B CA 1
ATOM 5190 C C . VAL B 1 89 ? 22.188 5.453 -0.95 1 97.31 89 VAL B C 1
ATOM 5192 O O . VAL B 1 89 ? 21.422 5.523 -1.903 1 97.31 89 VAL B O 1
ATOM 5195 N N . ASP B 1 90 ? 23.156 6.328 -0.723 1 96.62 90 ASP B N 1
ATOM 5196 C CA . ASP B 1 90 ? 23.5 7.348 -1.71 1 96.62 90 ASP B CA 1
ATOM 5197 C C . ASP B 1 90 ? 24.922 7.137 -2.242 1 96.62 90 ASP B C 1
ATOM 5199 O O . ASP B 1 90 ? 25.875 7.027 -1.464 1 96.62 90 ASP B O 1
ATOM 5203 N N . THR B 1 91 ? 25.047 6.992 -3.5 1 96.62 91 THR B N 1
ATOM 5204 C CA . THR B 1 91 ? 26.328 6.969 -4.195 1 96.62 91 THR B CA 1
ATOM 5205 C C . THR B 1 91 ? 26.375 8.062 -5.258 1 96.62 91 THR B C 1
ATOM 5207 O O . THR B 1 91 ? 25.453 8.211 -6.055 1 96.62 91 THR B O 1
ATOM 5210 N N . ARG B 1 92 ? 27.422 8.766 -5.238 1 97.25 92 ARG B N 1
ATOM 5211 C CA . ARG B 1 92 ? 27.562 9.836 -6.215 1 97.25 92 ARG B CA 1
ATOM 5212 C C . ARG B 1 92 ? 28.828 9.672 -7.039 1 97.25 92 ARG B C 1
ATOM 5214 O O . ARG B 1 92 ? 29.891 9.305 -6.504 1 97.25 92 ARG B O 1
ATOM 5221 N N . VAL B 1 93 ? 28.734 9.93 -8.336 1 97.31 93 VAL B N 1
ATOM 5222 C CA . VAL B 1 93 ? 29.859 9.82 -9.273 1 97.31 93 VAL B CA 1
ATOM 5223 C C . VAL B 1 93 ? 30.062 11.148 -9.984 1 97.31 93 VAL B C 1
ATOM 5225 O O . VAL B 1 93 ? 29.125 11.93 -10.156 1 97.31 93 VAL B O 1
ATOM 5228 N N . GLY B 1 94 ? 31.312 11.414 -10.398 1 96.69 94 GLY B N 1
ATOM 5229 C CA . GLY B 1 94 ? 31.703 12.727 -10.883 1 96.69 94 GLY B CA 1
ATOM 5230 C C . GLY B 1 94 ? 32.5 13.523 -9.852 1 96.69 94 GLY B C 1
ATOM 5231 O O . GLY B 1 94 ? 33.562 13.086 -9.398 1 96.69 94 GLY B O 1
ATOM 5232 N N . SER B 1 95 ? 31.953 14.703 -9.562 1 96.38 95 SER B N 1
ATOM 5233 C CA . SER B 1 95 ? 32.562 15.586 -8.57 1 96.38 95 SER B CA 1
ATOM 5234 C C . SER B 1 95 ? 31.484 16.422 -7.852 1 96.38 95 SER B C 1
ATOM 5236 O O . SER B 1 95 ? 30.312 16.375 -8.219 1 96.38 95 SER B O 1
ATOM 5238 N N . TYR B 1 96 ? 31.953 17.047 -6.832 1 96.56 96 TYR B N 1
ATOM 5239 C CA . TYR B 1 96 ? 31.016 17.922 -6.117 1 96.56 96 TYR B CA 1
ATOM 5240 C C . TYR B 1 96 ? 30.438 18.969 -7.051 1 96.56 96 TYR B C 1
ATOM 5242 O O . TYR B 1 96 ? 29.281 19.391 -6.887 1 96.56 96 TYR B O 1
ATOM 5250 N N . GLU B 1 97 ? 31.188 19.375 -7.992 1 93.81 97 GLU B N 1
ATOM 5251 C CA . GLU B 1 97 ? 30.781 20.422 -8.93 1 93.81 97 GLU B CA 1
ATOM 5252 C C . GLU B 1 97 ? 29.766 19.875 -9.945 1 93.81 97 GLU B C 1
ATOM 5254 O O . GLU B 1 97 ? 28.812 20.578 -10.297 1 93.81 97 GLU B O 1
ATOM 5259 N N . PHE B 1 98 ? 30 18.719 -10.398 1 93.69 98 PHE B N 1
ATOM 5260 C CA . PHE B 1 98 ? 29.172 18.125 -11.438 1 93.69 98 PHE B CA 1
ATOM 5261 C C . PHE B 1 98 ? 29.094 16.609 -11.266 1 93.69 98 PHE B C 1
ATOM 5263 O O . PHE B 1 98 ? 30.078 15.898 -11.484 1 93.69 98 PHE B O 1
ATOM 5270 N N . ASP B 1 99 ? 27.828 16.203 -10.891 1 95.81 99 ASP B N 1
ATOM 5271 C CA . ASP B 1 99 ? 27.672 14.766 -10.656 1 95.81 99 ASP B CA 1
ATOM 5272 C C . ASP B 1 99 ? 26.359 14.242 -11.242 1 95.81 99 ASP B C 1
ATOM 5274 O O . ASP B 1 99 ? 25.859 14.789 -12.227 1 95.81 99 ASP B O 1
ATOM 5278 N N . ASN B 1 100 ? 25.875 13.086 -10.742 1 93.38 100 ASN B N 1
ATOM 5279 C CA . ASN B 1 100 ? 24.719 12.398 -11.289 1 93.38 100 ASN B CA 1
ATOM 5280 C C . ASN B 1 100 ? 23.406 13.023 -10.797 1 93.38 100 ASN B C 1
ATOM 5282 O O . ASN B 1 100 ? 22.328 12.469 -11.016 1 93.38 100 ASN B O 1
ATOM 5286 N N . SER B 1 101 ? 23.516 14.172 -10.141 1 89.88 101 SER B N 1
ATOM 5287 C CA . SER B 1 101 ? 22.312 14.812 -9.625 1 89.88 101 SER B CA 1
ATOM 5288 C C . SER B 1 101 ? 21.375 15.227 -10.758 1 89.88 101 SER B C 1
ATOM 5290 O O . SER B 1 101 ? 21.844 15.672 -11.812 1 89.88 101 SER B O 1
ATOM 5292 N N . GLY B 1 102 ? 20.016 14.961 -10.531 1 80.31 102 GLY B N 1
ATOM 5293 C CA . GLY B 1 102 ? 19.016 15.344 -11.5 1 80.31 102 GLY B CA 1
ATOM 5294 C C . GLY B 1 102 ? 17.625 14.867 -11.133 1 80.31 102 GLY B C 1
ATOM 5295 O O . GLY B 1 102 ? 17.422 14.273 -10.07 1 80.31 102 GLY B O 1
ATOM 5296 N N . PRO B 1 103 ? 16.656 15.227 -11.922 1 69.25 103 PRO B N 1
ATOM 5297 C CA . PRO B 1 103 ? 15.258 14.898 -11.609 1 69.25 103 PRO B CA 1
ATOM 5298 C C . PRO B 1 103 ? 15.016 13.391 -11.5 1 69.25 103 PRO B C 1
ATOM 5300 O O . PRO B 1 103 ? 14.086 12.961 -10.812 1 69.25 103 PRO B O 1
ATOM 5303 N N . GLU B 1 104 ? 15.82 12.625 -12.156 1 63.25 104 GLU B N 1
ATOM 5304 C CA . GLU B 1 104 ? 15.617 11.18 -12.227 1 63.25 104 GLU B CA 1
ATOM 5305 C C . GLU B 1 104 ? 16.047 10.5 -10.93 1 63.25 104 GLU B C 1
ATOM 5307 O O . GLU B 1 104 ? 15.773 9.32 -10.719 1 63.25 104 GLU B O 1
ATOM 5312 N N . GLU B 1 105 ? 16.688 11.328 -10.125 1 66.88 105 GLU B N 1
ATOM 5313 C CA . GLU B 1 105 ? 17.172 10.742 -8.883 1 66.88 105 GLU B CA 1
ATOM 5314 C C . GLU B 1 105 ? 16.016 10.227 -8.031 1 66.88 105 GLU B C 1
ATOM 5316 O O . GLU B 1 105 ? 16.219 9.406 -7.129 1 66.88 105 GLU B O 1
ATOM 5321 N N . TYR B 1 106 ? 14.836 10.711 -8.359 1 55.25 106 TYR B N 1
ATOM 5322 C CA . TYR B 1 106 ? 13.68 10.398 -7.52 1 55.25 106 TYR B CA 1
ATOM 5323 C C . TYR B 1 106 ? 12.93 9.18 -8.047 1 55.25 106 TYR B C 1
ATOM 5325 O O . TYR B 1 106 ? 12.047 8.656 -7.383 1 55.25 106 TYR B O 1
ATOM 5333 N N . THR B 1 107 ? 13.305 8.883 -9.234 1 51.62 107 THR B N 1
ATOM 5334 C CA . THR B 1 107 ? 12.617 7.762 -9.867 1 51.62 107 THR B CA 1
ATOM 5335 C C . THR B 1 107 ? 13.281 6.438 -9.5 1 51.62 107 THR B C 1
ATOM 5337 O O . THR B 1 107 ? 14.492 6.387 -9.273 1 51.62 107 THR B O 1
ATOM 5340 N N . TYR B 1 108 ? 12.477 5.688 -8.938 1 46.16 108 TYR B N 1
ATOM 5341 C CA . TYR B 1 108 ? 13 4.344 -8.711 1 46.16 108 TYR B CA 1
ATOM 5342 C C . TYR B 1 108 ? 13.766 3.842 -9.93 1 46.16 108 TYR B C 1
ATOM 5344 O O . TYR B 1 108 ? 13.289 3.961 -11.062 1 46.16 108 TYR B O 1
ATOM 5352 N N . PHE B 1 109 ? 15.18 3.914 -9.812 1 41.66 109 PHE B N 1
ATOM 5353 C CA . PHE B 1 109 ? 15.977 3.33 -10.883 1 41.66 109 PHE B CA 1
ATOM 5354 C C . PHE B 1 109 ? 15.445 1.956 -11.273 1 41.66 109 PHE B C 1
ATOM 5356 O O . PHE B 1 109 ? 15.445 1.03 -10.453 1 41.66 109 PHE B O 1
ATOM 5363 N N . VAL B 1 110 ? 14.445 1.992 -12.164 1 42.09 110 VAL B N 1
ATOM 5364 C CA . VAL B 1 110 ? 14.203 0.703 -12.805 1 42.09 110 VAL B CA 1
ATOM 5365 C C . VAL B 1 110 ? 15.266 0.443 -13.867 1 42.09 110 VAL B C 1
ATOM 5367 O O . VAL B 1 110 ? 15.578 1.324 -14.672 1 42.09 110 VAL B O 1
ATOM 5370 N N . GLY B 1 111 ? 16.312 -0.195 -13.625 1 43.44 111 GLY B N 1
ATOM 5371 C CA . GLY B 1 111 ? 17.328 -0.566 -14.594 1 43.44 111 GLY B CA 1
ATOM 5372 C C . GLY B 1 111 ? 16.906 -0.293 -16.031 1 43.44 111 GLY B C 1
ATOM 5373 O O . GLY B 1 111 ? 15.742 -0.463 -16.375 1 43.44 111 GLY B O 1
ATOM 5374 N N . GLY B 1 112 ? 17.391 0.831 -16.562 1 38.62 112 GLY B N 1
ATOM 5375 C CA . GLY B 1 112 ? 17.188 1.301 -17.922 1 38.62 112 GLY B CA 1
ATOM 5376 C C . GLY B 1 112 ? 17.047 0.174 -18.922 1 38.62 112 GLY B C 1
ATOM 5377 O O . GLY B 1 112 ? 16.828 0.418 -20.109 1 38.62 112 GLY B O 1
ATOM 5378 N N . GLY B 1 113 ? 17.625 -0.905 -18.75 1 39.84 113 GLY B N 1
ATOM 5379 C CA . GLY B 1 113 ? 17.578 -1.792 -19.906 1 39.84 113 GLY B CA 1
ATOM 5380 C C . GLY B 1 113 ? 16.203 -2.389 -20.156 1 39.84 113 GLY B C 1
ATOM 5381 O O . GLY B 1 113 ? 15.328 -2.301 -19.297 1 39.84 113 GLY B O 1
ATOM 5382 N N . ARG B 1 114 ? 15.898 -2.578 -21.406 1 40.53 114 ARG B N 1
ATOM 5383 C CA . ARG B 1 114 ? 14.836 -3.426 -21.922 1 40.53 114 ARG B CA 1
ATOM 5384 C C . ARG B 1 114 ? 14.852 -4.801 -21.266 1 40.53 114 ARG B C 1
ATOM 5386 O O . ARG B 1 114 ? 15.875 -5.492 -21.281 1 40.53 114 ARG B O 1
ATOM 5393 N N . GLY B 1 115 ? 14.031 -5.066 -20.141 1 45 115 GLY B N 1
ATOM 5394 C CA . GLY B 1 115 ? 13.797 -6.332 -19.453 1 45 115 GLY B CA 1
ATOM 5395 C C . GLY B 1 115 ? 13.547 -6.176 -17.969 1 45 115 GLY B C 1
ATOM 5396 O O . GLY B 1 115 ? 13.508 -5.059 -17.453 1 45 115 GLY B O 1
ATOM 5397 N N . THR B 1 116 ? 13.352 -7.305 -17.25 1 56.19 116 THR B N 1
ATOM 5398 C CA . THR B 1 116 ? 12.961 -7.336 -15.852 1 56.19 116 THR B CA 1
ATOM 5399 C C . THR B 1 116 ? 14.164 -7.078 -14.945 1 56.19 116 THR B C 1
ATOM 5401 O O . THR B 1 116 ? 15.102 -7.879 -14.914 1 56.19 116 THR B O 1
ATOM 5404 N N . SER B 1 117 ? 14.523 -5.918 -14.641 1 64.94 117 SER B N 1
ATOM 5405 C CA . SER B 1 117 ? 15.594 -5.562 -13.711 1 64.94 117 SER B CA 1
ATOM 5406 C C . SER B 1 117 ? 15.25 -5.977 -12.289 1 64.94 117 SER B C 1
ATOM 5408 O O . SER B 1 117 ? 14.078 -6.059 -11.922 1 64.94 117 SER B O 1
ATOM 5410 N N . TYR B 1 118 ? 16.422 -6.594 -11.664 1 79.69 118 TYR B N 1
ATOM 5411 C CA . TYR B 1 118 ? 16.266 -6.926 -10.258 1 79.69 118 TYR B CA 1
ATOM 5412 C C . TYR B 1 118 ? 16.234 -5.668 -9.398 1 79.69 118 TYR B C 1
ATOM 5414 O O . TYR B 1 118 ? 17.078 -4.777 -9.555 1 79.69 118 TYR B O 1
ATOM 5422 N N . ILE B 1 119 ? 15.281 -5.551 -8.633 1 82 119 ILE B N 1
ATOM 5423 C CA . ILE B 1 119 ? 15.195 -4.434 -7.695 1 82 119 ILE B CA 1
ATOM 5424 C C . ILE B 1 119 ? 15.617 -4.891 -6.301 1 82 119 ILE B C 1
ATOM 5426 O O . ILE B 1 119 ? 15 -5.793 -5.727 1 82 119 ILE B O 1
ATOM 5430 N N . VAL B 1 120 ? 16.625 -4.266 -5.844 1 89.94 120 VAL B N 1
ATOM 5431 C CA . VAL B 1 120 ? 17.203 -4.641 -4.555 1 89.94 120 VAL B CA 1
ATOM 5432 C C . VAL B 1 120 ? 16.234 -4.277 -3.432 1 89.94 120 VAL B C 1
ATOM 5434 O O . VAL B 1 120 ? 15.617 -3.207 -3.457 1 89.94 120 VAL B O 1
ATOM 5437 N N . ASN B 1 121 ? 16.203 -5.191 -2.447 1 89.31 121 ASN B N 1
ATOM 5438 C CA . ASN B 1 121 ? 15.43 -4.945 -1.231 1 89.31 121 ASN B CA 1
ATOM 5439 C C . ASN B 1 121 ? 16.125 -3.92 -0.333 1 89.31 121 ASN B C 1
ATOM 5441 O O . ASN B 1 121 ? 17.312 -4.051 -0.033 1 89.31 121 ASN B O 1
ATOM 5445 N N . LYS B 1 122 ? 15.328 -2.967 0.077 1 94.69 122 LYS B N 1
ATOM 5446 C CA . LYS B 1 122 ? 15.938 -1.904 0.877 1 94.69 122 LYS B CA 1
ATOM 5447 C C . LYS B 1 122 ? 15.578 -2.061 2.354 1 94.69 122 LYS B C 1
ATOM 5449 O O . LYS B 1 122 ? 15.562 -1.08 3.1 1 94.69 122 LYS B O 1
ATOM 5454 N N . GLU B 1 123 ? 15.344 -3.23 2.766 1 96.44 123 GLU B N 1
ATOM 5455 C CA . GLU B 1 123 ? 15.148 -3.539 4.18 1 96.44 123 GLU B CA 1
ATOM 5456 C C . GLU B 1 123 ? 16.453 -3.928 4.848 1 96.44 123 GLU B C 1
ATOM 5458 O O . GLU B 1 123 ? 17.391 -4.398 4.184 1 96.44 123 GLU B O 1
ATOM 5463 N N . GLY B 1 124 ? 16.531 -3.648 6.137 1 97.56 124 GLY B N 1
ATOM 5464 C CA . GLY B 1 124 ? 17.656 -4.09 6.945 1 97.56 124 GLY B CA 1
ATOM 5465 C C . GLY B 1 124 ? 17.312 -5.258 7.852 1 97.56 124 GLY B C 1
ATOM 5466 O O . GLY B 1 124 ? 16.141 -5.531 8.109 1 97.56 124 GLY B O 1
ATOM 5467 N N . PRO B 1 125 ? 18.391 -5.953 8.273 1 98 125 PRO B N 1
ATOM 5468 C CA . PRO B 1 125 ? 18.156 -7.074 9.188 1 98 125 PRO B CA 1
ATOM 5469 C C . PRO B 1 125 ? 17.656 -6.621 10.555 1 98 125 PRO B C 1
ATOM 5471 O O . PRO B 1 125 ? 18.141 -5.617 11.094 1 98 125 PRO B O 1
ATOM 5474 N N . LEU B 1 126 ? 16.719 -7.352 11.094 1 97.56 126 LEU B N 1
ATOM 5475 C CA . LEU B 1 126 ? 16.219 -7.09 12.438 1 97.56 126 LEU B CA 1
ATOM 5476 C C . LEU B 1 126 ? 17.172 -7.645 13.484 1 97.56 126 LEU B C 1
ATOM 5478 O O . LEU B 1 126 ? 17.266 -7.105 14.594 1 97.56 126 LEU B O 1
ATOM 5482 N N . ASP B 1 127 ? 17.828 -8.75 13.047 1 95.19 127 ASP B N 1
ATOM 5483 C CA . ASP B 1 127 ? 18.922 -9.227 13.891 1 95.19 127 ASP B CA 1
ATOM 5484 C C . ASP B 1 127 ? 20.109 -8.266 13.836 1 95.19 127 ASP B C 1
ATOM 5486 O O . ASP B 1 127 ? 20.406 -7.695 12.789 1 95.19 127 ASP B O 1
ATOM 5490 N N . ASP B 1 128 ? 20.766 -8.125 14.953 1 93.25 128 ASP B N 1
ATOM 5491 C CA . ASP B 1 128 ? 21.938 -7.27 14.969 1 93.25 128 ASP B CA 1
ATOM 5492 C C . ASP B 1 128 ? 23.156 -8.008 14.406 1 93.25 128 ASP B C 1
ATOM 5494 O O . ASP B 1 128 ? 24.188 -8.133 15.078 1 93.25 128 ASP B O 1
ATOM 5498 N N . SER B 1 129 ? 22.984 -8.375 13.156 1 94.88 129 SER B N 1
ATOM 5499 C CA . SER B 1 129 ? 24.031 -9.094 12.43 1 94.88 129 SER B CA 1
ATOM 5500 C C . SER B 1 129 ? 24.844 -8.156 11.547 1 94.88 129 SER B C 1
ATOM 5502 O O . SER B 1 129 ? 24.328 -7.641 10.547 1 94.88 129 SER B O 1
ATOM 5504 N N . SER B 1 130 ? 26.109 -8.047 11.867 1 96.31 130 SER B N 1
ATOM 5505 C CA . SER B 1 130 ? 27 -7.195 11.086 1 96.31 130 SER B CA 1
ATOM 5506 C C . SER B 1 130 ? 27.109 -7.688 9.648 1 96.31 130 SER B C 1
ATOM 5508 O O . SER B 1 130 ? 27 -6.898 8.703 1 96.31 130 SER B O 1
ATOM 5510 N N . LEU B 1 131 ? 27.234 -8.945 9.516 1 95.75 131 LEU B N 1
ATOM 5511 C CA . LEU B 1 131 ? 27.453 -9.5 8.188 1 95.75 131 LEU B CA 1
ATOM 5512 C C . LEU B 1 131 ? 26.203 -9.328 7.324 1 95.75 131 LEU B C 1
ATOM 5514 O O . LEU B 1 131 ? 26.297 -8.977 6.145 1 95.75 131 LEU B O 1
ATOM 5518 N N . ALA B 1 132 ? 25.016 -9.633 7.875 1 96.94 132 ALA B N 1
ATOM 5519 C CA . ALA B 1 132 ? 23.781 -9.484 7.109 1 96.94 132 ALA B CA 1
ATOM 5520 C C . ALA B 1 132 ? 23.578 -8.039 6.664 1 96.94 132 ALA B C 1
ATOM 5522 O O . ALA B 1 132 ? 23.188 -7.781 5.523 1 96.94 132 ALA B O 1
ATOM 5523 N N . LEU B 1 133 ? 23.859 -7.133 7.578 1 98 133 LEU B N 1
ATOM 5524 C CA . LEU B 1 133 ? 23.719 -5.719 7.25 1 98 133 LEU B CA 1
ATOM 5525 C C . LEU B 1 133 ? 24.688 -5.309 6.152 1 98 133 LEU B C 1
ATOM 5527 O O . LEU B 1 133 ? 24.312 -4.637 5.191 1 98 133 LEU B O 1
ATOM 5531 N N . ARG B 1 134 ? 25.906 -5.723 6.277 1 98 134 ARG B N 1
ATOM 5532 C CA . ARG B 1 134 ? 26.922 -5.406 5.277 1 98 134 ARG B CA 1
ATOM 5533 C C . ARG B 1 134 ? 26.531 -5.977 3.916 1 98 134 ARG B C 1
ATOM 5535 O O . ARG B 1 134 ? 26.75 -5.336 2.885 1 98 134 ARG B O 1
ATOM 5542 N N . THR B 1 135 ? 26 -7.188 3.924 1 96.75 135 THR B N 1
ATOM 5543 C CA . THR B 1 135 ? 25.594 -7.82 2.672 1 96.75 135 THR B CA 1
ATOM 5544 C C . THR B 1 135 ? 24.469 -7.039 2.01 1 96.75 135 THR B C 1
ATOM 5546 O O . THR B 1 135 ? 24.5 -6.797 0.801 1 96.75 135 THR B O 1
ATOM 5549 N N . ALA B 1 136 ? 23.484 -6.66 2.816 1 97.25 136 ALA B N 1
ATOM 5550 C CA . ALA B 1 136 ? 22.391 -5.855 2.287 1 97.25 136 ALA B CA 1
ATOM 5551 C C . ALA B 1 136 ? 22.906 -4.535 1.716 1 97.25 136 ALA B C 1
ATOM 5553 O O . ALA B 1 136 ? 22.5 -4.129 0.623 1 97.25 136 ALA B O 1
ATOM 5554 N N . LEU B 1 137 ? 23.766 -3.873 2.396 1 98.25 137 LEU B N 1
ATOM 5555 C CA . LEU B 1 137 ? 24.328 -2.596 1.964 1 98.25 137 LEU B CA 1
ATOM 5556 C C . LEU B 1 137 ? 25.172 -2.77 0.704 1 98.25 137 LEU B C 1
ATOM 5558 O O . LEU B 1 137 ? 25.156 -1.91 -0.181 1 98.25 137 LEU B O 1
ATOM 5562 N N . TRP B 1 138 ? 25.953 -3.844 0.644 1 96.88 138 TRP B N 1
ATOM 5563 C CA . TRP B 1 138 ? 26.766 -4.16 -0.524 1 96.88 138 TRP B CA 1
ATOM 5564 C C . TRP B 1 138 ? 25.906 -4.191 -1.79 1 96.88 138 TRP B C 1
ATOM 5566 O O . TRP B 1 138 ? 26.234 -3.531 -2.779 1 96.88 138 TRP B O 1
ATOM 5576 N N . LEU B 1 139 ? 24.844 -4.902 -1.692 1 95.31 139 LEU B N 1
ATOM 5577 C CA . LEU B 1 139 ? 23.984 -5.062 -2.863 1 95.31 139 LEU B CA 1
ATOM 5578 C C . LEU B 1 139 ? 23.312 -3.748 -3.221 1 95.31 139 LEU B C 1
ATOM 5580 O O . LEU B 1 139 ? 23.234 -3.381 -4.395 1 95.31 139 LEU B O 1
ATOM 5584 N N . ALA B 1 140 ? 22.828 -3.057 -2.242 1 96 140 ALA B N 1
ATOM 5585 C CA . ALA B 1 140 ? 22.172 -1.771 -2.471 1 96 140 ALA B CA 1
ATOM 5586 C C . ALA B 1 140 ? 23.141 -0.756 -3.057 1 96 140 ALA B C 1
ATOM 5588 O O . ALA B 1 140 ? 22.766 0.063 -3.898 1 96 140 ALA B O 1
ATOM 5589 N N . THR B 1 141 ? 24.375 -0.775 -2.607 1 97.25 141 THR B N 1
ATOM 5590 C CA . THR B 1 141 ? 25.391 0.148 -3.092 1 97.25 141 THR B CA 1
ATOM 5591 C C . THR B 1 141 ? 25.719 -0.122 -4.559 1 97.25 141 THR B C 1
ATOM 5593 O O . THR B 1 141 ? 25.859 0.812 -5.352 1 97.25 141 THR B O 1
ATOM 5596 N N . ASP B 1 142 ? 25.797 -1.382 -4.871 1 94.38 142 ASP B N 1
ATOM 5597 C CA . ASP B 1 142 ? 26.047 -1.771 -6.254 1 94.38 142 ASP B CA 1
ATOM 5598 C C . ASP B 1 142 ? 24.969 -1.221 -7.188 1 94.38 142 ASP B C 1
ATOM 5600 O O . ASP B 1 142 ? 25.281 -0.622 -8.219 1 94.38 142 ASP B O 1
ATOM 5604 N N . GLU B 1 143 ? 23.766 -1.435 -6.801 1 92.25 143 GLU B N 1
ATOM 5605 C CA . GLU B 1 143 ? 22.656 -0.948 -7.605 1 92.25 143 GLU B CA 1
ATOM 5606 C C . GLU B 1 143 ? 22.703 0.57 -7.758 1 92.25 143 GLU B C 1
ATOM 5608 O O . GLU B 1 143 ? 22.562 1.092 -8.867 1 92.25 143 GLU B O 1
ATOM 5613 N N . LYS B 1 144 ? 22.891 1.222 -6.664 1 94.31 144 LYS B N 1
ATOM 5614 C CA . LYS B 1 144 ? 22.875 2.682 -6.684 1 94.31 144 LYS B CA 1
ATOM 5615 C C . LYS B 1 144 ? 24.047 3.234 -7.496 1 94.31 144 LYS B C 1
ATOM 5617 O O . LYS B 1 144 ? 23.891 4.23 -8.203 1 94.31 144 LYS B O 1
ATOM 5622 N N . TYR B 1 145 ? 25.234 2.648 -7.43 1 95.5 145 TYR B N 1
ATOM 5623 C CA . TYR B 1 145 ? 26.391 3.09 -8.188 1 95.5 145 TYR B CA 1
ATOM 5624 C C . TYR B 1 145 ? 26.125 3.012 -9.688 1 95.5 145 TYR B C 1
ATOM 5626 O O . TYR B 1 145 ? 26.375 3.973 -10.422 1 95.5 145 TYR B O 1
ATOM 5634 N N . LYS B 1 146 ? 25.562 1.964 -10.102 1 91.75 146 LYS B N 1
ATOM 5635 C CA . LYS B 1 146 ? 25.266 1.788 -11.516 1 91.75 146 LYS B CA 1
ATOM 5636 C C . LYS B 1 146 ? 24.219 2.807 -11.984 1 91.75 146 LYS B C 1
ATOM 5638 O O . LYS B 1 146 ? 24.359 3.379 -13.07 1 91.75 146 LYS B O 1
ATOM 5643 N N . ALA B 1 147 ? 23.25 2.986 -11.148 1 90.31 147 ALA B N 1
ATOM 5644 C CA . ALA B 1 147 ? 22.25 3.998 -11.469 1 90.31 147 ALA B CA 1
ATOM 5645 C C . ALA B 1 147 ? 22.875 5.383 -11.57 1 90.31 147 ALA B C 1
ATOM 5647 O O . ALA B 1 147 ? 22.547 6.156 -12.477 1 90.31 147 ALA B O 1
ATOM 5648 N N . SER B 1 148 ? 23.734 5.672 -10.68 1 94.5 148 SER B N 1
ATOM 5649 C CA . SER B 1 148 ? 24.406 6.965 -10.664 1 94.5 148 SER B CA 1
ATOM 5650 C C . SER B 1 148 ? 25.266 7.16 -11.906 1 94.5 148 SER B C 1
ATOM 5652 O O . SER B 1 148 ? 25.281 8.242 -12.492 1 94.5 148 SER B O 1
ATOM 5654 N N . LEU B 1 149 ? 25.969 6.16 -12.305 1 93.56 149 LEU B N 1
ATOM 5655 C CA . LEU B 1 149 ? 26.781 6.223 -13.516 1 93.56 149 LEU B CA 1
ATOM 5656 C C . LEU B 1 149 ? 25.906 6.488 -14.734 1 93.56 149 LEU B C 1
ATOM 5658 O O . LEU B 1 149 ? 26.234 7.348 -15.562 1 93.56 149 LEU B O 1
ATOM 5662 N N . SER B 1 150 ? 24.812 5.711 -14.781 1 89.5 150 SER B N 1
ATOM 5663 C CA . SER B 1 150 ? 23.891 5.895 -15.898 1 89.5 150 SER B CA 1
ATOM 5664 C C . SER B 1 150 ? 23.359 7.324 -15.953 1 89.5 150 SER B C 1
ATOM 5666 O O . SER B 1 150 ? 23.312 7.93 -17.016 1 89.5 150 SER B O 1
ATOM 5668 N N . GLN B 1 151 ? 23.031 7.848 -14.852 1 90.88 151 GLN B N 1
ATOM 5669 C CA . GLN B 1 151 ? 22.5 9.203 -14.766 1 90.88 151 GLN B CA 1
ATOM 5670 C C . GLN B 1 151 ? 23.547 10.234 -15.172 1 90.88 151 GLN B C 1
ATOM 5672 O O . GLN B 1 151 ? 23.25 11.203 -15.867 1 90.88 151 GLN B O 1
ATOM 5677 N N . LEU B 1 152 ? 24.766 10.062 -14.703 1 93.75 152 LEU B N 1
ATOM 5678 C CA . LEU B 1 152 ? 25.844 10.984 -15.047 1 93.75 152 LEU B CA 1
ATOM 5679 C C . LEU B 1 152 ? 26.094 11 -16.547 1 93.75 152 LEU B C 1
ATOM 5681 O O . LEU B 1 152 ? 26.25 12.062 -17.141 1 93.75 152 LEU B O 1
ATOM 5685 N N . LEU B 1 153 ? 26.109 9.836 -17.109 1 92.12 153 LEU B N 1
ATOM 5686 C CA . LEU B 1 153 ? 26.375 9.719 -18.531 1 92.12 153 LEU B CA 1
ATOM 5687 C C . LEU B 1 153 ? 25.25 10.352 -19.344 1 92.12 153 LEU B C 1
ATOM 5689 O O . LEU B 1 153 ? 25.5 11.016 -20.359 1 92.12 153 LEU B O 1
ATOM 5693 N N . LYS B 1 154 ? 24.094 10.102 -18.922 1 87.94 154 LYS B N 1
ATOM 5694 C CA . LYS B 1 154 ? 22.953 10.758 -19.562 1 87.94 154 LYS B CA 1
ATOM 5695 C C . LYS B 1 154 ? 23.078 12.273 -19.484 1 87.94 154 LYS B C 1
ATOM 5697 O O . LYS B 1 154 ? 22.844 12.977 -20.469 1 87.94 154 LYS B O 1
ATOM 5702 N N . LYS B 1 155 ? 23.344 12.703 -18.328 1 88.44 155 LYS B N 1
ATOM 5703 C CA . LYS B 1 155 ? 23.5 14.141 -18.109 1 88.44 155 LYS B CA 1
ATOM 5704 C C . LYS B 1 155 ? 24.609 14.711 -18.984 1 88.44 155 LYS B C 1
ATOM 5706 O O . LYS B 1 155 ? 24.469 15.789 -19.562 1 88.44 155 LYS B O 1
ATOM 5711 N N . LYS B 1 156 ? 25.719 14.047 -19.031 1 89.19 156 LYS B N 1
ATOM 5712 C CA . LYS B 1 156 ? 26.812 14.461 -19.891 1 89.19 156 LYS B CA 1
ATOM 5713 C C . LYS B 1 156 ? 26.391 14.5 -21.359 1 89.19 156 LYS B C 1
ATOM 5715 O O . LYS B 1 156 ? 26.781 15.406 -22.094 1 89.19 156 LYS B O 1
ATOM 5720 N N . GLY B 1 157 ? 25.625 13.5 -21.719 1 87.81 157 GLY B N 1
ATOM 5721 C CA . GLY B 1 157 ? 25.109 13.477 -23.078 1 87.81 157 GLY B CA 1
ATOM 5722 C C . GLY B 1 157 ? 24.234 14.672 -23.391 1 87.81 157 GLY B C 1
ATOM 5723 O O . GLY B 1 157 ? 24.344 15.258 -24.469 1 87.81 157 GLY B O 1
ATOM 5724 N N . GLU B 1 158 ? 23.438 14.961 -22.516 1 82.31 158 GLU B N 1
ATOM 5725 C CA . GLU B 1 158 ? 22.516 16.094 -22.703 1 82.31 158 GLU B CA 1
ATOM 5726 C C . GLU B 1 158 ? 23.281 17.406 -22.734 1 82.31 158 GLU B C 1
ATOM 5728 O O . GLU B 1 158 ? 22.891 18.344 -23.422 1 82.31 158 GLU B O 1
ATOM 5733 N N . ASN B 1 159 ? 24.266 17.484 -21.953 1 81.44 159 ASN B N 1
ATOM 5734 C CA . ASN B 1 159 ? 25.047 18.703 -21.844 1 81.44 159 ASN B CA 1
ATOM 5735 C C . ASN B 1 159 ? 25.781 19.031 -23.141 1 81.44 159 ASN B C 1
ATOM 5737 O O . ASN B 1 159 ? 26.203 20.172 -23.344 1 81.44 159 ASN B O 1
ATOM 5741 N N . VAL B 1 160 ? 25.891 18.062 -23.938 1 74.69 160 VAL B N 1
ATOM 5742 C CA . VAL B 1 160 ? 26.531 18.297 -25.234 1 74.69 160 VAL B CA 1
ATOM 5743 C C . VAL B 1 160 ? 25.703 19.281 -26.047 1 74.69 160 VAL B C 1
ATOM 5745 O O . VAL B 1 160 ? 26.25 20.078 -26.828 1 74.69 160 VAL B O 1
ATOM 5748 N N . TYR B 1 161 ? 24.453 19.188 -25.812 1 76.94 161 TYR B N 1
ATOM 5749 C CA . TYR B 1 161 ? 23.531 20 -26.594 1 76.94 161 TYR B CA 1
ATOM 5750 C C . TYR B 1 161 ? 23.203 21.312 -25.875 1 76.94 161 TYR B C 1
ATOM 5752 O O . TYR B 1 161 ? 22.531 22.172 -26.438 1 76.94 161 TYR B O 1
ATOM 5760 N N . THR B 1 162 ? 23.562 21.297 -24.625 1 72.31 162 THR B N 1
ATOM 5761 C CA . THR B 1 162 ? 23.125 22.438 -23.844 1 72.31 162 THR B CA 1
ATOM 5762 C C . THR B 1 162 ? 24.297 23.359 -23.531 1 72.31 162 THR B C 1
ATOM 5764 O O . THR B 1 162 ? 25.453 22.906 -23.453 1 72.31 162 THR B O 1
ATOM 5767 N N . VAL B 1 163 ? 24.031 24.719 -23.656 1 68.12 163 VAL B N 1
ATOM 5768 C CA . VAL B 1 163 ? 25.016 25.688 -23.234 1 68.12 163 VAL B CA 1
ATOM 5769 C C . VAL B 1 163 ? 25.094 25.734 -21.719 1 68.12 163 VAL B C 1
ATOM 5771 O O . VAL B 1 163 ? 24.047 25.766 -21.047 1 68.12 163 VAL B O 1
ATOM 5774 N N . GLU B 1 164 ? 26.297 25.422 -21.281 1 62.91 164 GLU B N 1
ATOM 5775 C CA . GLU B 1 164 ? 26.484 25.438 -19.828 1 62.91 164 GLU B CA 1
ATOM 5776 C C . GLU B 1 164 ? 26.047 26.766 -19.219 1 62.91 164 GLU B C 1
ATOM 5778 O O . GLU B 1 164 ? 26.359 27.828 -19.766 1 62.91 164 GLU B O 1
ATOM 5783 N N . ASP B 1 165 ? 25.125 26.703 -18.359 1 66.19 165 ASP B N 1
ATOM 5784 C CA . ASP B 1 165 ? 24.797 27.875 -17.562 1 66.19 165 ASP B CA 1
ATOM 5785 C C . ASP B 1 165 ? 25.891 28.172 -16.531 1 66.19 165 ASP B C 1
ATOM 5787 O O . ASP B 1 165 ? 26.094 27.391 -15.602 1 66.19 165 ASP B O 1
ATOM 5791 N N . PRO B 1 166 ? 26.688 29.203 -16.828 1 63.97 166 PRO B N 1
ATOM 5792 C CA . PRO B 1 166 ? 27.781 29.531 -15.914 1 63.97 166 PRO B CA 1
ATOM 5793 C C . PRO B 1 166 ? 27.312 29.75 -14.484 1 63.97 166 PRO B C 1
ATOM 5795 O O . PRO B 1 166 ? 28.109 29.672 -13.539 1 63.97 166 PRO B O 1
ATOM 5798 N N . LYS B 1 167 ? 26.141 29.906 -14.242 1 69.06 167 LYS B N 1
ATOM 5799 C CA . LYS B 1 167 ? 25.641 30.219 -12.914 1 69.06 167 LYS B CA 1
ATOM 5800 C C . LYS B 1 167 ? 25.078 28.984 -12.227 1 69.06 167 LYS B C 1
ATOM 5802 O O . LYS B 1 167 ? 24.5 29.062 -11.148 1 69.06 167 LYS B O 1
ATOM 5807 N N . GLN B 1 168 ? 25.359 27.875 -12.844 1 80 168 GLN B N 1
ATOM 5808 C CA . GLN B 1 168 ? 24.797 26.672 -12.242 1 80 168 GLN B CA 1
ATOM 5809 C C . GLN B 1 168 ? 25.578 26.281 -10.984 1 80 168 GLN B C 1
ATOM 5811 O O . GLN B 1 168 ? 26.797 26.156 -11.023 1 80 168 GLN B O 1
ATOM 5816 N N . PRO B 1 169 ? 24.875 26.188 -9.859 1 88.06 169 PRO B N 1
ATOM 5817 C CA . PRO B 1 169 ? 25.562 25.781 -8.641 1 88.06 169 PRO B CA 1
ATOM 5818 C C . PRO B 1 169 ? 26.109 24.359 -8.727 1 88.06 169 PRO B C 1
ATOM 5820 O O . PRO B 1 169 ? 25.75 23.609 -9.641 1 88.06 169 PRO B O 1
ATOM 5823 N N . PRO B 1 170 ? 27.094 24.141 -7.754 1 92.69 170 PRO B N 1
ATOM 5824 C CA . PRO B 1 170 ? 27.578 22.766 -7.695 1 92.69 170 PRO B CA 1
ATOM 5825 C C . PRO B 1 170 ? 26.469 21.75 -7.488 1 92.69 170 PRO B C 1
ATOM 5827 O O . PRO B 1 170 ? 25.391 22.094 -7.012 1 92.69 170 PRO B O 1
ATOM 5830 N N . SER B 1 171 ? 26.703 20.516 -7.855 1 92.88 171 SER B N 1
ATOM 5831 C CA . SER B 1 171 ? 25.703 19.453 -7.801 1 92.88 171 SER B CA 1
ATOM 5832 C C . SER B 1 171 ? 25.422 19.016 -6.363 1 92.88 171 SER B C 1
ATOM 5834 O O . SER B 1 171 ? 24.328 18.594 -6.035 1 92.88 171 SER B O 1
ATOM 5836 N N . PHE B 1 172 ? 26.453 19.125 -5.543 1 96.19 172 PHE B N 1
ATOM 5837 C CA . PHE B 1 172 ? 26.391 18.578 -4.191 1 96.19 172 PHE B CA 1
ATOM 5838 C C . PHE B 1 172 ? 27.281 19.375 -3.248 1 96.19 172 PHE B C 1
ATOM 5840 O O . PHE B 1 172 ? 28.406 19.75 -3.611 1 96.19 172 PHE B O 1
ATOM 5847 N N . SER B 1 173 ? 26.766 19.656 -2.049 1 96.75 173 SER B N 1
ATOM 5848 C CA . SER B 1 173 ? 27.562 20.453 -1.119 1 96.75 173 SER B CA 1
ATOM 5849 C C . SER B 1 173 ? 28.531 19.578 -0.333 1 96.75 173 SER B C 1
ATOM 5851 O O . SER B 1 173 ? 28.234 18.422 -0.025 1 96.75 173 SER B O 1
ATOM 5853 N N . LYS B 1 174 ? 29.641 20.094 -0.082 1 95.69 174 LYS B N 1
ATOM 5854 C CA . LYS B 1 174 ? 30.578 19.469 0.85 1 95.69 174 LYS B CA 1
ATOM 5855 C C . LYS B 1 174 ? 30.312 19.938 2.281 1 95.69 174 LYS B C 1
ATOM 5857 O O . LYS B 1 174 ? 30.312 21.141 2.561 1 95.69 174 LYS B O 1
ATOM 5862 N N . GLU B 1 175 ? 30.094 18.984 3.135 1 96.81 175 GLU B N 1
ATOM 5863 C CA . GLU B 1 175 ? 29.734 19.328 4.508 1 96.81 175 GLU B CA 1
ATOM 5864 C C . GLU B 1 175 ? 30.766 18.797 5.496 1 96.81 175 GLU B C 1
ATOM 5866 O O . GLU B 1 175 ? 31.438 17.797 5.219 1 96.81 175 GLU B O 1
ATOM 5871 N N . LYS B 1 176 ? 30.859 19.484 6.617 1 94.62 176 LYS B N 1
ATOM 5872 C CA . LYS B 1 176 ? 31.766 19.016 7.668 1 94.62 176 LYS B CA 1
ATOM 5873 C C . LYS B 1 176 ? 31.234 17.719 8.297 1 94.62 176 LYS B C 1
ATOM 5875 O O . LYS B 1 176 ? 30.062 17.641 8.68 1 94.62 176 LYS B O 1
ATOM 5880 N N . PRO B 1 177 ? 32.156 16.734 8.352 1 96.56 177 PRO B N 1
ATOM 5881 C CA . PRO B 1 177 ? 31.703 15.484 8.977 1 96.56 177 PRO B CA 1
ATOM 5882 C C . PRO B 1 177 ? 31.344 15.656 10.453 1 96.56 177 PRO B C 1
ATOM 5884 O O . PRO B 1 177 ? 31.922 16.5 11.141 1 96.56 177 PRO B O 1
ATOM 5887 N N . VAL B 1 178 ? 30.438 14.891 10.883 1 96.44 178 VAL B N 1
ATOM 5888 C CA . VAL B 1 178 ? 29.953 14.93 12.266 1 96.44 178 VAL B CA 1
ATOM 5889 C C . VAL B 1 178 ? 30.047 13.539 12.891 1 96.44 178 VAL B C 1
ATOM 5891 O O . VAL B 1 178 ? 29.766 12.539 12.234 1 96.44 178 VAL B O 1
ATOM 5894 N N . ARG B 1 179 ? 30.531 13.445 14.086 1 97.25 179 ARG B N 1
ATOM 5895 C CA . ARG B 1 179 ? 30.484 12.227 14.891 1 97.25 179 ARG B CA 1
ATOM 5896 C C . ARG B 1 179 ? 29.625 12.422 16.141 1 97.25 179 ARG B C 1
ATOM 5898 O O . ARG B 1 179 ? 29.969 13.227 17 1 97.25 179 ARG B O 1
ATOM 5905 N N . SER B 1 180 ? 28.547 11.805 16.219 1 97.88 180 SER B N 1
ATOM 5906 C CA . SER B 1 180 ? 27.609 11.945 17.328 1 97.88 180 SER B CA 1
ATOM 5907 C C . SER B 1 180 ? 26.844 10.656 17.578 1 97.88 180 SER B C 1
ATOM 5909 O O . SER B 1 180 ? 26.125 10.164 16.703 1 97.88 180 SER B O 1
ATOM 5911 N N . ILE B 1 181 ? 27.016 10.062 18.766 1 97.5 181 ILE B N 1
ATOM 5912 C CA . ILE B 1 181 ? 26.297 8.852 19.172 1 97.5 181 ILE B CA 1
ATOM 5913 C C . ILE B 1 181 ? 25.391 9.156 20.359 1 97.5 181 ILE B C 1
ATOM 5915 O O . ILE B 1 181 ? 25.859 9.273 21.484 1 97.5 181 ILE B O 1
ATOM 5919 N N . GLN B 1 182 ? 24.172 9.227 20.109 1 96.75 182 GLN B N 1
ATOM 5920 C CA . GLN B 1 182 ? 23.203 9.477 21.172 1 96.75 182 GLN B CA 1
ATOM 5921 C C . GLN B 1 182 ? 22.953 8.219 21.984 1 96.75 182 GLN B C 1
ATOM 5923 O O . GLN B 1 182 ? 22.797 7.125 21.438 1 96.75 182 GLN B O 1
ATOM 5928 N N . PRO B 1 183 ? 22.953 8.32 23.297 1 95.56 183 PRO B N 1
ATOM 5929 C CA . PRO B 1 183 ? 22.547 7.164 24.094 1 95.56 183 PRO B CA 1
ATOM 5930 C C . PRO B 1 183 ? 21.125 6.707 23.781 1 95.56 183 PRO B C 1
ATOM 5932 O O . PRO B 1 183 ? 20.312 7.492 23.281 1 95.56 183 PRO B O 1
ATOM 5935 N N . PRO B 1 184 ? 20.859 5.418 24.062 1 95.12 184 PRO B N 1
ATOM 5936 C CA . PRO B 1 184 ? 19.516 4.918 23.797 1 95.12 184 PRO B CA 1
ATOM 5937 C C . PRO B 1 184 ? 18.438 5.715 24.531 1 95.12 184 PRO B C 1
ATOM 5939 O O . PRO B 1 184 ? 18.625 6.133 25.672 1 95.12 184 PRO B O 1
ATOM 5942 N N . VAL B 1 185 ? 17.344 5.934 23.844 1 95.38 185 VAL B N 1
ATOM 5943 C CA . VAL B 1 185 ? 16.219 6.656 24.406 1 95.38 185 VAL B CA 1
ATOM 5944 C C . VAL B 1 185 ? 15.148 5.668 24.859 1 95.38 185 VAL B C 1
ATOM 5946 O O . VAL B 1 185 ? 14.797 4.734 24.141 1 95.38 185 VAL B O 1
ATOM 5949 N N . ALA B 1 186 ? 14.625 5.918 26.078 1 95.5 186 ALA B N 1
ATOM 5950 C CA . ALA B 1 186 ? 13.547 5.078 26.609 1 95.5 186 ALA B CA 1
ATOM 5951 C C . ALA B 1 186 ? 12.273 5.234 25.766 1 95.5 186 ALA B C 1
ATOM 5953 O O . ALA B 1 186 ? 11.977 6.32 25.281 1 95.5 186 ALA B O 1
ATOM 5954 N N . PHE B 1 187 ? 11.531 4.113 25.625 1 97.19 187 PHE B N 1
ATOM 5955 C CA . PHE B 1 187 ? 10.328 4.105 24.797 1 97.19 187 PHE B CA 1
ATOM 5956 C C . PHE B 1 187 ? 9.195 3.371 25.516 1 97.19 187 PHE B C 1
ATOM 5958 O O . PHE B 1 187 ? 8.711 2.352 25.016 1 97.19 187 PHE B O 1
ATOM 5965 N N . PRO B 1 188 ? 8.781 3.855 26.656 1 97.38 188 PRO B N 1
ATOM 5966 C CA . PRO B 1 188 ? 7.656 3.225 27.359 1 97.38 188 PRO B CA 1
ATOM 5967 C C . PRO B 1 188 ? 6.32 3.447 26.656 1 97.38 188 PRO B C 1
ATOM 5969 O O . PRO B 1 188 ? 6.117 4.484 26.031 1 97.38 188 PRO B O 1
ATOM 5972 N N . PHE B 1 189 ? 5.473 2.527 26.766 1 98.12 189 PHE B N 1
ATOM 5973 C CA . PHE B 1 189 ? 4.109 2.643 26.266 1 98.12 189 PHE B CA 1
ATOM 5974 C C . PHE B 1 189 ? 3.164 1.731 27.031 1 98.12 189 PHE B C 1
ATOM 5976 O O . PHE B 1 189 ? 3.283 0.506 26.969 1 98.12 189 PHE B O 1
ATOM 5983 N N . ASP B 1 190 ? 2.311 2.32 27.766 1 98.31 190 ASP B N 1
ATOM 5984 C CA . ASP B 1 190 ? 1.303 1.55 28.5 1 98.31 190 ASP B CA 1
ATOM 5985 C C . ASP B 1 190 ? 0.162 1.136 27.562 1 98.31 190 ASP B C 1
ATOM 5987 O O . ASP B 1 190 ? -0.883 1.789 27.531 1 98.31 190 ASP B O 1
ATOM 5991 N N . HIS B 1 191 ? 0.352 0.066 26.938 1 98.19 191 HIS B N 1
ATOM 5992 C CA . HIS B 1 191 ? -0.563 -0.425 25.906 1 98.19 191 HIS B CA 1
ATOM 5993 C C . HIS B 1 191 ? -1.97 -0.608 26.469 1 98.19 191 HIS B C 1
ATOM 5995 O O . HIS B 1 191 ? -2.945 -0.144 25.875 1 98.19 191 HIS B O 1
ATOM 6001 N N . ASP B 1 192 ? -2.15 -1.28 27.578 1 98.25 192 ASP B N 1
ATOM 6002 C CA . ASP B 1 192 ? -3.457 -1.602 28.141 1 98.25 192 ASP B CA 1
ATOM 6003 C C . ASP B 1 192 ? -4.219 -0.333 28.516 1 98.25 192 ASP B C 1
ATOM 6005 O O . ASP B 1 192 ? -5.426 -0.233 28.281 1 98.25 192 ASP B O 1
ATOM 6009 N N . ARG B 1 193 ? -3.553 0.553 29.047 1 98.19 193 ARG B N 1
ATOM 6010 C CA . ARG B 1 193 ? -4.18 1.821 29.422 1 98.19 193 ARG B CA 1
ATOM 6011 C C . ARG B 1 193 ? -4.715 2.537 28.188 1 98.19 193 ARG B C 1
ATOM 6013 O O . ARG B 1 193 ? -5.867 2.977 28.156 1 98.19 193 ARG B O 1
ATOM 6020 N N . TRP B 1 194 ? -3.912 2.672 27.188 1 98.69 194 TRP B N 1
ATOM 6021 C CA . TRP B 1 194 ? -4.293 3.445 26.016 1 98.69 194 TRP B CA 1
ATOM 6022 C C . TRP B 1 194 ? -5.375 2.725 25.219 1 98.69 194 TRP B C 1
ATOM 6024 O O . TRP B 1 194 ? -6.238 3.363 24.609 1 98.69 194 TRP B O 1
ATOM 6034 N N . ALA B 1 195 ? -5.32 1.369 25.234 1 98.62 195 ALA B N 1
ATOM 6035 C CA . ALA B 1 195 ? -6.426 0.623 24.641 1 98.62 195 ALA B CA 1
ATOM 6036 C C . ALA B 1 195 ? -7.742 0.941 25.344 1 98.62 195 ALA B C 1
ATOM 6038 O O . ALA B 1 195 ? -8.758 1.171 24.688 1 98.62 195 ALA B O 1
ATOM 6039 N N . ARG B 1 196 ? -7.715 0.943 26.641 1 98.5 196 ARG B N 1
ATOM 6040 C CA . ARG B 1 196 ? -8.891 1.278 27.438 1 98.5 196 ARG B CA 1
ATOM 6041 C C . ARG B 1 196 ? -9.359 2.701 27.156 1 98.5 196 ARG B C 1
ATOM 6043 O O . ARG B 1 196 ? -10.547 2.936 26.922 1 98.5 196 ARG B O 1
ATOM 6050 N N . VAL B 1 197 ? -8.422 3.646 27.125 1 98.62 197 VAL B N 1
ATOM 6051 C CA . VAL B 1 197 ? -8.742 5.051 26.891 1 98.62 197 VAL B CA 1
ATOM 6052 C C . VAL B 1 197 ? -9.352 5.215 25.5 1 98.62 197 VAL B C 1
ATOM 6054 O O . VAL B 1 197 ? -10.359 5.906 25.328 1 98.62 197 VAL B O 1
ATOM 6057 N N . ALA B 1 198 ? -8.758 4.629 24.516 1 98.69 198 ALA B N 1
ATOM 6058 C CA . ALA B 1 198 ? -9.273 4.719 23.156 1 98.69 198 ALA B CA 1
ATOM 6059 C C . ALA B 1 198 ? -10.703 4.195 23.062 1 98.69 198 ALA B C 1
ATOM 6061 O O . ALA B 1 198 ? -11.562 4.828 22.453 1 98.69 198 ALA B O 1
ATOM 6062 N N . ARG B 1 199 ? -10.969 3.047 23.75 1 98.31 199 ARG B N 1
ATOM 6063 C CA . ARG B 1 199 ? -12.305 2.473 23.781 1 98.31 199 ARG B CA 1
ATOM 6064 C C . ARG B 1 199 ? -13.305 3.443 24.422 1 98.31 199 ARG B C 1
ATOM 6066 O O . ARG B 1 199 ? -14.344 3.736 23.828 1 98.31 199 ARG B O 1
ATOM 6073 N N . GLU B 1 200 ? -12.938 3.9 25.516 1 98 200 GLU B N 1
ATOM 6074 C CA . GLU B 1 200 ? -13.836 4.746 26.297 1 98 200 GLU B CA 1
ATOM 6075 C C . GLU B 1 200 ? -14.125 6.059 25.578 1 98 200 GLU B C 1
ATOM 6077 O O . GLU B 1 200 ? -15.273 6.508 25.531 1 98 200 GLU B O 1
ATOM 6082 N N . LEU B 1 201 ? -13.109 6.641 25.016 1 98.19 201 LEU B N 1
ATOM 6083 C CA . LEU B 1 201 ? -13.273 7.906 24.312 1 98.19 201 LEU B CA 1
ATOM 6084 C C . LEU B 1 201 ? -14.148 7.73 23.062 1 98.19 201 LEU B C 1
ATOM 6086 O O . LEU B 1 201 ? -15.039 8.539 22.812 1 98.19 201 LEU B O 1
ATOM 6090 N N . SER B 1 202 ? -13.883 6.684 22.375 1 97.62 202 SER B N 1
ATOM 6091 C CA . SER B 1 202 ? -14.664 6.453 21.156 1 97.62 202 SER B CA 1
ATOM 6092 C C . SER B 1 202 ? -16.125 6.16 21.5 1 97.62 202 SER B C 1
ATOM 6094 O O . SER B 1 202 ? -17.016 6.484 20.703 1 97.62 202 SER B O 1
ATOM 6096 N N . ALA B 1 203 ? -16.406 5.598 22.594 1 96.5 203 ALA B N 1
ATOM 6097 C CA . ALA B 1 203 ? -17.766 5.258 23.031 1 96.5 203 ALA B CA 1
ATOM 6098 C C . ALA B 1 203 ? -18.578 6.512 23.328 1 96.5 203 ALA B C 1
ATOM 6100 O O . ALA B 1 203 ? -19.812 6.5 23.219 1 96.5 203 ALA B O 1
ATOM 6101 N N . ARG B 1 204 ? -17.938 7.547 23.625 1 95.81 204 ARG B N 1
ATOM 6102 C CA . ARG B 1 204 ? -18.625 8.781 23.984 1 95.81 204 ARG B CA 1
ATOM 6103 C C . ARG B 1 204 ? -19.406 9.344 22.812 1 95.81 204 ARG B C 1
ATOM 6105 O O . ARG B 1 204 ? -20.453 9.984 22.984 1 95.81 204 ARG B O 1
ATOM 6112 N N . PHE B 1 205 ? -18.953 9.141 21.688 1 96.31 205 PHE B N 1
ATOM 6113 C CA . PHE B 1 205 ? -19.594 9.695 20.5 1 96.31 205 PHE B CA 1
ATOM 6114 C C . PHE B 1 205 ? -20.891 8.961 20.188 1 96.31 205 PHE B C 1
ATOM 6116 O O . PHE B 1 205 ? -21.766 9.5 19.531 1 96.31 205 PHE B O 1
ATOM 6123 N N . LYS B 1 206 ? -21.062 7.75 20.688 1 89.19 206 LYS B N 1
ATOM 6124 C CA . LYS B 1 206 ? -22.25 6.945 20.438 1 89.19 206 LYS B CA 1
ATOM 6125 C C . LYS B 1 206 ? -23.484 7.566 21.078 1 89.19 206 LYS B C 1
ATOM 6127 O O . LYS B 1 206 ? -24.609 7.277 20.672 1 89.19 206 LYS B O 1
ATOM 6132 N N . GLU B 1 207 ? -23.234 8.328 21.984 1 89.12 207 GLU B N 1
ATOM 6133 C CA . GLU B 1 207 ? -24.344 8.953 22.719 1 89.12 207 GLU B CA 1
ATOM 6134 C C . GLU B 1 207 ? -24.984 10.07 21.891 1 89.12 207 GLU B C 1
ATOM 6136 O O . GLU B 1 207 ? -26.031 10.602 22.281 1 89.12 207 GLU B O 1
ATOM 6141 N N . HIS B 1 208 ? -24.406 10.375 20.844 1 93.69 208 HIS B N 1
ATOM 6142 C CA . HIS B 1 208 ? -24.891 11.469 20.016 1 93.69 208 HIS B CA 1
ATOM 6143 C C . HIS B 1 208 ? -25.266 10.969 18.625 1 93.69 208 HIS B C 1
ATOM 6145 O O . HIS B 1 208 ? -24.422 10.898 17.719 1 93.69 208 HIS B O 1
ATOM 6151 N N . PRO B 1 209 ? -26.469 10.781 18.406 1 87.81 209 PRO B N 1
ATOM 6152 C CA . PRO B 1 209 ? -26.938 10.117 17.188 1 87.81 209 PRO B CA 1
ATOM 6153 C C . PRO B 1 209 ? -26.578 10.898 15.922 1 87.81 209 PRO B C 1
ATOM 6155 O O . PRO B 1 209 ? -26.516 10.32 14.836 1 87.81 209 PRO B O 1
ATOM 6158 N N . GLU B 1 210 ? -26.406 12.164 16.078 1 90.88 210 GLU B N 1
ATOM 6159 C CA . GLU B 1 210 ? -26.062 12.961 14.906 1 90.88 210 GLU B CA 1
ATOM 6160 C C . GLU B 1 210 ? -24.672 12.625 14.391 1 90.88 210 GLU B C 1
ATOM 6162 O O . GLU B 1 210 ? -24.344 12.891 13.227 1 90.88 210 GLU B O 1
ATOM 6167 N N . ILE B 1 211 ? -23.844 12.133 15.258 1 95 211 ILE B N 1
ATOM 6168 C CA . ILE B 1 211 ? -22.5 11.703 14.891 1 95 211 ILE B CA 1
ATOM 6169 C C . ILE B 1 211 ? -22.547 10.266 14.375 1 95 211 ILE B C 1
ATOM 6171 O O . ILE B 1 211 ? -22.734 9.328 15.156 1 95 211 ILE B O 1
ATOM 6175 N N . PHE B 1 212 ? -22.281 10.109 13.094 1 92.94 212 PHE B N 1
ATOM 6176 C CA . PHE B 1 212 ? -22.516 8.766 12.586 1 92.94 212 PHE B CA 1
ATOM 6177 C C . PHE B 1 212 ? -21.203 7.977 12.539 1 92.94 212 PHE B C 1
ATOM 6179 O O . PHE B 1 212 ? -21.219 6.758 12.367 1 92.94 212 PHE B O 1
ATOM 6186 N N . ASP B 1 213 ? -20.047 8.594 12.656 1 94.69 213 ASP B N 1
ATOM 6187 C CA . ASP B 1 213 ? -18.781 7.883 12.742 1 94.69 213 ASP B CA 1
ATOM 6188 C C . ASP B 1 213 ? -17.766 8.68 13.555 1 94.69 213 ASP B C 1
ATOM 6190 O O . ASP B 1 213 ? -17.828 9.906 13.625 1 94.69 213 ASP B O 1
ATOM 6194 N N . SER B 1 214 ? -16.922 7.992 14.219 1 96.38 214 SER B N 1
ATOM 6195 C CA . SER B 1 214 ? -15.836 8.586 14.992 1 96.38 214 SER B CA 1
ATOM 6196 C C . SER B 1 214 ? -14.656 7.625 15.117 1 96.38 214 SER B C 1
ATOM 6198 O O . SER B 1 214 ? -14.805 6.422 14.898 1 96.38 214 SER B O 1
ATOM 6200 N N . GLU B 1 215 ? -13.484 8.172 15.375 1 96.94 215 GLU B N 1
ATOM 6201 C CA . GLU B 1 215 ? -12.266 7.383 15.5 1 96.94 215 GLU B CA 1
ATOM 6202 C C . GLU B 1 215 ? -11.32 7.992 16.531 1 96.94 215 GLU B C 1
ATOM 6204 O O . GLU B 1 215 ? -11.156 9.211 16.594 1 96.94 215 GLU B O 1
ATOM 6209 N N . VAL B 1 216 ? -10.805 7.156 17.328 1 98.38 216 VAL B N 1
ATOM 6210 C CA . VAL B 1 216 ? -9.703 7.523 18.219 1 98.38 216 VAL B CA 1
ATOM 6211 C C . VAL B 1 216 ? -8.469 6.695 17.891 1 98.38 216 VAL B C 1
ATOM 6213 O O . VAL B 1 216 ? -8.508 5.465 17.953 1 98.38 216 VAL B O 1
ATOM 6216 N N . ARG B 1 217 ? -7.395 7.324 17.594 1 98.38 217 ARG B N 1
ATOM 6217 C CA . ARG B 1 217 ? -6.145 6.656 17.25 1 98.38 217 ARG B CA 1
ATOM 6218 C C . ARG B 1 217 ? -5.031 7.031 18.219 1 98.38 217 ARG B C 1
ATOM 6220 O O . ARG B 1 217 ? -4.836 8.211 18.516 1 98.38 217 ARG B O 1
ATOM 6227 N N . VAL B 1 218 ? -4.383 6.062 18.719 1 98.62 218 VAL B N 1
ATOM 6228 C CA . VAL B 1 218 ? -3.219 6.254 19.578 1 98.62 218 VAL B CA 1
ATOM 6229 C C . VAL B 1 218 ? -1.985 5.641 18.922 1 98.62 218 VAL B C 1
ATOM 6231 O O . VAL B 1 218 ? -2.021 4.492 18.469 1 98.62 218 VAL B O 1
ATOM 6234 N N . THR B 1 219 ? -0.929 6.398 18.875 1 98.19 219 THR B N 1
ATOM 6235 C CA . THR B 1 219 ? 0.292 5.91 18.234 1 98.19 219 THR B CA 1
ATOM 6236 C C . THR B 1 219 ? 1.49 6.09 19.156 1 98.19 219 THR B C 1
ATOM 6238 O O . THR B 1 219 ? 1.54 7.043 19.938 1 98.19 219 THR B O 1
ATOM 6241 N N . ALA B 1 220 ? 2.396 5.211 19.156 1 98.56 220 ALA B N 1
ATOM 6242 C CA . ALA B 1 220 ? 3.727 5.281 19.766 1 98.56 220 ALA B CA 1
ATOM 6243 C C . ALA B 1 220 ? 4.801 4.855 18.766 1 98.56 220 ALA B C 1
ATOM 6245 O O . ALA B 1 220 ? 4.836 3.701 18.328 1 98.56 220 ALA B O 1
ATOM 6246 N N . ASP B 1 221 ? 5.727 5.793 18.484 1 97.38 221 ASP B N 1
ATOM 6247 C CA . ASP B 1 221 ? 6.73 5.539 17.469 1 97.38 221 ASP B CA 1
ATOM 6248 C C . ASP B 1 221 ? 8.133 5.844 17.984 1 97.38 221 ASP B C 1
ATOM 6250 O O . ASP B 1 221 ? 8.359 6.883 18.609 1 97.38 221 ASP B O 1
ATOM 6254 N N . LYS B 1 222 ? 9 5.004 17.766 1 98.19 222 LYS B N 1
ATOM 6255 C CA . LYS B 1 222 ? 10.422 5.242 17.969 1 98.19 222 LYS B CA 1
ATOM 6256 C C . LYS B 1 222 ? 11.211 4.98 16.688 1 98.19 222 LYS B C 1
ATOM 6258 O O . LYS B 1 222 ? 11.078 3.922 16.078 1 98.19 222 LYS B O 1
ATOM 6263 N N . VAL B 1 223 ? 12.016 5.93 16.297 1 97.44 223 VAL B N 1
ATOM 6264 C CA . VAL B 1 223 ? 12.852 5.785 15.102 1 97.44 223 VAL B CA 1
ATOM 6265 C C . VAL B 1 223 ? 14.32 5.984 15.477 1 97.44 223 VAL B C 1
ATOM 6267 O O . VAL B 1 223 ? 14.695 7.035 15.992 1 97.44 223 VAL B O 1
ATOM 6270 N N . GLY B 1 224 ? 15.086 4.977 15.305 1 97.25 224 GLY B N 1
ATOM 6271 C CA . GLY B 1 224 ? 16.531 5.09 15.352 1 97.25 224 GLY B CA 1
ATOM 6272 C C . GLY B 1 224 ? 17.156 5.328 13.992 1 97.25 224 GLY B C 1
ATOM 6273 O O . GLY B 1 224 ? 16.844 4.621 13.031 1 97.25 224 GLY B O 1
ATOM 6274 N N . ARG B 1 225 ? 18 6.34 13.977 1 97.75 225 ARG B N 1
ATOM 6275 C CA . ARG B 1 225 ? 18.688 6.703 12.734 1 97.75 225 ARG B CA 1
ATOM 6276 C C . ARG B 1 225 ? 20.188 6.445 12.836 1 97.75 225 ARG B C 1
ATOM 6278 O O . ARG B 1 225 ? 20.844 6.969 13.727 1 97.75 225 ARG B O 1
ATOM 6285 N N . TYR B 1 226 ? 20.641 5.602 11.93 1 98.38 226 TYR B N 1
ATOM 6286 C CA . TYR B 1 226 ? 22.062 5.316 11.758 1 98.38 226 TYR B CA 1
ATOM 6287 C C . TYR B 1 226 ? 22.594 5.91 10.461 1 98.38 226 TYR B C 1
ATOM 6289 O O . TYR B 1 226 ? 22.047 5.637 9.383 1 98.38 226 TYR B O 1
ATOM 6297 N N . PHE B 1 227 ? 23.641 6.758 10.625 1 98.56 227 PHE B N 1
ATOM 6298 C CA . PHE B 1 227 ? 24.125 7.426 9.422 1 98.56 227 PHE B CA 1
ATOM 6299 C C . PHE B 1 227 ? 25.656 7.391 9.375 1 98.56 227 PHE B C 1
ATOM 6301 O O . PHE B 1 227 ? 26.312 7.691 10.367 1 98.56 227 PHE B O 1
ATOM 6308 N N . VAL B 1 228 ? 26.203 7.02 8.211 1 98.81 228 VAL B N 1
ATOM 6309 C CA . VAL B 1 228 ? 27.641 7.121 7.949 1 98.81 228 VAL B CA 1
ATOM 6310 C C . VAL B 1 228 ? 27.859 7.688 6.551 1 98.81 228 VAL B C 1
ATOM 6312 O O . VAL B 1 228 ? 27.047 7.488 5.648 1 98.81 228 VAL B O 1
ATOM 6315 N N . SER B 1 229 ? 28.953 8.391 6.371 1 98.56 229 SER B N 1
ATOM 6316 C CA . SER B 1 229 ? 29.297 8.93 5.062 1 98.56 229 SER B CA 1
ATOM 6317 C C . SER B 1 229 ? 30.797 8.805 4.801 1 98.56 229 SER B C 1
ATOM 6319 O O . SER B 1 229 ? 31.594 8.68 5.738 1 98.56 229 SER B O 1
ATOM 6321 N N . SER B 1 230 ? 31.141 8.836 3.582 1 98.12 230 SER B N 1
ATOM 6322 C CA . SER B 1 230 ? 32.531 8.711 3.178 1 98.12 230 SER B CA 1
ATOM 6323 C C . SER B 1 230 ? 33.344 9.953 3.568 1 98.12 230 SER B C 1
ATOM 6325 O O . SER B 1 230 ? 34.562 9.938 3.531 1 98.12 230 SER B O 1
ATOM 6327 N N . GLU B 1 231 ? 32.625 10.992 3.914 1 97.75 231 GLU B N 1
ATOM 6328 C CA . GLU B 1 231 ? 33.281 12.195 4.406 1 97.75 231 GLU B CA 1
ATOM 6329 C C . GLU B 1 231 ? 33.688 12.039 5.867 1 97.75 231 GLU B C 1
ATOM 6331 O O . GLU B 1 231 ? 34.5 12.836 6.383 1 97.75 231 GLU B O 1
ATOM 6336 N N . GLY B 1 232 ? 33.125 11.047 6.496 1 97.69 232 GLY B N 1
ATOM 6337 C CA . GLY B 1 232 ? 33.562 10.773 7.852 1 97.69 232 GLY B CA 1
ATOM 6338 C C . GLY B 1 232 ? 32.469 10.93 8.883 1 97.69 232 GLY B C 1
ATOM 6339 O O . GLY B 1 232 ? 32.719 10.75 10.078 1 97.69 232 GLY B O 1
ATOM 6340 N N . SER B 1 233 ? 31.281 11.273 8.5 1 98.38 233 SER B N 1
ATOM 6341 C CA . SER B 1 233 ? 30.188 11.414 9.445 1 98.38 233 SER B CA 1
ATOM 6342 C C . SER B 1 233 ? 29.781 10.062 10.039 1 98.38 233 SER B C 1
ATOM 6344 O O . SER B 1 233 ? 29.781 9.055 9.336 1 98.38 233 SER B O 1
ATOM 6346 N N . ARG B 1 234 ? 29.547 9.984 11.297 1 98.38 234 ARG B N 1
ATOM 6347 C CA . ARG B 1 234 ? 29.062 8.859 12.094 1 98.38 234 ARG B CA 1
ATOM 6348 C C . ARG B 1 234 ? 28.016 9.32 13.109 1 98.38 234 ARG B C 1
ATOM 6350 O O . ARG B 1 234 ? 28.359 9.875 14.156 1 98.38 234 ARG B O 1
ATOM 6357 N N . ILE B 1 235 ? 26.75 9.039 12.828 1 98.62 235 ILE B N 1
ATOM 6358 C CA . ILE B 1 235 ? 25.688 9.625 13.633 1 98.62 235 ILE B CA 1
ATOM 6359 C C . ILE B 1 235 ? 24.703 8.539 14.055 1 98.62 235 ILE B C 1
ATOM 6361 O O . ILE B 1 235 ? 24.297 7.711 13.242 1 98.62 235 ILE B O 1
ATOM 6365 N N . LEU B 1 236 ? 24.375 8.438 15.25 1 98.19 236 LEU B N 1
ATOM 6366 C CA . LEU B 1 236 ? 23.312 7.617 15.828 1 98.19 236 LEU B CA 1
ATOM 6367 C C . LEU B 1 236 ? 22.359 8.461 16.672 1 98.19 236 LEU B C 1
ATOM 6369 O O . LEU B 1 236 ? 22.781 9.062 17.656 1 98.19 236 LEU B O 1
ATOM 6373 N N . SER B 1 237 ? 21.141 8.586 16.219 1 96.69 237 SER B N 1
ATOM 6374 C CA . SER B 1 237 ? 20.125 9.336 16.953 1 96.69 237 SER B CA 1
ATOM 6375 C C . SER B 1 237 ? 18.828 8.547 17.062 1 96.69 237 SER B C 1
ATOM 6377 O O . SER B 1 237 ? 18.531 7.699 16.219 1 96.69 237 SER B O 1
ATOM 6379 N N . GLU B 1 238 ? 18.078 8.734 18.141 1 96.75 238 GLU B N 1
ATOM 6380 C CA . GLU B 1 238 ? 16.781 8.125 18.375 1 96.75 238 GLU B CA 1
ATOM 6381 C C . GLU B 1 238 ? 15.727 9.18 18.734 1 96.75 238 GLU B C 1
ATOM 6383 O O . GLU B 1 238 ? 16.016 10.117 19.469 1 96.75 238 GLU B O 1
ATOM 6388 N N . GLU B 1 239 ? 14.609 9.094 18.125 1 95.94 239 GLU B N 1
ATOM 6389 C CA . GLU B 1 239 ? 13.492 9.984 18.422 1 95.94 239 GLU B CA 1
ATOM 6390 C C . GLU B 1 239 ? 12.219 9.195 18.719 1 95.94 239 GLU B C 1
ATOM 6392 O O . GLU B 1 239 ? 11.953 8.18 18.062 1 95.94 239 GLU B O 1
ATOM 6397 N N . VAL B 1 240 ? 11.508 9.656 19.703 1 97.06 240 VAL B N 1
ATOM 6398 C CA . VAL B 1 240 ? 10.242 9.047 20.109 1 97.06 240 VAL B CA 1
ATOM 6399 C C . VAL B 1 240 ? 9.102 10.047 19.938 1 97.06 240 VAL B C 1
ATOM 6401 O O . VAL B 1 240 ? 9.266 11.234 20.234 1 97.06 240 VAL B O 1
ATOM 6404 N N . MET B 1 241 ? 7.949 9.633 19.438 1 97.44 241 MET B N 1
ATOM 6405 C CA . MET B 1 241 ? 6.758 10.469 19.297 1 97.44 241 MET B CA 1
ATOM 6406 C C . MET B 1 241 ? 5.5 9.68 19.641 1 97.44 241 MET B C 1
ATOM 6408 O O . MET B 1 241 ? 5.273 8.594 19.094 1 97.44 241 MET B O 1
ATOM 6412 N N . TYR B 1 242 ? 4.758 10.18 20.547 1 98.19 242 TYR B N 1
ATOM 6413 C CA . TYR B 1 242 ? 3.439 9.648 20.891 1 98.19 242 TYR B CA 1
ATOM 6414 C C . TYR B 1 242 ? 2.338 10.523 20.312 1 98.19 242 TYR B C 1
ATOM 6416 O O . TYR B 1 242 ? 2.508 11.742 20.172 1 98.19 242 TYR B O 1
ATOM 6424 N N . GLY B 1 243 ? 1.227 9.961 19.875 1 97.75 243 GLY B N 1
ATOM 6425 C CA . GLY B 1 243 ? 0.123 10.727 19.312 1 97.75 243 GLY B CA 1
ATOM 6426 C C . GLY B 1 243 ? -1.238 10.203 19.734 1 97.75 243 GLY B C 1
ATOM 6427 O O . GLY B 1 243 ? -1.405 9 19.953 1 97.75 243 GLY B O 1
ATOM 6428 N N . VAL B 1 244 ? -2.193 11.07 19.906 1 98 244 VAL B N 1
ATOM 6429 C CA . VAL B 1 244 ? -3.609 10.758 20.078 1 98 244 VAL B CA 1
ATOM 6430 C C . VAL B 1 244 ? -4.438 11.625 19.125 1 98 244 VAL B C 1
ATOM 6432 O O . VAL B 1 244 ? -4.289 12.852 19.109 1 98 244 VAL B O 1
ATOM 6435 N N . HIS B 1 245 ? -5.227 11.008 18.375 1 96.31 245 HIS B N 1
ATOM 6436 C CA . HIS B 1 245 ? -6.086 11.68 17.406 1 96.31 245 HIS B CA 1
ATOM 6437 C C . HIS B 1 245 ? -7.551 11.32 17.625 1 96.31 245 HIS B C 1
ATOM 6439 O O . HIS B 1 245 ? -7.914 10.141 17.625 1 96.31 245 HIS B O 1
ATOM 6445 N N . VAL B 1 246 ? -8.336 12.305 17.812 1 96.81 246 VAL B N 1
ATOM 6446 C CA . VAL B 1 246 ? -9.773 12.125 18 1 96.81 246 VAL B CA 1
ATOM 6447 C C . VAL B 1 246 ? -10.531 12.805 16.859 1 96.81 246 VAL B C 1
ATOM 6449 O O . VAL B 1 246 ? -10.391 14.008 16.641 1 96.81 246 VAL B O 1
ATOM 6452 N N . THR B 1 247 ? -11.289 12.047 16.156 1 94.75 247 THR B N 1
ATOM 6453 C CA . THR B 1 247 ? -12.031 12.594 15.023 1 94.75 247 THR B CA 1
ATOM 6454 C C . THR B 1 247 ? -13.477 12.109 15.039 1 94.75 247 THR B C 1
ATOM 6456 O O . THR B 1 247 ? -13.773 11.016 15.531 1 94.75 247 THR B O 1
ATOM 6459 N N . ALA B 1 248 ? -14.359 12.93 14.578 1 95.25 248 ALA B N 1
ATOM 6460 C CA . ALA B 1 248 ? -15.766 12.578 14.422 1 95.25 248 ALA B CA 1
ATOM 6461 C C . ALA B 1 248 ? -16.359 13.242 13.18 1 95.25 248 ALA B C 1
ATOM 6463 O O . ALA B 1 248 ? -15.828 14.234 12.68 1 95.25 248 ALA B O 1
ATOM 6464 N N . VAL B 1 249 ? -17.406 12.641 12.688 1 92.5 249 VAL B N 1
ATOM 6465 C CA . VAL B 1 249 ? -18 13.125 11.445 1 92.5 249 VAL B CA 1
ATOM 6466 C C . VAL B 1 249 ? -19.516 13.141 11.578 1 92.5 249 VAL B C 1
ATOM 6468 O O . VAL B 1 249 ? -20.094 12.281 12.25 1 92.5 249 VAL B O 1
ATOM 6471 N N . THR B 1 250 ? -20.141 14.133 11.016 1 91.75 250 THR B N 1
ATOM 6472 C CA . THR B 1 250 ? -21.594 14.258 10.922 1 91.75 250 THR B CA 1
ATOM 6473 C C . THR B 1 250 ? -22 14.875 9.586 1 91.75 250 THR B C 1
ATOM 6475 O O . THR B 1 250 ? -21.156 15.109 8.719 1 91.75 250 THR B O 1
ATOM 6478 N N . ARG B 1 251 ? -23.25 14.953 9.398 1 89.69 251 ARG B N 1
ATOM 6479 C CA . ARG B 1 251 ? -23.781 15.594 8.203 1 89.69 251 ARG B CA 1
ATOM 6480 C C . ARG B 1 251 ? -24.875 16.594 8.562 1 89.69 251 ARG B C 1
ATOM 6482 O O . ARG B 1 251 ? -25.719 16.328 9.422 1 89.69 251 ARG B O 1
ATOM 6489 N N . ALA B 1 252 ? -24.766 17.703 7.891 1 89.06 252 ALA B N 1
ATOM 6490 C CA . ALA B 1 252 ? -25.844 18.672 8.047 1 89.06 252 ALA B CA 1
ATOM 6491 C C . ALA B 1 252 ? -27.094 18.219 7.316 1 89.06 252 ALA B C 1
ATOM 6493 O O . ALA B 1 252 ? -27.062 17.266 6.535 1 89.06 252 ALA B O 1
ATOM 6494 N N . ASP B 1 253 ? -28.172 18.953 7.574 1 83.94 253 ASP B N 1
ATOM 6495 C CA . ASP B 1 253 ? -29.453 18.594 6.969 1 83.94 253 ASP B CA 1
ATOM 6496 C C . ASP B 1 253 ? -29.406 18.75 5.453 1 83.94 253 ASP B C 1
ATOM 6498 O O . ASP B 1 253 ? -30.109 18.047 4.727 1 83.94 253 ASP B O 1
ATOM 6502 N N . ASP B 1 254 ? -28.578 19.641 5.027 1 83.06 254 ASP B N 1
ATOM 6503 C CA . ASP B 1 254 ? -28.5 19.891 3.588 1 83.06 254 ASP B CA 1
ATOM 6504 C C . ASP B 1 254 ? -27.516 18.922 2.932 1 83.06 254 ASP B C 1
ATOM 6506 O O . ASP B 1 254 ? -27.219 19.047 1.739 1 83.06 254 ASP B O 1
ATOM 6510 N N . GLY B 1 255 ? -26.938 18.062 3.723 1 82.81 255 GLY B N 1
ATOM 6511 C CA . GLY B 1 255 ? -26.125 17 3.162 1 82.81 255 GLY B CA 1
ATOM 6512 C C . GLY B 1 255 ? -24.625 17.25 3.277 1 82.81 255 GLY B C 1
ATOM 6513 O O . GLY B 1 255 ? -23.812 16.391 2.979 1 82.81 255 GLY B O 1
ATOM 6514 N N . GLN B 1 256 ? -24.25 18.391 3.684 1 84.38 256 GLN B N 1
ATOM 6515 C CA . GLN B 1 256 ? -22.828 18.719 3.781 1 84.38 256 GLN B CA 1
ATOM 6516 C C . GLN B 1 256 ? -22.141 17.844 4.824 1 84.38 256 GLN B C 1
ATOM 6518 O O . GLN B 1 256 ? -22.641 17.688 5.941 1 84.38 256 GLN B O 1
ATOM 6523 N N . LEU B 1 257 ? -21.031 17.219 4.391 1 87 257 LEU B N 1
ATOM 6524 C CA . LEU B 1 257 ? -20.203 16.469 5.328 1 87 257 LEU B CA 1
ATOM 6525 C C . LEU B 1 257 ? -19.422 17.406 6.246 1 87 257 LEU B C 1
ATOM 6527 O O . LEU B 1 257 ? -18.812 18.375 5.781 1 87 257 LEU B O 1
ATOM 6531 N N . LEU B 1 258 ? -19.562 17.156 7.496 1 87.38 258 LEU B N 1
ATOM 6532 C CA . LEU B 1 258 ? -18.875 17.938 8.508 1 87.38 258 LEU B CA 1
ATOM 6533 C C . LEU B 1 258 ? -17.969 17.062 9.367 1 87.38 258 LEU B C 1
ATOM 6535 O O . LEU B 1 258 ? -18.375 15.984 9.797 1 87.38 258 LEU B O 1
ATOM 6539 N N . ASP B 1 259 ? -16.75 17.469 9.539 1 88.81 259 ASP B N 1
ATOM 6540 C CA . ASP B 1 259 ? -15.828 16.719 10.391 1 88.81 259 ASP B CA 1
ATOM 6541 C C . ASP B 1 259 ? -15.109 17.656 11.367 1 88.81 259 ASP B C 1
ATOM 6543 O O . ASP B 1 259 ? -15.055 18.859 11.148 1 88.81 259 ASP B O 1
ATOM 6547 N N . ASP B 1 260 ? -14.695 17.172 12.414 1 90.94 260 ASP B N 1
ATOM 6548 C CA . ASP B 1 260 ? -13.891 17.859 13.414 1 90.94 260 ASP B CA 1
ATOM 6549 C C . ASP B 1 260 ? -12.914 16.891 14.086 1 90.94 260 ASP B C 1
ATOM 6551 O O . ASP B 1 260 ? -13.125 15.68 14.086 1 90.94 260 ASP B O 1
ATOM 6555 N N . SER B 1 261 ? -11.797 17.469 14.578 1 91.94 261 SER B N 1
ATOM 6556 C CA . SER B 1 261 ? -10.781 16.609 15.172 1 91.94 261 SER B CA 1
ATOM 6557 C C . SER B 1 261 ? -9.906 17.375 16.141 1 91.94 261 SER B C 1
ATOM 6559 O O . SER B 1 261 ? -9.906 18.609 16.156 1 91.94 261 SER B O 1
ATOM 6561 N N . ARG B 1 262 ? -9.289 16.688 17.016 1 92.81 262 ARG B N 1
ATOM 6562 C CA . ARG B 1 262 ? -8.188 17.125 17.859 1 92.81 262 ARG B CA 1
ATOM 6563 C C . ARG B 1 262 ? -7.008 16.172 17.781 1 92.81 262 ARG B C 1
ATOM 6565 O O . ARG B 1 262 ? -7.18 14.953 17.844 1 92.81 262 ARG B O 1
ATOM 6572 N N . ASN B 1 263 ? -5.867 16.75 17.547 1 92.19 263 ASN B N 1
ATOM 6573 C CA . ASN B 1 263 ? -4.637 15.961 17.438 1 92.19 263 ASN B CA 1
ATOM 6574 C C . ASN B 1 263 ? -3.607 16.391 18.484 1 92.19 263 ASN B C 1
ATOM 6576 O O . ASN B 1 263 ? -3.385 17.578 18.688 1 92.19 263 ASN B O 1
ATOM 6580 N N . TYR B 1 264 ? -3.033 15.414 19.094 1 95.5 264 TYR B N 1
ATOM 6581 C CA . TYR B 1 264 ? -2.021 15.648 20.109 1 95.5 264 TYR B CA 1
ATOM 6582 C C . TYR B 1 264 ? -0.758 14.844 19.828 1 95.5 264 TYR B C 1
ATOM 6584 O O . TYR B 1 264 ? -0.834 13.688 19.406 1 95.5 264 TYR B O 1
ATOM 6592 N N . TYR B 1 265 ? 0.352 15.477 20.047 1 96 265 TYR B N 1
ATOM 6593 C CA . TYR B 1 265 ? 1.654 14.836 19.922 1 96 265 TYR B CA 1
ATOM 6594 C C . TYR B 1 265 ? 2.555 15.18 21.094 1 96 265 TYR B C 1
ATOM 6596 O O . TYR B 1 265 ? 2.469 16.281 21.641 1 96 265 TYR B O 1
ATOM 6604 N N . ALA B 1 266 ? 3.393 14.281 21.484 1 96.75 266 ALA B N 1
ATOM 6605 C CA . ALA B 1 266 ? 4.355 14.531 22.562 1 96.75 266 ALA B CA 1
ATOM 6606 C C . ALA B 1 266 ? 5.574 13.617 22.422 1 96.75 266 ALA B C 1
ATOM 6608 O O . ALA B 1 266 ? 5.453 12.477 21.969 1 96.75 266 ALA B O 1
ATOM 6609 N N . PRO B 1 267 ? 6.707 14.062 22.891 1 96.06 267 PRO B N 1
ATOM 6610 C CA . PRO B 1 267 ? 7.906 13.227 22.859 1 96.06 267 PRO B CA 1
ATOM 6611 C C . PRO B 1 267 ? 7.945 12.203 23.984 1 96.06 267 PRO B C 1
ATOM 6613 O O . PRO B 1 267 ? 8.844 11.352 24.031 1 96.06 267 PRO B O 1
ATOM 6616 N N . THR B 1 268 ? 7.062 12.297 24.969 1 96.81 268 THR B N 1
ATOM 6617 C CA . THR B 1 268 ? 6.922 11.328 26.047 1 96.81 268 THR B CA 1
ATOM 6618 C C . THR B 1 268 ? 5.465 10.914 26.219 1 96.81 268 THR B C 1
ATOM 6620 O O . THR B 1 268 ? 4.555 11.68 25.906 1 96.81 268 THR B O 1
ATOM 6623 N N . GLU B 1 269 ? 5.293 9.719 26.703 1 97.5 269 GLU B N 1
ATOM 6624 C CA . GLU B 1 269 ? 3.934 9.242 26.938 1 97.5 269 GLU B CA 1
ATOM 6625 C C . GLU B 1 269 ? 3.195 10.141 27.938 1 97.5 269 GLU B C 1
ATOM 6627 O O . GLU B 1 269 ? 2.021 10.461 27.734 1 97.5 269 GLU B O 1
ATOM 6632 N N . ALA B 1 270 ? 3.92 10.562 28.969 1 95.94 270 ALA B N 1
ATOM 6633 C CA . ALA B 1 270 ? 3.346 11.383 30.031 1 95.94 270 ALA B CA 1
ATOM 6634 C C . ALA B 1 270 ? 2.957 12.766 29.5 1 95.94 270 ALA B C 1
ATOM 6636 O O . ALA B 1 270 ? 2.156 13.469 30.125 1 95.94 270 ALA B O 1
ATOM 6637 N N . GLY B 1 271 ? 3.582 13.148 28.391 1 96.19 271 GLY B N 1
ATOM 6638 C CA . GLY B 1 271 ? 3.299 14.461 27.828 1 96.19 271 GLY B CA 1
ATOM 6639 C C . GLY B 1 271 ? 1.969 14.516 27.094 1 96.19 271 GLY B C 1
ATOM 6640 O O . GLY B 1 271 ? 1.477 15.602 26.781 1 96.19 271 GLY B O 1
ATOM 6641 N N . LEU B 1 272 ? 1.331 13.391 26.859 1 97.38 272 LEU B N 1
ATOM 6642 C CA . LEU B 1 272 ? 0.003 13.367 26.25 1 97.38 272 LEU B CA 1
ATOM 6643 C C . LEU B 1 272 ? -1.056 13.828 27.25 1 97.38 272 LEU B C 1
ATOM 6645 O O . LEU B 1 272 ? -0.848 13.75 28.469 1 97.38 272 LEU B O 1
ATOM 6649 N N . PRO B 1 273 ? -2.146 14.289 26.688 1 97.06 273 PRO B N 1
ATOM 6650 C CA . PRO B 1 273 ? -3.199 14.734 27.609 1 97.06 273 PRO B CA 1
ATOM 6651 C C . PRO B 1 273 ? -3.729 13.602 28.484 1 97.06 273 PRO B C 1
ATOM 6653 O O . PRO B 1 273 ? -3.729 12.445 28.078 1 97.06 273 PRO B O 1
ATOM 6656 N N . ASP B 1 274 ? -4.133 13.969 29.656 1 97.25 274 ASP B N 1
ATOM 6657 C CA . ASP B 1 274 ? -4.766 12.992 30.531 1 97.25 274 ASP B CA 1
ATOM 6658 C C . ASP B 1 274 ? -6.188 12.672 30.062 1 97.25 274 ASP B C 1
ATOM 6660 O O . ASP B 1 274 ? -6.68 13.281 29.109 1 97.25 274 ASP B O 1
ATOM 6664 N N . GLU B 1 275 ? -6.812 11.758 30.719 1 97.38 275 GLU B N 1
ATOM 6665 C CA . GLU B 1 275 ? -8.117 11.258 30.281 1 97.38 275 GLU B CA 1
ATOM 6666 C C . GLU B 1 275 ? -9.18 12.344 30.375 1 97.38 275 GLU B C 1
ATOM 6668 O O . GLU B 1 275 ? -10.047 12.445 29.5 1 97.38 275 GLU B O 1
ATOM 6673 N N . LYS B 1 276 ? -9.125 13.156 31.391 1 97.5 276 LYS B N 1
ATOM 6674 C CA . LYS B 1 276 ? -10.094 14.234 31.562 1 97.5 276 LYS B CA 1
ATOM 6675 C C . LYS B 1 276 ? -10.016 15.234 30.406 1 97.5 276 LYS B C 1
ATOM 6677 O O . LYS B 1 276 ? -11.047 15.664 29.875 1 97.5 276 LYS B O 1
ATOM 6682 N N . THR B 1 277 ? -8.789 15.57 30.062 1 97.75 277 THR B N 1
ATOM 6683 C CA . THR B 1 277 ? -8.578 16.484 28.953 1 97.75 277 THR B CA 1
ATOM 6684 C C . THR B 1 277 ? -9.109 15.898 27.656 1 97.75 277 THR B C 1
ATOM 6686 O O . THR B 1 277 ? -9.742 16.594 26.859 1 97.75 277 THR B O 1
ATOM 6689 N N . LEU B 1 278 ? -8.867 14.664 27.453 1 98.38 278 LEU B N 1
ATOM 6690 C CA . LEU B 1 278 ? -9.32 14 26.234 1 98.38 278 LEU B CA 1
ATOM 6691 C C . LEU B 1 278 ? -10.844 13.914 26.203 1 98.38 278 LEU B C 1
ATOM 6693 O O . LEU B 1 278 ? -11.461 14.094 25.141 1 98.38 278 LEU B O 1
ATOM 6697 N N . GLU B 1 279 ? -11.438 13.68 27.328 1 97.94 279 GLU B N 1
ATOM 6698 C CA . GLU B 1 279 ? -12.891 13.664 27.422 1 97.94 279 GLU B CA 1
ATOM 6699 C C . GLU B 1 279 ? -13.484 15.031 27.094 1 97.94 279 GLU B C 1
ATOM 6701 O O . GLU B 1 279 ? -14.492 15.125 26.391 1 97.94 279 GLU B O 1
ATOM 6706 N N . ALA B 1 280 ? -12.844 15.977 27.641 1 97.88 280 ALA B N 1
ATOM 6707 C CA . ALA B 1 280 ? -13.281 17.344 27.344 1 97.88 280 ALA B CA 1
ATOM 6708 C C . ALA B 1 280 ? -13.164 17.641 25.844 1 97.88 280 ALA B C 1
ATOM 6710 O O . ALA B 1 280 ? -14.023 18.312 25.281 1 97.88 280 ALA B O 1
ATOM 6711 N N . ALA B 1 281 ? -12.109 17.188 25.266 1 96.44 281 ALA B N 1
ATOM 6712 C CA . ALA B 1 281 ? -11.922 17.375 23.828 1 96.44 281 ALA B CA 1
ATOM 6713 C C . ALA B 1 281 ? -13.047 16.703 23.031 1 96.44 281 ALA B C 1
ATOM 6715 O O . ALA B 1 281 ? -13.594 17.297 22.094 1 96.44 281 ALA B O 1
ATOM 6716 N N . ALA B 1 282 ? -13.352 15.516 23.391 1 97.44 282 ALA B N 1
ATOM 6717 C CA . ALA B 1 282 ? -14.438 14.805 22.719 1 97.44 282 ALA B CA 1
ATOM 6718 C C . ALA B 1 282 ? -15.758 15.562 22.859 1 97.44 282 ALA B C 1
ATOM 6720 O O . ALA B 1 282 ? -16.516 15.688 21.891 1 97.44 282 ALA B O 1
ATOM 6721 N N . THR B 1 283 ? -16.016 16.062 24.016 1 97.38 283 THR B N 1
ATOM 6722 C CA . THR B 1 283 ? -17.234 16.828 24.266 1 97.38 283 THR B CA 1
ATOM 6723 C C . THR B 1 283 ? -17.266 18.078 23.391 1 97.38 283 THR B C 1
ATOM 6725 O O . THR B 1 283 ? -18.297 18.406 22.797 1 97.38 283 THR B O 1
ATOM 6728 N N . ARG B 1 284 ? -16.156 18.719 23.312 1 96.12 284 ARG B N 1
ATOM 6729 C CA . ARG B 1 284 ? -16.078 19.922 22.5 1 96.12 284 ARG B CA 1
ATOM 6730 C C . ARG B 1 284 ? -16.312 19.609 21.031 1 96.12 284 ARG B C 1
ATOM 6732 O O . ARG B 1 284 ? -16.984 20.359 20.328 1 96.12 284 ARG B O 1
ATOM 6739 N N . ILE B 1 285 ? -15.742 18.547 20.562 1 95.56 285 ILE B N 1
ATOM 6740 C CA . ILE B 1 285 ? -15.93 18.125 19.172 1 95.56 285 ILE B CA 1
ATOM 6741 C C . ILE B 1 285 ? -17.406 17.922 18.891 1 95.56 285 ILE B C 1
ATOM 6743 O O . ILE B 1 285 ? -17.922 18.422 17.891 1 95.56 285 ILE B O 1
ATOM 6747 N N . VAL B 1 286 ? -18.109 17.297 19.797 1 97.12 286 VAL B N 1
ATOM 6748 C CA . VAL B 1 286 ? -19.547 17.031 19.625 1 97.12 286 VAL B CA 1
ATOM 6749 C C . VAL B 1 286 ? -20.312 18.344 19.594 1 97.12 286 VAL B C 1
ATOM 6751 O O . VAL B 1 286 ? -21.141 18.547 18.703 1 97.12 286 VAL B O 1
ATOM 6754 N N . GLU B 1 287 ? -20 19.203 20.5 1 96.81 287 GLU B N 1
ATOM 6755 C CA . GLU B 1 287 ? -20.688 20.5 20.578 1 96.81 287 GLU B CA 1
ATOM 6756 C C . GLU B 1 287 ? -20.484 21.312 19.312 1 96.81 287 GLU B C 1
ATOM 6758 O O . GLU B 1 287 ? -21.422 21.906 18.781 1 96.81 287 GLU B O 1
ATOM 6763 N N . GLU B 1 288 ? -19.281 21.328 18.875 1 95.12 288 GLU B N 1
ATOM 6764 C CA . GLU B 1 288 ? -18.953 22.094 17.672 1 95.12 288 GLU B CA 1
ATOM 6765 C C . GLU B 1 288 ? -19.625 21.516 16.438 1 95.12 288 GLU B C 1
ATOM 6767 O O . GLU B 1 288 ? -20.141 22.25 15.594 1 95.12 288 GLU B O 1
ATOM 6772 N N . LEU B 1 289 ? -19.594 20.219 16.344 1 95.44 289 LEU B N 1
ATOM 6773 C CA . LEU B 1 289 ? -20.234 19.578 15.195 1 95.44 289 LEU B CA 1
ATOM 6774 C C . LEU B 1 289 ? -21.75 19.828 15.203 1 95.44 289 LEU B C 1
ATOM 6776 O O . LEU B 1 289 ? -22.344 20.062 14.156 1 95.44 289 LEU B O 1
ATOM 6780 N N . LYS B 1 290 ? -22.375 19.797 16.375 1 96.06 290 LYS B N 1
ATOM 6781 C CA . LYS B 1 290 ? -23.797 20.094 16.5 1 96.06 290 LYS B CA 1
ATOM 6782 C C . LYS B 1 290 ? -24.094 21.531 16.094 1 96.06 290 LYS B C 1
ATOM 6784 O O . LYS B 1 290 ? -25.094 21.781 15.406 1 96.06 290 LYS B O 1
ATOM 6789 N N . ALA B 1 291 ? -23.266 22.375 16.5 1 95.56 291 ALA B N 1
ATOM 6790 C CA . ALA B 1 291 ? -23.422 23.781 16.141 1 95.56 291 ALA B CA 1
ATOM 6791 C C . ALA B 1 291 ? -23.266 23.969 14.625 1 95.56 291 ALA B C 1
ATOM 6793 O O . ALA B 1 291 ? -24.047 24.703 14.016 1 95.56 291 ALA B O 1
ATOM 6794 N N . LEU B 1 292 ? -22.312 23.281 14.062 1 93.56 292 LEU B N 1
ATOM 6795 C CA . LEU B 1 292 ? -22.047 23.406 12.633 1 93.56 292 LEU B CA 1
ATOM 6796 C C . LEU B 1 292 ? -23.25 22.891 11.828 1 93.56 292 LEU B C 1
ATOM 6798 O O . LEU B 1 292 ? -23.578 23.453 10.781 1 93.56 292 LEU B O 1
ATOM 6802 N N . ARG B 1 293 ? -23.859 21.891 12.273 1 92.62 293 ARG B N 1
ATOM 6803 C CA . ARG B 1 293 ? -25 21.297 11.586 1 92.62 293 ARG B CA 1
ATOM 6804 C C . ARG B 1 293 ? -26.125 22.328 11.422 1 92.62 293 ARG B C 1
ATOM 6806 O O . ARG B 1 293 ? -26.875 22.281 10.445 1 92.62 293 ARG B O 1
ATOM 6813 N N . LYS B 1 294 ? -26.141 23.219 12.359 1 94.62 294 LYS B N 1
ATOM 6814 C CA . LYS B 1 294 ? -27.234 24.203 12.367 1 94.62 294 LYS B CA 1
ATOM 6815 C C . LYS B 1 294 ? -26.797 25.516 11.75 1 94.62 294 LYS B C 1
ATOM 6817 O O . LYS B 1 294 ? -27.625 26.391 11.477 1 94.62 294 LYS B O 1
ATOM 6822 N N . ALA B 1 295 ? -25.531 25.641 11.578 1 95.25 295 ALA B N 1
ATOM 6823 C CA . ALA B 1 295 ? -24.984 26.891 11.078 1 95.25 295 ALA B CA 1
ATOM 6824 C C . ALA B 1 295 ? -25.438 27.172 9.648 1 95.25 295 ALA B C 1
ATOM 6826 O O . ALA B 1 295 ? -25.516 26.25 8.836 1 95.25 295 ALA B O 1
ATOM 6827 N N . PRO B 1 296 ? -25.734 28.422 9.359 1 93.94 296 PRO B N 1
ATOM 6828 C CA . PRO B 1 296 ? -26.156 28.75 7.988 1 93.94 296 PRO B CA 1
ATOM 6829 C C . PRO B 1 296 ? -25 28.656 6.988 1 93.94 296 PRO B C 1
ATOM 6831 O O . PRO B 1 296 ? -23.844 28.875 7.348 1 93.94 296 PRO B O 1
ATOM 6834 N N . VAL B 1 297 ? -25.391 28.359 5.77 1 91.44 297 VAL B N 1
ATOM 6835 C CA . VAL B 1 297 ? -24.453 28.344 4.66 1 91.44 297 VAL B CA 1
ATOM 6836 C C . VAL B 1 297 ? -24.297 29.766 4.105 1 91.44 297 VAL B C 1
ATOM 6838 O O . VAL B 1 297 ? -25.281 30.484 3.939 1 91.44 297 VAL B O 1
ATOM 6841 N N . ILE B 1 298 ? -23.094 30.094 3.859 1 91.06 298 ILE B N 1
ATOM 6842 C CA . ILE B 1 298 ? -22.906 31.422 3.311 1 91.06 298 ILE B CA 1
ATOM 6843 C C . ILE B 1 298 ? -22.469 31.328 1.855 1 91.06 298 ILE B C 1
ATOM 6845 O O . ILE B 1 298 ? -21.969 30.297 1.419 1 91.06 298 ILE B O 1
ATOM 6849 N N . ASP B 1 299 ? -22.625 32.438 1.135 1 90 299 ASP B N 1
ATOM 6850 C CA . ASP B 1 299 ? -22.172 32.562 -0.25 1 90 299 ASP B CA 1
ATOM 6851 C C . ASP B 1 299 ? -20.656 32.719 -0.329 1 90 299 ASP B C 1
ATOM 6853 O O . ASP B 1 299 ? -20.016 33.031 0.673 1 90 299 ASP B O 1
ATOM 6857 N N . PRO B 1 300 ? -20.203 32.438 -1.515 1 91.06 300 PRO B N 1
ATOM 6858 C CA . PRO B 1 300 ? -18.781 32.75 -1.698 1 91.06 300 PRO B CA 1
ATOM 6859 C C . PRO B 1 300 ? -18.406 34.125 -1.208 1 91.06 300 PRO B C 1
ATOM 6861 O O . PRO B 1 300 ? -19.203 35.062 -1.318 1 91.06 300 PRO B O 1
ATOM 6864 N N . TYR B 1 301 ? -17.25 34.219 -0.747 1 92.94 301 TYR B N 1
ATOM 6865 C CA . TYR B 1 301 ? -16.859 35.438 -0.027 1 92.94 301 TYR B CA 1
ATOM 6866 C C . TYR B 1 301 ? -15.484 35.906 -0.485 1 92.94 301 TYR B C 1
ATOM 6868 O O . TYR B 1 301 ? -14.57 35.125 -0.665 1 92.94 301 TYR B O 1
ATOM 6876 N N . THR B 1 302 ? -15.398 37.156 -0.806 1 92.81 302 THR B N 1
ATOM 6877 C CA . THR B 1 302 ? -14.133 37.844 -0.995 1 92.81 302 THR B CA 1
ATOM 6878 C C . THR B 1 302 ? -14.07 39.094 -0.123 1 92.81 302 THR B C 1
ATOM 6880 O O . THR B 1 302 ? -14.859 40.031 -0.308 1 92.81 302 THR B O 1
ATOM 6883 N N . GLY B 1 303 ? -13.234 39.094 0.841 1 94.56 303 GLY B N 1
ATOM 6884 C CA . GLY B 1 303 ? -13.164 40.188 1.789 1 94.56 303 GLY B CA 1
ATOM 6885 C C . GLY B 1 303 ? -12.188 39.938 2.922 1 94.56 303 GLY B C 1
ATOM 6886 O O . GLY B 1 303 ? -11.352 39.031 2.842 1 94.56 303 GLY B O 1
ATOM 6887 N N . PRO B 1 304 ? -12.266 40.844 3.908 1 96.56 304 PRO B N 1
ATOM 6888 C CA . PRO B 1 304 ? -11.312 40.719 5.012 1 96.56 304 PRO B CA 1
ATOM 6889 C C . PRO B 1 304 ? -11.656 39.562 5.949 1 96.56 304 PRO B C 1
ATOM 6891 O O . PRO B 1 304 ? -12.828 39.188 6.098 1 96.56 304 PRO B O 1
ATOM 6894 N N . ALA B 1 305 ? -10.617 39.031 6.523 1 95.94 305 ALA B N 1
ATOM 6895 C CA . ALA B 1 305 ? -10.805 37.938 7.461 1 95.94 305 ALA B CA 1
ATOM 6896 C C . ALA B 1 305 ? -9.672 37.875 8.484 1 95.94 305 ALA B C 1
ATOM 6898 O O . ALA B 1 305 ? -8.555 38.344 8.203 1 95.94 305 ALA B O 1
ATOM 6899 N N . ILE B 1 306 ? -10 37.406 9.656 1 96.88 306 ILE B N 1
ATOM 6900 C CA . ILE B 1 306 ? -8.984 37.031 10.633 1 96.88 306 ILE B CA 1
ATOM 6901 C C . ILE B 1 306 ? -8.766 35.531 10.602 1 96.88 306 ILE B C 1
ATOM 6903 O O . ILE B 1 306 ? -9.711 34.75 10.742 1 96.88 306 ILE B O 1
ATOM 6907 N N . LEU B 1 307 ? -7.555 35.094 10.336 1 94.25 307 LEU B N 1
ATOM 6908 C CA . LEU B 1 307 ? -7.156 33.719 10.539 1 94.25 307 LEU B CA 1
ATOM 6909 C C . LEU B 1 307 ? -6.598 33.5 11.945 1 94.25 307 LEU B C 1
ATOM 6911 O O . LEU B 1 307 ? -5.641 34.188 12.336 1 94.25 307 LEU B O 1
ATOM 6915 N N . ALA B 1 308 ? -7.215 32.594 12.602 1 94.69 308 ALA B N 1
ATOM 6916 C CA . ALA B 1 308 ? -6.664 32.25 13.906 1 94.69 308 ALA B CA 1
ATOM 6917 C C . ALA B 1 308 ? -5.254 31.688 13.781 1 94.69 308 ALA B C 1
ATOM 6919 O O . ALA B 1 308 ? -4.82 31.328 12.68 1 94.69 308 ALA B O 1
ATOM 6920 N N . ALA B 1 309 ? -4.574 31.625 14.906 1 94 309 ALA B N 1
ATOM 6921 C CA . ALA B 1 309 ? -3.139 31.359 14.953 1 94 309 ALA B CA 1
ATOM 6922 C C . ALA B 1 309 ? -2.799 30.062 14.227 1 94 309 ALA B C 1
ATOM 6924 O O . ALA B 1 309 ? -1.941 30.047 13.336 1 94 309 ALA B O 1
ATOM 6925 N N . GLU B 1 310 ? -3.461 28.969 14.547 1 89.81 310 GLU B N 1
ATOM 6926 C CA . GLU B 1 310 ? -3.15 27.672 13.938 1 89.81 310 GLU B CA 1
ATOM 6927 C C . GLU B 1 310 ? -3.467 27.688 12.438 1 89.81 310 GLU B C 1
ATOM 6929 O O . GLU B 1 310 ? -2.707 27.141 11.641 1 89.81 310 GLU B O 1
ATOM 6934 N N . ALA B 1 311 ? -4.52 28.312 12.102 1 88.81 311 ALA B N 1
ATOM 6935 C CA . ALA B 1 311 ? -4.891 28.438 10.695 1 88.81 311 ALA B CA 1
ATOM 6936 C C . ALA B 1 311 ? -3.877 29.281 9.93 1 88.81 311 ALA B C 1
ATOM 6938 O O . ALA B 1 311 ? -3.541 28.984 8.789 1 88.81 311 ALA B O 1
ATOM 6939 N N . ALA B 1 312 ? -3.455 30.312 10.57 1 92.19 312 ALA B N 1
ATOM 6940 C CA . ALA B 1 312 ? -2.443 31.172 9.969 1 92.19 312 ALA B CA 1
ATOM 6941 C C . ALA B 1 312 ? -1.157 30.406 9.688 1 92.19 312 ALA B C 1
ATOM 6943 O O . ALA B 1 312 ? -0.543 30.562 8.633 1 92.19 312 ALA B O 1
ATOM 6944 N N . GLY B 1 313 ? -0.801 29.609 10.641 1 91.81 313 GLY B N 1
ATOM 6945 C CA . GLY B 1 313 ? 0.377 28.781 10.445 1 91.81 313 GLY B CA 1
ATOM 6946 C C . GLY B 1 313 ? 0.282 27.891 9.227 1 91.81 313 GLY B C 1
ATOM 6947 O O . GLY B 1 313 ? 1.239 27.766 8.453 1 91.81 313 GLY B O 1
ATOM 6948 N N . VAL B 1 314 ? -0.814 27.312 9.109 1 87.19 314 VAL B N 1
ATOM 6949 C CA . VAL B 1 314 ? -1.029 26.406 7.988 1 87.19 314 VAL B CA 1
ATOM 6950 C C . VAL B 1 314 ? -0.98 27.188 6.676 1 87.19 314 VAL B C 1
ATOM 6952 O O . VAL B 1 314 ? -0.439 26.703 5.68 1 87.19 314 VAL B O 1
ATOM 6955 N N . LEU B 1 315 ? -1.537 28.344 6.648 1 85.62 315 LEU B N 1
ATOM 6956 C CA . LEU B 1 315 ? -1.472 29.203 5.465 1 85.62 315 LEU B CA 1
ATOM 6957 C C . LEU B 1 315 ? -0.025 29.453 5.066 1 85.62 315 LEU B C 1
ATOM 6959 O O . LEU B 1 315 ? 0.329 29.344 3.889 1 85.62 315 LEU B O 1
ATOM 6963 N N . PHE B 1 316 ? 0.776 29.797 6.051 1 91 316 PHE B N 1
ATOM 6964 C CA . PHE B 1 316 ? 2.176 30.094 5.762 1 91 316 PHE B CA 1
ATOM 6965 C C . PHE B 1 316 ? 2.898 28.844 5.281 1 91 316 PHE B C 1
ATOM 6967 O O . PHE B 1 316 ? 3.758 28.906 4.398 1 91 316 PHE B O 1
ATOM 6974 N N . HIS B 1 317 ? 2.613 27.766 5.902 1 91.25 317 HIS B N 1
ATOM 6975 C CA . HIS B 1 317 ? 3.205 26.5 5.5 1 91.25 317 HIS B CA 1
ATOM 6976 C C . HIS B 1 317 ? 2.971 26.219 4.016 1 91.25 317 HIS B C 1
ATOM 6978 O O . HIS B 1 317 ? 3.908 25.891 3.289 1 91.25 317 HIS B O 1
ATOM 6984 N N . GLU B 1 318 ? 1.76 26.453 3.541 1 84.62 318 GLU B N 1
ATOM 6985 C CA . GLU B 1 318 ? 1.358 26.125 2.178 1 84.62 318 GLU B CA 1
ATOM 6986 C C . GLU B 1 318 ? 1.792 27.203 1.196 1 84.62 318 GLU B C 1
ATOM 6988 O O . GLU B 1 318 ? 2.279 26.906 0.105 1 84.62 318 GLU B O 1
ATOM 6993 N N . ALA B 1 319 ? 1.626 28.453 1.576 1 84.38 319 ALA B N 1
ATOM 6994 C CA . ALA B 1 319 ? 1.791 29.562 0.644 1 84.38 319 ALA B CA 1
ATOM 6995 C C . ALA B 1 319 ? 3.258 29.969 0.525 1 84.38 319 ALA B C 1
ATOM 6997 O O . ALA B 1 319 ? 3.678 30.5 -0.498 1 84.38 319 ALA B O 1
ATOM 6998 N N . VAL B 1 320 ? 4.02 29.734 1.573 1 89.81 320 VAL B N 1
ATOM 6999 C CA . VAL B 1 320 ? 5.383 30.25 1.577 1 89.81 320 VAL B CA 1
ATOM 7000 C C . VAL B 1 320 ? 6.367 29.109 1.839 1 89.81 320 VAL B C 1
ATOM 7002 O O . VAL B 1 320 ? 7.344 28.953 1.104 1 89.81 320 VAL B O 1
ATOM 7005 N N . GLY B 1 321 ? 6.09 28.297 2.854 1 91.44 321 GLY B N 1
ATOM 7006 C CA . GLY B 1 321 ? 7.027 27.297 3.328 1 91.44 321 GLY B CA 1
ATOM 7007 C C . GLY B 1 321 ? 7.488 26.344 2.234 1 91.44 321 GLY B C 1
ATOM 7008 O O . GLY B 1 321 ? 8.688 26.234 1.971 1 91.44 321 GLY B O 1
ATOM 7009 N N . HIS B 1 322 ? 6.594 25.766 1.588 1 89.56 322 HIS B N 1
ATOM 7010 C CA . HIS B 1 322 ? 6.934 24.797 0.543 1 89.56 322 HIS B CA 1
ATOM 7011 C C . HIS B 1 322 ? 7.711 25.469 -0.586 1 89.56 322 HIS B C 1
ATOM 7013 O O . HIS B 1 322 ? 8.602 24.844 -1.18 1 89.56 322 HIS B O 1
ATOM 7019 N N . ARG B 1 323 ? 7.387 26.672 -0.858 1 87.75 323 ARG B N 1
ATOM 7020 C CA . ARG B 1 323 ? 8.016 27.406 -1.952 1 87.75 323 ARG B CA 1
ATOM 7021 C C . ARG B 1 323 ? 9.453 27.766 -1.61 1 87.75 323 ARG B C 1
ATOM 7023 O O . ARG B 1 323 ? 10.242 28.094 -2.498 1 87.75 323 ARG B O 1
ATOM 7030 N N . LEU B 1 324 ? 9.781 27.688 -0.392 1 93.12 324 LEU B N 1
ATOM 7031 C CA . LEU B 1 324 ? 11.125 28.062 0.034 1 93.12 324 LEU B CA 1
ATOM 7032 C C . LEU B 1 324 ? 12 26.828 0.219 1 93.12 324 LEU B C 1
ATOM 7034 O O . LEU B 1 324 ? 13.164 26.938 0.6 1 93.12 324 LEU B O 1
ATOM 7038 N N . GLU B 1 325 ? 11.523 25.672 -0.042 1 93.12 325 GLU B N 1
ATOM 7039 C CA . GLU B 1 325 ? 12.336 24.469 -0.053 1 93.12 325 GLU B CA 1
ATOM 7040 C C . GLU B 1 325 ? 13.273 24.438 -1.261 1 93.12 325 GLU B C 1
ATOM 7042 O O . GLU B 1 325 ? 12.812 24.516 -2.404 1 93.12 325 GLU B O 1
ATOM 7047 N N . GLY B 1 326 ? 14.539 24.297 -0.99 1 90.88 326 GLY B N 1
ATOM 7048 C CA . GLY B 1 326 ? 15.586 24.5 -1.977 1 90.88 326 GLY B CA 1
ATOM 7049 C C . GLY B 1 326 ? 15.461 23.594 -3.186 1 90.88 326 GLY B C 1
ATOM 7050 O O . GLY B 1 326 ? 15.766 24 -4.309 1 90.88 326 GLY B O 1
ATOM 7051 N N . ASP B 1 327 ? 15.039 22.422 -3.029 1 85.38 327 ASP B N 1
ATOM 7052 C CA . ASP B 1 327 ? 14.953 21.453 -4.121 1 85.38 327 ASP B CA 1
ATOM 7053 C C . ASP B 1 327 ? 13.891 21.875 -5.133 1 85.38 327 ASP B C 1
ATOM 7055 O O . ASP B 1 327 ? 13.891 21.391 -6.27 1 85.38 327 ASP B O 1
ATOM 7059 N N . ARG B 1 328 ? 13.078 22.703 -4.773 1 79.56 328 ARG B N 1
ATOM 7060 C CA . ARG B 1 328 ? 12.008 23.156 -5.66 1 79.56 328 ARG B CA 1
ATOM 7061 C C . ARG B 1 328 ? 12.469 24.328 -6.527 1 79.56 328 ARG B C 1
ATOM 7063 O O . ARG B 1 328 ? 11.797 24.688 -7.492 1 79.56 328 ARG B O 1
ATOM 7070 N N . GLN B 1 329 ? 13.562 24.859 -6.266 1 74.5 329 GLN B N 1
ATOM 7071 C CA . GLN B 1 329 ? 14.023 26.047 -6.969 1 74.5 329 GLN B CA 1
ATOM 7072 C C . GLN B 1 329 ? 14.523 25.703 -8.367 1 74.5 329 GLN B C 1
ATOM 7074 O O . GLN B 1 329 ? 14.578 26.562 -9.242 1 74.5 329 GLN B O 1
ATOM 7079 N N . ASP B 1 330 ? 15.008 24.5 -8.695 1 66.56 330 ASP B N 1
ATOM 7080 C CA . ASP B 1 330 ? 15.562 24.141 -9.992 1 66.56 330 ASP B CA 1
ATOM 7081 C C . ASP B 1 330 ? 14.555 23.344 -10.82 1 66.56 330 ASP B C 1
ATOM 7083 O O . ASP B 1 330 ? 14.836 22.969 -11.961 1 66.56 330 ASP B O 1
ATOM 7087 N N . GLY B 1 331 ? 13.438 23.016 -10.406 1 56.69 331 GLY B N 1
ATOM 7088 C CA . GLY B 1 331 ? 12.562 22.156 -11.188 1 56.69 331 GLY B CA 1
ATOM 7089 C C . GLY B 1 331 ? 11.867 22.875 -12.328 1 56.69 331 GLY B C 1
ATOM 7090 O O . GLY B 1 331 ? 11.758 24.109 -12.312 1 56.69 331 GLY B O 1
ATOM 7091 N N . GLU B 1 332 ? 11.953 22.312 -13.648 1 49.84 332 GLU B N 1
ATOM 7092 C CA . GLU B 1 332 ? 11.32 22.859 -14.844 1 49.84 332 GLU B CA 1
ATOM 7093 C C . GLU B 1 332 ? 9.867 23.234 -14.578 1 49.84 332 GLU B C 1
ATOM 7095 O O . GLU B 1 332 ? 9.234 23.922 -15.383 1 49.84 332 GLU B O 1
ATOM 7100 N N . GLY B 1 333 ? 9.445 23.125 -13.359 1 45.16 333 GLY B N 1
ATOM 7101 C CA . GLY B 1 333 ? 8.031 23.391 -13.109 1 45.16 333 GLY B CA 1
ATOM 7102 C C . GLY B 1 333 ? 7.781 24.625 -12.281 1 45.16 333 GLY B C 1
ATOM 7103 O O . GLY B 1 333 ? 8.688 25.453 -12.094 1 45.16 333 GLY B O 1
ATOM 7104 N N . GLU B 1 334 ? 6.52 24.906 -11.789 1 48.53 334 GLU B N 1
ATOM 7105 C CA . GLU B 1 334 ? 5.809 26.031 -11.203 1 48.53 334 GLU B CA 1
ATOM 7106 C C . GLU B 1 334 ? 6.586 26.625 -10.031 1 48.53 334 GLU B C 1
ATOM 7108 O O . GLU B 1 334 ? 6.324 27.766 -9.617 1 48.53 334 GLU B O 1
ATOM 7113 N N . GLY B 1 335 ? 7.355 25.969 -9.258 1 52.88 335 GLY B N 1
ATOM 7114 C CA . GLY B 1 335 ? 7.617 26.406 -7.898 1 52.88 335 GLY B CA 1
ATOM 7115 C C . GLY B 1 335 ? 8.766 27.391 -7.801 1 52.88 335 GLY B C 1
ATOM 7116 O O . GLY B 1 335 ? 9.375 27.547 -6.742 1 52.88 335 GLY B O 1
ATOM 7117 N N . LYS B 1 336 ? 9.039 28.062 -8.867 1 62.94 336 LYS B N 1
ATOM 7118 C CA . LYS B 1 336 ? 10.188 28.969 -8.844 1 62.94 336 LYS B CA 1
ATOM 7119 C C . LYS B 1 336 ? 9.789 30.359 -8.344 1 62.94 336 LYS B C 1
ATOM 7121 O O . LYS B 1 336 ? 10.367 31.359 -8.758 1 62.94 336 LYS B O 1
ATOM 7126 N N . THR B 1 337 ? 8.891 30.375 -7.535 1 68.88 337 THR B N 1
ATOM 7127 C CA . THR B 1 337 ? 8.273 31.609 -7.09 1 68.88 337 THR B CA 1
ATOM 7128 C C . THR B 1 337 ? 9.32 32.562 -6.496 1 68.88 337 THR B C 1
ATOM 7130 O O . THR B 1 337 ? 9.297 33.75 -6.746 1 68.88 337 THR B O 1
ATOM 7133 N N . PHE B 1 338 ? 10.258 32 -5.781 1 81.19 338 PHE B N 1
ATOM 7134 C CA . PHE B 1 338 ? 11.164 32.875 -5.023 1 81.19 338 PHE B CA 1
ATOM 7135 C C . PHE B 1 338 ? 12.578 32.781 -5.59 1 81.19 338 PHE B C 1
ATOM 7137 O O . PHE B 1 338 ? 13.516 33.344 -5.004 1 81.19 338 PHE B O 1
ATOM 7144 N N . ARG B 1 339 ? 12.641 32.188 -6.734 1 79.56 339 ARG B N 1
ATOM 7145 C CA . ARG B 1 339 ? 13.969 32.094 -7.34 1 79.56 339 ARG B CA 1
ATOM 7146 C C . ARG B 1 339 ? 14.508 33.5 -7.668 1 79.56 339 ARG B C 1
ATOM 7148 O O . ARG B 1 339 ? 13.812 34.312 -8.273 1 79.56 339 ARG B O 1
ATOM 7155 N N . GLY B 1 340 ? 15.703 33.75 -7.215 1 81.38 340 GLY B N 1
ATOM 7156 C CA . GLY B 1 340 ? 16.359 35 -7.531 1 81.38 340 GLY B CA 1
ATOM 7157 C C . GLY B 1 340 ? 15.82 36.188 -6.75 1 81.38 340 GLY B C 1
ATOM 7158 O O . GLY B 1 340 ? 16.141 37.344 -7.043 1 81.38 340 GLY B O 1
ATOM 7159 N N . GLN B 1 341 ? 15.109 36 -5.777 1 88.81 341 GLN B N 1
ATOM 7160 C CA . GLN B 1 341 ? 14.445 37.094 -5.07 1 88.81 341 GLN B CA 1
ATOM 7161 C C . GLN B 1 341 ? 15.125 37.375 -3.734 1 88.81 341 GLN B C 1
ATOM 7163 O O . GLN B 1 341 ? 14.633 38.188 -2.939 1 88.81 341 GLN B O 1
ATOM 7168 N N . VAL B 1 342 ? 16.203 36.781 -3.529 1 93.38 342 VAL B N 1
ATOM 7169 C CA . VAL B 1 342 ? 16.922 37.031 -2.285 1 93.38 342 VAL B CA 1
ATOM 7170 C C . VAL B 1 342 ? 17.328 38.5 -2.209 1 93.38 342 VAL B C 1
ATOM 7172 O O . VAL B 1 342 ? 17.828 39.062 -3.182 1 93.38 342 VAL B O 1
ATOM 7175 N N . GLY B 1 343 ? 17.016 39.062 -1.094 1 95.88 343 GLY B N 1
ATOM 7176 C CA . GLY B 1 343 ? 17.297 40.469 -0.906 1 95.88 343 GLY B CA 1
ATOM 7177 C C . GLY B 1 343 ? 16.125 41.375 -1.229 1 95.88 343 GLY B C 1
ATOM 7178 O O . GLY B 1 343 ? 16.172 42.562 -0.955 1 95.88 343 GLY B O 1
ATOM 7179 N N . ARG B 1 344 ? 15.109 40.812 -1.701 1 95.94 344 ARG B N 1
ATOM 7180 C CA . ARG B 1 344 ? 13.93 41.594 -2.055 1 95.94 344 ARG B CA 1
ATOM 7181 C C . ARG B 1 344 ? 12.82 41.406 -1.029 1 95.94 344 ARG B C 1
ATOM 7183 O O . ARG B 1 344 ? 12.789 40.375 -0.326 1 95.94 344 ARG B O 1
ATOM 7190 N N . GLN B 1 345 ? 12.062 42.438 -0.977 1 95.56 345 GLN B N 1
ATOM 7191 C CA . GLN B 1 345 ? 10.891 42.344 -0.111 1 95.56 345 GLN B CA 1
ATOM 7192 C C . GLN B 1 345 ? 9.828 41.438 -0.722 1 95.56 345 GLN B C 1
ATOM 7194 O O . GLN B 1 345 ? 9.352 41.688 -1.831 1 95.56 345 GLN B O 1
ATOM 7199 N N . VAL B 1 346 ? 9.438 40.375 -0.002 1 93.19 346 VAL B N 1
ATOM 7200 C CA . VAL B 1 346 ? 8.484 39.438 -0.532 1 93.19 346 VAL B CA 1
ATOM 7201 C C . VAL B 1 346 ? 7.262 39.344 0.386 1 93.19 346 VAL B C 1
ATOM 7203 O O . VAL B 1 346 ? 6.238 38.75 0.023 1 93.19 346 VAL B O 1
ATOM 7206 N N . LEU B 1 347 ? 7.344 39.906 1.58 1 95.31 347 LEU B N 1
ATOM 7207 C CA . LEU B 1 347 ? 6.277 39.969 2.572 1 95.31 347 LEU B CA 1
ATOM 7208 C C . LEU B 1 347 ? 6.203 41.375 3.209 1 95.31 347 LEU B C 1
ATOM 7210 O O . LEU B 1 347 ? 7.121 42.156 3.051 1 95.31 347 LEU B O 1
ATOM 7214 N N . PRO B 1 348 ? 5.035 41.594 3.9 1 95.94 348 PRO B N 1
ATOM 7215 C CA . PRO B 1 348 ? 5.02 42.844 4.66 1 95.94 348 PRO B CA 1
ATOM 7216 C C . PRO B 1 348 ? 6.215 42.969 5.598 1 95.94 348 PRO B C 1
ATOM 7218 O O . PRO B 1 348 ? 6.66 42 6.188 1 95.94 348 PRO B O 1
ATOM 7221 N N . THR B 1 349 ? 6.641 44.219 5.848 1 97.44 349 THR B N 1
ATOM 7222 C CA . THR B 1 349 ? 7.91 44.469 6.52 1 97.44 349 THR B CA 1
ATOM 7223 C C . THR B 1 349 ? 7.84 44.094 7.992 1 97.44 349 THR B C 1
ATOM 7225 O O . THR B 1 349 ? 8.867 43.906 8.648 1 97.44 349 THR B O 1
ATOM 7228 N N . PHE B 1 350 ? 6.695 43.969 8.547 1 98.06 350 PHE B N 1
ATOM 7229 C CA . PHE B 1 350 ? 6.578 43.656 9.969 1 98.06 350 PHE B CA 1
ATOM 7230 C C . PHE B 1 350 ? 6.598 42.156 10.211 1 98.06 350 PHE B C 1
ATOM 7232 O O . PHE B 1 350 ? 6.523 41.688 11.352 1 98.06 350 PHE B O 1
ATOM 7239 N N . LEU B 1 351 ? 6.684 41.312 9.125 1 97.88 351 LEU B N 1
ATOM 7240 C CA . LEU B 1 351 ? 6.68 39.875 9.258 1 97.88 351 LEU B CA 1
ATOM 7241 C C . LEU B 1 351 ? 8.078 39.281 9.07 1 97.88 351 LEU B C 1
ATOM 7243 O O . LEU B 1 351 ? 8.828 39.75 8.203 1 97.88 351 LEU B O 1
ATOM 7247 N N . SER B 1 352 ? 8.406 38.312 9.844 1 98.44 352 SER B N 1
ATOM 7248 C CA . SER B 1 352 ? 9.617 37.531 9.719 1 98.44 352 SER B CA 1
ATOM 7249 C C . SER B 1 352 ? 9.305 36.031 9.844 1 98.44 352 SER B C 1
ATOM 7251 O O . SER B 1 352 ? 8.398 35.656 10.586 1 98.44 352 SER B O 1
ATOM 7253 N N . ILE B 1 353 ? 10 35.219 9.133 1 98.19 353 ILE B N 1
ATOM 7254 C CA . ILE B 1 353 ? 9.805 33.781 9.148 1 98.19 353 ILE B CA 1
ATOM 7255 C C . ILE B 1 353 ? 11.141 33.062 9.406 1 98.19 353 ILE B C 1
ATOM 7257 O O . ILE B 1 353 ? 12.141 33.375 8.758 1 98.19 353 ILE B O 1
ATOM 7261 N N . VAL B 1 354 ? 11.133 32.188 10.32 1 98.56 354 VAL B N 1
ATOM 7262 C CA . VAL B 1 354 ? 12.281 31.344 10.617 1 98.56 354 VAL B CA 1
ATOM 7263 C C . VAL B 1 354 ? 11.852 29.891 10.617 1 98.56 354 VAL B C 1
ATOM 7265 O O . VAL B 1 354 ? 10.734 29.562 11.031 1 98.56 354 VAL B O 1
ATOM 7268 N N . ASP B 1 355 ? 12.641 29.016 10.07 1 98.75 355 ASP B N 1
ATOM 7269 C CA . ASP B 1 355 ? 12.5 27.578 10.305 1 98.75 355 ASP B CA 1
ATOM 7270 C C . ASP B 1 355 ? 13.594 27.062 11.234 1 98.75 355 ASP B C 1
ATOM 7272 O O . ASP B 1 355 ? 14.781 27.266 10.969 1 98.75 355 ASP B O 1
ATOM 7276 N N . ASP B 1 356 ? 13.172 26.422 12.328 1 98.69 356 ASP B N 1
ATOM 7277 C CA . ASP B 1 356 ? 14.172 26.109 13.352 1 98.69 356 ASP B CA 1
ATOM 7278 C C . ASP B 1 356 ? 13.992 24.672 13.859 1 98.69 356 ASP B C 1
ATOM 7280 O O . ASP B 1 356 ? 13.281 24.453 14.844 1 98.69 356 ASP B O 1
ATOM 7284 N N . PRO B 1 357 ? 14.734 23.734 13.297 1 98.31 357 PRO B N 1
ATOM 7285 C CA . PRO B 1 357 ? 14.648 22.344 13.758 1 98.31 357 PRO B CA 1
ATOM 7286 C C . PRO B 1 357 ? 15.273 22.141 15.141 1 98.31 357 PRO B C 1
ATOM 7288 O O . PRO B 1 357 ? 15.125 21.078 15.742 1 98.31 357 PRO B O 1
ATOM 7291 N N . THR B 1 358 ? 15.906 23.094 15.719 1 97.88 358 THR B N 1
ATOM 7292 C CA . THR B 1 358 ? 16.656 22.938 16.969 1 97.88 358 THR B CA 1
ATOM 7293 C C . THR B 1 358 ? 15.742 23.156 18.172 1 97.88 358 THR B C 1
ATOM 7295 O O . THR B 1 358 ? 16.141 22.875 19.312 1 97.88 358 THR B O 1
ATOM 7298 N N . VAL B 1 359 ? 14.609 23.625 17.938 1 96.56 359 VAL B N 1
ATOM 7299 C CA . VAL B 1 359 ? 13.695 23.938 19.031 1 96.56 359 VAL B CA 1
ATOM 7300 C C . VAL B 1 359 ? 12.789 22.75 19.312 1 96.56 359 VAL B C 1
ATOM 7302 O O . VAL B 1 359 ? 12.008 22.344 18.438 1 96.56 359 VAL B O 1
ATOM 7305 N N . ARG B 1 360 ? 12.883 22.234 20.484 1 94.94 360 ARG B N 1
ATOM 7306 C CA . ARG B 1 360 ? 12.094 21.062 20.859 1 94.94 360 ARG B CA 1
ATOM 7307 C C . ARG B 1 360 ? 10.711 21.469 21.344 1 94.94 360 ARG B C 1
ATOM 7309 O O . ARG B 1 360 ? 9.75 20.703 21.219 1 94.94 360 ARG B O 1
ATOM 7316 N N . ALA B 1 361 ? 10.727 22.625 22 1 95.94 361 ALA B N 1
ATOM 7317 C CA . ALA B 1 361 ? 9.469 23.141 22.531 1 95.94 361 ALA B CA 1
ATOM 7318 C C . ALA B 1 361 ? 9.461 24.672 22.547 1 95.94 361 ALA B C 1
ATOM 7320 O O . ALA B 1 361 ? 10.516 25.297 22.656 1 95.94 361 ALA B O 1
ATOM 7321 N N . LEU B 1 362 ? 8.344 25.188 22.344 1 94.06 362 LEU B N 1
ATOM 7322 C CA . LEU B 1 362 ? 8.141 26.625 22.469 1 94.06 362 LEU B CA 1
ATOM 7323 C C . LEU B 1 362 ? 7.055 26.922 23.5 1 94.06 362 LEU B C 1
ATOM 7325 O O . LEU B 1 362 ? 5.922 26.453 23.375 1 94.06 362 LEU B O 1
ATOM 7329 N N . LYS B 1 363 ? 7.324 27.703 24.5 1 90.44 363 LYS B N 1
ATOM 7330 C CA . LYS B 1 363 ? 6.41 28.078 25.578 1 90.44 363 LYS B CA 1
ATOM 7331 C C . LYS B 1 363 ? 5.73 26.844 26.172 1 90.44 363 LYS B C 1
ATOM 7333 O O . LYS B 1 363 ? 4.512 26.812 26.344 1 90.44 363 LYS B O 1
ATOM 7338 N N . GLY B 1 364 ? 6.473 25.797 26.297 1 89.88 364 GLY B N 1
ATOM 7339 C CA . GLY B 1 364 ? 6.023 24.578 26.953 1 89.88 364 GLY B CA 1
ATOM 7340 C C . GLY B 1 364 ? 5.336 23.609 26.016 1 89.88 364 GLY B C 1
ATOM 7341 O O . GLY B 1 364 ? 5.008 22.484 26.391 1 89.88 364 GLY B O 1
ATOM 7342 N N . GLU B 1 365 ? 5.125 23.969 24.812 1 93.44 365 GLU B N 1
ATOM 7343 C CA . GLU B 1 365 ? 4.484 23.094 23.828 1 93.44 365 GLU B CA 1
ATOM 7344 C C . GLU B 1 365 ? 5.52 22.391 22.953 1 93.44 365 GLU B C 1
ATOM 7346 O O . GLU B 1 365 ? 6.34 23.047 22.312 1 93.44 365 GLU B O 1
ATOM 7351 N N . PRO B 1 366 ? 5.453 21.125 22.969 1 95.75 366 PRO B N 1
ATOM 7352 C CA . PRO B 1 366 ? 6.402 20.422 22.109 1 95.75 366 PRO B CA 1
ATOM 7353 C C . PRO B 1 366 ? 6.176 20.688 20.625 1 95.75 366 PRO B C 1
ATOM 7355 O O . PRO B 1 366 ? 5.039 20.906 20.203 1 95.75 366 PRO B O 1
ATOM 7358 N N . LEU B 1 367 ? 7.262 20.656 19.891 1 97.5 367 LEU B N 1
ATOM 7359 C CA . LEU B 1 367 ? 7.191 20.828 18.438 1 97.5 367 LEU B CA 1
ATOM 7360 C C . LEU B 1 367 ? 7.602 19.562 17.703 1 97.5 367 LEU B C 1
ATOM 7362 O O . LEU B 1 367 ? 8.625 18.953 18.031 1 97.5 367 LEU B O 1
ATOM 7366 N N . ASN B 1 368 ? 6.871 19.203 16.719 1 95.81 368 ASN B N 1
ATOM 7367 C CA . ASN B 1 368 ? 7.09 17.969 15.969 1 95.81 368 ASN B CA 1
ATOM 7368 C C . ASN B 1 368 ? 8.328 18.047 15.086 1 95.81 368 ASN B C 1
ATOM 7370 O O . ASN B 1 368 ? 8.945 17.031 14.766 1 95.81 368 ASN B O 1
ATOM 7374 N N . GLY B 1 369 ? 8.664 19.281 14.703 1 97.38 369 GLY B N 1
ATOM 7375 C CA . GLY B 1 369 ? 9.672 19.438 13.664 1 97.38 369 GLY B CA 1
ATOM 7376 C C . GLY B 1 369 ? 11.094 19.422 14.203 1 97.38 369 GLY B C 1
ATOM 7377 O O . GLY B 1 369 ? 12.039 19.734 13.484 1 97.38 369 GLY B O 1
ATOM 7378 N N . PHE B 1 370 ? 11.25 19.016 15.492 1 97.25 370 PHE B N 1
ATOM 7379 C CA . PHE B 1 370 ? 12.57 19 16.109 1 97.25 370 PHE B CA 1
ATOM 7380 C C . PHE B 1 370 ? 13.398 17.844 15.586 1 97.25 370 PHE B C 1
ATOM 7382 O O . PHE B 1 370 ? 12.883 16.734 15.422 1 97.25 370 PHE B O 1
ATOM 7389 N N . TYR B 1 371 ? 14.68 18.031 15.312 1 97.06 371 TYR B N 1
ATOM 7390 C CA . TYR B 1 371 ? 15.703 17.016 15.102 1 97.06 371 TYR B CA 1
ATOM 7391 C C . TYR B 1 371 ? 17.094 17.609 15.242 1 97.06 371 TYR B C 1
ATOM 7393 O O . TYR B 1 371 ? 17.297 18.812 15.062 1 97.06 371 TYR B O 1
ATOM 7401 N N . GLU B 1 372 ? 18.062 16.797 15.539 1 96.81 372 GLU B N 1
ATOM 7402 C CA . GLU B 1 372 ? 19.438 17.281 15.664 1 96.81 372 GLU B CA 1
ATOM 7403 C C . GLU B 1 372 ? 20.156 17.234 14.32 1 96.81 372 GLU B C 1
ATOM 7405 O O . GLU B 1 372 ? 20.859 18.172 13.961 1 96.81 372 GLU B O 1
ATOM 7410 N N . TYR B 1 373 ? 20.031 16.109 13.641 1 97.88 373 TYR B N 1
ATOM 7411 C CA . TYR B 1 373 ? 20.641 15.93 12.328 1 97.88 373 TYR B CA 1
ATOM 7412 C C . TYR B 1 373 ? 19.594 15.492 11.312 1 97.88 373 TYR B C 1
ATOM 7414 O O . TYR B 1 373 ? 18.688 14.711 11.633 1 97.88 373 TYR B O 1
ATOM 7422 N N . ASP B 1 374 ? 19.688 16.078 10.117 1 97.88 374 ASP B N 1
ATOM 7423 C CA . ASP B 1 374 ? 18.734 15.68 9.086 1 97.88 374 ASP B CA 1
ATOM 7424 C C . ASP B 1 374 ? 19.125 14.336 8.469 1 97.88 374 ASP B C 1
ATOM 7426 O O . ASP B 1 374 ? 20.047 13.672 8.945 1 97.88 374 ASP B O 1
ATOM 7430 N N . GLU B 1 375 ? 18.438 13.914 7.441 1 97.69 375 GLU B N 1
ATOM 7431 C CA . GLU B 1 375 ? 18.609 12.586 6.852 1 97.69 375 GLU B CA 1
ATOM 7432 C C . GLU B 1 375 ? 19.844 12.531 5.969 1 97.69 375 GLU B C 1
ATOM 7434 O O . GLU B 1 375 ? 20.156 11.484 5.387 1 97.69 375 GLU B O 1
ATOM 7439 N N . GLU B 1 376 ? 20.609 13.602 5.859 1 97.62 376 GLU B N 1
ATOM 7440 C CA . GLU B 1 376 ? 21.844 13.625 5.098 1 97.62 376 GLU B CA 1
ATOM 7441 C C . GLU B 1 376 ? 23.047 13.82 6.02 1 97.62 376 GLU B C 1
ATOM 7443 O O . GLU B 1 376 ? 24.172 14.039 5.547 1 97.62 376 GLU B O 1
ATOM 7448 N N . GLY B 1 377 ? 22.766 13.797 7.289 1 97.56 377 GLY B N 1
ATOM 7449 C CA . GLY B 1 377 ? 23.828 13.852 8.281 1 97.56 377 GLY B CA 1
ATOM 7450 C C . GLY B 1 377 ? 24.297 15.266 8.578 1 97.56 377 GLY B C 1
ATOM 7451 O O . GLY B 1 377 ? 25.406 15.477 9.062 1 97.56 377 GLY B O 1
ATOM 7452 N N . VAL B 1 378 ? 23.547 16.219 8.266 1 98.25 378 VAL B N 1
ATOM 7453 C CA . VAL B 1 378 ? 23.891 17.609 8.531 1 98.25 378 VAL B CA 1
ATOM 7454 C C . VAL B 1 378 ? 23.109 18.109 9.75 1 98.25 378 VAL B C 1
ATOM 7456 O O . VAL B 1 378 ? 21.922 17.812 9.906 1 98.25 378 VAL B O 1
ATOM 7459 N N . LYS B 1 379 ? 23.75 18.844 10.578 1 97.88 379 LYS B N 1
ATOM 7460 C CA . LYS B 1 379 ? 23.109 19.375 11.781 1 97.88 379 LYS B CA 1
ATOM 7461 C C . LYS B 1 379 ? 22 20.359 11.422 1 97.88 379 LYS B C 1
ATOM 7463 O O . LYS B 1 379 ? 22.188 21.219 10.562 1 97.88 379 LYS B O 1
ATOM 7468 N N . GLY B 1 380 ? 20.875 20.203 12.125 1 97.94 380 GLY B N 1
ATOM 7469 C CA . GLY B 1 380 ? 19.812 21.188 11.945 1 97.94 380 GLY B CA 1
ATOM 7470 C C . GLY B 1 380 ? 20.219 22.578 12.398 1 97.94 380 GLY B C 1
ATOM 7471 O O . GLY B 1 380 ? 20.875 22.734 13.43 1 97.94 380 GLY B O 1
ATOM 7472 N N . GLN B 1 381 ? 19.797 23.547 11.539 1 98.31 381 GLN B N 1
ATOM 7473 C CA . GLN B 1 381 ? 20.172 24.922 11.852 1 98.31 381 GLN B CA 1
ATOM 7474 C C . GLN B 1 381 ? 18.938 25.828 11.836 1 98.31 381 GLN B C 1
ATOM 7476 O O . GLN B 1 381 ? 18.062 25.688 10.984 1 98.31 381 GLN B O 1
ATOM 7481 N N . ARG B 1 382 ? 19 26.719 12.828 1 98.62 382 ARG B N 1
ATOM 7482 C CA . ARG B 1 382 ? 18.047 27.812 12.727 1 98.62 382 ARG B CA 1
ATOM 7483 C C . ARG B 1 382 ? 18.266 28.609 11.453 1 98.62 382 ARG B C 1
ATOM 7485 O O . ARG B 1 382 ? 19.375 29.109 11.211 1 98.62 382 ARG B O 1
ATOM 7492 N N . THR B 1 383 ? 17.234 28.719 10.617 1 98.69 383 THR B N 1
ATOM 7493 C CA . THR B 1 383 ? 17.359 29.375 9.312 1 98.69 383 THR B CA 1
ATOM 7494 C C . THR B 1 383 ? 16.375 30.516 9.188 1 98.69 383 THR B C 1
ATOM 7496 O O . THR B 1 383 ? 15.156 30.312 9.203 1 98.69 383 THR B O 1
ATOM 7499 N N . VAL B 1 384 ? 16.953 31.719 9.047 1 98.62 384 VAL B N 1
ATOM 7500 C CA . VAL B 1 384 ? 16.109 32.875 8.789 1 98.62 384 VAL B CA 1
ATOM 7501 C C . VAL B 1 384 ? 15.727 32.938 7.316 1 98.62 384 VAL B C 1
ATOM 7503 O O . VAL B 1 384 ? 16.578 33.156 6.449 1 98.62 384 VAL B O 1
ATOM 7506 N N . LEU B 1 385 ? 14.516 32.75 7.055 1 98.19 385 LEU B N 1
ATOM 7507 C CA . LEU B 1 385 ? 14.039 32.688 5.68 1 98.19 385 LEU B CA 1
ATOM 7508 C C . LEU B 1 385 ? 13.633 34.094 5.199 1 98.19 385 LEU B C 1
ATOM 7510 O O . LEU B 1 385 ? 13.992 34.5 4.094 1 98.19 385 LEU B O 1
ATOM 7514 N N . VAL B 1 386 ? 12.859 34.75 5.984 1 98 386 VAL B N 1
ATOM 7515 C CA . VAL B 1 386 ? 12.414 36.125 5.723 1 98 386 VAL B CA 1
ATOM 7516 C C . VAL B 1 386 ? 12.695 37 6.938 1 98 386 VAL B C 1
ATOM 7518 O O . VAL B 1 386 ? 12.344 36.656 8.062 1 98 386 VAL B O 1
ATOM 7521 N N . ASP B 1 387 ? 13.391 38.094 6.719 1 98.5 387 ASP B N 1
ATOM 7522 C CA . ASP B 1 387 ? 13.695 39.062 7.762 1 98.5 387 ASP B CA 1
ATOM 7523 C C . ASP B 1 387 ? 13.023 40.406 7.469 1 98.5 387 ASP B C 1
ATOM 7525 O O . ASP B 1 387 ? 13.445 41.125 6.566 1 98.5 387 ASP B O 1
ATOM 7529 N N . LYS B 1 388 ? 12.062 40.719 8.289 1 98 388 LYS B N 1
ATOM 7530 C CA . LYS B 1 388 ? 11.32 41.969 8.109 1 98 388 LYS B CA 1
ATOM 7531 C C . LYS B 1 388 ? 10.852 42.125 6.668 1 98 388 LYS B C 1
ATOM 7533 O O . LYS B 1 388 ? 11.094 43.188 6.047 1 98 388 LYS B O 1
ATOM 7538 N N . GLY B 1 389 ? 10.305 41.094 6.188 1 97.12 389 GLY B N 1
ATOM 7539 C CA . GLY B 1 389 ? 9.664 41.094 4.879 1 97.12 389 GLY B CA 1
ATOM 7540 C C . GLY B 1 389 ? 10.625 40.75 3.752 1 97.12 389 GLY B C 1
ATOM 7541 O O . GLY B 1 389 ? 10.211 40.562 2.611 1 97.12 389 GLY B O 1
ATOM 7542 N N . VAL B 1 390 ? 11.922 40.688 4.008 1 97.94 390 VAL B N 1
ATOM 7543 C CA . VAL B 1 390 ? 12.922 40.5 2.967 1 97.94 390 VAL B CA 1
ATOM 7544 C C . VAL B 1 390 ? 13.391 39.031 2.955 1 97.94 390 VAL B C 1
ATOM 7546 O O . VAL B 1 390 ? 13.75 38.469 3.996 1 97.94 390 VAL B O 1
ATOM 7549 N N . LEU B 1 391 ? 13.375 38.469 1.796 1 96.75 391 LEU B N 1
ATOM 7550 C CA . LEU B 1 391 ? 13.836 37.094 1.641 1 96.75 391 LEU B CA 1
ATOM 7551 C C . LEU B 1 391 ? 15.336 37 1.906 1 96.75 391 LEU B C 1
ATOM 7553 O O . LEU B 1 391 ? 16.125 37.75 1.344 1 96.75 391 LEU B O 1
ATOM 7557 N N . ARG B 1 392 ? 15.719 36 2.73 1 97.44 392 ARG B N 1
ATOM 7558 C CA . ARG B 1 392 ? 17.125 35.938 3.131 1 97.44 392 ARG B CA 1
ATOM 7559 C C . ARG B 1 392 ? 17.734 34.594 2.742 1 97.44 392 ARG B C 1
ATOM 7561 O O . ARG B 1 392 ? 18.938 34.531 2.508 1 97.44 392 ARG B O 1
ATOM 7568 N N . ASN B 1 393 ? 16.891 33.594 2.723 1 96.56 393 ASN B N 1
ATOM 7569 C CA . ASN B 1 393 ? 17.469 32.25 2.576 1 96.56 393 ASN B CA 1
ATOM 7570 C C . ASN B 1 393 ? 16.422 31.266 2.076 1 96.56 393 ASN B C 1
ATOM 7572 O O . ASN B 1 393 ? 15.266 31.625 1.858 1 96.56 393 ASN B O 1
ATOM 7576 N N . TYR B 1 394 ? 16.875 30.031 1.855 1 95.94 394 TYR B N 1
ATOM 7577 C CA . TYR B 1 394 ? 16.078 28.875 1.53 1 95.94 394 TYR B CA 1
ATOM 7578 C C . TYR B 1 394 ? 16.328 27.734 2.514 1 95.94 394 TYR B C 1
ATOM 7580 O O . TYR B 1 394 ? 17.297 27.781 3.279 1 95.94 394 TYR B O 1
ATOM 7588 N N . LEU B 1 395 ? 15.359 26.859 2.572 1 97.44 395 LEU B N 1
ATOM 7589 C CA . LEU B 1 395 ? 15.672 25.594 3.223 1 97.44 395 LEU B CA 1
ATOM 7590 C C . LEU B 1 395 ? 16.516 24.703 2.307 1 97.44 395 LEU B C 1
ATOM 7592 O O . LEU B 1 395 ? 16.156 24.484 1.146 1 97.44 395 LEU B O 1
ATOM 7596 N N . LEU B 1 396 ? 17.578 24.188 2.891 1 97.06 396 LEU B N 1
ATOM 7597 C CA . LEU B 1 396 ? 18.547 23.578 1.978 1 97.06 396 LEU B CA 1
ATOM 7598 C C . LEU B 1 396 ? 18.906 22.172 2.43 1 97.06 396 LEU B C 1
ATOM 7600 O O . LEU B 1 396 ? 19.219 21.953 3.602 1 97.06 396 LEU B O 1
ATOM 7604 N N . SER B 1 397 ? 18.828 21.312 1.502 1 96.62 397 SER B N 1
ATOM 7605 C CA . SER B 1 397 ? 19.516 20.016 1.591 1 96.62 397 SER B CA 1
ATOM 7606 C C . SER B 1 397 ? 20.953 20.125 1.083 1 96.62 397 SER B C 1
ATOM 7608 O O . SER B 1 397 ? 21.5 21.219 0.996 1 96.62 397 SER B O 1
ATOM 7610 N N . ARG B 1 398 ? 21.516 19 0.8 1 96.94 398 ARG B N 1
ATOM 7611 C CA . ARG B 1 398 ? 22.875 19.047 0.272 1 96.94 398 ARG B CA 1
ATOM 7612 C C . ARG B 1 398 ? 22.859 19.297 -1.233 1 96.94 398 ARG B C 1
ATOM 7614 O O . ARG B 1 398 ? 23.891 19.125 -1.9 1 96.94 398 ARG B O 1
ATOM 7621 N N . ARG B 1 399 ? 21.734 19.625 -1.755 1 93.56 399 ARG B N 1
ATOM 7622 C CA . ARG B 1 399 ? 21.641 20.188 -3.096 1 93.56 399 ARG B CA 1
ATOM 7623 C C . ARG B 1 399 ? 21.688 21.719 -3.055 1 93.56 399 ARG B C 1
ATOM 7625 O O . ARG B 1 399 ? 20.688 22.359 -2.701 1 93.56 399 ARG B O 1
ATOM 7632 N N . PRO B 1 400 ? 22.703 22.25 -3.547 1 92.88 400 PRO B N 1
ATOM 7633 C CA . PRO B 1 400 ? 22.859 23.703 -3.447 1 92.88 400 PRO B CA 1
ATOM 7634 C C . PRO B 1 400 ? 21.906 24.469 -4.355 1 92.88 400 PRO B C 1
ATOM 7636 O O . PRO B 1 400 ? 21.438 23.922 -5.359 1 92.88 400 PRO B O 1
ATOM 7639 N N . VAL B 1 401 ? 21.609 25.609 -3.92 1 89.94 401 VAL B N 1
ATOM 7640 C CA . VAL B 1 401 ? 20.906 26.625 -4.699 1 89.94 401 VAL B CA 1
ATOM 7641 C C . VAL B 1 401 ? 21.844 27.797 -5.004 1 89.94 401 VAL B C 1
ATOM 7643 O O . VAL B 1 401 ? 22.781 28.062 -4.246 1 89.94 401 VAL B O 1
ATOM 7646 N N . GLU B 1 402 ? 21.609 28.438 -6.176 1 88.06 402 GLU B N 1
ATOM 7647 C CA . GLU B 1 402 ? 22.453 29.578 -6.535 1 88.06 402 GLU B CA 1
ATOM 7648 C C . GLU B 1 402 ? 22.562 30.562 -5.379 1 88.06 402 GLU B C 1
ATOM 7650 O O . GLU B 1 402 ? 21.562 31.016 -4.844 1 88.06 402 GLU B O 1
ATOM 7655 N N . GLY B 1 403 ? 23.766 30.797 -4.992 1 89 403 GLY B N 1
ATOM 7656 C CA . GLY B 1 403 ? 24.016 31.734 -3.906 1 89 403 GLY B CA 1
ATOM 7657 C C . GLY B 1 403 ? 24.047 31.078 -2.543 1 89 403 GLY B C 1
ATOM 7658 O O . GLY B 1 403 ? 24.422 31.703 -1.549 1 89 403 GLY B O 1
ATOM 7659 N N . PHE B 1 404 ? 23.656 29.875 -2.475 1 93.5 404 PHE B N 1
ATOM 7660 C CA . PHE B 1 404 ? 23.594 29.094 -1.239 1 93.5 404 PHE B CA 1
ATOM 7661 C C . PHE B 1 404 ? 24.203 27.719 -1.436 1 93.5 404 PHE B C 1
ATOM 7663 O O . PHE B 1 404 ? 23.5 26.766 -1.782 1 93.5 404 PHE B O 1
ATOM 7670 N N . LEU B 1 405 ? 25.422 27.625 -1.074 1 94.06 405 LEU B N 1
ATOM 7671 C CA . LEU B 1 405 ? 26.188 26.484 -1.536 1 94.06 405 LEU B CA 1
ATOM 7672 C C . LEU B 1 405 ? 26.328 25.438 -0.433 1 94.06 405 LEU B C 1
ATOM 7674 O O . LEU B 1 405 ? 26.734 24.297 -0.69 1 94.06 405 LEU B O 1
ATOM 7678 N N . GLN B 1 406 ? 25.938 25.828 0.781 1 95.88 406 GLN B N 1
ATOM 7679 C CA . GLN B 1 406 ? 26.016 24.891 1.899 1 95.88 406 GLN B CA 1
ATOM 7680 C C . GLN B 1 406 ? 24.609 24.516 2.383 1 95.88 406 GLN B C 1
ATOM 7682 O O . GLN B 1 406 ? 23.672 25.312 2.275 1 95.88 406 GLN B O 1
ATOM 7687 N N . SER B 1 407 ? 24.562 23.297 2.91 1 97.75 407 SER B N 1
ATOM 7688 C CA . SER B 1 407 ? 23.312 22.844 3.502 1 97.75 407 SER B CA 1
ATOM 7689 C C . SER B 1 407 ? 23.062 23.516 4.848 1 97.75 407 SER B C 1
ATOM 7691 O O . SER B 1 407 ? 24 23.906 5.535 1 97.75 407 SER B O 1
ATOM 7693 N N . ASN B 1 408 ? 21.781 23.672 5.168 1 98.25 408 ASN B N 1
ATOM 7694 C CA . ASN B 1 408 ? 21.453 24.141 6.512 1 98.25 408 ASN B CA 1
ATOM 7695 C C . ASN B 1 408 ? 20.703 23.094 7.309 1 98.25 408 ASN B C 1
ATOM 7697 O O . ASN B 1 408 ? 20 23.406 8.266 1 98.25 408 ASN B O 1
ATOM 7701 N N . GLY B 1 409 ? 20.734 21.828 6.867 1 98.25 409 GLY B N 1
ATOM 7702 C CA . GLY B 1 409 ? 20.266 20.703 7.66 1 98.25 409 GLY B CA 1
ATOM 7703 C C . GLY B 1 409 ? 18.781 20.438 7.512 1 98.25 409 GLY B C 1
ATOM 7704 O O . GLY B 1 409 ? 18.109 20.047 8.469 1 98.25 409 GLY B O 1
ATOM 7705 N N . HIS B 1 410 ? 18.234 20.641 6.332 1 98.56 410 HIS B N 1
ATOM 7706 C CA . HIS B 1 410 ? 16.812 20.438 6.129 1 98.56 410 HIS B CA 1
ATOM 7707 C C . HIS B 1 410 ? 16.547 19.344 5.105 1 98.56 410 HIS B C 1
ATOM 7709 O O . HIS B 1 410 ? 15.469 19.297 4.504 1 98.56 410 HIS B O 1
ATOM 7715 N N . GLY B 1 411 ? 17.562 18.453 4.801 1 97.88 411 GLY B N 1
ATOM 7716 C CA . GLY B 1 411 ? 17.328 17.281 3.973 1 97.88 411 GLY B CA 1
ATOM 7717 C C . GLY B 1 411 ? 16.609 16.172 4.707 1 97.88 411 GLY B C 1
ATOM 7718 O O . GLY B 1 411 ? 17.234 15.398 5.441 1 97.88 411 GLY B O 1
ATOM 7719 N N . ARG B 1 412 ? 15.328 15.977 4.449 1 97.19 412 ARG B N 1
ATOM 7720 C CA . ARG B 1 412 ? 14.523 15.047 5.242 1 97.19 412 ARG B CA 1
ATOM 7721 C C . ARG B 1 412 ? 13.773 14.07 4.348 1 97.19 412 ARG B C 1
ATOM 7723 O O . ARG B 1 412 ? 13.5 14.367 3.186 1 97.19 412 ARG B O 1
ATOM 7730 N N . SER B 1 413 ? 13.477 12.875 4.898 1 95.69 413 SER B N 1
ATOM 7731 C CA . SER B 1 413 ? 12.742 11.852 4.156 1 95.69 413 SER B CA 1
ATOM 7732 C C . SER B 1 413 ? 12.133 10.812 5.094 1 95.69 413 SER B C 1
ATOM 7734 O O . SER B 1 413 ? 12.453 10.789 6.285 1 95.69 413 SER B O 1
ATOM 7736 N N . GLN B 1 414 ? 11.234 10.07 4.516 1 92.62 414 GLN B N 1
ATOM 7737 C CA . GLN B 1 414 ? 10.633 8.93 5.199 1 92.62 414 GLN B CA 1
ATOM 7738 C C . GLN B 1 414 ? 11.094 7.613 4.582 1 92.62 414 GLN B C 1
ATOM 7740 O O . GLN B 1 414 ? 11.203 7.5 3.361 1 92.62 414 GLN B O 1
ATOM 7745 N N . GLY B 1 415 ? 11.336 6.656 5.426 1 91.69 415 GLY B N 1
ATOM 7746 C CA . GLY B 1 415 ? 11.617 5.312 4.941 1 91.69 415 GLY B CA 1
ATOM 7747 C C . GLY B 1 415 ? 12.859 5.23 4.082 1 91.69 415 GLY B C 1
ATOM 7748 O O . GLY B 1 415 ? 13.953 5.602 4.523 1 91.69 415 GLY B O 1
ATOM 7749 N N . THR B 1 416 ? 12.617 4.805 2.791 1 90.56 416 THR B N 1
ATOM 7750 C CA . THR B 1 416 ? 13.734 4.594 1.88 1 90.56 416 THR B CA 1
ATOM 7751 C C . THR B 1 416 ? 13.828 5.723 0.859 1 90.56 416 THR B C 1
ATOM 7753 O O . THR B 1 416 ? 14.602 5.645 -0.095 1 90.56 416 THR B O 1
ATOM 7756 N N . ALA B 1 417 ? 13.094 6.754 1.053 1 90.75 417 ALA B N 1
ATOM 7757 C CA . ALA B 1 417 ? 13.031 7.836 0.071 1 90.75 417 ALA B CA 1
ATOM 7758 C C . ALA B 1 417 ? 14.289 8.695 0.122 1 90.75 417 ALA B C 1
ATOM 7760 O O . ALA B 1 417 ? 14.922 8.828 1.177 1 90.75 417 ALA B O 1
ATOM 7761 N N . LYS B 1 418 ? 14.555 9.273 -0.998 1 93.12 418 LYS B N 1
ATOM 7762 C CA . LYS B 1 418 ? 15.648 10.234 -1.049 1 93.12 418 LYS B CA 1
ATOM 7763 C C . LYS B 1 418 ? 15.297 11.508 -0.288 1 93.12 418 LYS B C 1
ATOM 7765 O O . LYS B 1 418 ? 14.219 12.07 -0.471 1 93.12 418 LYS B O 1
ATOM 7770 N N . PRO B 1 419 ? 16.219 12 0.491 1 95.56 419 PRO B N 1
ATOM 7771 C CA . PRO B 1 419 ? 15.953 13.25 1.211 1 95.56 419 PRO B CA 1
ATOM 7772 C C . PRO B 1 419 ? 15.914 14.461 0.288 1 95.56 419 PRO B C 1
ATOM 7774 O O . PRO B 1 419 ? 16.688 14.547 -0.668 1 95.56 419 PRO B O 1
ATOM 7777 N N . VAL B 1 420 ? 15.023 15.328 0.625 1 93.88 420 VAL B N 1
ATOM 7778 C CA . VAL B 1 420 ? 14.945 16.641 -0.005 1 93.88 420 VAL B CA 1
ATOM 7779 C C . VAL B 1 420 ? 14.719 17.703 1.06 1 93.88 420 VAL B C 1
ATOM 7781 O O . VAL B 1 420 ? 14.445 17.391 2.221 1 93.88 420 VAL B O 1
ATOM 7784 N N . ALA B 1 421 ? 14.906 18.875 0.629 1 96.12 421 ALA B N 1
ATOM 7785 C CA . ALA B 1 421 ? 14.664 19.969 1.573 1 96.12 421 ALA B CA 1
ATOM 7786 C C . ALA B 1 421 ? 13.203 20.016 2.01 1 96.12 421 ALA B C 1
ATOM 7788 O O . ALA B 1 421 ? 12.305 20.062 1.172 1 96.12 421 ALA B O 1
ATOM 7789 N N . ARG B 1 422 ? 13.031 19.922 3.312 1 96.38 422 ARG B N 1
ATOM 7790 C CA . ARG B 1 422 ? 11.695 19.953 3.898 1 96.38 422 ARG B CA 1
ATOM 7791 C C . ARG B 1 422 ? 11.648 20.875 5.109 1 96.38 422 ARG B C 1
ATOM 7793 O O . ARG B 1 422 ? 12.664 21.078 5.785 1 96.38 422 ARG B O 1
ATOM 7800 N N . MET B 1 423 ? 10.445 21.344 5.387 1 97 423 MET B N 1
ATOM 7801 C CA . MET B 1 423 ? 10.258 22.172 6.574 1 97 423 MET B CA 1
ATOM 7802 C C . MET B 1 423 ? 10.414 21.344 7.848 1 97 423 MET B C 1
ATOM 7804 O O . MET B 1 423 ? 10.266 20.125 7.82 1 97 423 MET B O 1
ATOM 7808 N N . ALA B 1 424 ? 10.75 22.047 8.953 1 98.25 424 ALA B N 1
ATOM 7809 C CA . ALA B 1 424 ? 10.797 21.531 10.312 1 98.25 424 ALA B CA 1
ATOM 7810 C C . ALA B 1 424 ? 9.805 22.25 11.219 1 98.25 424 ALA B C 1
ATOM 7812 O O . ALA B 1 424 ? 8.594 22 11.156 1 98.25 424 ALA B O 1
ATOM 7813 N N . ASN B 1 425 ? 10.305 23.266 11.992 1 98.31 425 ASN B N 1
ATOM 7814 C CA . ASN B 1 425 ? 9.469 24.188 12.742 1 98.31 425 ASN B CA 1
ATOM 7815 C C . ASN B 1 425 ? 9.414 25.562 12.07 1 98.31 425 ASN B C 1
ATOM 7817 O O . ASN B 1 425 ? 10.328 26.375 12.242 1 98.31 425 ASN B O 1
ATOM 7821 N N . LEU B 1 426 ? 8.328 25.797 11.359 1 98.06 426 LEU B N 1
ATOM 7822 C CA . LEU B 1 426 ? 8.148 27.078 10.711 1 98.06 426 LEU B CA 1
ATOM 7823 C C . LEU B 1 426 ? 7.559 28.109 11.672 1 98.06 426 LEU B C 1
ATOM 7825 O O . LEU B 1 426 ? 6.406 27.969 12.102 1 98.06 426 LEU B O 1
ATOM 7829 N N . ILE B 1 427 ? 8.312 29.141 11.953 1 98.31 427 ILE B N 1
ATOM 7830 C CA . ILE B 1 427 ? 7.922 30.109 12.961 1 98.31 427 ILE B CA 1
ATOM 7831 C C . ILE B 1 427 ? 7.77 31.484 12.312 1 98.31 427 ILE B C 1
ATOM 7833 O O . ILE B 1 427 ? 8.711 32 11.719 1 98.31 427 ILE B O 1
ATOM 7837 N N . VAL B 1 428 ? 6.609 32.031 12.508 1 98 428 VAL B N 1
ATOM 7838 C CA . VAL B 1 428 ? 6.305 33.344 11.969 1 98 428 VAL B CA 1
ATOM 7839 C C . VAL B 1 428 ? 6.211 34.375 13.117 1 98 428 VAL B C 1
ATOM 7841 O O . VAL B 1 428 ? 5.477 34.156 14.078 1 98 428 VAL B O 1
ATOM 7844 N N . ASP B 1 429 ? 6.953 35.406 12.938 1 97 429 ASP B N 1
ATOM 7845 C CA . ASP B 1 429 ? 6.934 36.5 13.906 1 97 429 ASP B CA 1
ATOM 7846 C C . ASP B 1 429 ? 6.449 37.781 13.266 1 97 429 ASP B C 1
ATOM 7848 O O . ASP B 1 429 ? 6.531 37.938 12.047 1 97 429 ASP B O 1
ATOM 7852 N N . SER B 1 430 ? 5.977 38.688 14.172 1 97.62 430 SER B N 1
ATOM 7853 C CA . SER B 1 430 ? 5.434 39.938 13.703 1 97.62 430 SER B CA 1
ATOM 7854 C C . SER B 1 430 ? 5.75 41.062 14.672 1 97.62 430 SER B C 1
ATOM 7856 O O . SER B 1 430 ? 5.738 40.875 15.891 1 97.62 430 SER B O 1
ATOM 7858 N N . THR B 1 431 ? 6 42.312 14.109 1 97.62 431 THR B N 1
ATOM 7859 C CA . THR B 1 431 ? 6.219 43.469 14.938 1 97.62 431 THR B CA 1
ATOM 7860 C C . THR B 1 431 ? 4.977 44.375 14.953 1 97.62 431 THR B C 1
ATOM 7862 O O . THR B 1 431 ? 4.926 45.344 15.688 1 97.62 431 THR B O 1
ATOM 7865 N N . LYS B 1 432 ? 4.023 44.094 14.18 1 98.06 432 LYS B N 1
ATOM 7866 C CA . LYS B 1 432 ? 2.736 44.781 14.188 1 98.06 432 LYS B CA 1
ATOM 7867 C C . LYS B 1 432 ? 1.648 43.906 14.805 1 98.06 432 LYS B C 1
ATOM 7869 O O . LYS B 1 432 ? 0.892 43.25 14.094 1 98.06 432 LYS B O 1
ATOM 7874 N N . GLN B 1 433 ? 1.589 44.031 16.172 1 97.88 433 GLN B N 1
ATOM 7875 C CA . GLN B 1 433 ? 0.723 43.156 16.938 1 97.88 433 GLN B CA 1
ATOM 7876 C C . GLN B 1 433 ? -0.394 43.938 17.625 1 97.88 433 GLN B C 1
ATOM 7878 O O . GLN B 1 433 ? -0.174 45.031 18.109 1 97.88 433 GLN B O 1
ATOM 7883 N N . LEU B 1 434 ? -1.529 43.344 17.562 1 97.62 434 LEU B N 1
ATOM 7884 C CA . LEU B 1 434 ? -2.703 43.906 18.219 1 97.62 434 LEU B CA 1
ATOM 7885 C C . LEU B 1 434 ? -3.355 42.875 19.141 1 97.62 434 LEU B C 1
ATOM 7887 O O . LEU B 1 434 ? -3.191 41.656 18.938 1 97.62 434 LEU B O 1
ATOM 7891 N N . ASP B 1 435 ? -4.07 43.375 20.188 1 96.25 435 ASP B N 1
ATOM 7892 C CA . ASP B 1 435 ? -4.871 42.438 20.984 1 96.25 435 ASP B CA 1
ATOM 7893 C C . ASP B 1 435 ? -6.082 41.938 20.188 1 96.25 435 ASP B C 1
ATOM 7895 O O . ASP B 1 435 ? -6.453 42.531 19.172 1 96.25 435 ASP B O 1
ATOM 7899 N N . ASP B 1 436 ? -6.68 40.875 20.688 1 94 436 ASP B N 1
ATOM 7900 C CA . ASP B 1 436 ? -7.781 40.25 19.984 1 94 436 ASP B CA 1
ATOM 7901 C C . ASP B 1 436 ? -8.914 41.219 19.719 1 94 436 ASP B C 1
ATOM 7903 O O . ASP B 1 436 ? -9.484 41.25 18.625 1 94 436 ASP B O 1
ATOM 7907 N N . GLY B 1 437 ? -9.234 42 20.75 1 94.81 437 GLY B N 1
ATOM 7908 C CA . GLY B 1 437 ? -10.305 42.969 20.578 1 94.81 437 GLY B CA 1
ATOM 7909 C C . GLY B 1 437 ? -10.016 44 19.5 1 94.81 437 GLY B C 1
ATOM 7910 O O . GLY B 1 437 ? -10.898 44.344 18.703 1 94.81 437 GLY B O 1
ATOM 7911 N N . GLU B 1 438 ? -8.82 44.469 19.5 1 97.06 438 GLU B N 1
ATOM 7912 C CA . GLU B 1 438 ? -8.422 45.469 18.5 1 97.06 438 GLU B CA 1
ATOM 7913 C C . GLU B 1 438 ? -8.391 44.844 17.109 1 97.06 438 GLU B C 1
ATOM 7915 O O . GLU B 1 438 ? -8.719 45.5 16.125 1 97.06 438 GLU B O 1
ATOM 7920 N N . LEU B 1 439 ? -7.906 43.656 17.031 1 97.31 439 LEU B N 1
ATOM 7921 C CA . LEU B 1 439 ? -7.895 42.938 15.75 1 97.31 439 LEU B CA 1
ATOM 7922 C C . LEU B 1 439 ? -9.305 42.844 15.172 1 97.31 439 LEU B C 1
ATOM 7924 O O . LEU B 1 439 ? -9.508 43.062 13.977 1 97.31 439 LEU B O 1
ATOM 7928 N N . LYS B 1 440 ? -10.266 42.5 15.984 1 97.5 440 LYS B N 1
ATOM 7929 C CA . LYS B 1 440 ? -11.656 42.406 15.555 1 97.5 440 LYS B CA 1
ATOM 7930 C C . LYS B 1 440 ? -12.203 43.75 15.117 1 97.5 440 LYS B C 1
ATOM 7932 O O . LYS B 1 440 ? -12.914 43.844 14.109 1 97.5 440 LYS B O 1
ATOM 7937 N N . LYS B 1 441 ? -11.859 44.75 15.875 1 98 441 LYS B N 1
ATOM 7938 C CA . LYS B 1 441 ? -12.289 46.094 15.5 1 98 441 LYS B CA 1
ATOM 7939 C C . LYS B 1 441 ? -11.766 46.469 14.117 1 98 441 LYS B C 1
ATOM 7941 O O . LYS B 1 441 ? -12.492 47.062 13.312 1 98 441 LYS B O 1
ATOM 7946 N N . GLN B 1 442 ? -10.539 46.125 13.906 1 98.19 442 GLN B N 1
ATOM 7947 C CA . GLN B 1 442 ? -9.945 46.438 12.609 1 98.19 442 GLN B CA 1
ATOM 7948 C C . GLN B 1 442 ? -10.602 45.625 11.5 1 98.19 442 GLN B C 1
ATOM 7950 O O . GLN B 1 442 ? -10.734 46.094 10.367 1 98.19 442 GLN B O 1
ATOM 7955 N N . LEU B 1 443 ? -10.945 44.406 11.82 1 98.5 443 LEU B N 1
ATOM 7956 C CA . LEU B 1 443 ? -11.688 43.594 10.859 1 98.5 443 LEU B CA 1
ATOM 7957 C C . LEU B 1 443 ? -12.984 44.281 10.445 1 98.5 443 LEU B C 1
ATOM 7959 O O . LEU B 1 443 ? -13.289 44.375 9.258 1 98.5 443 LEU B O 1
ATOM 7963 N N . ILE B 1 444 ? -13.688 44.75 11.43 1 98.38 444 ILE B N 1
ATOM 7964 C CA . ILE B 1 444 ? -14.969 45.406 11.195 1 98.38 444 ILE B CA 1
ATOM 7965 C C . ILE B 1 444 ? -14.758 46.688 10.375 1 98.38 444 ILE B C 1
ATOM 7967 O O . ILE B 1 444 ? -15.484 46.938 9.406 1 98.38 444 ILE B O 1
ATOM 7971 N N . ALA B 1 445 ? -13.805 47.375 10.742 1 98.25 445 ALA B N 1
ATOM 7972 C CA . ALA B 1 445 ? -13.508 48.625 10.031 1 98.25 445 ALA B CA 1
ATOM 7973 C C . ALA B 1 445 ? -13.172 48.344 8.57 1 98.25 445 ALA B C 1
ATOM 7975 O O . ALA B 1 445 ? -13.648 49.062 7.676 1 98.25 445 ALA B O 1
ATOM 7976 N N . GLU B 1 446 ? -12.352 47.406 8.414 1 98 446 GLU B N 1
ATOM 7977 C CA . GLU B 1 446 ? -11.961 47.062 7.055 1 98 446 GLU B CA 1
ATOM 7978 C C . GLU B 1 446 ? -13.141 46.531 6.242 1 98 446 GLU B C 1
ATOM 7980 O O . GLU B 1 446 ? -13.281 46.844 5.059 1 98 446 GLU B O 1
ATOM 7985 N N . ALA B 1 447 ? -13.938 45.75 6.844 1 98.25 447 ALA B N 1
ATOM 7986 C CA . ALA B 1 447 ? -15.141 45.281 6.172 1 98.25 447 ALA B CA 1
ATOM 7987 C C . ALA B 1 447 ? -16.047 46.438 5.762 1 98.25 447 ALA B C 1
ATOM 7989 O O . ALA B 1 447 ? -16.547 46.469 4.637 1 98.25 447 ALA B O 1
ATOM 7990 N N . LYS B 1 448 ? -16.203 47.375 6.629 1 97.75 448 LYS B N 1
ATOM 7991 C CA . LYS B 1 448 ? -17 48.562 6.324 1 97.75 448 LYS B CA 1
ATOM 7992 C C . LYS B 1 448 ? -16.391 49.312 5.156 1 97.75 448 LYS B C 1
ATOM 7994 O O . LYS B 1 448 ? -17.109 49.75 4.246 1 97.75 448 LYS B O 1
ATOM 7999 N N . ARG B 1 449 ? -15.18 49.469 5.262 1 97.88 449 ARG B N 1
ATOM 8000 C CA . ARG B 1 449 ? -14.477 50.219 4.215 1 97.88 449 ARG B CA 1
ATOM 8001 C C . ARG B 1 449 ? -14.703 49.562 2.85 1 97.88 449 ARG B C 1
ATOM 8003 O O . ARG B 1 449 ? -14.82 50.25 1.841 1 97.88 449 ARG B O 1
ATOM 8010 N N . GLN B 1 450 ? -14.805 48.25 2.84 1 97.44 450 GLN B N 1
ATOM 8011 C CA . GLN B 1 450 ? -14.961 47.531 1.588 1 97.44 450 GLN B CA 1
ATOM 8012 C C . GLN B 1 450 ? -16.438 47.375 1.231 1 97.44 450 GLN B C 1
ATOM 8014 O O . GLN B 1 450 ? -16.781 46.719 0.241 1 97.44 450 GLN B O 1
ATOM 8019 N N . GLY B 1 451 ? -17.297 47.844 1.967 1 97.06 451 GLY B N 1
ATOM 8020 C CA . GLY B 1 451 ? -18.719 47.781 1.707 1 97.06 451 GLY B CA 1
ATOM 8021 C C . GLY B 1 451 ? -19.297 46.406 1.945 1 97.06 451 GLY B C 1
ATOM 8022 O O . GLY B 1 451 ? -20.281 46 1.303 1 97.06 451 GLY B O 1
ATOM 8023 N N . LYS B 1 452 ? -18.672 45.688 2.814 1 97 452 LYS B N 1
ATOM 8024 C CA . LYS B 1 452 ? -19.141 44.344 3.125 1 97 452 LYS B CA 1
ATOM 8025 C C . LYS B 1 452 ? -20.031 44.344 4.363 1 97 452 LYS B C 1
ATOM 8027 O O . LYS B 1 452 ? -19.766 45.094 5.32 1 97 452 LYS B O 1
ATOM 8032 N N . PRO B 1 453 ? -21.047 43.5 4.348 1 96.81 453 PRO B N 1
ATOM 8033 C CA . PRO B 1 453 ? -21.938 43.406 5.516 1 96.81 453 PRO B CA 1
ATOM 8034 C C . PRO B 1 453 ? -21.281 42.688 6.695 1 96.81 453 PRO B C 1
ATOM 8036 O O . PRO B 1 453 ? -21.781 42.781 7.824 1 96.81 453 PRO B O 1
ATOM 8039 N N . TYR B 1 454 ? -20.25 42 6.453 1 97.81 454 TYR B N 1
ATOM 8040 C CA . TYR B 1 454 ? -19.562 41.281 7.504 1 97.81 454 TYR B CA 1
ATOM 8041 C C . TYR B 1 454 ? -18.125 40.969 7.094 1 97.81 454 TYR B C 1
ATOM 8043 O O . TYR B 1 454 ? -17.781 41.031 5.914 1 97.81 454 TYR B O 1
ATOM 8051 N N . GLY B 1 455 ? -17.219 40.719 8.141 1 98 455 GLY B N 1
ATOM 8052 C CA . GLY B 1 455 ? -15.938 40.031 7.984 1 98 455 GLY B CA 1
ATOM 8053 C C . GLY B 1 455 ? -15.961 38.625 8.5 1 98 455 GLY B C 1
ATOM 8054 O O . GLY B 1 455 ? -16.953 38.156 9.062 1 98 455 GLY B O 1
ATOM 8055 N N . LEU B 1 456 ? -14.883 37.906 8.219 1 96.88 456 LEU B N 1
ATOM 8056 C CA . LEU B 1 456 ? -14.867 36.5 8.656 1 96.88 456 LEU B CA 1
ATOM 8057 C C . LEU B 1 456 ? -13.75 36.25 9.672 1 96.88 456 LEU B C 1
ATOM 8059 O O . LEU B 1 456 ? -12.711 36.938 9.617 1 96.88 456 LEU B O 1
ATOM 8063 N N . ILE B 1 457 ? -14 35.406 10.562 1 96.69 457 ILE B N 1
ATOM 8064 C CA . ILE B 1 457 ? -12.977 34.812 11.422 1 96.69 457 ILE B CA 1
ATOM 8065 C C . ILE B 1 457 ? -12.898 33.312 11.18 1 96.69 457 ILE B C 1
ATOM 8067 O O . ILE B 1 457 ? -13.898 32.594 11.336 1 96.69 457 ILE B O 1
ATOM 8071 N N . ILE B 1 458 ? -11.727 32.875 10.805 1 93 458 ILE B N 1
ATOM 8072 C CA . ILE B 1 458 ? -11.484 31.453 10.594 1 93 458 ILE B CA 1
ATOM 8073 C C . ILE B 1 458 ? -10.68 30.891 11.758 1 93 458 ILE B C 1
ATOM 8075 O O . ILE B 1 458 ? -9.492 31.188 11.898 1 93 458 ILE B O 1
ATOM 8079 N N . ARG B 1 459 ? -11.289 30.094 12.484 1 89.31 459 ARG B N 1
ATOM 8080 C CA . ARG B 1 459 ? -10.68 29.641 13.734 1 89.31 459 ARG B CA 1
ATOM 8081 C C . ARG B 1 459 ? -9.938 28.328 13.531 1 89.31 459 ARG B C 1
ATOM 8083 O O . ARG B 1 459 ? -8.961 28.047 14.234 1 89.31 459 ARG B O 1
ATOM 8090 N N . ASP B 1 460 ? -10.484 27.5 12.711 1 80.88 460 ASP B N 1
ATOM 8091 C CA . ASP B 1 460 ? -9.852 26.203 12.539 1 80.88 460 ASP B CA 1
ATOM 8092 C C . ASP B 1 460 ? -9.82 25.812 11.062 1 80.88 460 ASP B C 1
ATOM 8094 O O . ASP B 1 460 ? -10.703 26.172 10.297 1 80.88 460 ASP B O 1
ATOM 8098 N N . ILE B 1 461 ? -8.797 25.25 10.719 1 70.44 461 ILE B N 1
ATOM 8099 C CA . ILE B 1 461 ? -8.617 24.781 9.352 1 70.44 461 ILE B CA 1
ATOM 8100 C C . ILE B 1 461 ? -8.102 23.344 9.359 1 70.44 461 ILE B C 1
ATOM 8102 O O . ILE B 1 461 ? -7.297 22.969 10.211 1 70.44 461 ILE B O 1
ATOM 8106 N N . THR B 1 462 ? -9.023 22.656 8.602 1 60.31 462 THR B N 1
ATOM 8107 C CA . THR B 1 462 ? -8.492 21.312 8.406 1 60.31 462 THR B CA 1
ATOM 8108 C C . THR B 1 462 ? -7.414 21.297 7.324 1 60.31 462 THR B C 1
ATOM 8110 O O . THR B 1 462 ? -7.426 22.141 6.426 1 60.31 462 THR B O 1
ATOM 8113 N N . GLY B 1 463 ? -6.242 21.094 7.551 1 53.81 463 GLY B N 1
ATOM 8114 C CA . GLY B 1 463 ? -5.188 21.109 6.555 1 53.81 463 GLY B CA 1
ATOM 8115 C C . GLY B 1 463 ? -3.869 20.562 7.07 1 53.81 463 GLY B C 1
ATOM 8116 O O . GLY B 1 463 ? -3.637 20.531 8.281 1 53.81 463 GLY B O 1
ATOM 8117 N N . GLY B 1 464 ? -3.268 19.734 6.367 1 45.38 464 GLY B N 1
ATOM 8118 C CA . GLY B 1 464 ? -1.958 19.25 6.766 1 45.38 464 GLY B CA 1
ATOM 8119 C C . GLY B 1 464 ? -2.006 17.875 7.41 1 45.38 464 GLY B C 1
ATOM 8120 O O . GLY B 1 464 ? -1.042 17.453 8.055 1 45.38 464 GLY B O 1
ATOM 8121 N N . ASN B 1 465 ? -3.328 17.766 7.836 1 40.94 465 ASN B N 1
ATOM 8122 C CA . ASN B 1 465 ? -3.367 16.5 8.586 1 40.94 465 ASN B CA 1
ATOM 8123 C C . ASN B 1 465 ? -2.74 15.359 7.789 1 40.94 465 ASN B C 1
ATOM 8125 O O . ASN B 1 465 ? -2.723 15.391 6.559 1 40.94 465 ASN B O 1
ATOM 8129 N N . THR B 1 466 ? -1.964 14.648 8.586 1 37.88 466 THR B N 1
ATOM 8130 C CA . THR B 1 466 ? -1.424 13.297 8.539 1 37.88 466 THR B CA 1
ATOM 8131 C C . THR B 1 466 ? -2.486 12.305 8.07 1 37.88 466 THR B C 1
ATOM 8133 O O . THR B 1 466 ? -2.42 11.117 8.391 1 37.88 466 THR B O 1
ATOM 8136 N N . ASN B 1 467 ? -3.725 12.836 7.859 1 33.28 467 ASN B N 1
ATOM 8137 C CA . ASN B 1 467 ? -4.348 11.539 7.637 1 33.28 467 ASN B CA 1
ATOM 8138 C C . ASN B 1 467 ? -3.455 10.617 6.805 1 33.28 467 ASN B C 1
ATOM 8140 O O . ASN B 1 467 ? -3.217 10.883 5.625 1 33.28 467 ASN B O 1
ATOM 8144 N N . THR B 1 468 ? -2.531 10.172 7.531 1 32.88 468 THR B N 1
ATOM 8145 C CA . THR B 1 468 ? -1.601 9.125 7.137 1 32.88 468 THR B CA 1
ATOM 8146 C C . THR B 1 468 ? -2.26 8.156 6.156 1 32.88 468 THR B C 1
ATOM 8148 O O . THR B 1 468 ? -1.734 7.074 5.895 1 32.88 468 THR B O 1
ATOM 8151 N N . SER B 1 469 ? -3.553 8.172 6.09 1 30.95 469 SER B N 1
ATOM 8152 C CA . SER B 1 469 ? -3.824 7.082 5.152 1 30.95 469 SER B CA 1
ATOM 8153 C C . SER B 1 469 ? -2.986 7.227 3.887 1 30.95 469 SER B C 1
ATOM 8155 O O . SER B 1 469 ? -2.562 8.328 3.537 1 30.95 469 SER B O 1
ATOM 8157 N N . SER B 1 470 ? -2.85 6.203 3.078 1 31.91 470 SER B N 1
ATOM 8158 C CA . SER B 1 470 ? -1.855 5.891 2.059 1 31.91 470 SER B CA 1
ATOM 8159 C C . SER B 1 470 ? -1.532 7.117 1.208 1 31.91 470 SER B C 1
ATOM 8161 O O . SER B 1 470 ? -0.386 7.57 1.174 1 31.91 470 SER B O 1
ATOM 8163 N N . TYR B 1 471 ? -1.877 7.004 -0.1 1 30.61 471 TYR B N 1
ATOM 8164 C CA . TYR B 1 471 ? -1.085 7.262 -1.298 1 30.61 471 TYR B CA 1
ATOM 8165 C C . TYR B 1 471 ? -0.964 8.758 -1.562 1 30.61 471 TYR B C 1
ATOM 8167 O O . TYR B 1 471 ? 0.114 9.25 -1.903 1 30.61 471 TYR B O 1
ATOM 8175 N N . GLY B 1 472 ? -2.016 9.516 -2.033 1 29.48 472 GLY B N 1
ATOM 8176 C CA . GLY B 1 472 ? -1.706 10.617 -2.93 1 29.48 472 GLY B CA 1
ATOM 8177 C C . GLY B 1 472 ? -1.373 11.906 -2.199 1 29.48 472 GLY B C 1
ATOM 8178 O O . GLY B 1 472 ? -1.691 12.055 -1.017 1 29.48 472 GLY B O 1
ATOM 8179 N N . TYR B 1 473 ? -0.299 12.633 -2.699 1 31.31 473 TYR B N 1
ATOM 8180 C CA . TYR B 1 473 ? 0.104 14.008 -2.439 1 31.31 473 TYR B CA 1
ATOM 8181 C C . TYR B 1 473 ? -1.104 14.883 -2.121 1 31.31 473 TYR B C 1
ATOM 8183 O O . TYR B 1 473 ? -1.951 15.117 -2.986 1 31.31 473 TYR B O 1
ATOM 8191 N N . GLN B 1 474 ? -1.826 14.562 -1.169 1 33.62 474 GLN B N 1
ATOM 8192 C CA . GLN B 1 474 ? -2.852 15.594 -1.053 1 33.62 474 GLN B CA 1
ATOM 8193 C C . GLN B 1 474 ? -2.234 16.953 -0.721 1 33.62 474 GLN B C 1
ATOM 8195 O O . GLN B 1 474 ? -1.552 17.094 0.295 1 33.62 474 GLN B O 1
ATOM 8200 N N . ALA B 1 475 ? -2.002 17.734 -1.698 1 36.38 475 ALA B N 1
ATOM 8201 C CA . ALA B 1 475 ? -1.898 19.188 -1.484 1 36.38 475 ALA B CA 1
ATOM 8202 C C . ALA B 1 475 ? -2.832 19.641 -0.368 1 36.38 475 ALA B C 1
ATOM 8204 O O . ALA B 1 475 ? -3.939 19.109 -0.222 1 36.38 475 ALA B O 1
ATOM 8205 N N . PHE B 1 476 ? -2.246 20.234 0.705 1 43.75 476 PHE B N 1
ATOM 8206 C CA . PHE B 1 476 ? -2.979 20.922 1.762 1 43.75 476 PHE B CA 1
ATOM 8207 C C . PHE B 1 476 ? -4.172 21.672 1.19 1 43.75 476 PHE B C 1
ATOM 8209 O O . PHE B 1 476 ? -4.008 22.703 0.523 1 43.75 476 PHE B O 1
ATOM 8216 N N . LYS B 1 477 ? -5.152 21.109 0.596 1 47.88 477 LYS B N 1
ATOM 8217 C CA . LYS B 1 477 ? -6.363 21.922 0.507 1 47.88 477 LYS B CA 1
ATOM 8218 C C . LYS B 1 477 ? -6.906 22.25 1.894 1 47.88 477 LYS B C 1
ATOM 8220 O O . LYS B 1 477 ? -7.266 21.359 2.658 1 47.88 477 LYS B O 1
ATOM 8225 N N . GLY B 1 478 ? -6.516 23.453 2.49 1 57.72 478 GLY B N 1
ATOM 8226 C CA . GLY B 1 478 ? -7.02 23.906 3.781 1 57.72 478 GLY B CA 1
ATOM 8227 C C . GLY B 1 478 ? -8.531 24.078 3.807 1 57.72 478 GLY B C 1
ATOM 8228 O O . GLY B 1 478 ? -9.078 24.875 3.045 1 57.72 478 GLY B O 1
ATOM 8229 N N . VAL B 1 479 ? -9.195 23.141 4.441 1 64.25 479 VAL B N 1
ATOM 8230 C CA . VAL B 1 479 ? -10.641 23.297 4.629 1 64.25 479 VAL B CA 1
ATOM 8231 C C . VAL B 1 479 ? -10.922 23.906 5.996 1 64.25 479 VAL B C 1
ATOM 8233 O O . VAL B 1 479 ? -10.617 23.312 7.027 1 64.25 479 VAL B O 1
ATOM 8236 N N . PRO B 1 480 ? -11.367 25.234 5.898 1 74.62 480 PRO B N 1
ATOM 8237 C CA . PRO B 1 480 ? -11.734 25.812 7.191 1 74.62 480 PRO B CA 1
ATOM 8238 C C . PRO B 1 480 ? -12.852 25.031 7.887 1 74.62 480 PRO B C 1
ATOM 8240 O O . PRO B 1 480 ? -13.828 24.625 7.246 1 74.62 480 PRO B O 1
ATOM 8243 N N . ARG B 1 481 ? -12.648 24.812 9.117 1 78.38 481 ARG B N 1
ATOM 8244 C CA . ARG B 1 481 ? -13.617 24 9.859 1 78.38 481 ARG B CA 1
ATOM 8245 C C . ARG B 1 481 ? -14.57 24.891 10.648 1 78.38 481 ARG B C 1
ATOM 8247 O O . ARG B 1 481 ? -15.781 24.672 10.656 1 78.38 481 ARG B O 1
ATOM 8254 N N . MET B 1 482 ? -14.055 25.938 11.305 1 88.69 482 MET B N 1
ATOM 8255 C CA . MET B 1 482 ? -14.852 26.875 12.102 1 88.69 482 MET B CA 1
ATOM 8256 C C . MET B 1 482 ? -14.711 28.297 11.586 1 88.69 482 MET B C 1
ATOM 8258 O O . MET B 1 482 ? -13.703 28.953 11.844 1 88.69 482 MET B O 1
ATOM 8262 N N . VAL B 1 483 ? -15.758 28.688 10.938 1 93.44 483 VAL B N 1
ATOM 8263 C CA . VAL B 1 483 ? -15.781 30.031 10.359 1 93.44 483 VAL B CA 1
ATOM 8264 C C . VAL B 1 483 ? -16.891 30.844 11 1 93.44 483 VAL B C 1
ATOM 8266 O O . VAL B 1 483 ? -18.016 30.375 11.148 1 93.44 483 VAL B O 1
ATOM 8269 N N . PHE B 1 484 ? -16.562 32.062 11.328 1 96.38 484 PHE B N 1
ATOM 8270 C CA . PHE B 1 484 ? -17.531 32.969 11.93 1 96.38 484 PHE B CA 1
ATOM 8271 C C . PHE B 1 484 ? -17.672 34.25 11.109 1 96.38 484 PHE B C 1
ATOM 8273 O O . PHE B 1 484 ? -16.656 34.875 10.75 1 96.38 484 PHE B O 1
ATOM 8280 N N . ARG B 1 485 ? -18.875 34.594 10.805 1 97.06 485 ARG B N 1
ATOM 8281 C CA . ARG B 1 485 ? -19.109 35.906 10.258 1 97.06 485 ARG B CA 1
ATOM 8282 C C . ARG B 1 485 ? -19.25 36.938 11.367 1 97.06 485 ARG B C 1
ATOM 8284 O O . ARG B 1 485 ? -19.828 36.656 12.414 1 97.06 485 ARG B O 1
ATOM 8291 N N . VAL B 1 486 ? -18.641 38.031 11.203 1 98.06 486 VAL B N 1
ATOM 8292 C CA . VAL B 1 486 ? -18.703 39.156 12.148 1 98.06 486 VAL B CA 1
ATOM 8293 C C . VAL B 1 486 ? -19.469 40.312 11.523 1 98.06 486 VAL B C 1
ATOM 8295 O O . VAL B 1 486 ? -18.953 41.031 10.656 1 98.06 486 VAL B O 1
ATOM 8298 N N . ASP B 1 487 ? -20.625 40.562 12.086 1 97.62 487 ASP B N 1
ATOM 8299 C CA . ASP B 1 487 ? -21.469 41.625 11.555 1 97.62 487 ASP B CA 1
ATOM 8300 C C . ASP B 1 487 ? -20.828 43 11.766 1 97.62 487 ASP B C 1
ATOM 8302 O O . ASP B 1 487 ? -20.391 43.312 12.875 1 97.62 487 ASP B O 1
ATOM 8306 N N . VAL B 1 488 ? -20.875 43.781 10.727 1 97.31 488 VAL B N 1
ATOM 8307 C CA . VAL B 1 488 ? -20.141 45.062 10.805 1 97.31 488 VAL B CA 1
ATOM 8308 C C . VAL B 1 488 ? -20.922 46.062 11.664 1 97.31 488 VAL B C 1
ATOM 8310 O O . VAL B 1 488 ? -20.359 47 12.203 1 97.31 488 VAL B O 1
ATOM 8313 N N . LYS B 1 489 ? -22.156 45.875 11.758 1 96.81 489 LYS B N 1
ATOM 8314 C CA . LYS B 1 489 ? -23 46.812 12.508 1 96.81 489 LYS B CA 1
ATOM 8315 C C . LYS B 1 489 ? -22.984 46.5 14 1 96.81 489 LYS B C 1
ATOM 8317 O O . LYS B 1 489 ? -22.875 47.406 14.828 1 96.81 489 LYS B O 1
ATOM 8322 N N . THR B 1 490 ? -23 45.25 14.359 1 96.69 490 THR B N 1
ATOM 8323 C CA . THR B 1 490 ? -23.188 44.844 15.75 1 96.69 490 THR B CA 1
ATOM 8324 C C . THR B 1 490 ? -21.906 44.219 16.312 1 96.69 490 THR B C 1
ATOM 8326 O O . THR B 1 490 ? -21.734 44.156 17.531 1 96.69 490 THR B O 1
ATOM 8329 N N . GLY B 1 491 ? -21.109 43.719 15.453 1 96.38 491 GLY B N 1
ATOM 8330 C CA . GLY B 1 491 ? -19.922 43 15.898 1 96.38 491 GLY B CA 1
ATOM 8331 C C . GLY B 1 491 ? -20.219 41.562 16.297 1 96.38 491 GLY B C 1
ATOM 8332 O O . GLY B 1 491 ? -19.312 40.844 16.75 1 96.38 491 GLY B O 1
ATOM 8333 N N . GLU B 1 492 ? -21.422 41.156 16.125 1 97.19 492 GLU B N 1
ATOM 8334 C CA . GLU B 1 492 ? -21.828 39.812 16.547 1 97.19 492 GLU B CA 1
ATOM 8335 C C . GLU B 1 492 ? -21.203 38.75 15.664 1 97.19 492 GLU B C 1
ATOM 8337 O O . GLU B 1 492 ? -21.141 38.906 14.438 1 97.19 492 GLU B O 1
ATOM 8342 N N . GLU B 1 493 ? -20.688 37.719 16.328 1 96.88 493 GLU B N 1
ATOM 8343 C CA . GLU B 1 493 ? -20.125 36.562 15.625 1 96.88 493 GLU B CA 1
ATOM 8344 C C . GLU B 1 493 ? -21.188 35.469 15.43 1 96.88 493 GLU B C 1
ATOM 8346 O O . GLU B 1 493 ? -21.875 35.094 16.375 1 96.88 493 GLU B O 1
ATOM 8351 N N . THR B 1 494 ? -21.266 35.031 14.234 1 97.25 494 THR B N 1
ATOM 8352 C CA . THR B 1 494 ? -22.172 33.938 13.914 1 97.25 494 THR B CA 1
ATOM 8353 C C . THR B 1 494 ? -21.453 32.812 13.148 1 97.25 494 THR B C 1
ATOM 8355 O O . THR B 1 494 ? -20.812 33.094 12.125 1 97.25 494 THR B O 1
ATOM 8358 N N . LEU B 1 495 ? -21.531 31.578 13.766 1 96.5 495 LEU B N 1
ATOM 8359 C CA . LEU B 1 495 ? -20.938 30.422 13.094 1 96.5 495 LEU B CA 1
ATOM 8360 C C . LEU B 1 495 ? -21.594 30.188 11.734 1 96.5 495 LEU B C 1
ATOM 8362 O O . LEU B 1 495 ? -22.812 30.266 11.609 1 96.5 495 LEU B O 1
ATOM 8366 N N . VAL B 1 496 ? -20.75 30 10.688 1 95.25 496 VAL B N 1
ATOM 8367 C CA . VAL B 1 496 ? -21.25 29.734 9.344 1 95.25 496 VAL B CA 1
ATOM 8368 C C . VAL B 1 496 ? -20.5 28.547 8.742 1 95.25 496 VAL B C 1
ATOM 8370 O O . VAL B 1 496 ? -19.516 28.062 9.312 1 95.25 496 VAL B O 1
ATOM 8373 N N . ARG B 1 497 ? -21.016 28 7.68 1 90.69 497 ARG B N 1
ATOM 8374 C CA . ARG B 1 497 ? -20.375 26.875 6.996 1 90.69 497 ARG B CA 1
ATOM 8375 C C . ARG B 1 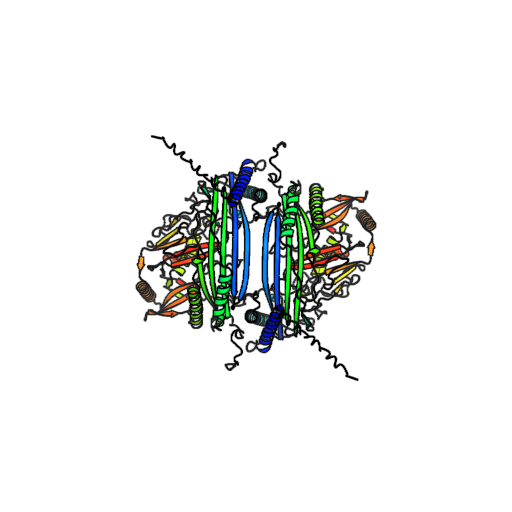497 ? -20.562 26.984 5.484 1 90.69 497 ARG B C 1
ATOM 8377 O O . ARG B 1 497 ? -21.125 27.953 4.988 1 90.69 497 ARG B O 1
ATOM 8384 N N . GLY B 1 498 ? -19.828 26.094 4.695 1 82.62 498 GLY B N 1
ATOM 8385 C CA . GLY B 1 498 ? -20.109 25.953 3.273 1 82.62 498 GLY B CA 1
ATOM 8386 C C . GLY B 1 498 ? -19.062 26.609 2.391 1 82.62 498 GLY B C 1
ATOM 8387 O O . GLY B 1 498 ? -19.266 26.75 1.184 1 82.62 498 GLY B O 1
ATOM 8388 N N . VAL B 1 499 ? -18.016 26.984 2.979 1 82.94 499 VAL B N 1
ATOM 8389 C CA . VAL B 1 499 ? -17 27.656 2.166 1 82.94 499 VAL B CA 1
ATOM 8390 C C . VAL B 1 499 ? -15.648 27 2.42 1 82.94 499 VAL B C 1
ATOM 8392 O O . VAL B 1 499 ? -15.43 26.391 3.467 1 82.94 499 VAL B O 1
ATOM 8395 N N . GLU B 1 500 ? -14.828 27.094 1.384 1 79.94 500 GLU B N 1
ATOM 8396 C CA . GLU B 1 500 ? -13.445 26.625 1.445 1 79.94 500 GLU B CA 1
ATOM 8397 C C . GLU B 1 500 ? -12.484 27.672 0.889 1 79.94 500 GLU B C 1
ATOM 8399 O O . GLU B 1 500 ? -12.867 28.469 0.029 1 79.94 500 GLU B O 1
ATOM 8404 N N . ILE B 1 501 ? -11.297 27.609 1.447 1 78.25 501 ILE B N 1
ATOM 8405 C CA . ILE B 1 501 ? -10.297 28.547 0.967 1 78.25 501 ILE B CA 1
ATOM 8406 C C . ILE B 1 501 ? -9.781 28.109 -0.401 1 78.25 501 ILE B C 1
ATOM 8408 O O . ILE B 1 501 ? -9.398 26.938 -0.583 1 78.25 501 ILE B O 1
ATOM 8412 N N . VAL B 1 502 ? -9.969 28.969 -1.428 1 69.38 502 VAL B N 1
ATOM 8413 C CA . VAL B 1 502 ? -9.477 28.656 -2.766 1 69.38 502 VAL B CA 1
ATOM 8414 C C . VAL B 1 502 ? -7.973 28.938 -2.832 1 69.38 502 VAL B C 1
ATOM 8416 O O . VAL B 1 502 ? -7.543 30.094 -2.74 1 69.38 502 VAL B O 1
ATOM 8419 N N . GLY B 1 503 ? -7.258 27.891 -3.014 1 61.34 503 GLY B N 1
ATOM 8420 C CA . GLY B 1 503 ? -5.824 28.031 -3.213 1 61.34 503 GLY B CA 1
ATOM 8421 C C . GLY B 1 503 ? -5.145 28.844 -2.121 1 61.34 503 GLY B C 1
ATOM 8422 O O . GLY B 1 503 ? -5.812 29.406 -1.262 1 61.34 503 GLY B O 1
ATOM 8423 N N . THR B 1 504 ? -3.979 28.578 -1.593 1 62.97 504 THR B N 1
ATOM 8424 C CA . THR B 1 504 ? -3.141 29.344 -0.67 1 62.97 504 THR B CA 1
ATOM 8425 C C . THR B 1 504 ? -2.125 30.188 -1.433 1 62.97 504 THR B C 1
ATOM 8427 O O . THR B 1 504 ? -0.917 29.953 -1.331 1 62.97 504 THR B O 1
ATOM 8430 N N . PRO B 1 505 ? -2.848 31.328 -2.062 1 64.56 505 PRO B N 1
ATOM 8431 C CA . PRO B 1 505 ? -1.929 32.125 -2.896 1 64.56 505 PRO B CA 1
ATOM 8432 C C . PRO B 1 505 ? -0.99 33 -2.078 1 64.56 505 PRO B C 1
ATOM 8434 O O . PRO B 1 505 ? -1.316 33.375 -0.948 1 64.56 505 PRO B O 1
ATOM 8437 N N . LEU B 1 506 ? 0.147 33.219 -2.619 1 77.56 506 LEU B N 1
ATOM 8438 C CA . LEU B 1 506 ? 1.119 34.156 -2.064 1 77.56 506 LEU B CA 1
ATOM 8439 C C . LEU B 1 506 ? 0.503 35.531 -1.891 1 77.56 506 LEU B C 1
ATOM 8441 O O . LEU B 1 506 ? 0.863 36.281 -0.967 1 77.56 506 LEU B O 1
ATOM 8445 N N . SER B 1 507 ? -0.515 35.812 -2.635 1 79.44 507 SER B N 1
ATOM 8446 C CA . SER B 1 507 ? -1.172 37.125 -2.58 1 79.44 507 SER B CA 1
ATOM 8447 C C . SER B 1 507 ? -1.863 37.344 -1.237 1 79.44 507 SER B C 1
ATOM 8449 O O . SER B 1 507 ? -1.927 38.469 -0.738 1 79.44 507 SER B O 1
ATOM 8451 N N . ALA B 1 508 ? -2.312 36.344 -0.717 1 80.31 508 ALA B N 1
ATOM 8452 C CA . ALA B 1 508 ? -3.002 36.438 0.566 1 80.31 508 ALA B CA 1
ATOM 8453 C C . ALA B 1 508 ? -2.039 36.875 1.669 1 80.31 508 ALA B C 1
ATOM 8455 O O . ALA B 1 508 ? -2.396 37.688 2.531 1 80.31 508 ALA B O 1
ATOM 8456 N N . VAL B 1 509 ? -0.869 36.438 1.613 1 86.12 509 VAL B N 1
ATOM 8457 C CA . VAL B 1 509 ? 0.095 36.75 2.668 1 86.12 509 VAL B CA 1
ATOM 8458 C C . VAL B 1 509 ? 0.583 38.188 2.537 1 86.12 509 VAL B C 1
ATOM 8460 O O . VAL B 1 509 ? 0.898 38.844 3.537 1 86.12 509 VAL B O 1
ATOM 8463 N N . ASN B 1 510 ? 0.489 38.688 1.382 1 88.31 510 ASN B N 1
ATOM 8464 C CA . ASN B 1 510 ? 0.935 40.062 1.142 1 88.31 510 ASN B CA 1
ATOM 8465 C C . ASN B 1 510 ? -0.13 41.062 1.545 1 88.31 510 ASN B C 1
ATOM 8467 O O . ASN B 1 510 ? 0.146 42.281 1.618 1 88.31 510 ASN B O 1
ATOM 8471 N N . ARG B 1 511 ? -1.2 40.562 1.843 1 91.25 511 ARG B N 1
ATOM 8472 C CA . ARG B 1 511 ? -2.311 41.438 2.201 1 91.25 511 ARG B CA 1
ATOM 8473 C C . ARG B 1 511 ? -2.586 41.406 3.699 1 91.25 511 ARG B C 1
ATOM 8475 O O . ARG B 1 511 ? -3.66 41.812 4.152 1 91.25 511 ARG B O 1
ATOM 8482 N N . ILE B 1 512 ? -1.685 40.938 4.375 1 96.38 512 ILE B N 1
ATOM 8483 C CA . ILE B 1 512 ? -1.814 40.906 5.828 1 96.38 512 ILE B CA 1
ATOM 8484 C C . ILE B 1 512 ? -1.668 42.312 6.379 1 96.38 512 ILE B C 1
ATOM 8486 O O . ILE B 1 512 ? -0.707 43.031 6.059 1 96.38 512 ILE B O 1
ATOM 8490 N N . MET B 1 513 ? -2.578 42.656 7.262 1 97.12 513 MET B N 1
ATOM 8491 C CA . MET B 1 513 ? -2.631 44.031 7.77 1 97.12 513 MET B CA 1
ATOM 8492 C C . MET B 1 513 ? -2.018 44.125 9.164 1 97.12 513 MET B C 1
ATOM 8494 O O . MET B 1 513 ? -1.396 45.125 9.508 1 97.12 513 MET B O 1
ATOM 8498 N N . ALA B 1 514 ? -2.277 43.188 9.984 1 97.69 514 ALA B N 1
ATOM 8499 C CA . ALA B 1 514 ? -1.813 43.125 11.367 1 97.69 514 ALA B CA 1
ATOM 8500 C C . ALA B 1 514 ? -1.927 41.688 11.914 1 97.69 514 ALA B C 1
ATOM 8502 O O . ALA B 1 514 ? -2.527 40.812 11.273 1 97.69 514 ALA B O 1
ATOM 8503 N N . THR B 1 515 ? -1.24 41.5 13.008 1 98.25 515 THR B N 1
ATOM 8504 C CA . THR B 1 515 ? -1.273 40.188 13.617 1 98.25 515 THR B CA 1
ATOM 8505 C C . THR B 1 515 ? -1.722 40.25 15.07 1 98.25 515 THR B C 1
ATOM 8507 O O . THR B 1 515 ? -1.76 41.344 15.656 1 98.25 515 THR B O 1
ATOM 8510 N N . GLY B 1 516 ? -2.174 39.125 15.539 1 97.62 516 GLY B N 1
ATOM 8511 C CA . GLY B 1 516 ? -2.406 39 16.969 1 97.62 516 GLY B CA 1
ATOM 8512 C C . GLY B 1 516 ? -1.124 38.938 17.781 1 97.62 516 GLY B C 1
ATOM 8513 O O . GLY B 1 516 ? -0.036 38.781 17.219 1 97.62 516 GLY B O 1
ATOM 8514 N N . ARG B 1 517 ? -1.286 38.906 19.141 1 95.38 517 ARG B N 1
ATOM 8515 C CA . ARG B 1 517 ? -0.131 38.875 20.031 1 95.38 517 ARG B CA 1
ATOM 8516 C C . ARG B 1 517 ? 0.237 37.438 20.391 1 95.38 517 ARG B C 1
ATOM 8518 O O . ARG B 1 517 ? 1.411 37.125 20.609 1 95.38 517 ARG B O 1
ATOM 8525 N N . LYS B 1 518 ? -0.702 36.656 20.453 1 93.81 518 LYS B N 1
ATOM 8526 C CA . LYS B 1 518 ? -0.495 35.312 20.922 1 93.81 518 LYS B CA 1
ATOM 8527 C C . LYS B 1 518 ? -0.134 34.375 19.781 1 93.81 518 LYS B C 1
ATOM 8529 O O . LYS B 1 518 ? -0.779 34.406 18.719 1 93.81 518 LYS B O 1
ATOM 8534 N N . GLN B 1 519 ? 0.891 33.5 20.062 1 94.75 519 GLN B N 1
ATOM 8535 C CA . GLN B 1 519 ? 1.283 32.5 19.062 1 94.75 519 GLN B CA 1
ATOM 8536 C C . GLN B 1 519 ? 0.547 31.188 19.297 1 94.75 519 GLN B C 1
ATOM 8538 O O . GLN B 1 519 ? 0.275 30.812 20.438 1 94.75 519 GLN B O 1
ATOM 8543 N N . GLY B 1 520 ? 0.185 30.562 18.219 1 94.44 520 GLY B N 1
ATOM 8544 C CA . GLY B 1 520 ? -0.358 29.219 18.25 1 94.44 520 GLY B CA 1
ATOM 8545 C C . GLY B 1 520 ? 0.531 28.203 17.562 1 94.44 520 GLY B C 1
ATOM 8546 O O . GLY B 1 520 ? 1.266 28.531 16.625 1 94.44 520 GLY B O 1
ATOM 8547 N N . VAL B 1 521 ? 0.455 26.938 18.141 1 94.88 521 VAL B N 1
ATOM 8548 C CA . VAL B 1 521 ? 1.271 25.859 17.594 1 94.88 521 VAL B CA 1
ATOM 8549 C C . VAL B 1 521 ? 0.38 24.844 16.875 1 94.88 521 VAL B C 1
ATOM 8551 O O . VAL B 1 521 ? -0.647 24.422 17.406 1 94.88 521 VAL B O 1
ATOM 8554 N N . PHE B 1 522 ? 0.746 24.594 15.711 1 92.25 522 PHE B N 1
ATOM 8555 C CA . PHE B 1 522 ? 0.166 23.469 14.969 1 92.25 522 PHE B CA 1
ATOM 8556 C C . PHE B 1 522 ? 1.205 22.391 14.727 1 92.25 522 PHE B C 1
ATOM 8558 O O . PHE B 1 522 ? 2.238 22.641 14.102 1 92.25 522 PHE B O 1
ATOM 8565 N N . ASN B 1 523 ? 0.906 21.188 15.227 1 93.19 523 ASN B N 1
ATOM 8566 C CA . ASN B 1 523 ? 1.754 20.016 15.016 1 93.19 523 ASN B CA 1
ATOM 8567 C C . ASN B 1 523 ? 1.115 19.031 14.039 1 93.19 523 ASN B C 1
ATOM 8569 O O . ASN B 1 523 ? -0.089 18.781 14.102 1 93.19 523 ASN B O 1
ATOM 8573 N N . GLY B 1 524 ? 1.938 18.516 13.102 1 91.12 524 GLY B N 1
ATOM 8574 C CA . GLY B 1 524 ? 1.432 17.516 12.156 1 91.12 524 GLY B CA 1
ATOM 8575 C C . GLY B 1 524 ? 2.523 16.875 11.328 1 91.12 524 GLY B C 1
ATOM 8576 O O . GLY B 1 524 ? 3.67 16.766 11.773 1 91.12 524 GLY B O 1
ATOM 8577 N N . PHE B 1 525 ? 2.131 16.297 10.273 1 90.88 525 PHE B N 1
ATOM 8578 C CA . PHE B 1 525 ? 3.018 15.703 9.281 1 90.88 525 PHE B CA 1
ATOM 8579 C C . PHE B 1 525 ? 2.76 16.297 7.898 1 90.88 525 PHE B C 1
ATOM 8581 O O . PHE B 1 525 ? 1.624 16.641 7.57 1 90.88 525 PHE B O 1
ATOM 8588 N N . CYS B 1 526 ? 3.781 16.438 7.242 1 90.12 526 CYS B N 1
ATOM 8589 C CA . CYS B 1 526 ? 3.656 16.953 5.883 1 90.12 526 CYS B CA 1
ATOM 8590 C C . CYS B 1 526 ? 4.18 15.938 4.867 1 90.12 526 CYS B C 1
ATOM 8592 O O . CYS B 1 526 ? 5.262 15.383 5.043 1 90.12 526 CYS B O 1
ATOM 8594 N N . GLY B 1 527 ? 3.453 15.68 3.83 1 86.81 527 GLY B N 1
ATOM 8595 C CA . GLY B 1 527 ? 3.852 14.75 2.783 1 86.81 527 GLY B CA 1
ATOM 8596 C C . GLY B 1 527 ? 4.395 15.445 1.549 1 86.81 527 GLY B C 1
ATOM 8597 O O . GLY B 1 527 ? 3.893 16.5 1.146 1 86.81 527 GLY B O 1
ATOM 8598 N N . ALA B 1 528 ? 5.395 14.867 0.929 1 84.12 528 ALA B N 1
ATOM 8599 C CA . ALA B 1 528 ? 5.98 15.266 -0.346 1 84.12 528 ALA B CA 1
ATOM 8600 C C . ALA B 1 528 ? 6.652 14.086 -1.039 1 84.12 528 ALA B C 1
ATOM 8602 O O . ALA B 1 528 ? 6.32 12.93 -0.772 1 84.12 528 ALA B O 1
ATOM 8603 N N . GLU B 1 529 ? 7.516 14.359 -1.998 1 81.5 529 GLU B N 1
ATOM 8604 C CA . GLU B 1 529 ? 8.164 13.297 -2.758 1 81.5 529 GLU B CA 1
ATOM 8605 C C . GLU B 1 529 ? 9.039 12.43 -1.854 1 81.5 529 GLU B C 1
ATOM 8607 O O . GLU B 1 529 ? 9.273 11.258 -2.146 1 81.5 529 GLU B O 1
ATOM 8612 N N . SER B 1 530 ? 9.531 13.055 -0.784 1 90.88 530 SER B N 1
ATOM 8613 C CA . SER B 1 530 ? 10.414 12.328 0.13 1 90.88 530 SER B CA 1
ATOM 8614 C C . SER B 1 530 ? 9.609 11.617 1.217 1 90.88 530 SER B C 1
ATOM 8616 O O . SER B 1 530 ? 10.18 11.109 2.186 1 90.88 530 SER B O 1
ATOM 8618 N N . GLY B 1 531 ? 8.305 11.609 1.065 1 89.88 531 GLY B N 1
ATOM 8619 C CA . GLY B 1 531 ? 7.449 10.953 2.041 1 89.88 531 GLY B CA 1
ATOM 8620 C C . GLY B 1 531 ? 6.93 11.891 3.109 1 89.88 531 GLY B C 1
ATOM 8621 O O . GLY B 1 531 ? 7 13.117 2.955 1 89.88 531 GLY B O 1
ATOM 8622 N N . ASN B 1 532 ? 6.383 11.336 4.254 1 91.88 532 ASN B N 1
ATOM 8623 C CA . ASN B 1 532 ? 5.832 12.125 5.352 1 91.88 532 ASN B CA 1
ATOM 8624 C C . ASN B 1 532 ? 6.887 12.43 6.41 1 91.88 532 ASN B C 1
ATOM 8626 O O . ASN B 1 532 ? 7.605 11.531 6.855 1 91.88 532 ASN B O 1
ATOM 8630 N N . VAL B 1 533 ? 6.91 13.719 6.773 1 94.19 533 VAL B N 1
ATOM 8631 C CA . VAL B 1 533 ? 7.832 14.102 7.836 1 94.19 533 VAL B CA 1
ATOM 8632 C C . VAL B 1 533 ? 7.094 14.93 8.891 1 94.19 533 VAL B C 1
ATOM 8634 O O . VAL B 1 533 ? 6.145 15.648 8.57 1 94.19 533 VAL B O 1
ATOM 8637 N N . PRO B 1 534 ? 7.5 14.852 10.125 1 94.94 534 PRO B N 1
ATOM 8638 C CA . PRO B 1 534 ? 6.863 15.664 11.156 1 94.94 534 PRO B CA 1
ATOM 8639 C C . PRO B 1 534 ? 7.23 17.141 11.047 1 94.94 534 PRO B C 1
ATOM 8641 O O . PRO B 1 534 ? 8.398 17.484 10.867 1 94.94 534 PRO B O 1
ATOM 8644 N N . VAL B 1 535 ? 6.254 17.984 11.164 1 96.06 535 VAL B N 1
ATOM 8645 C CA . VAL B 1 535 ? 6.477 19.422 11.055 1 96.06 535 VAL B CA 1
ATOM 8646 C C . VAL B 1 535 ? 5.621 20.156 12.094 1 96.06 535 VAL B C 1
ATOM 8648 O O . VAL B 1 535 ? 4.672 19.594 12.633 1 96.06 535 VAL B O 1
ATOM 8651 N N . SER B 1 536 ? 6.012 21.422 12.352 1 96.19 536 SER B N 1
ATOM 8652 C CA . SER B 1 536 ? 5.211 22.344 13.148 1 96.19 536 SER B CA 1
ATOM 8653 C C . SER B 1 536 ? 5.172 23.734 12.516 1 96.19 536 SER B C 1
ATOM 8655 O O . SER B 1 536 ? 6.094 24.125 11.805 1 96.19 536 SER B O 1
ATOM 8657 N N . THR B 1 537 ? 4.082 24.391 12.82 1 95.38 537 THR B N 1
ATOM 8658 C CA . THR B 1 537 ? 4.008 25.812 12.531 1 95.38 537 THR B CA 1
ATOM 8659 C C . THR B 1 537 ? 3.678 26.609 13.789 1 95.38 537 THR B C 1
ATOM 8661 O O . THR B 1 537 ? 2.912 26.141 14.641 1 95.38 537 THR B O 1
ATOM 8664 N N . VAL B 1 538 ? 4.312 27.703 13.914 1 97.12 538 VAL B N 1
ATOM 8665 C CA . VAL B 1 538 ? 4.051 28.656 14.977 1 97.12 538 VAL B CA 1
ATOM 8666 C C . VAL B 1 538 ? 3.756 30.031 14.367 1 97.12 538 VAL B C 1
ATOM 8668 O O . VAL B 1 538 ? 4.586 30.594 13.648 1 97.12 538 VAL B O 1
ATOM 8671 N N . ALA B 1 539 ? 2.613 30.531 14.664 1 97 539 ALA B N 1
ATOM 8672 C CA . ALA B 1 539 ? 2.227 31.812 14.094 1 97 539 ALA B CA 1
ATOM 8673 C C . ALA B 1 539 ? 1.178 32.5 14.961 1 97 539 ALA B C 1
ATOM 8675 O O . ALA B 1 539 ? 0.479 31.859 15.742 1 97 539 ALA B O 1
ATOM 8676 N N . PRO B 1 540 ? 1.138 33.844 14.867 1 97.25 540 PRO B N 1
ATOM 8677 C CA . PRO B 1 540 ? 0.002 34.562 15.453 1 97.25 540 PRO B CA 1
ATOM 8678 C C . PRO B 1 540 ? -1.215 34.594 14.531 1 97.25 540 PRO B C 1
ATOM 8680 O O . PRO B 1 540 ? -1.123 34.188 13.367 1 97.25 540 PRO B O 1
ATOM 8683 N N . ALA B 1 541 ? -2.316 35.031 15.117 1 97.12 541 ALA B N 1
ATOM 8684 C CA . ALA B 1 541 ? -3.465 35.312 14.258 1 97.12 541 ALA B CA 1
ATOM 8685 C C . ALA B 1 541 ? -3.137 36.406 13.25 1 97.12 541 ALA B C 1
ATOM 8687 O O . ALA B 1 541 ? -2.262 37.25 13.492 1 97.12 541 ALA B O 1
ATOM 8688 N N . MET B 1 542 ? -3.873 36.406 12.156 1 96.5 542 MET B N 1
ATOM 8689 C CA . MET B 1 542 ? -3.58 37.344 11.102 1 96.5 542 MET B CA 1
ATOM 8690 C C . MET B 1 542 ? -4.863 37.969 10.562 1 96.5 542 MET B C 1
ATOM 8692 O O . MET B 1 542 ? -5.848 37.281 10.328 1 96.5 542 MET B O 1
ATOM 8696 N N . LEU B 1 543 ? -4.797 39.281 10.461 1 97.94 543 LEU B N 1
ATOM 8697 C CA . LEU B 1 543 ? -5.859 40 9.773 1 97.94 543 LEU B CA 1
ATOM 8698 C C . LEU B 1 543 ? -5.496 40.219 8.305 1 97.94 543 LEU B C 1
ATOM 8700 O O . LEU B 1 543 ? -4.523 40.906 8 1 97.94 543 LEU B O 1
ATOM 8704 N N . LEU B 1 544 ? -6.258 39.594 7.461 1 95.81 544 LEU B N 1
ATOM 8705 C CA . LEU B 1 544 ? -6.07 39.75 6.02 1 95.81 544 LEU B CA 1
ATOM 8706 C C . LEU B 1 544 ? -7.051 40.781 5.445 1 95.81 544 LEU B C 1
ATOM 8708 O O . LEU B 1 544 ? -8.234 40.781 5.801 1 95.81 544 LEU B O 1
ATOM 8712 N N . GLN B 1 545 ? -6.535 41.5 4.594 1 95.75 545 GLN B N 1
ATOM 8713 C CA . GLN B 1 545 ? -7.379 42.469 3.893 1 95.75 545 GLN B CA 1
ATOM 8714 C C . GLN B 1 545 ? -8.367 41.781 2.975 1 95.75 545 GLN B C 1
ATOM 8716 O O . GLN B 1 545 ? -9.492 42.25 2.787 1 95.75 545 GLN B O 1
ATOM 8721 N N . GLU B 1 546 ? -7.848 40.719 2.461 1 92.88 546 GLU B N 1
ATOM 8722 C CA . GLU B 1 546 ? -8.703 40 1.521 1 92.88 546 GLU B CA 1
ATOM 8723 C C . GLU B 1 546 ? -8.336 38.531 1.473 1 92.88 546 GLU B C 1
ATOM 8725 O O . GLU B 1 546 ? -7.16 38.188 1.403 1 92.88 546 GLU B O 1
ATOM 8730 N N . ILE B 1 547 ? -9.375 37.688 1.582 1 89.94 547 ILE B N 1
ATOM 8731 C CA . ILE B 1 547 ? -9.281 36.25 1.333 1 89.94 547 ILE B CA 1
ATOM 8732 C C . ILE B 1 547 ? -10.469 35.812 0.48 1 89.94 547 ILE B C 1
ATOM 8734 O O . ILE B 1 547 ? -11.562 36.375 0.574 1 89.94 547 ILE B O 1
ATOM 8738 N N . GLU B 1 548 ? -10.117 34.844 -0.35 1 87.19 548 GLU B N 1
ATOM 8739 C CA . GLU B 1 548 ? -11.172 34.344 -1.222 1 87.19 548 GLU B CA 1
ATOM 8740 C C . GLU B 1 548 ? -11.633 32.969 -0.773 1 87.19 548 GLU B C 1
ATOM 8742 O O . GLU B 1 548 ? -10.828 32.031 -0.66 1 87.19 548 GLU B O 1
ATOM 8747 N N . LEU B 1 549 ? -12.852 32.906 -0.465 1 88.06 549 LEU B N 1
ATOM 8748 C CA . LEU B 1 549 ? -13.5 31.625 -0.139 1 88.06 549 LEU B CA 1
ATOM 8749 C C . LEU B 1 549 ? -14.555 31.281 -1.177 1 88.06 549 LEU B C 1
ATOM 8751 O O . LEU B 1 549 ? -15.359 32.125 -1.565 1 88.06 549 LEU B O 1
ATOM 8755 N N . GLN B 1 550 ? -14.469 30.016 -1.636 1 85.69 550 GLN B N 1
ATOM 8756 C CA . GLN B 1 550 ? -15.453 29.516 -2.596 1 85.69 550 GLN B CA 1
ATOM 8757 C C . GLN B 1 550 ? -16.359 28.469 -1.971 1 85.69 550 GLN B C 1
ATOM 8759 O O . GLN B 1 550 ? -16.094 28 -0.861 1 85.69 550 GLN B O 1
ATOM 8764 N N . ARG B 1 551 ? -17.328 28.234 -2.74 1 82.06 551 ARG B N 1
ATOM 8765 C CA . ARG B 1 551 ? -18.266 27.234 -2.244 1 82.06 551 ARG B CA 1
ATOM 8766 C C . ARG B 1 551 ? -17.578 25.875 -2.105 1 82.06 551 ARG B C 1
ATOM 8768 O O . ARG B 1 551 ? -16.828 25.453 -2.994 1 82.06 551 ARG B O 1
ATOM 8775 N N . ALA B 1 552 ? -17.75 25.375 -0.905 1 72.69 552 ALA B N 1
ATOM 8776 C CA . ALA B 1 552 ? -17.203 24.047 -0.703 1 72.69 552 ALA B CA 1
ATOM 8777 C C . ALA B 1 552 ? -17.875 23.031 -1.621 1 72.69 552 ALA B C 1
ATOM 8779 O O . ALA B 1 552 ? -19.078 23.141 -1.897 1 72.69 552 ALA B O 1
ATOM 8780 N N . GLU B 1 553 ? -17.016 22.203 -2.412 1 60.5 553 GLU B N 1
ATOM 8781 C CA . GLU B 1 553 ? -17.609 21.156 -3.244 1 60.5 553 GLU B CA 1
ATOM 8782 C C . GLU B 1 553 ? -18.391 20.141 -2.4 1 60.5 553 GLU B C 1
ATOM 8784 O O . GLU B 1 553 ? -17.812 19.5 -1.52 1 60.5 553 GLU B O 1
ATOM 8789 N N . GLU B 1 554 ? -19.359 20.578 -1.822 1 57.44 554 GLU B N 1
ATOM 8790 C CA . GLU B 1 554 ? -20 19.703 -0.838 1 57.44 554 GLU B CA 1
ATOM 8791 C C . GLU B 1 554 ? -20.781 18.578 -1.518 1 57.44 554 GLU B C 1
ATOM 8793 O O . GLU B 1 554 ? -21.469 18.812 -2.518 1 57.44 554 GLU B O 1
ATOM 8798 N N . GLY B 1 555 ? -20.328 17.344 -1.285 1 59.25 555 GLY B N 1
ATOM 8799 C CA . GLY B 1 555 ? -21.203 16.234 -1.64 1 59.25 555 GLY B CA 1
ATOM 8800 C C . GLY B 1 555 ? -22.562 16.328 -0.989 1 59.25 555 GLY B C 1
ATOM 8801 O O . GLY B 1 555 ? -22.703 16.812 0.131 1 59.25 555 GLY B O 1
ATOM 8802 N N . LYS B 1 556 ? -23.547 16.516 -1.719 1 64.94 556 LYS B N 1
ATOM 8803 C CA . LYS B 1 556 ? -24.938 16.578 -1.288 1 64.94 556 LYS B CA 1
ATOM 8804 C C . LYS B 1 556 ? -25.469 15.195 -0.911 1 64.94 556 LYS B C 1
ATOM 8806 O O . LYS B 1 556 ? -26.656 14.914 -1.078 1 64.94 556 LYS B O 1
ATOM 8811 N N . ASP B 1 557 ? -24.531 14.461 -0.182 1 77.19 557 ASP B N 1
ATOM 8812 C CA . ASP B 1 557 ? -24.984 13.109 0.169 1 77.19 557 ASP B CA 1
ATOM 8813 C C . ASP B 1 557 ? -25.953 13.148 1.347 1 77.19 557 ASP B C 1
ATOM 8815 O O . ASP B 1 557 ? -25.906 14.062 2.172 1 77.19 557 ASP B O 1
ATOM 8819 N N . ARG B 1 558 ? -26.781 12.266 1.472 1 83.12 558 ARG B N 1
ATOM 8820 C CA . ARG B 1 558 ? -27.766 12.125 2.545 1 83.12 558 ARG B CA 1
ATOM 8821 C C . ARG B 1 558 ? -27.141 11.484 3.777 1 83.12 558 ARG B C 1
ATOM 8823 O O . ARG B 1 558 ? -26.25 10.641 3.658 1 83.12 558 ARG B O 1
ATOM 8830 N N . PRO B 1 559 ? -27.625 11.945 4.98 1 85.5 559 PRO B N 1
ATOM 8831 C CA . PRO B 1 559 ? -27.234 11.195 6.18 1 85.5 559 PRO B CA 1
ATOM 8832 C C . PRO B 1 559 ? -27.75 9.758 6.172 1 85.5 559 PRO B C 1
ATOM 8834 O O . PRO B 1 559 ? -28.578 9.406 5.328 1 85.5 559 PRO B O 1
ATOM 8837 N N . PRO B 1 560 ? -27.234 8.969 7.105 1 89.62 560 PRO B N 1
ATOM 8838 C CA . PRO B 1 560 ? -27.734 7.598 7.164 1 89.62 560 PRO B CA 1
ATOM 8839 C C . PRO B 1 560 ? -29.266 7.535 7.305 1 89.62 560 PRO B C 1
ATOM 8841 O O . PRO B 1 560 ? -29.844 8.344 8.023 1 89.62 560 PRO B O 1
ATOM 8844 N N . LEU B 1 561 ? -29.828 6.645 6.629 1 92.19 561 LEU B N 1
ATOM 8845 C CA . LEU B 1 561 ? -31.281 6.562 6.523 1 92.19 561 LEU B CA 1
ATOM 8846 C C . LEU B 1 561 ? -31.891 6.027 7.816 1 92.19 561 LEU B C 1
ATOM 8848 O O . LEU B 1 561 ? -32.969 6.453 8.227 1 92.19 561 LEU B O 1
ATOM 8852 N N . LEU B 1 562 ? -31.234 5.062 8.391 1 93.88 562 LEU B N 1
ATOM 8853 C CA . LEU B 1 562 ? -31.656 4.512 9.68 1 93.88 562 LEU B CA 1
ATOM 8854 C C . LEU B 1 562 ? -30.797 5.055 10.812 1 93.88 562 LEU B C 1
ATOM 8856 O O . LEU B 1 562 ? -29.625 5.371 10.609 1 93.88 562 LEU B O 1
ATOM 8860 N N . PRO B 1 563 ? -31.406 5.176 12 1 92.56 563 PRO B N 1
ATOM 8861 C CA . PRO B 1 563 ? -30.562 5.531 13.133 1 92.56 563 PRO B CA 1
ATOM 8862 C C . PRO B 1 563 ? -29.547 4.445 13.477 1 92.56 563 PRO B C 1
ATOM 8864 O O . PRO B 1 563 ? -29.75 3.277 13.141 1 92.56 563 PRO B O 1
ATOM 8867 N N . SER B 1 564 ? -28.516 4.832 14.141 1 94.19 564 SER B N 1
ATOM 8868 C CA . SER B 1 564 ? -27.516 3.881 14.602 1 94.19 564 SER B CA 1
ATOM 8869 C C . SER B 1 564 ? -28.125 2.85 15.547 1 94.19 564 SER B C 1
ATOM 8871 O O . SER B 1 564 ? -29 3.18 16.359 1 94.19 564 SER B O 1
ATOM 8873 N N . PRO B 1 565 ? -27.641 1.624 15.43 1 93.88 565 PRO B N 1
ATOM 8874 C CA . PRO B 1 565 ? -28.141 0.631 16.375 1 93.88 565 PRO B CA 1
ATOM 8875 C C . PRO B 1 565 ? -27.766 0.951 17.828 1 93.88 565 PRO B C 1
ATOM 8877 O O . PRO B 1 565 ? -28.312 0.36 18.75 1 93.88 565 PRO B O 1
ATOM 8880 N N . ALA B 1 566 ? -26.844 1.736 17.984 1 87.44 566 ALA B N 1
ATOM 8881 C CA . ALA B 1 566 ? -26.453 2.139 19.344 1 87.44 566 ALA B CA 1
ATOM 8882 C C . ALA B 1 566 ? -27.547 2.947 20.016 1 87.44 566 ALA B C 1
ATOM 8884 O O . ALA B 1 566 ? -27.578 3.08 21.234 1 87.44 566 ALA B O 1
ATOM 8885 N N . ARG B 1 567 ? -28.406 3.645 19.25 1 80.69 567 ARG B N 1
ATOM 8886 C CA . ARG B 1 567 ? -29.469 4.457 19.828 1 80.69 567 ARG B CA 1
ATOM 8887 C C . ARG B 1 567 ? -30.562 3.578 20.406 1 80.69 567 ARG B C 1
ATOM 8889 O O . ARG B 1 567 ? -31.047 2.658 19.734 1 80.69 567 ARG B O 1
ATOM 8896 N N . GLY B 1 568 ? -30.734 2.572 20.906 1 57.16 568 GLY B N 1
ATOM 8897 C CA . GLY B 1 568 ? -31.797 1.769 21.469 1 57.16 568 GLY B CA 1
ATOM 8898 C C . GLY B 1 568 ? -33.031 1.724 20.594 1 57.16 568 GLY B C 1
ATOM 8899 O O . GLY B 1 568 ? -33.156 2.508 19.641 1 57.16 568 GLY B O 1
ATOM 8900 N N . GLY B 1 569 ? -33.906 0.595 20.484 1 44.16 569 GLY B N 1
ATOM 8901 C CA . GLY B 1 569 ? -35.219 0.299 19.922 1 44.16 569 GLY B CA 1
ATOM 8902 C C . GLY B 1 569 ? -36.219 1.439 20.078 1 44.16 569 GLY B C 1
ATOM 8903 O O . GLY B 1 569 ? -37.406 1.21 20.266 1 44.16 569 GLY B O 1
ATOM 8904 N N . GLY B 1 570 ? -35.938 2.623 20.422 1 36.12 570 GLY B N 1
ATOM 8905 C CA . GLY B 1 570 ? -37.188 3.369 20.5 1 36.12 570 GLY B CA 1
ATOM 8906 C C . GLY B 1 570 ? -37.938 3.447 19.188 1 36.12 570 GLY B C 1
ATOM 8907 O O . GLY B 1 570 ? -37.312 3.287 18.125 1 36.12 570 GLY B O 1
ATOM 8908 N N . THR B 1 571 ? -39.344 3.09 19.141 1 33.06 571 THR B N 1
ATOM 8909 C CA . THR B 1 571 ? -40.469 3.238 18.219 1 33.06 571 THR B CA 1
ATOM 8910 C C . THR B 1 571 ? -40.312 4.535 17.422 1 33.06 571 THR B C 1
ATOM 8912 O O . THR B 1 571 ? -40.156 5.609 18 1 33.06 571 THR B O 1
ATOM 8915 N N . THR B 1 572 ? -39.938 4.406 16.203 1 33.28 572 THR B N 1
ATOM 8916 C CA . THR B 1 572 ? -40.094 5.457 15.203 1 33.28 572 THR B CA 1
ATOM 8917 C C . THR B 1 572 ? -41.469 6.105 15.328 1 33.28 572 THR B C 1
ATOM 8919 O O . THR B 1 572 ? -42.5 5.496 14.984 1 33.28 572 THR B O 1
ATOM 8922 N N . SER B 1 573 ? -41.906 6.781 16.188 1 29.02 573 SER B N 1
ATOM 8923 C CA . SER B 1 573 ? -43.094 7.602 16.062 1 29.02 573 SER B CA 1
ATOM 8924 C C . SER B 1 573 ? -42.938 8.633 14.953 1 29.02 573 SER B C 1
ATOM 8926 O O . SER B 1 573 ? -43.844 9.422 14.703 1 29.02 573 SER B O 1
ATOM 8928 N N . GLY B 1 574 ? -41.875 9.125 14.547 1 25.41 574 GLY B N 1
ATOM 8929 C CA . GLY B 1 574 ? -42.156 10.328 13.789 1 25.41 574 GLY B CA 1
ATOM 8930 C C . GLY B 1 574 ? -42.781 10.039 12.438 1 25.41 574 GLY B C 1
ATOM 8931 O O . GLY B 1 574 ? -42.75 8.906 11.945 1 25.41 574 GLY B O 1
ATOM 8932 N N . ALA B 1 575 ? -43.594 11.211 11.734 1 26.89 575 ALA B N 1
ATOM 8933 C CA . ALA B 1 575 ? -44.5 11.641 10.688 1 26.89 575 ALA B CA 1
ATOM 8934 C C . ALA B 1 575 ? -43.938 11.398 9.297 1 26.89 575 ALA B C 1
ATOM 8936 O O . ALA B 1 575 ? -42.938 12.031 8.914 1 26.89 575 ALA B O 1
ATOM 8937 N N . ALA B 1 576 ? -43.938 10.336 8.695 1 23.91 576 ALA B N 1
ATOM 8938 C CA . ALA B 1 576 ? -44.031 10.328 7.234 1 23.91 576 ALA B CA 1
ATOM 8939 C C . ALA B 1 576 ? -45.094 11.336 6.758 1 23.91 576 ALA B C 1
ATOM 8941 O O . ALA B 1 576 ? -45.75 11.117 5.742 1 23.91 576 ALA B O 1
ATOM 8942 N N . LYS B 1 577 ? -45.312 12.531 7.336 1 20.44 577 LYS B N 1
ATOM 8943 C CA . LYS B 1 577 ? -46.062 13.297 6.336 1 20.44 577 LYS B CA 1
ATOM 8944 C C . LYS B 1 577 ? -45.156 13.703 5.172 1 20.44 577 LYS B C 1
ATOM 8946 O O . LYS B 1 577 ? -44.031 14.148 5.383 1 20.44 577 LYS B O 1
#

Organism: Cystobacter fuscus (strain ATCC 25194 / DSM 2262 / NBRC 100088 / M29) (NCBI:txid1242864)

Sequence (1154 aa):
MKTRTSSAFALLASSVFLTAATPAPDARVSLLDAMEEELQRNQRNLKLQNHEPPYFISYQLKDTEQTSLVARYGSLFLDNTSRYRRMYVDTRVGSYEFDNSGPEEYTYFVGGGRGTSYIVNKEGPLDDSSLALRTALWLATDEKYKASLSQLLKKKGENVYTVEDPKQPPSFSKEKPVRSIQPPVAFPFDHDRWARVARELSARFKEHPEIFDSEVRVTADKVGRYFVSSEGSRILSEEVMYGVHVTAVTRADDGQLLDDSRNYYAPTEAGLPDEKTLEAAATRIVEELKALRKAPVIDPYTGPAILAAEAAGVLFHEAVGHRLEGDRQDGEGEGKTFRGQVGRQVLPTFLSIVDDPTVRALKGEPLNGFYEYDEEGVKGQRTVLVDKGVLRNYLLSRRPVEGFLQSNGHGRSQGTAKPVARMANLIVDSTKQLDDGELKKQLIAEAKRQGKPYGLIIRDITGGNTNTSSYGYQAFKGVPRMVFRVDVKTGEETLVRGVEIVGTPLSAVNRIMATGRKQGVFNGFCGAESGNVPVSTVAPAMLLQEIELQRAEEGKDRPPLLPSPARGGGTTSGAAKMKTRTSSAFALLASSVFLTAATPAPDARVSLLDAMEEELQRNQRNLKLQNHEPPYFISYQLKDTEQTSLVARYGSLFLDNTSRYRRMYVDTRVGSYEFDNSGPEEYTYFVGGGRGTSYIVNKEGPLDDSSLALRTALWLATDEKYKASLSQLLKKKGENVYTVEDPKQPPSFSKEKPVRSIQPPVAFPFDHDRWARVARELSARFKEHPEIFDSEVRVTADKVGRYFVSSEGSRILSEEVMYGVHVTAVTRADDGQLLDDSRNYYAPTEAGLPDEKTLEAAATRIVEELKALRKAPVIDPYTGPAILAAEAAGVLFHEAVGHRLEGDRQDGEGEGKTFRGQVGRQVLPTFLSIVDDPTVRALKGEPLNGFYEYDEEGVKGQRTVLVDKGVLRNYLLSRRPVEGFLQSNGHGRSQGTAKPVARMANLIVDSTKQLDDGELKKQLIAEAKRQGKPYGLIIRDITGGNTNTSSYGYQAFKGVPRMVFRVDVKTGEETLVRGVEIVGTPLSAVNRIMATGRKQGVFNGFCGAESGNVPVSTVAPAMLLQEIELQRAEEGKDRPPLLPSPARGGGTTSGAAK

Radius of gyration: 34.94 Å; Cα contacts (8 Å, |Δi|>4): 2718; chains: 2; bounding box: 104×118×124 Å